Protein AF-0000000084805118 (afdb_homodimer)

Solvent-accessible surface area (backbone atoms only — not comparable to full-atom values): 41244 Å² total; per-residue (Å²): 130,62,47,68,44,82,83,68,53,47,64,63,77,53,59,61,83,31,39,19,34,72,43,34,48,25,40,26,18,32,25,30,89,91,45,70,66,43,20,24,25,26,37,42,39,67,24,29,40,33,42,34,54,38,38,75,70,65,74,46,97,64,71,86,62,43,32,59,25,68,25,47,46,64,50,35,61,64,35,62,70,51,53,53,53,49,50,40,48,51,36,47,45,42,22,55,88,28,59,77,43,68,68,31,64,70,57,40,67,71,19,51,38,49,45,91,58,44,46,75,34,47,26,54,59,55,58,38,28,34,38,31,61,19,12,56,47,41,46,36,53,54,16,39,76,77,63,38,70,89,58,26,61,59,89,49,57,68,66,44,68,44,39,27,34,45,51,36,71,24,56,41,29,40,68,46,70,40,50,42,33,32,40,53,37,54,57,88,88,47,93,62,69,46,76,43,64,55,76,36,32,36,53,21,40,30,43,27,38,34,27,17,41,62,47,57,67,51,38,68,48,51,64,67,57,33,49,64,21,42,45,22,35,27,44,25,37,50,36,32,28,50,48,30,28,70,51,56,16,73,73,40,4,59,38,57,28,48,29,42,35,31,36,23,19,35,26,36,35,36,44,76,52,46,53,91,39,52,30,67,39,53,87,65,76,59,73,53,56,77,81,56,54,74,81,75,60,57,32,38,56,29,42,34,37,36,27,44,26,46,82,88,48,92,59,66,41,78,70,22,51,34,43,55,34,48,34,51,51,31,72,46,41,42,50,20,56,60,15,38,19,5,21,30,43,45,53,26,23,35,36,34,42,21,42,46,15,33,93,50,76,54,10,34,28,28,34,51,63,52,3,57,71,45,77,44,49,39,80,40,87,94,76,46,69,35,36,44,60,52,71,50,29,28,44,38,37,39,39,33,28,80,58,90,80,40,29,43,33,38,59,52,29,34,40,35,30,34,65,50,70,131,131,62,46,68,45,81,84,69,53,46,64,64,78,51,60,63,84,31,39,20,33,71,43,34,49,24,41,26,17,33,26,31,89,92,46,70,66,44,20,23,24,27,38,43,37,66,26,30,40,32,42,34,54,39,38,75,69,65,75,47,96,66,71,86,63,42,31,60,26,68,26,46,47,64,51,36,61,64,35,62,69,52,51,54,52,49,49,40,49,53,38,49,45,41,22,57,88,30,57,79,43,68,69,30,62,69,58,40,65,70,20,50,38,50,45,90,60,44,46,77,34,47,26,53,58,56,57,38,28,33,39,31,61,21,12,57,47,40,46,36,51,53,16,40,74,75,62,39,71,90,58,25,62,58,90,48,57,67,66,45,69,44,41,28,34,45,50,37,71,25,56,41,30,41,69,47,69,39,51,42,33,33,39,53,37,53,56,88,88,46,92,62,70,45,77,44,64,56,76,37,31,35,53,21,41,29,43,26,38,34,26,18,43,62,49,57,69,49,40,66,47,52,65,67,57,32,50,64,22,42,45,22,35,26,43,24,38,49,36,32,27,49,48,30,28,72,51,55,17,74,72,40,4,60,38,57,28,48,29,41,33,30,36,23,19,36,28,35,36,35,45,76,52,46,54,90,38,53,31,67,39,53,87,65,78,60,74,52,56,77,81,57,52,74,82,75,60,57,34,38,56,29,42,34,38,36,28,44,26,47,81,88,47,93,59,66,41,77,70,22,52,33,40,54,33,48,33,52,50,30,70,45,42,42,49,21,56,58,16,39,19,4,21,29,42,45,53,25,24,36,36,34,41,21,42,45,15,33,94,49,76,54,10,34,28,27,34,51,62,53,4,56,70,44,76,44,49,39,82,42,87,94,73,46,69,37,35,43,59,52,72,50,29,28,43,38,36,39,39,34,29,80,57,90,81,41,30,44,34,39,57,51,30,35,39,35,32,35,67,51,70,131

InterPro domains:
  IPR005959 Fumarylacetoacetase [PTHR43069] (9-421)
  IPR005959 Fumarylacetoacetase [TIGR01266] (10-420)
  IPR011234 Fumarylacetoacetase-like, C-terminal [PF01557] (129-395)
  IPR015377 Fumarylacetoacetase, N-terminal [PF09298] (23-123)
  IPR036462 Fumarylacetoacetase, N-terminal domain superfamily [G3DSA:2.30.30.230] (1-120)
  IPR036462 Fumarylacetoacetase, N-terminal domain superfamily [SSF63433] (9-123)
  IPR036663 Fumarylacetoacetase-like, C-terminal domain superfamily [G3DSA:3.90.850.10] (121-422)
  IPR036663 Fumarylacetoacetase-like, C-terminal domain superfamily [SSF56529] (125-420)

pLDDT: mean 97.74, std 1.92, range [79.5, 98.94]

Nearest PDB structures (foldseek):
  5ti1-assembly4_G  TM=9.878E-01  e=5.051E-68  Paraburkholderia xenovorans LB400
  5ti1-assembly1_A  TM=9.856E-01  e=3.759E-68  Paraburkholderia xenovorans LB400
  5ti1-assembly3_F  TM=9.903E-01  e=1.228E-66  Paraburkholderia xenovorans LB400
  4qku-assembly2_D  TM=9.831E-01  e=6.827E-65  Burkholderia cenocepacia J2315
  1qqj-assembly1_B  TM=9.824E-01  e=7.715E-63  Mus musculus

Secondary structure (DSSP, 8-state):
--TT-TT--BSS---TT-S--TTT--EEEEEESS--S-EEEEEETTEEEEHHHHHHTT-S-S-TTTTSSSSSHHHHTT-HHHHHHHHHHHHHHHBTT-HHHHT-HHHHHHHEEEGGGEEEE-SS--S-EEEE---HHHHHHHHHHHS-SSS-S-TTTTTS--EEE--GGGEEETT--EEPPEEEE--TT-SS-EEEE-SSEE--EEEEEEE-S---TT----HHHHHHHEEEEEEEE--EEHHHHHHH-TTT--SHHHHS-EEE-S-BEEHHHHGGGEE--PPPSSPPPGGG---S--EE--EEEEEEE-TT-SS-EEEEEEEGGG-SS-HHHHHHHHTTT-PPP-TT-EEE------SSGGG-SSHHHHTTTTTSPEE-GGG-EESSBPTT-EEEEEEEEE-SS-EEEEEEEEEEEEPPP-/--TT-TT--BSS---TT-S--TTT--EEEEEESS--S-EEEEEETTEEEEHHHHHHTT-S-S-TTTTSSSSSHHHHTT-HHHHHHHHHHHHHHHBTT-HHHHT-HHHHHHHEEEGGGEEEE-SS--S-EEEE---HHHHHHHHHHHS-SSS-S-TTTTTS--EEE--GGGEEETT--EEPPEEEE--TT-SS-EEEE-SSEE--EEEEEEE-S---TT----HHHHHHHEEEEEEEE--EEHHHHHHH-TTT--SHHHHS-EEE-S-BEEHHHHGGGEE--PPPSSPPPGGG---S--EE--EEEEEEE-TT-SS-EEEEEEEGGG-SS-HHHHHHHHTTT-PPP-TT-EEE------SSGGG-SSHHHHTTTTTSPEE-GGG-EESSBPTT-EEEEEEEEE-SS-EEEEEEEEEEEEPPP-

Radius of gyration: 27.62 Å; Cα contacts (8 Å, |Δi|>4): 2285; chains: 2; bounding box: 65×79×73 Å

Structure (mmCIF, N/CA/C/O backbone):
data_AF-0000000084805118-model_v1
#
loop_
_entity.id
_entity.type
_entity.pdbx_description
1 polymer fumarylacetoacetase
#
loop_
_atom_site.group_PDB
_atom_site.id
_atom_site.type_symbol
_atom_site.label_atom_id
_atom_site.label_alt_id
_atom_site.label_comp_id
_atom_site.label_asym_id
_atom_site.label_entity_id
_atom_site.label_seq_id
_atom_site.pdbx_PDB_ins_code
_atom_site.Cartn_x
_atom_site.Cartn_y
_atom_site.Cartn_z
_atom_site.occupancy
_atom_site.B_iso_or_equiv
_atom_site.auth_seq_id
_atom_site.auth_comp_id
_atom_site.auth_asym_id
_atom_site.auth_atom_id
_atom_site.pdbx_PDB_model_num
ATOM 1 N N . MET A 1 1 ? -13.07 -39.5 0.607 1 88.69 1 MET A N 1
ATOM 2 C CA . MET A 1 1 ? -11.797 -39.312 -0.083 1 88.69 1 MET A CA 1
ATOM 3 C C . MET A 1 1 ? -11.336 -37.875 -0.023 1 88.69 1 MET A C 1
ATOM 5 O O . MET A 1 1 ? -12.156 -36.938 -0.115 1 88.69 1 MET A O 1
ATOM 9 N N . HIS A 1 2 ? -10 -37.781 0.172 1 93.56 2 HIS A N 1
ATOM 10 C CA . HIS A 1 2 ? -9.438 -36.438 0.187 1 93.56 2 HIS A CA 1
ATOM 11 C C . HIS A 1 2 ? -9.531 -35.781 -1.189 1 93.56 2 HIS A C 1
ATOM 13 O O . HIS A 1 2 ? -9.328 -36.438 -2.209 1 93.56 2 HIS A O 1
ATOM 19 N N . PRO A 1 3 ? -9.75 -34.469 -1.196 1 96.62 3 PRO A N 1
ATOM 20 C CA . PRO A 1 3 ? -9.953 -33.812 -2.479 1 96.62 3 PRO A CA 1
ATOM 21 C C . PRO A 1 3 ? -8.734 -33.906 -3.395 1 96.62 3 PRO A C 1
ATOM 23 O O . PRO A 1 3 ? -8.836 -33.625 -4.594 1 96.62 3 PRO A O 1
ATOM 26 N N . ASN A 1 4 ? -7.625 -34.281 -2.904 1 97.31 4 ASN A N 1
ATOM 27 C CA . ASN A 1 4 ? -6.414 -34.406 -3.713 1 97.31 4 ASN A CA 1
ATOM 28 C C . ASN A 1 4 ? -6.273 -35.812 -4.285 1 97.31 4 ASN A C 1
ATOM 30 O O . ASN A 1 4 ? -5.34 -36.094 -5.043 1 97.31 4 ASN A O 1
ATOM 34 N N . ASP A 1 5 ? -7.098 -36.719 -3.908 1 97 5 ASP A N 1
ATOM 35 C CA . ASP A 1 5 ? -6.996 -38.094 -4.375 1 97 5 ASP A CA 1
ATOM 36 C C . ASP A 1 5 ? -7.016 -38.188 -5.898 1 97 5 ASP A C 1
ATOM 38 O O . ASP A 1 5 ? -7.988 -37.75 -6.531 1 97 5 ASP A O 1
ATOM 42 N N . PRO A 1 6 ? -5.977 -38.75 -6.512 1 95.25 6 PRO A N 1
ATOM 43 C CA . PRO A 1 6 ? -5.898 -38.781 -7.973 1 95.25 6 PRO A CA 1
ATOM 44 C C . PRO A 1 6 ? -6.996 -39.656 -8.594 1 95.25 6 PRO A C 1
ATOM 46 O O . PRO A 1 6 ? -7.254 -39.562 -9.797 1 95.25 6 PRO A O 1
ATOM 49 N N . ARG A 1 7 ? -7.66 -40.531 -7.848 1 93.88 7 ARG A N 1
ATOM 50 C CA . ARG A 1 7 ? -8.672 -41.469 -8.352 1 93.88 7 ARG A CA 1
ATOM 51 C C . ARG A 1 7 ? -10.047 -40.812 -8.398 1 93.88 7 ARG A C 1
ATOM 53 O O . ARG A 1 7 ? -10.984 -41.375 -8.961 1 93.88 7 ARG A O 1
ATOM 60 N N . LEU A 1 8 ? -10.141 -39.562 -7.852 1 95.81 8 LEU A N 1
ATOM 61 C CA . LEU A 1 8 ? -11.438 -38.875 -7.805 1 95.81 8 LEU A CA 1
ATOM 62 C C . LEU A 1 8 ? -11.922 -38.562 -9.211 1 95.81 8 LEU A C 1
ATOM 64 O O . LEU A 1 8 ? -11.133 -38.125 -10.062 1 95.81 8 LEU A O 1
ATOM 68 N N . ARG A 1 9 ? -13.25 -38.75 -9.398 1 95.75 9 ARG A N 1
ATOM 69 C CA . ARG A 1 9 ? -13.875 -38.406 -10.68 1 95.75 9 ARG A CA 1
ATOM 70 C C . ARG A 1 9 ? -15.133 -37.594 -10.469 1 95.75 9 ARG A C 1
ATOM 72 O O . ARG A 1 9 ? -15.891 -37.812 -9.531 1 95.75 9 ARG A O 1
ATOM 79 N N . SER A 1 10 ? -15.289 -36.625 -11.297 1 97.81 10 SER A N 1
ATOM 80 C CA . SER A 1 10 ? -16.469 -35.781 -11.289 1 97.81 10 SER A CA 1
ATOM 81 C C . SER A 1 10 ? -17.531 -36.281 -12.242 1 97.81 10 SER A C 1
ATOM 83 O O . SER A 1 10 ? -17.234 -37 -13.203 1 97.81 10 SER A O 1
ATOM 85 N N . PHE A 1 11 ? -18.828 -35.906 -11.938 1 98.38 11 PHE A N 1
ATOM 86 C CA . PHE A 1 11 ? -19.875 -36.188 -12.914 1 98.38 11 PHE A CA 1
ATOM 87 C C . PHE A 1 11 ? -19.828 -35.188 -14.055 1 98.38 11 PHE A C 1
ATOM 89 O O . PHE A 1 11 ? -20.422 -35.406 -15.109 1 98.38 11 PHE A O 1
ATOM 96 N N . VAL A 1 12 ? -19.172 -34 -13.836 1 98.12 12 VAL A N 1
ATOM 97 C CA . VAL A 1 12 ? -18.875 -33.031 -14.906 1 98.12 12 VAL A CA 1
ATOM 98 C C . VAL A 1 12 ? -17.75 -33.594 -15.781 1 98.12 12 VAL A C 1
ATOM 100 O O . VAL A 1 12 ? -16.719 -34.031 -15.266 1 98.12 12 VAL A O 1
ATOM 103 N N . ASP A 1 13 ? -17.906 -33.531 -17.031 1 96.12 13 ASP A N 1
ATOM 104 C CA . ASP A 1 13 ? -16.859 -33.969 -17.938 1 96.12 13 ASP A CA 1
ATOM 105 C C . ASP A 1 13 ? -15.656 -33.031 -17.906 1 96.12 13 ASP A C 1
ATOM 107 O O . ASP A 1 13 ? -15.797 -31.828 -18.141 1 96.12 13 ASP A O 1
ATOM 111 N N . VAL A 1 14 ? -14.523 -33.562 -17.594 1 96.56 14 VAL A N 1
ATOM 112 C CA . VAL A 1 14 ? -13.289 -32.781 -17.531 1 96.56 14 VAL A CA 1
ATOM 113 C C . VAL A 1 14 ? -12.234 -33.406 -18.438 1 96.56 14 VAL A C 1
ATOM 115 O O . VAL A 1 14 ? -11.836 -34.562 -18.219 1 96.56 14 VAL A O 1
ATOM 118 N N . LYS A 1 15 ? -11.789 -32.688 -19.422 1 93.62 15 LYS A N 1
ATOM 119 C CA . LYS A 1 15 ? -10.742 -33.156 -20.312 1 93.62 15 LYS A CA 1
ATOM 120 C C . LYS A 1 15 ? -9.43 -33.375 -19.547 1 93.62 15 LYS A C 1
ATOM 122 O O . LYS A 1 15 ? -9.125 -32.625 -18.625 1 93.62 15 LYS A O 1
ATOM 127 N N . PRO A 1 16 ? -8.664 -34.281 -19.984 1 89.56 16 PRO A N 1
ATOM 128 C CA . PRO A 1 16 ? -7.402 -34.562 -19.297 1 89.56 16 PRO A CA 1
ATOM 129 C C . PRO A 1 16 ? -6.465 -33.375 -19.281 1 89.56 16 PRO A C 1
ATOM 131 O O . PRO A 1 16 ? -5.676 -33.219 -18.344 1 89.56 16 PRO A O 1
ATOM 134 N N . GLU A 1 17 ? -6.555 -32.531 -20.25 1 92.44 17 GLU A N 1
ATOM 135 C CA . GLU A 1 17 ? -5.633 -31.406 -20.344 1 92.44 17 GLU A CA 1
ATOM 136 C C . GLU A 1 17 ? -6.207 -30.172 -19.672 1 92.44 17 GLU A C 1
ATOM 138 O O . GLU A 1 17 ? -5.578 -29.109 -19.656 1 92.44 17 GLU A O 1
ATOM 143 N N . SER A 1 18 ? -7.387 -30.344 -19.109 1 96.94 18 SER A N 1
ATOM 144 C CA . SER A 1 18 ? -8.023 -29.219 -18.453 1 96.94 18 SER A CA 1
ATOM 145 C C . SER A 1 18 ? -7.227 -28.766 -17.234 1 96.94 18 SER A C 1
ATOM 147 O O . SER A 1 18 ? -6.719 -29.609 -16.469 1 96.94 18 SER A O 1
ATOM 149 N N . ASP A 1 19 ? -7.133 -27.484 -17.062 1 98.31 19 ASP A N 1
ATOM 150 C CA . ASP A 1 19 ? -6.512 -26.906 -15.867 1 98.31 19 ASP A CA 1
ATOM 151 C C . ASP A 1 19 ? -7.352 -27.188 -14.617 1 98.31 19 ASP A C 1
ATOM 153 O O . ASP A 1 19 ? -6.875 -27.016 -13.492 1 98.31 19 ASP A O 1
ATOM 157 N N . PHE A 1 20 ? -8.625 -27.609 -14.781 1 98.69 20 PHE A N 1
ATOM 158 C CA . PHE A 1 20 ? -9.57 -27.516 -13.672 1 98.69 20 PHE A CA 1
ATOM 159 C C . PHE A 1 20 ? -10.25 -28.859 -13.422 1 98.69 20 PHE A C 1
ATOM 161 O O . PHE A 1 20 ? -11.477 -28.953 -13.484 1 98.69 20 PHE A O 1
ATOM 168 N N . PRO A 1 21 ? -9.477 -29.906 -13.102 1 98.5 21 PRO A N 1
ATOM 169 C CA . PRO A 1 21 ? -10.07 -31.156 -12.625 1 98.5 21 PRO A CA 1
ATOM 170 C C . PRO A 1 21 ? -10.625 -31.047 -11.211 1 98.5 21 PRO A C 1
ATOM 172 O O . PRO A 1 21 ? -10.469 -30 -10.562 1 98.5 21 PRO A O 1
ATOM 175 N N . ILE A 1 22 ? -11.328 -32.094 -10.734 1 98.56 22 ILE A N 1
ATOM 176 C CA . ILE A 1 22 ? -11.992 -32.094 -9.438 1 98.56 22 ILE A CA 1
ATOM 177 C C . ILE A 1 22 ? -10.953 -31.969 -8.328 1 98.56 22 ILE A C 1
ATOM 179 O O . ILE A 1 22 ? -11.281 -31.578 -7.199 1 98.56 22 ILE A O 1
ATOM 183 N N . GLN A 1 23 ? -9.648 -32.281 -8.617 1 98.44 23 GLN A N 1
ATOM 184 C CA . GLN A 1 23 ? -8.586 -32.156 -7.633 1 98.44 23 GLN A CA 1
ATOM 185 C C . GLN A 1 23 ? -8.172 -30.703 -7.441 1 98.44 23 GLN A C 1
ATOM 187 O O . GLN A 1 23 ? -7.512 -30.359 -6.453 1 98.44 23 GLN A O 1
ATOM 192 N N . ASN A 1 24 ? -8.461 -29.734 -8.352 1 98.81 24 ASN A N 1
ATOM 193 C CA . ASN A 1 24 ? -8.023 -28.344 -8.32 1 98.81 24 ASN A CA 1
ATOM 194 C C . ASN A 1 24 ? -9.047 -27.438 -7.641 1 98.81 24 ASN A C 1
ATOM 196 O O . ASN A 1 24 ? -8.883 -27.078 -6.473 1 98.81 24 ASN A O 1
ATOM 200 N N . LEU A 1 25 ? -10.148 -27.172 -8.195 1 98.81 25 LEU A N 1
ATOM 201 C CA . LEU A 1 25 ? -11.281 -26.391 -7.707 1 98.81 25 LEU A CA 1
ATOM 202 C C . LEU A 1 25 ? -10.828 -25.016 -7.223 1 98.81 25 LEU A C 1
ATOM 204 O O . LEU A 1 25 ? -11.102 -24.641 -6.078 1 98.81 25 LEU A O 1
ATOM 208 N N . PRO A 1 26 ? -10.117 -24.266 -8.109 1 98.94 26 PRO A N 1
ATOM 209 C CA . PRO A 1 26 ? -9.695 -22.922 -7.703 1 98.94 26 PRO A CA 1
ATOM 210 C C . PRO A 1 26 ? -10.867 -21.953 -7.562 1 98.94 26 PRO A C 1
ATOM 212 O O . PRO A 1 26 ? -11.844 -22.047 -8.312 1 98.94 26 PRO A O 1
ATOM 215 N N . TYR A 1 27 ? -10.758 -21.031 -6.656 1 98.94 27 TYR A N 1
ATOM 216 C CA . TYR A 1 27 ? -11.812 -20.062 -6.371 1 98.94 27 TYR A CA 1
ATOM 217 C C . TYR A 1 27 ? -11.688 -18.828 -7.25 1 98.94 27 TYR A C 1
ATOM 219 O O . TYR A 1 27 ? -10.578 -18.344 -7.48 1 98.94 27 TYR A O 1
ATOM 227 N N . GLY A 1 28 ? -12.727 -18.328 -7.773 1 98.88 28 GLY A N 1
ATOM 228 C CA . GLY A 1 28 ? -12.836 -17.078 -8.508 1 98.88 28 GLY A CA 1
ATOM 229 C C . GLY A 1 28 ? -14.148 -16.359 -8.281 1 98.88 28 GLY A C 1
ATOM 230 O O . GLY A 1 28 ? -14.93 -16.75 -7.41 1 98.88 28 GLY A O 1
ATOM 231 N N . VAL A 1 29 ? -14.367 -15.25 -8.938 1 98.94 29 VAL A N 1
ATOM 232 C CA . VAL A 1 29 ? -15.594 -14.469 -8.883 1 98.94 29 VAL A CA 1
ATOM 233 C C . VAL A 1 29 ? -16.172 -14.305 -10.289 1 98.94 29 VAL A C 1
ATOM 235 O O . VAL A 1 29 ? -15.43 -13.984 -11.234 1 98.94 29 VAL A O 1
ATOM 238 N N . ILE A 1 30 ? -17.484 -14.547 -10.445 1 98.88 30 ILE A N 1
ATOM 239 C CA . ILE A 1 30 ? -18.078 -14.477 -11.773 1 98.88 30 ILE A CA 1
ATOM 240 C C . ILE A 1 30 ? -19.375 -13.664 -11.703 1 98.88 30 ILE A C 1
ATOM 242 O O . ILE A 1 30 ? -19.922 -13.461 -10.625 1 98.88 30 ILE A O 1
ATOM 246 N N . SER A 1 31 ? -19.766 -13.172 -12.719 1 98.81 31 SER A N 1
ATOM 247 C CA . SER A 1 31 ? -21.125 -12.75 -13.023 1 98.81 31 SER A CA 1
ATOM 248 C C . SER A 1 31 ? -21.594 -13.281 -14.375 1 98.81 31 SER A C 1
ATOM 250 O O . SER A 1 31 ? -20.797 -13.852 -15.125 1 98.81 31 SER A O 1
ATOM 252 N N . THR A 1 32 ? -22.844 -13.289 -14.648 1 98.31 32 THR A N 1
ATOM 253 C CA . THR A 1 32 ? -23.406 -13.672 -15.945 1 98.31 32 THR A CA 1
ATOM 254 C C . THR A 1 32 ? -24.359 -12.586 -16.453 1 98.31 32 THR A C 1
ATOM 256 O O . THR A 1 32 ? -24.75 -11.688 -15.711 1 98.31 32 THR A O 1
ATOM 259 N N . ALA A 1 33 ? -24.656 -12.648 -17.719 1 97.56 33 ALA A N 1
ATOM 260 C CA . ALA A 1 33 ? -25.594 -11.695 -18.312 1 97.56 33 ALA A CA 1
ATOM 261 C C . ALA A 1 33 ? -26.953 -11.75 -17.609 1 97.56 33 ALA A C 1
ATOM 263 O O . ALA A 1 33 ? -27.594 -10.719 -17.422 1 97.56 33 ALA A O 1
ATOM 264 N N . SER A 1 34 ? -27.359 -12.883 -17.25 1 96.06 34 SER A N 1
ATOM 265 C CA . SER A 1 34 ? -28.672 -13.07 -16.641 1 96.06 34 SER A CA 1
ATOM 266 C C . SER A 1 34 ? -28.656 -12.672 -15.172 1 96.06 34 SER A C 1
ATOM 268 O O . SER A 1 34 ? -29.703 -12.375 -14.594 1 96.06 34 SER A O 1
ATOM 270 N N . ASP A 1 35 ? -27.578 -12.734 -14.547 1 97 35 ASP A N 1
ATOM 271 C CA . ASP A 1 35 ? -27.375 -12.312 -13.164 1 97 35 ASP A CA 1
ATOM 272 C C . ASP A 1 35 ? -26.078 -11.516 -13.016 1 97 35 ASP A C 1
ATOM 274 O O . ASP A 1 35 ? -25.031 -12.086 -12.742 1 97 35 ASP A O 1
ATOM 278 N N . PRO A 1 36 ? -26.172 -10.258 -13.055 1 97.75 36 PRO A N 1
ATOM 279 C CA . PRO A 1 36 ? -24.969 -9.422 -13.102 1 97.75 36 PRO A CA 1
ATOM 280 C C . PRO A 1 36 ? -24.312 -9.258 -11.727 1 97.75 36 PRO A C 1
ATOM 282 O O . PRO A 1 36 ? -23.234 -8.664 -11.625 1 97.75 36 PRO A O 1
ATOM 285 N N . SER A 1 37 ? -24.891 -9.758 -10.656 1 98 37 SER A N 1
ATOM 286 C CA . SER A 1 37 ? -24.281 -9.656 -9.336 1 98 37 SER A CA 1
ATOM 287 C C . SER A 1 37 ? -23.062 -10.562 -9.211 1 98 37 SER A C 1
ATOM 289 O O . SER A 1 37 ? -23.172 -11.773 -9.414 1 98 37 SER A O 1
ATOM 291 N N . PRO A 1 38 ? -21.922 -10.031 -8.883 1 98.75 38 PRO A N 1
ATOM 292 C CA . PRO A 1 38 ? -20.75 -10.875 -8.695 1 98.75 38 PRO A CA 1
ATOM 293 C C . PRO A 1 38 ? -20.906 -11.875 -7.551 1 98.75 38 PRO A C 1
ATOM 295 O O . PRO A 1 38 ? -21.531 -11.555 -6.531 1 98.75 38 PRO A O 1
ATOM 298 N N . ARG A 1 39 ? -20.391 -13.016 -7.719 1 98.81 39 ARG A N 1
ATOM 299 C CA . ARG A 1 39 ? -20.422 -14.047 -6.688 1 98.81 39 ARG A CA 1
ATOM 300 C C . ARG A 1 39 ? -19.281 -15.031 -6.852 1 98.81 39 ARG A C 1
ATOM 302 O O . ARG A 1 39 ? -18.688 -15.133 -7.934 1 98.81 39 ARG A O 1
ATOM 309 N N . VAL A 1 40 ? -19.016 -15.758 -5.816 1 98.88 40 VAL A N 1
ATOM 310 C CA . VAL A 1 40 ? -17.859 -16.641 -5.762 1 98.88 40 VAL A CA 1
ATOM 311 C C . VAL A 1 40 ? -18.203 -18 -6.379 1 98.88 40 VAL A C 1
ATOM 313 O O . VAL A 1 40 ? -19.312 -18.516 -6.168 1 98.88 40 VAL A O 1
ATOM 316 N N . GLY A 1 41 ? -17.328 -18.562 -7.145 1 98.88 41 GLY A N 1
ATOM 317 C CA . GLY A 1 41 ? -17.422 -19.906 -7.684 1 98.88 41 GLY A CA 1
ATOM 318 C C . GLY A 1 41 ? -16.078 -20.625 -7.738 1 98.88 41 GLY A C 1
ATOM 319 O O . GLY A 1 41 ? -15.047 -20.031 -7.398 1 98.88 41 GLY A O 1
ATOM 320 N N . VAL A 1 42 ? -16.094 -21.875 -8.102 1 98.94 42 VAL A N 1
ATOM 321 C CA . VAL A 1 42 ? -14.867 -22.625 -8.383 1 98.94 42 VAL A CA 1
ATOM 322 C C . VAL A 1 42 ? -14.914 -23.156 -9.812 1 98.94 42 VAL A C 1
ATOM 324 O O . VAL A 1 42 ? -15.984 -23.5 -10.328 1 98.94 42 VAL A O 1
ATOM 327 N N . ALA A 1 43 ? -13.75 -23.25 -10.43 1 98.88 43 ALA A N 1
ATOM 328 C CA . ALA A 1 43 ? -13.664 -23.781 -11.789 1 98.88 43 ALA A CA 1
ATOM 329 C C . ALA A 1 43 ? -13.648 -25.297 -11.781 1 98.88 43 ALA A C 1
ATOM 331 O O . ALA A 1 43 ? -13.016 -25.922 -10.922 1 98.88 43 ALA A O 1
ATOM 332 N N . ILE A 1 44 ? -14.391 -25.922 -12.711 1 98.81 44 ILE A N 1
ATOM 333 C CA . ILE A 1 44 ? -14.406 -27.359 -12.93 1 98.81 44 ILE A CA 1
ATOM 334 C C . ILE A 1 44 ? -14.641 -27.656 -14.414 1 98.81 44 ILE A C 1
ATOM 336 O O . ILE A 1 44 ? -15.719 -27.406 -14.945 1 98.81 44 ILE A O 1
ATOM 340 N N . GLY A 1 45 ? -13.562 -28.219 -15.078 1 98.25 45 GLY A N 1
ATOM 341 C CA . GLY A 1 45 ? -13.656 -28.391 -16.516 1 98.25 45 GLY A CA 1
ATOM 342 C C . GLY A 1 45 ? -13.922 -27.094 -17.25 1 98.25 45 GLY A C 1
ATOM 343 O O . GLY A 1 45 ? -13.18 -26.109 -17.094 1 98.25 45 GLY A O 1
ATOM 344 N N . ASP A 1 46 ? -15 -27.109 -18.016 1 98.25 46 ASP A N 1
ATOM 345 C CA . ASP A 1 46 ? -15.375 -25.938 -18.797 1 98.25 46 ASP A CA 1
ATOM 346 C C . ASP A 1 46 ? -16.5 -25.156 -18.109 1 98.25 46 ASP A C 1
ATOM 348 O O . ASP A 1 46 ? -17.266 -24.453 -18.781 1 98.25 46 ASP A O 1
ATOM 352 N N . PHE A 1 47 ? -16.625 -25.375 -16.797 1 98.75 47 PHE A N 1
ATOM 353 C CA . PHE A 1 47 ? -17.703 -24.719 -16.047 1 98.75 47 PHE A CA 1
ATOM 354 C C . PHE A 1 47 ? -17.141 -23.984 -14.828 1 98.75 47 PHE A C 1
ATOM 356 O O . PHE A 1 47 ? -15.984 -24.188 -14.453 1 98.75 47 PHE A O 1
ATOM 363 N N . VAL A 1 48 ? -17.938 -23.078 -14.328 1 98.88 48 VAL A N 1
ATOM 364 C CA . VAL A 1 48 ? -17.781 -22.547 -12.984 1 98.88 48 VAL A CA 1
ATOM 365 C C . VAL A 1 48 ? -18.938 -23.016 -12.102 1 98.88 48 VAL A C 1
ATOM 367 O O . VAL A 1 48 ? -20.109 -22.859 -12.469 1 98.88 48 VAL A O 1
ATOM 370 N N . LEU A 1 49 ? -18.609 -23.672 -11.039 1 98.94 49 LEU A N 1
ATOM 371 C CA . LEU A 1 49 ? -19.625 -24.016 -10.055 1 98.94 49 LEU A CA 1
ATOM 372 C C . LEU A 1 49 ? -19.953 -22.812 -9.164 1 98.94 49 LEU A C 1
ATOM 374 O O . LEU A 1 49 ? -19.109 -22.359 -8.406 1 98.94 49 LEU A O 1
ATOM 378 N N . ASP A 1 50 ? -21.172 -22.328 -9.266 1 98.81 50 ASP A N 1
ATOM 379 C CA . ASP A 1 50 ? -21.672 -21.188 -8.508 1 98.81 50 ASP A CA 1
ATOM 380 C C . ASP A 1 50 ? -21.891 -21.547 -7.043 1 98.81 50 ASP A C 1
ATOM 382 O O . ASP A 1 50 ? -22.906 -22.172 -6.703 1 98.81 50 ASP A O 1
ATOM 386 N N . LEU A 1 51 ? -21.062 -21.062 -6.195 1 98.88 51 LEU A N 1
ATOM 387 C CA . LEU A 1 51 ? -21.125 -21.469 -4.797 1 98.88 51 LEU A CA 1
ATOM 388 C C . LEU A 1 51 ? -22.234 -20.734 -4.059 1 98.88 51 LEU A C 1
ATOM 390 O O . LEU A 1 51 ? -22.734 -21.219 -3.043 1 98.88 51 LEU A O 1
ATOM 394 N N . ALA A 1 52 ? -22.531 -19.531 -4.512 1 98.56 52 ALA A N 1
ATOM 395 C CA . ALA A 1 52 ? -23.672 -18.844 -3.926 1 98.56 52 ALA A CA 1
ATOM 396 C C . ALA A 1 52 ? -24.969 -19.625 -4.137 1 98.56 52 ALA A C 1
ATOM 398 O O . ALA A 1 52 ? -25.812 -19.703 -3.24 1 98.56 52 ALA A O 1
ATOM 399 N N . ALA A 1 53 ? -25.125 -20.172 -5.32 1 98.06 53 ALA A N 1
ATOM 400 C CA . ALA A 1 53 ? -26.297 -20.984 -5.617 1 98.06 53 ALA A CA 1
ATOM 401 C C . ALA A 1 53 ? -26.344 -22.234 -4.73 1 98.06 53 ALA A C 1
ATOM 403 O O . ALA A 1 53 ? -27.406 -22.625 -4.238 1 98.06 53 ALA A O 1
ATOM 404 N N . LEU A 1 54 ? -25.188 -22.875 -4.547 1 98.5 54 LEU A N 1
ATOM 405 C CA . LEU A 1 54 ? -25.125 -24.047 -3.689 1 98.5 54 LEU A CA 1
ATOM 406 C C . LEU A 1 54 ? -25.484 -23.688 -2.25 1 98.5 54 LEU A C 1
ATOM 408 O O . LEU A 1 54 ? -26.141 -24.469 -1.558 1 98.5 54 LEU A O 1
ATOM 412 N N . GLN A 1 55 ? -24.906 -22.594 -1.822 1 97.44 55 GLN A N 1
ATOM 413 C CA . GLN A 1 55 ? -25.203 -22.156 -0.462 1 97.44 55 GLN A CA 1
ATOM 414 C C . GLN A 1 55 ? -26.688 -21.875 -0.288 1 97.44 55 GLN A C 1
ATOM 416 O O . GLN A 1 55 ? -27.281 -22.25 0.724 1 97.44 55 GLN A O 1
ATOM 421 N N . ALA A 1 56 ? -27.281 -21.188 -1.229 1 96.5 56 ALA A N 1
ATOM 422 C CA . ALA A 1 56 ? -28.719 -20.906 -1.19 1 96.5 56 ALA A CA 1
ATOM 423 C C . ALA A 1 56 ? -29.531 -22.188 -1.135 1 96.5 56 ALA A C 1
ATOM 425 O O . ALA A 1 56 ? -30.609 -22.219 -0.528 1 96.5 56 ALA A O 1
ATOM 426 N N . ALA A 1 57 ? -29.047 -23.234 -1.732 1 97.44 57 ALA A N 1
ATOM 427 C CA . ALA A 1 57 ? -29.719 -24.531 -1.751 1 97.44 57 ALA A CA 1
ATOM 428 C C . ALA A 1 57 ? -29.391 -25.328 -0.493 1 97.44 57 ALA A C 1
ATOM 430 O O . ALA A 1 57 ? -29.766 -26.5 -0.379 1 97.44 57 ALA A O 1
ATOM 431 N N . LYS A 1 58 ? -28.578 -24.766 0.4 1 96.88 58 LYS A N 1
ATOM 432 C CA . LYS A 1 58 ? -28.25 -25.328 1.709 1 96.88 58 LYS A CA 1
ATOM 433 C C . LYS A 1 58 ? -27.359 -26.562 1.575 1 96.88 58 LYS A C 1
ATOM 435 O O . LYS A 1 58 ? -27.453 -27.484 2.391 1 96.88 58 LYS A O 1
ATOM 440 N N . LEU A 1 59 ? -26.578 -26.547 0.551 1 97.88 59 LEU A N 1
ATOM 441 C CA . LEU A 1 59 ? -25.672 -27.656 0.358 1 97.88 59 LEU A CA 1
ATOM 442 C C . LEU A 1 59 ? -24.297 -27.359 0.978 1 97.88 59 LEU A C 1
ATOM 444 O O . LEU A 1 59 ? -23.453 -28.25 1.092 1 97.88 59 LEU A O 1
ATOM 448 N N . LEU A 1 60 ? -24.031 -26.141 1.29 1 97.81 60 LEU A N 1
ATOM 449 C CA . LEU A 1 60 ? -22.797 -25.719 1.949 1 97.81 60 LEU A CA 1
ATOM 450 C C . LEU A 1 60 ? -23.094 -25.094 3.305 1 97.81 60 LEU A C 1
ATOM 452 O O . LEU A 1 60 ? -23.922 -24.188 3.406 1 97.81 60 LEU A O 1
ATOM 456 N N . ASP A 1 61 ? -22.438 -25.562 4.32 1 94.5 61 ASP A N 1
ATOM 457 C CA . ASP A 1 61 ? -22.656 -25.109 5.688 1 94.5 61 ASP A CA 1
ATOM 458 C C . ASP A 1 61 ? -21.672 -23.984 6.059 1 94.5 61 ASP A C 1
ATOM 460 O O . ASP A 1 61 ? -20.641 -24.25 6.672 1 94.5 61 ASP A O 1
ATOM 464 N N . LEU A 1 62 ? -21.922 -22.797 5.719 1 96.25 62 LEU A N 1
ATOM 465 C CA . LEU A 1 62 ? -21.172 -21.594 5.996 1 96.25 62 LEU A CA 1
ATOM 466 C C . LEU A 1 62 ? -22.094 -20.438 6.352 1 96.25 62 LEU A C 1
ATOM 468 O O . LEU A 1 62 ? -23.312 -20.516 6.125 1 96.25 62 LEU A O 1
ATOM 472 N N . PRO A 1 63 ? -21.594 -19.344 7.008 1 95.5 63 PRO A N 1
ATOM 473 C CA . PRO A 1 63 ? -22.438 -18.172 7.246 1 95.5 63 PRO A CA 1
ATOM 474 C C . PRO A 1 63 ? -23.109 -17.656 5.973 1 95.5 63 PRO A C 1
ATOM 476 O O . PRO A 1 63 ? -22.484 -17.672 4.898 1 95.5 63 PRO A O 1
ATOM 479 N N . ASP A 1 64 ? -24.297 -17.219 6.117 1 95 64 ASP A N 1
ATOM 480 C CA . ASP A 1 64 ? -25.094 -16.781 4.973 1 95 64 ASP A CA 1
ATOM 481 C C . ASP A 1 64 ? -24.391 -15.664 4.211 1 95 64 ASP A C 1
ATOM 483 O O . ASP A 1 64 ? -23.797 -14.773 4.82 1 95 64 ASP A O 1
ATOM 487 N N . GLY A 1 65 ? -24.422 -15.75 2.898 1 96.56 65 GLY A N 1
ATOM 488 C CA . GLY A 1 65 ? -23.984 -14.656 2.039 1 96.56 65 GLY A CA 1
ATOM 489 C C . GLY A 1 65 ? -22.5 -14.625 1.807 1 96.56 65 GLY A C 1
ATOM 490 O O . GLY A 1 65 ? -21.984 -13.766 1.08 1 96.56 65 GLY A O 1
ATOM 491 N N . VAL A 1 66 ? -21.75 -15.578 2.346 1 97.88 66 VAL A N 1
ATOM 492 C CA . VAL A 1 66 ? -20.281 -15.57 2.281 1 97.88 66 VAL A CA 1
ATOM 493 C C . VAL A 1 66 ? -19.828 -15.695 0.829 1 97.88 66 VAL A C 1
ATOM 495 O O . VAL A 1 66 ? -18.797 -15.133 0.444 1 97.88 66 VAL A O 1
ATOM 498 N N . PHE A 1 67 ? -20.625 -16.359 -0.003 1 98.62 67 PHE A N 1
ATOM 499 C CA . PHE A 1 67 ? -20.234 -16.578 -1.391 1 98.62 67 PHE A CA 1
ATOM 500 C C . PHE A 1 67 ? -21 -15.641 -2.324 1 98.62 67 PHE A C 1
ATOM 502 O O . PHE A 1 67 ? -20.75 -15.625 -3.531 1 98.62 67 PHE A O 1
ATOM 509 N N . ALA A 1 68 ? -22.031 -14.914 -1.787 1 98.44 68 ALA A N 1
ATOM 510 C CA . ALA A 1 68 ? -22.703 -13.875 -2.549 1 98.44 68 ALA A CA 1
ATOM 511 C C . ALA A 1 68 ? -22 -12.531 -2.387 1 98.44 68 ALA A C 1
ATOM 513 O O . ALA A 1 68 ? -22.609 -11.547 -1.946 1 98.44 68 ALA A O 1
ATOM 514 N N . GLN A 1 69 ? -20.734 -12.562 -2.611 1 98.06 69 GLN A N 1
ATOM 515 C CA . GLN A 1 69 ? -19.859 -11.406 -2.482 1 98.06 69 GLN A CA 1
ATOM 516 C C . GLN A 1 69 ? -19.047 -11.18 -3.76 1 98.06 69 GLN A C 1
ATOM 518 O O . GLN A 1 69 ? -18.906 -12.086 -4.582 1 98.06 69 GLN A O 1
ATOM 523 N N . SER A 1 70 ? -18.469 -9.969 -3.893 1 98.62 70 SER A N 1
ATOM 524 C CA . SER A 1 70 ? -17.688 -9.594 -5.074 1 98.62 70 SER A CA 1
ATOM 525 C C . SER A 1 70 ? -16.234 -9.992 -4.918 1 98.62 70 SER A C 1
ATOM 527 O O . SER A 1 70 ? -15.391 -9.633 -5.75 1 98.62 70 SER A O 1
ATOM 529 N N . SER A 1 71 ? -15.859 -10.641 -3.885 1 98.75 71 SER A N 1
ATOM 530 C CA . SER A 1 71 ? -14.516 -11.141 -3.615 1 98.75 71 SER A CA 1
ATOM 531 C C . SER A 1 71 ? -14.555 -12.367 -2.711 1 98.75 71 SER A C 1
ATOM 533 O O . SER A 1 71 ? -15.555 -12.617 -2.035 1 98.75 71 SER A O 1
ATOM 535 N N . ILE A 1 72 ? -13.469 -13.086 -2.65 1 98.88 72 ILE A N 1
ATOM 536 C CA . ILE A 1 72 ? -13.414 -14.305 -1.852 1 98.88 72 ILE A CA 1
ATOM 537 C C . ILE A 1 72 ? -13 -13.969 -0.421 1 98.88 72 ILE A C 1
ATOM 539 O O . ILE A 1 72 ? -12.844 -14.867 0.413 1 98.88 72 ILE A O 1
ATOM 543 N N . ASN A 1 73 ? -12.844 -12.742 -0.072 1 98.88 73 ASN A N 1
ATOM 544 C CA . ASN A 1 73 ? -12.25 -12.289 1.186 1 98.88 73 ASN A CA 1
ATOM 545 C C . ASN A 1 73 ? -13.055 -12.773 2.387 1 98.88 73 ASN A C 1
ATOM 547 O O . ASN A 1 73 ? -12.492 -13.227 3.383 1 98.88 73 ASN A O 1
ATOM 551 N N . ALA A 1 74 ? -14.344 -12.641 2.289 1 98.69 74 ALA A N 1
ATOM 552 C CA . ALA A 1 74 ? -15.18 -13.062 3.41 1 98.69 74 ALA A CA 1
ATOM 553 C C . ALA A 1 74 ? -14.984 -14.547 3.715 1 98.69 74 ALA A C 1
ATOM 555 O O . ALA A 1 74 ? -14.945 -14.945 4.879 1 98.69 74 ALA A O 1
ATOM 556 N N . PHE A 1 75 ? -14.867 -15.367 2.695 1 98.88 75 PHE A N 1
ATOM 557 C CA . PHE A 1 75 ? -14.641 -16.797 2.889 1 98.88 75 PHE A CA 1
ATOM 558 C C . PHE A 1 75 ? -13.258 -17.047 3.484 1 98.88 75 PHE A C 1
ATOM 560 O O . PHE A 1 75 ? -13.117 -17.812 4.43 1 98.88 75 PHE A O 1
ATOM 567 N N . MET A 1 76 ? -12.25 -16.375 2.92 1 98.88 76 MET A N 1
ATOM 568 C CA . MET A 1 76 ? -10.891 -16.547 3.428 1 98.88 76 MET A CA 1
ATOM 569 C C . MET A 1 76 ? -10.82 -16.219 4.918 1 98.88 76 MET A C 1
ATOM 571 O O . MET A 1 76 ? -10.148 -16.922 5.676 1 98.88 76 MET A O 1
ATOM 575 N N . ALA A 1 77 ? -11.57 -15.297 5.309 1 98.62 77 ALA A N 1
ATOM 576 C CA . ALA A 1 77 ? -11.531 -14.82 6.691 1 98.62 77 ALA A CA 1
ATOM 577 C C . ALA A 1 77 ? -12.062 -15.883 7.648 1 98.62 77 ALA A C 1
ATOM 579 O O . ALA A 1 77 ? -11.875 -15.781 8.867 1 98.62 77 ALA A O 1
ATOM 580 N N . LEU A 1 78 ? -12.75 -16.906 7.133 1 98.56 78 LEU A N 1
ATOM 581 C CA . LEU A 1 78 ? -13.344 -17.922 7.992 1 98.56 78 LEU A CA 1
ATOM 582 C C . LEU A 1 78 ? -12.281 -18.875 8.523 1 98.56 78 LEU A C 1
ATOM 584 O O . LEU A 1 78 ? -12.531 -19.609 9.484 1 98.56 78 LEU A O 1
ATOM 588 N N . GLY A 1 79 ? -11.125 -18.969 7.895 1 98.19 79 GLY A N 1
ATOM 589 C CA . GLY A 1 79 ? -10 -19.688 8.469 1 98.19 79 GLY A CA 1
ATOM 590 C C . GLY A 1 79 ? -9.758 -21.031 7.809 1 98.19 79 GLY A C 1
ATOM 591 O O . GLY A 1 79 ? -10.586 -21.5 7.023 1 98.19 79 GLY A O 1
ATOM 592 N N . LEU A 1 80 ? -8.695 -21.641 8.164 1 98 80 LEU A N 1
ATOM 593 C CA . LEU A 1 80 ? -8.125 -22.828 7.523 1 98 80 LEU A CA 1
ATOM 594 C C . LEU A 1 80 ? -9.086 -24.016 7.609 1 98 80 LEU A C 1
ATOM 596 O O . LEU A 1 80 ? -9.289 -24.719 6.625 1 98 80 LEU A O 1
ATOM 600 N N . ALA A 1 81 ? -9.602 -24.25 8.75 1 97.94 81 ALA A N 1
ATOM 601 C CA . ALA A 1 81 ? -10.516 -25.375 8.922 1 97.94 81 ALA A CA 1
ATOM 602 C C . ALA A 1 81 ? -11.711 -25.266 7.984 1 97.94 81 ALA A C 1
ATOM 604 O O . ALA A 1 81 ? -12.133 -26.25 7.375 1 97.94 81 ALA A O 1
ATOM 605 N N . MET A 1 82 ? -12.234 -24.062 7.898 1 98.31 82 MET A N 1
ATOM 606 C CA . MET A 1 82 ? -13.383 -23.828 7.027 1 98.31 82 MET A CA 1
ATOM 607 C C . MET A 1 82 ? -12.984 -23.984 5.562 1 98.31 82 MET A C 1
ATOM 609 O O . MET A 1 82 ? -13.766 -24.484 4.754 1 98.31 82 MET A O 1
ATOM 613 N N . TRP A 1 83 ? -11.75 -23.516 5.195 1 98.69 83 TRP A N 1
ATOM 614 C CA . TRP A 1 83 ? -11.273 -23.703 3.83 1 98.69 83 TRP A CA 1
ATOM 615 C C . TRP A 1 83 ? -11.305 -25.172 3.438 1 98.69 83 TRP A C 1
ATOM 617 O O . TRP A 1 83 ? -11.875 -25.547 2.406 1 98.69 83 TRP A O 1
ATOM 627 N N . SER A 1 84 ? -10.727 -25.984 4.266 1 98.38 84 SER A N 1
ATOM 628 C CA . SER A 1 84 ? -10.555 -27.406 3.982 1 98.38 84 SER A CA 1
ATOM 629 C C . SER A 1 84 ? -11.898 -28.125 3.951 1 98.38 84 SER A C 1
ATOM 631 O O . SER A 1 84 ? -12.156 -28.938 3.053 1 98.38 84 SER A O 1
ATOM 633 N N . THR A 1 85 ? -12.758 -27.844 4.934 1 98.25 85 THR A N 1
ATOM 634 C CA . THR A 1 85 ? -14.055 -28.516 5.004 1 98.25 85 THR A CA 1
ATOM 635 C C . THR A 1 85 ? -14.922 -28.141 3.807 1 98.25 85 THR A C 1
ATOM 637 O O . THR A 1 85 ? -15.648 -28.984 3.271 1 98.25 85 THR A O 1
ATOM 640 N N . THR A 1 86 ? -14.859 -26.891 3.451 1 98.69 86 THR A N 1
ATOM 641 C CA . THR A 1 86 ? -15.641 -26.438 2.303 1 98.69 86 THR A CA 1
ATOM 642 C C . THR A 1 86 ? -15.141 -27.094 1.02 1 98.69 86 THR A C 1
ATOM 644 O O . THR A 1 86 ? -15.938 -27.562 0.201 1 98.69 86 THR A O 1
ATOM 647 N N . ARG A 1 87 ? -13.812 -27.141 0.818 1 98.69 87 ARG A N 1
ATOM 648 C CA . ARG A 1 87 ? -13.234 -27.797 -0.354 1 98.69 87 ARG A CA 1
ATOM 649 C C . ARG A 1 87 ? -13.648 -29.266 -0.419 1 98.69 87 ARG A C 1
ATOM 651 O O . ARG A 1 87 ? -13.992 -29.766 -1.487 1 98.69 87 ARG A O 1
ATOM 658 N N . ALA A 1 88 ? -13.609 -29.906 0.679 1 98.62 88 ALA A N 1
ATOM 659 C CA . ALA A 1 88 ? -14.008 -31.297 0.746 1 98.62 88 ALA A CA 1
ATOM 660 C C . ALA A 1 88 ? -15.477 -31.469 0.362 1 98.62 88 ALA A C 1
ATOM 662 O O . ALA A 1 88 ? -15.836 -32.406 -0.359 1 98.62 88 ALA A O 1
ATOM 663 N N . ARG A 1 89 ? -16.297 -30.594 0.898 1 98.75 89 ARG A N 1
ATOM 664 C CA . ARG A 1 89 ? -17.719 -30.672 0.617 1 98.75 89 ARG A CA 1
ATOM 665 C C . ARG A 1 89 ? -18 -30.422 -0.862 1 98.75 89 ARG A C 1
ATOM 667 O O . ARG A 1 89 ? -18.812 -31.125 -1.471 1 98.75 89 ARG A O 1
ATOM 674 N N . ILE A 1 90 ? -17.375 -29.438 -1.426 1 98.88 90 ILE A N 1
ATOM 675 C CA . ILE A 1 90 ? -17.531 -29.141 -2.848 1 98.88 90 ILE A CA 1
ATOM 676 C C . ILE A 1 90 ? -17.094 -30.344 -3.672 1 98.88 90 ILE A C 1
ATOM 678 O O . ILE A 1 90 ? -17.797 -30.766 -4.598 1 98.88 90 ILE A O 1
ATOM 682 N N . SER A 1 91 ? -15.938 -30.906 -3.322 1 98.75 91 SER A N 1
ATOM 683 C CA . SER A 1 91 ? -15.43 -32.094 -3.992 1 98.75 91 SER A CA 1
ATOM 684 C C . SER A 1 91 ? -16.438 -33.25 -3.922 1 98.75 91 SER A C 1
ATOM 686 O O . SER A 1 91 ? -16.703 -33.906 -4.922 1 98.75 91 SER A O 1
ATOM 688 N N . ALA A 1 92 ? -17.016 -33.406 -2.789 1 98.62 92 ALA A N 1
ATOM 689 C CA . ALA A 1 92 ? -18.016 -34.469 -2.604 1 98.62 92 ALA A CA 1
ATOM 690 C C . ALA A 1 92 ? -19.234 -34.25 -3.498 1 98.62 92 ALA A C 1
ATOM 692 O O . ALA A 1 92 ? -19.734 -35.188 -4.109 1 98.62 92 ALA A O 1
ATOM 693 N N . LEU A 1 93 ? -19.703 -33.062 -3.553 1 98.75 93 LEU A N 1
ATOM 694 C CA . LEU A 1 93 ? -20.891 -32.719 -4.328 1 98.75 93 LEU A CA 1
ATOM 695 C C . LEU A 1 93 ? -20.641 -32.938 -5.816 1 98.75 93 LEU A C 1
ATOM 697 O O . LEU A 1 93 ? -21.578 -33.219 -6.57 1 98.75 93 LEU A O 1
ATOM 701 N N . LEU A 1 94 ? -19.406 -32.812 -6.227 1 98.75 94 LEU A N 1
ATOM 702 C CA . LEU A 1 94 ? -19.062 -32.906 -7.641 1 98.75 94 LEU A CA 1
ATOM 703 C C . LEU A 1 94 ? -18.719 -34.344 -8.023 1 98.75 94 LEU A C 1
ATOM 705 O O . LEU A 1 94 ? -18.578 -34.656 -9.211 1 98.75 94 LEU A O 1
ATOM 709 N N . ARG A 1 95 ? -18.609 -35.25 -7.109 1 98.38 95 ARG A N 1
ATOM 710 C CA . ARG A 1 95 ? -18.188 -36.625 -7.375 1 98.38 95 ARG A CA 1
ATOM 711 C C . ARG A 1 95 ? -19.219 -37.344 -8.234 1 98.38 95 ARG A C 1
ATOM 713 O O . ARG A 1 95 ? -20.438 -37.188 -8.047 1 98.38 95 ARG A O 1
ATOM 720 N N . HIS A 1 96 ? -18.766 -38.25 -9.062 1 97.44 96 HIS A N 1
ATOM 721 C CA . HIS A 1 96 ? -19.641 -39 -9.984 1 97.44 96 HIS A CA 1
ATOM 722 C C . HIS A 1 96 ? -20.578 -39.906 -9.242 1 97.44 96 HIS A C 1
ATOM 724 O O . HIS A 1 96 ? -21.656 -40.25 -9.742 1 97.44 96 HIS A O 1
ATOM 730 N N . ASP A 1 97 ? -20.203 -40.344 -8.086 1 97.5 97 ASP A N 1
ATOM 731 C CA . ASP A 1 97 ? -21 -41.344 -7.348 1 97.5 97 ASP A CA 1
ATOM 732 C C . ASP A 1 97 ? -21.875 -40.656 -6.293 1 97.5 97 ASP A C 1
ATOM 734 O O . ASP A 1 97 ? -22.516 -41.344 -5.488 1 97.5 97 ASP A O 1
ATOM 738 N N . ASN A 1 98 ? -21.828 -39.344 -6.184 1 98.06 98 ASN A N 1
ATOM 739 C CA . ASN A 1 98 ? -22.672 -38.594 -5.258 1 98.06 98 ASN A CA 1
ATOM 740 C C . ASN A 1 98 ? -23.891 -38 -5.961 1 98.06 98 ASN A C 1
ATOM 742 O O . ASN A 1 98 ? -23.75 -37.094 -6.777 1 98.06 98 ASN A O 1
ATOM 746 N N . PRO A 1 99 ? -25.031 -38.438 -5.637 1 98.06 99 PRO A N 1
ATOM 747 C CA . PRO A 1 99 ? -26.219 -38.031 -6.402 1 98.06 99 PRO A CA 1
ATOM 748 C C . PRO A 1 99 ? -26.766 -36.656 -6 1 98.06 99 PRO A C 1
ATOM 750 O O . PRO A 1 99 ? -27.625 -36.125 -6.68 1 98.06 99 PRO A O 1
ATOM 753 N N . GLU A 1 100 ? -26.234 -36.062 -4.922 1 97.88 100 GLU A N 1
ATOM 754 C CA . GLU A 1 100 ? -26.859 -34.875 -4.332 1 97.88 100 GLU A CA 1
ATOM 755 C C . GLU A 1 100 ? -26.938 -33.719 -5.344 1 97.88 100 GLU A C 1
ATOM 757 O O . GLU A 1 100 ? -28 -33.125 -5.504 1 97.88 100 GLU A O 1
ATOM 762 N N . LEU A 1 101 ? -25.891 -33.469 -5.988 1 98.44 101 LEU A N 1
ATOM 763 C CA . LEU A 1 101 ? -25.891 -32.469 -7.051 1 98.44 101 LEU A CA 1
ATOM 764 C C . LEU A 1 101 ? -26.031 -33.125 -8.422 1 98.44 101 LEU A C 1
ATOM 766 O O . LEU A 1 101 ? -26.766 -32.625 -9.281 1 98.44 101 LEU A O 1
ATOM 770 N N . ARG A 1 102 ? -25.453 -34.281 -8.633 1 98.31 102 ARG A N 1
ATOM 771 C CA . ARG A 1 102 ? -25.406 -35 -9.898 1 98.31 102 ARG A CA 1
ATOM 772 C C . ARG A 1 102 ? -26.812 -35.219 -10.453 1 98.31 102 ARG A C 1
ATOM 774 O O . ARG A 1 102 ? -27.047 -35.031 -11.648 1 98.31 102 ARG A O 1
ATOM 781 N N . ASP A 1 103 ? -27.719 -35.531 -9.555 1 98.44 103 ASP A N 1
ATOM 782 C CA . ASP A 1 103 ? -29.031 -35.969 -10.016 1 98.44 103 ASP A CA 1
ATOM 783 C C . ASP A 1 103 ? -30.062 -34.844 -9.844 1 98.44 103 ASP A C 1
ATOM 785 O O . ASP A 1 103 ? -31.234 -35.031 -10.117 1 98.44 103 ASP A O 1
ATOM 789 N N . ASP A 1 104 ? -29.688 -33.688 -9.367 1 98.12 104 ASP A N 1
ATOM 790 C CA . ASP A 1 104 ? -30.562 -32.531 -9.266 1 98.12 104 ASP A CA 1
ATOM 791 C C . ASP A 1 104 ? -30.438 -31.641 -10.5 1 98.12 104 ASP A C 1
ATOM 793 O O . ASP A 1 104 ? -29.703 -30.656 -10.484 1 98.12 104 ASP A O 1
ATOM 797 N N . ALA A 1 105 ? -31.219 -31.953 -11.43 1 98 105 ALA A N 1
ATOM 798 C CA . ALA A 1 105 ? -31.125 -31.297 -12.727 1 98 105 ALA A CA 1
ATOM 799 C C . ALA A 1 105 ? -31.375 -29.797 -12.602 1 98 105 ALA A C 1
ATOM 801 O O . ALA A 1 105 ? -30.719 -28.984 -13.273 1 98 105 ALA A O 1
ATOM 802 N N . ALA A 1 106 ? -32.312 -29.453 -11.82 1 97.75 106 ALA A N 1
ATOM 803 C CA . ALA A 1 106 ? -32.656 -28.047 -11.648 1 97.75 106 ALA A CA 1
ATOM 804 C C . ALA A 1 106 ? -31.5 -27.266 -11.016 1 97.75 106 ALA A C 1
ATOM 806 O O . ALA A 1 106 ? -31.172 -26.172 -11.461 1 97.75 106 ALA A O 1
ATOM 807 N N . LEU A 1 107 ? -30.953 -27.75 -10.008 1 98.06 107 LEU A N 1
ATOM 808 C CA . LEU A 1 107 ? -29.844 -27.078 -9.344 1 98.06 107 LEU A CA 1
ATOM 809 C C . LEU A 1 107 ? -28.609 -27.062 -10.242 1 98.06 107 LEU A C 1
ATOM 811 O O . LEU A 1 107 ? -27.875 -26.062 -10.258 1 98.06 107 LEU A O 1
ATOM 815 N N . ARG A 1 108 ? -28.344 -28.109 -10.961 1 98.25 108 ARG A N 1
ATOM 816 C CA . ARG A 1 108 ? -27.219 -28.141 -11.891 1 98.25 108 ARG A CA 1
ATOM 817 C C . ARG A 1 108 ? -27.344 -27.031 -12.938 1 98.25 108 ARG A C 1
ATOM 819 O O . ARG A 1 108 ? -26.359 -26.359 -13.258 1 98.25 108 ARG A O 1
ATOM 826 N N . ALA A 1 109 ? -28.531 -26.875 -13.391 1 97.06 109 ALA A N 1
ATOM 827 C CA . ALA A 1 109 ? -28.766 -25.875 -14.43 1 97.06 109 ALA A CA 1
ATOM 828 C C . ALA A 1 109 ? -28.453 -24.469 -13.914 1 97.06 109 ALA A C 1
ATOM 830 O O . ALA A 1 109 ? -27.984 -23.625 -14.672 1 97.06 109 ALA A O 1
ATOM 831 N N . ARG A 1 110 ? -28.688 -24.297 -12.664 1 96.31 110 ARG A N 1
ATOM 832 C CA . ARG A 1 110 ? -28.469 -22.984 -12.047 1 96.31 110 ARG A CA 1
ATOM 833 C C . ARG A 1 110 ? -27.031 -22.828 -11.586 1 96.31 110 ARG A C 1
ATOM 835 O O . ARG A 1 110 ? -26.469 -21.734 -11.656 1 96.31 110 ARG A O 1
ATOM 842 N N . ALA A 1 111 ? -26.484 -23.828 -11.141 1 98.19 111 ALA A N 1
ATOM 843 C CA . ALA A 1 111 ? -25.219 -23.75 -10.398 1 98.19 111 ALA A CA 1
ATOM 844 C C . ALA A 1 111 ? -24.031 -23.984 -11.312 1 98.19 111 ALA A C 1
ATOM 846 O O . ALA A 1 111 ? -22.922 -23.516 -11.039 1 98.19 111 ALA A O 1
ATOM 847 N N . LEU A 1 112 ? -24.141 -24.797 -12.305 1 98.69 112 LEU A N 1
ATOM 848 C CA . LEU A 1 112 ? -23.047 -25.031 -13.25 1 98.69 112 LEU A CA 1
ATOM 849 C C . LEU A 1 112 ? -23.109 -24.047 -14.414 1 98.69 112 LEU A C 1
ATOM 851 O O . LEU A 1 112 ? -23.859 -24.266 -15.367 1 98.69 112 LEU A O 1
ATOM 855 N N . VAL A 1 113 ? -22.266 -23.031 -14.344 1 98.75 113 VAL A N 1
ATOM 856 C CA . VAL A 1 113 ? -22.234 -21.984 -15.352 1 98.75 113 VAL A CA 1
ATOM 857 C C . VAL A 1 113 ? -21.156 -22.297 -16.391 1 98.75 113 VAL A C 1
ATOM 859 O O . VAL A 1 113 ? -19.984 -22.422 -16.062 1 98.75 113 VAL A O 1
ATOM 862 N N . PRO A 1 114 ? -21.547 -22.469 -17.656 1 98.38 114 PRO A N 1
ATOM 863 C CA . PRO A 1 114 ? -20.484 -22.594 -18.656 1 98.38 114 PRO A CA 1
ATOM 864 C C . PRO A 1 114 ? -19.484 -21.438 -18.609 1 98.38 114 PRO A C 1
ATOM 866 O O . PRO A 1 114 ? -19.875 -20.281 -18.531 1 98.38 114 PRO A O 1
ATOM 869 N N . MET A 1 115 ? -18.234 -21.75 -18.625 1 97.81 115 MET A N 1
ATOM 870 C CA . MET A 1 115 ? -17.172 -20.75 -18.547 1 97.81 115 MET A CA 1
ATOM 871 C C . MET A 1 115 ? -17.359 -19.672 -19.609 1 97.81 115 MET A C 1
ATOM 873 O O . MET A 1 115 ? -17.109 -18.5 -19.359 1 97.81 115 MET A O 1
ATOM 877 N N . SER A 1 116 ? -17.797 -20.016 -20.766 1 97.56 116 SER A N 1
ATOM 878 C CA . SER A 1 116 ? -17.984 -19.109 -21.891 1 97.56 116 SER A CA 1
ATOM 879 C C . SER A 1 116 ? -19.078 -18.094 -21.594 1 97.56 116 SER A C 1
ATOM 881 O O . SER A 1 116 ? -19.125 -17.031 -22.234 1 97.56 116 SER A O 1
ATOM 883 N N . ASP A 1 117 ? -19.938 -18.406 -20.656 1 97.94 117 ASP A N 1
ATOM 884 C CA . ASP A 1 117 ? -21.047 -17.516 -20.328 1 97.94 117 ASP A CA 1
ATOM 885 C C . ASP A 1 117 ? -20.719 -16.641 -19.125 1 97.94 117 ASP A C 1
ATOM 887 O O . ASP A 1 117 ? -21.484 -15.75 -18.766 1 97.94 117 ASP A O 1
ATOM 891 N N . ALA A 1 118 ? -19.578 -16.859 -18.531 1 98.44 118 ALA A N 1
ATOM 892 C CA . ALA A 1 118 ? -19.219 -16.172 -17.297 1 98.44 118 ALA A CA 1
ATOM 893 C C . ALA A 1 118 ? -18.281 -14.992 -17.594 1 98.44 118 ALA A C 1
ATOM 895 O O . ALA A 1 118 ? -17.391 -15.086 -18.438 1 98.44 118 ALA A O 1
ATOM 896 N N . LYS A 1 119 ? -18.578 -13.867 -17.031 1 98.56 119 LYS A N 1
ATOM 897 C CA . LYS A 1 119 ? -17.578 -12.812 -16.891 1 98.56 119 LYS A CA 1
ATOM 898 C C . LYS A 1 119 ? -16.734 -13.016 -15.633 1 98.56 119 LYS A C 1
ATOM 900 O O . LYS A 1 119 ? -17.266 -13.055 -14.523 1 98.56 119 LYS A O 1
ATOM 905 N N . LEU A 1 120 ? -15.484 -13.156 -15.852 1 98.75 120 LEU A N 1
ATOM 906 C CA . LEU A 1 120 ? -14.57 -13.359 -14.727 1 98.75 120 LEU A CA 1
ATOM 907 C C . LEU A 1 120 ? -14.109 -12.023 -14.156 1 98.75 120 LEU A C 1
ATOM 909 O O . LEU A 1 120 ? -13.828 -11.086 -14.906 1 98.75 120 LEU A O 1
ATOM 913 N N . HIS A 1 121 ? -14.078 -11.914 -12.812 1 98.81 121 HIS A N 1
ATOM 914 C CA . HIS A 1 121 ? -13.672 -10.703 -12.102 1 98.81 121 HIS A CA 1
ATOM 915 C C . HIS A 1 121 ? -12.406 -10.945 -11.289 1 98.81 121 HIS A C 1
ATOM 917 O O . HIS A 1 121 ? -11.938 -12.078 -11.18 1 98.81 121 HIS A O 1
ATOM 923 N N . LEU A 1 122 ? -11.773 -9.797 -10.852 1 98.88 122 LEU A N 1
ATOM 924 C CA . LEU A 1 122 ? -10.727 -9.93 -9.844 1 98.88 122 LEU A CA 1
ATOM 925 C C . LEU A 1 122 ? -11.219 -10.75 -8.656 1 98.88 122 LEU A C 1
ATOM 927 O O . LEU A 1 122 ? -12.25 -10.438 -8.055 1 98.88 122 LEU A O 1
ATOM 931 N N . PRO A 1 123 ? -10.508 -11.797 -8.352 1 98.75 123 PRO A N 1
ATOM 932 C CA . PRO A 1 123 ? -11.078 -12.75 -7.395 1 98.75 123 PRO A CA 1
ATOM 933 C C . PRO A 1 123 ? -11.031 -12.242 -5.953 1 98.75 123 PRO A C 1
ATOM 935 O O . PRO A 1 123 ? -11.758 -12.742 -5.09 1 98.75 123 PRO A O 1
ATOM 938 N N . LEU A 1 124 ? -10.141 -11.367 -5.648 1 97.62 124 LEU A N 1
ATOM 939 C CA . LEU A 1 124 ? -10.039 -10.906 -4.266 1 97.62 124 LEU A CA 1
ATOM 940 C C . LEU A 1 124 ? -9.953 -9.383 -4.207 1 97.62 124 LEU A C 1
ATOM 942 O O . LEU A 1 124 ? -9.555 -8.742 -5.184 1 97.62 124 LEU A O 1
ATOM 946 N N . ARG A 1 125 ? -10.508 -8.797 -3.146 1 98.25 125 ARG A N 1
ATOM 947 C CA . ARG A 1 125 ? -10.156 -7.422 -2.803 1 98.25 125 ARG A CA 1
ATOM 948 C C . ARG A 1 125 ? -8.734 -7.336 -2.264 1 98.25 125 ARG A C 1
ATOM 950 O O . ARG A 1 125 ? -8.438 -7.871 -1.195 1 98.25 125 ARG A O 1
ATOM 957 N N . VAL A 1 126 ? -7.895 -6.719 -3.029 1 98.75 126 VAL A N 1
ATOM 958 C CA . VAL A 1 126 ? -6.492 -6.633 -2.639 1 98.75 126 VAL A CA 1
ATOM 959 C C . VAL A 1 126 ? -6.316 -5.555 -1.573 1 98.75 126 VAL A C 1
ATOM 961 O O . VAL A 1 126 ? -6.445 -4.363 -1.861 1 98.75 126 VAL A O 1
ATOM 964 N N . GLU A 1 127 ? -5.965 -5.945 -0.362 1 98.31 127 GLU A N 1
ATOM 965 C CA . GLU A 1 127 ? -5.836 -5.02 0.758 1 98.31 127 GLU A CA 1
ATOM 966 C C . GLU A 1 127 ? -4.461 -4.363 0.774 1 98.31 127 GLU A C 1
ATOM 968 O O . GLU A 1 127 ? -4.324 -3.203 1.172 1 98.31 127 GLU A O 1
ATOM 973 N N . GLY A 1 128 ? -3.498 -5.02 0.492 1 98.44 128 GLY A N 1
ATOM 974 C CA . GLY A 1 128 ? -2.111 -4.609 0.332 1 98.44 128 GLY A CA 1
ATOM 975 C C . GLY A 1 128 ? -1.354 -5.449 -0.678 1 98.44 128 GLY A C 1
ATOM 976 O O . GLY A 1 128 ? -1.604 -6.652 -0.806 1 98.44 128 GLY A O 1
ATOM 977 N N . PHE A 1 129 ? -0.509 -4.809 -1.442 1 98.81 129 PHE A N 1
ATOM 978 C CA . PHE A 1 129 ? 0.324 -5.516 -2.406 1 98.81 129 PHE A CA 1
ATOM 979 C C . PHE A 1 129 ? 1.802 -5.324 -2.092 1 98.81 129 PHE A C 1
ATOM 981 O O . PHE A 1 129 ? 2.24 -4.207 -1.812 1 98.81 129 PHE A O 1
ATOM 988 N N . THR A 1 130 ? 2.551 -6.43 -2.006 1 98.75 130 THR A N 1
ATOM 989 C CA . THR A 1 130 ? 4 -6.453 -1.847 1 98.75 130 THR A CA 1
ATOM 990 C C . THR A 1 130 ? 4.648 -7.324 -2.922 1 98.75 130 THR A C 1
ATOM 992 O O . THR A 1 130 ? 4.109 -8.375 -3.287 1 98.75 130 THR A O 1
ATOM 995 N N . ASP A 1 131 ? 5.73 -6.844 -3.41 1 98.75 131 ASP A N 1
ATOM 996 C CA . ASP A 1 131 ? 6.441 -7.621 -4.426 1 98.75 131 ASP A CA 1
ATOM 997 C C . ASP A 1 131 ? 7.867 -7.93 -3.979 1 98.75 131 ASP A C 1
ATOM 999 O O . ASP A 1 131 ? 8.562 -7.059 -3.457 1 98.75 131 ASP A O 1
ATOM 1003 N N . PHE A 1 132 ? 8.289 -9.188 -4.156 1 98.81 132 PHE A N 1
ATOM 1004 C CA . PHE A 1 132 ? 9.594 -9.625 -3.682 1 98.81 132 PHE A CA 1
ATOM 1005 C C . PHE A 1 132 ? 10.562 -9.812 -4.844 1 98.81 132 PHE A C 1
ATOM 1007 O O . PHE A 1 132 ? 10.242 -9.469 -5.984 1 98.81 132 PHE A O 1
ATOM 1014 N N . TYR A 1 133 ? 11.742 -10.078 -4.598 1 98.56 133 TYR A N 1
ATOM 1015 C CA . TYR A 1 133 ? 12.906 -10.273 -5.453 1 98.56 133 TYR A CA 1
ATOM 1016 C C . TYR A 1 133 ? 13.656 -11.547 -5.086 1 98.56 133 TYR A C 1
ATOM 1018 O O . TYR A 1 133 ? 14.828 -11.508 -4.719 1 98.56 133 TYR A O 1
ATOM 1026 N N . SER A 1 134 ? 12.93 -12.695 -5.309 1 98.62 134 SER A N 1
ATOM 1027 C CA . SER A 1 134 ? 13.297 -13.891 -4.562 1 98.62 134 SER A CA 1
ATOM 1028 C C . SER A 1 134 ? 13.922 -14.945 -5.477 1 98.62 134 SER A C 1
ATOM 1030 O O . SER A 1 134 ? 14.172 -16.078 -5.047 1 98.62 134 SER A O 1
ATOM 1032 N N . SER A 1 135 ? 14.125 -14.703 -6.73 1 98.75 135 SER A N 1
ATOM 1033 C CA . SER A 1 135 ? 14.805 -15.617 -7.648 1 98.75 135 SER A CA 1
ATOM 1034 C C . SER A 1 135 ? 16.297 -15.305 -7.746 1 98.75 135 SER A C 1
ATOM 1036 O O . SER A 1 135 ? 16.672 -14.219 -8.195 1 98.75 135 SER A O 1
ATOM 1038 N N . LYS A 1 136 ? 17.094 -16.266 -7.387 1 98.56 136 LYS A N 1
ATOM 1039 C CA . LYS A 1 136 ? 18.547 -16.062 -7.457 1 98.56 136 LYS A CA 1
ATOM 1040 C C . LYS A 1 136 ? 19 -15.891 -8.906 1 98.56 136 LYS A C 1
ATOM 1042 O O . LYS A 1 136 ? 19.891 -15.094 -9.188 1 98.56 136 LYS A O 1
ATOM 1047 N N . GLU A 1 137 ? 18.438 -16.672 -9.828 1 98.38 137 GLU A N 1
ATOM 1048 C CA . GLU A 1 137 ? 18.766 -16.547 -11.25 1 98.38 137 GLU A CA 1
ATOM 1049 C C . GLU A 1 137 ? 18.469 -15.141 -11.758 1 98.38 137 GLU A C 1
ATOM 1051 O O . GLU A 1 137 ? 19.312 -14.523 -12.406 1 98.38 137 GLU A O 1
ATOM 1056 N N . HIS A 1 138 ? 17.266 -14.672 -11.438 1 98.56 138 HIS A N 1
ATOM 1057 C CA . HIS A 1 138 ? 16.875 -13.328 -11.867 1 98.56 138 HIS A CA 1
ATOM 1058 C C . HIS A 1 138 ? 17.812 -12.281 -11.266 1 98.56 138 HIS A C 1
ATOM 1060 O O . HIS A 1 138 ? 18.297 -11.391 -11.977 1 98.56 138 HIS A O 1
ATOM 1066 N N . ALA A 1 139 ? 18.016 -12.375 -9.969 1 98.19 139 ALA A N 1
ATOM 1067 C CA . ALA A 1 139 ? 18.875 -11.414 -9.281 1 98.19 139 ALA A CA 1
ATOM 1068 C C . ALA A 1 139 ? 20.297 -11.422 -9.859 1 98.19 139 ALA A C 1
ATOM 1070 O O . ALA A 1 139 ? 20.906 -10.367 -10.031 1 98.19 139 ALA A O 1
ATOM 1071 N N . THR A 1 140 ? 20.812 -12.602 -10.141 1 98.12 140 THR A N 1
ATOM 1072 C CA . THR A 1 140 ? 22.141 -12.75 -10.719 1 98.12 140 THR A CA 1
ATOM 1073 C C . THR A 1 140 ? 22.188 -12.117 -12.109 1 98.12 140 THR A C 1
ATOM 1075 O O . THR A 1 140 ? 23.141 -11.391 -12.43 1 98.12 140 THR A O 1
ATOM 1078 N N . ASN A 1 141 ? 21.219 -12.391 -12.906 1 98.06 141 ASN A N 1
ATOM 1079 C CA . ASN A 1 141 ? 21.172 -11.828 -14.25 1 98.06 141 ASN A CA 1
ATOM 1080 C C . ASN A 1 141 ? 21.125 -10.305 -14.219 1 98.06 141 ASN A C 1
ATOM 1082 O O . ASN A 1 141 ? 21.875 -9.641 -14.938 1 98.06 141 ASN A O 1
ATOM 1086 N N . VAL A 1 142 ? 20.234 -9.75 -13.398 1 97.06 142 VAL A N 1
ATOM 1087 C CA . VAL A 1 142 ? 20.109 -8.305 -13.289 1 97.06 142 VAL A CA 1
ATOM 1088 C C . VAL A 1 142 ? 21.406 -7.699 -12.766 1 97.06 142 VAL A C 1
ATOM 1090 O O . VAL A 1 142 ? 21.875 -6.688 -13.289 1 97.06 142 VAL A O 1
ATOM 1093 N N . GLY A 1 143 ? 21.969 -8.344 -11.734 1 96.81 143 GLY A N 1
ATOM 1094 C CA . GLY A 1 143 ? 23.25 -7.879 -11.219 1 96.81 143 GLY A CA 1
ATOM 1095 C C . GLY A 1 143 ? 24.359 -7.898 -12.25 1 96.81 143 GLY A C 1
ATOM 1096 O O . GLY A 1 143 ? 25.172 -6.98 -12.312 1 96.81 143 GLY A O 1
ATOM 1097 N N . THR A 1 144 ? 24.406 -8.891 -13.055 1 97 144 THR A N 1
ATOM 1098 C CA . THR A 1 144 ? 25.406 -9.031 -14.109 1 97 144 THR A CA 1
ATOM 1099 C C . THR A 1 144 ? 25.266 -7.918 -15.141 1 97 144 THR A C 1
ATOM 1101 O O . THR A 1 144 ? 26.25 -7.371 -15.617 1 97 144 THR A O 1
ATOM 1104 N N . MET A 1 145 ? 24.047 -7.566 -15.461 1 94.62 145 MET A N 1
ATOM 1105 C CA . MET A 1 145 ? 23.781 -6.551 -16.469 1 94.62 145 MET A CA 1
ATOM 1106 C C . MET A 1 145 ? 24.156 -5.16 -15.969 1 94.62 145 MET A C 1
ATOM 1108 O O . MET A 1 145 ? 24.656 -4.332 -16.734 1 94.62 145 MET A O 1
ATOM 1112 N N . PHE A 1 146 ? 23.953 -4.84 -14.625 1 90.88 146 PHE A N 1
ATOM 1113 C CA . PHE A 1 146 ? 23.938 -3.443 -14.211 1 90.88 146 PHE A CA 1
ATOM 1114 C C . PHE A 1 146 ? 25 -3.184 -13.141 1 90.88 146 PHE A C 1
ATOM 1116 O O . PHE A 1 146 ? 25.266 -2.031 -12.789 1 90.88 146 PHE A O 1
ATOM 1123 N N . ARG A 1 147 ? 25.562 -4.203 -12.609 1 89.62 147 ARG A N 1
ATOM 1124 C CA . ARG A 1 147 ? 26.516 -4.02 -11.523 1 89.62 147 ARG A CA 1
ATOM 1125 C C . ARG A 1 147 ? 27.844 -4.719 -11.836 1 89.62 147 ARG A C 1
ATOM 1127 O O . ARG A 1 147 ? 28.469 -4.422 -12.852 1 89.62 147 ARG A O 1
ATOM 1134 N N . ASP A 1 148 ? 28.25 -5.699 -10.961 1 88.5 148 ASP A N 1
ATOM 1135 C CA . ASP A 1 148 ? 29.5 -6.438 -11.086 1 88.5 148 ASP A CA 1
ATOM 1136 C C . ASP A 1 148 ? 29.25 -7.875 -11.539 1 88.5 148 ASP A C 1
ATOM 1138 O O . ASP A 1 148 ? 28.594 -8.648 -10.828 1 88.5 148 ASP A O 1
ATOM 1142 N N . LYS A 1 149 ? 29.906 -8.219 -12.688 1 90.81 149 LYS A N 1
ATOM 1143 C CA . LYS A 1 149 ? 29.719 -9.57 -13.211 1 90.81 149 LYS A CA 1
ATOM 1144 C C . LYS A 1 149 ? 30.312 -10.617 -12.266 1 90.81 149 LYS A C 1
ATOM 1146 O O . LYS A 1 149 ? 29.797 -11.734 -12.188 1 90.81 149 LYS A O 1
ATOM 1151 N N . THR A 1 150 ? 31.25 -10.211 -11.57 1 93.25 150 THR A N 1
ATOM 1152 C CA . THR A 1 150 ? 31.938 -11.133 -10.672 1 93.25 150 THR A CA 1
ATOM 1153 C C . THR A 1 150 ? 31.156 -11.305 -9.375 1 93.25 150 THR A C 1
ATOM 1155 O O . THR A 1 150 ? 31.109 -12.398 -8.805 1 93.25 150 THR A O 1
ATOM 1158 N N . ASN A 1 151 ? 30.484 -10.297 -8.891 1 93.25 151 ASN A N 1
ATOM 1159 C CA . ASN A 1 151 ? 29.641 -10.289 -7.703 1 93.25 151 ASN A CA 1
ATOM 1160 C C . ASN A 1 151 ? 28.281 -9.672 -7.988 1 93.25 151 ASN A C 1
ATOM 1162 O O . ASN A 1 151 ? 27.953 -8.602 -7.469 1 93.25 151 ASN A O 1
ATOM 1166 N N . PRO A 1 152 ? 27.516 -10.484 -8.648 1 95.81 152 PRO A N 1
ATOM 1167 C CA . PRO A 1 152 ? 26.266 -9.898 -9.148 1 95.81 152 PRO A CA 1
ATOM 1168 C C . PRO A 1 152 ? 25.234 -9.688 -8.039 1 95.81 152 PRO A C 1
ATOM 1170 O O . PRO A 1 152 ? 24.344 -8.844 -8.172 1 95.81 152 PRO A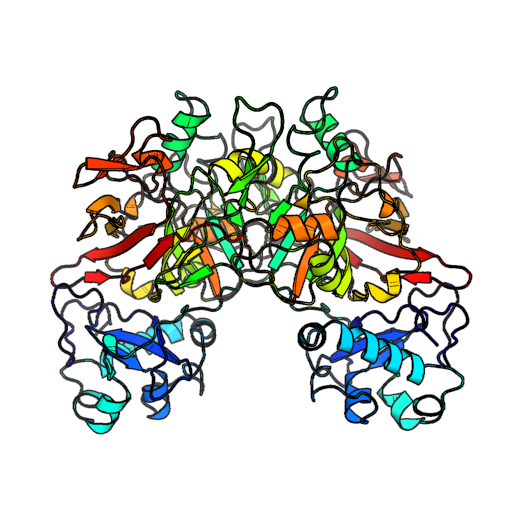 O 1
ATOM 1173 N N . LEU A 1 153 ? 25.266 -10.484 -6.93 1 97.12 153 LEU A N 1
ATOM 1174 C CA . LEU A 1 153 ? 24.281 -10.359 -5.859 1 97.12 153 LEU A CA 1
ATOM 1175 C C . LEU A 1 153 ? 24.734 -9.336 -4.824 1 97.12 153 LEU A C 1
ATOM 1177 O O . LEU A 1 153 ? 25.906 -9.281 -4.465 1 97.12 153 LEU A O 1
ATOM 1181 N N . LEU A 1 154 ? 23.844 -8.523 -4.375 1 95.44 154 LEU A N 1
ATOM 1182 C CA . LEU A 1 154 ? 24.141 -7.598 -3.289 1 95.44 154 LEU A CA 1
ATOM 1183 C C . LEU A 1 154 ? 24.344 -8.344 -1.976 1 95.44 154 LEU A C 1
ATOM 1185 O O . LEU A 1 154 ? 23.797 -9.438 -1.787 1 95.44 154 LEU A O 1
ATOM 1189 N N . PRO A 1 155 ? 25.047 -7.746 -1.069 1 94.44 155 PRO A N 1
ATOM 1190 C CA . PRO A 1 155 ? 25.469 -8.445 0.153 1 94.44 155 PRO A CA 1
ATOM 1191 C C . PRO A 1 155 ? 24.281 -8.953 0.966 1 94.44 155 PRO A C 1
ATOM 1193 O O . PRO A 1 155 ? 24.375 -9.984 1.637 1 94.44 155 PRO A O 1
ATOM 1196 N N . ASN A 1 156 ? 23.188 -8.289 0.919 1 97.56 156 ASN A N 1
ATOM 1197 C CA . ASN A 1 156 ? 22.047 -8.641 1.752 1 97.56 156 ASN A CA 1
ATOM 1198 C C . ASN A 1 156 ? 21.188 -9.734 1.106 1 97.56 156 ASN A C 1
ATOM 1200 O O . ASN A 1 156 ? 20.406 -10.398 1.786 1 97.56 156 ASN A O 1
ATOM 1204 N N . TRP A 1 157 ? 21.328 -9.984 -0.164 1 98.06 157 TRP A N 1
ATOM 1205 C CA . TRP A 1 157 ? 20.344 -10.727 -0.943 1 98.06 157 TRP A CA 1
ATOM 1206 C C . TRP A 1 157 ? 20.281 -12.18 -0.481 1 98.06 157 TRP A C 1
ATOM 1208 O O . TRP A 1 157 ? 19.203 -12.773 -0.447 1 98.06 157 TRP A O 1
ATOM 1218 N N . LEU A 1 158 ? 21.375 -12.758 -0.071 1 98.12 158 LEU A N 1
ATOM 1219 C CA . LEU A 1 158 ? 21.375 -14.164 0.333 1 98.12 158 LEU A CA 1
ATOM 1220 C C . LEU A 1 158 ? 20.938 -14.312 1.785 1 98.12 158 LEU A C 1
ATOM 1222 O O . LEU A 1 158 ? 20.828 -15.43 2.293 1 98.12 158 LEU A O 1
ATOM 1226 N N . HIS A 1 159 ? 20.578 -13.18 2.449 1 98.44 159 HIS A N 1
ATOM 1227 C CA . HIS A 1 159 ? 20.25 -13.234 3.869 1 98.44 159 HIS A CA 1
ATOM 1228 C C . HIS A 1 159 ? 18.781 -12.898 4.109 1 98.44 159 HIS A C 1
ATOM 1230 O O . HIS A 1 159 ? 18.219 -13.242 5.152 1 98.44 159 HIS A O 1
ATOM 1236 N N . ILE A 1 160 ? 18.156 -12.172 3.232 1 98.44 160 ILE A N 1
ATOM 1237 C CA . ILE A 1 160 ? 16.75 -11.812 3.418 1 98.44 160 ILE A CA 1
ATOM 1238 C C . ILE A 1 160 ? 16.031 -11.844 2.072 1 98.44 160 ILE A C 1
ATOM 1240 O O . ILE A 1 160 ? 16.609 -11.492 1.042 1 98.44 160 ILE A O 1
ATOM 1244 N N . PRO A 1 161 ? 14.75 -12.242 2.002 1 98.38 161 PRO A N 1
ATOM 1245 C CA . PRO A 1 161 ? 13.938 -11.953 0.819 1 98.38 161 PRO A CA 1
ATOM 1246 C C . PRO A 1 161 ? 13.617 -10.469 0.668 1 98.38 161 PRO A C 1
ATOM 1248 O O . PRO A 1 161 ? 12.633 -9.984 1.229 1 98.38 161 PRO A O 1
ATOM 1251 N N . ILE A 1 162 ? 14.328 -9.836 -0.19 1 97.5 162 ILE A N 1
ATOM 1252 C CA . ILE A 1 162 ? 14.18 -8.406 -0.44 1 97.5 162 ILE A CA 1
ATOM 1253 C C . ILE A 1 162 ? 12.828 -8.133 -1.094 1 97.5 162 ILE A C 1
ATOM 1255 O O . ILE A 1 162 ? 12.398 -8.875 -1.979 1 97.5 162 ILE A O 1
ATOM 1259 N N . GLY A 1 163 ? 12.117 -7.168 -0.603 1 97.81 163 GLY A N 1
ATOM 1260 C CA . GLY A 1 163 ? 10.836 -6.805 -1.194 1 97.81 163 GLY A CA 1
ATOM 1261 C C . GLY A 1 163 ? 10.5 -5.332 -1.036 1 97.81 163 GLY A C 1
ATOM 1262 O O . GLY A 1 163 ? 11.273 -4.574 -0.447 1 97.81 163 GLY A O 1
ATOM 1263 N N . TYR A 1 164 ? 9.477 -4.879 -1.634 1 98.31 164 TYR A N 1
ATOM 1264 C CA . TYR A 1 164 ? 8.93 -3.533 -1.506 1 98.31 164 TYR A CA 1
ATOM 1265 C C . TYR A 1 164 ? 7.41 -3.553 -1.581 1 98.31 164 TYR A C 1
ATOM 1267 O O . TYR A 1 164 ? 6.82 -4.473 -2.156 1 98.31 164 TYR A O 1
ATOM 1275 N N . ASN A 1 165 ? 6.832 -2.602 -0.928 1 98.12 165 ASN A N 1
ATOM 1276 C CA . ASN A 1 165 ? 5.383 -2.447 -1.044 1 98.12 165 ASN A CA 1
ATOM 1277 C C . ASN A 1 165 ? 4.992 -1.818 -2.377 1 98.12 165 ASN A C 1
ATOM 1279 O O . ASN A 1 165 ? 5.617 -0.851 -2.818 1 98.12 165 ASN A O 1
ATOM 1283 N N . GLY A 1 166 ? 4.012 -2.436 -3.037 1 97.94 166 GLY A N 1
ATOM 1284 C CA . GLY A 1 166 ? 3.486 -1.94 -4.297 1 97.94 166 GLY A CA 1
ATOM 1285 C C . GLY A 1 166 ? 2.094 -1.349 -4.172 1 97.94 166 GLY A C 1
ATOM 1286 O O . GLY A 1 166 ? 1.714 -0.868 -3.102 1 97.94 166 GLY A O 1
ATOM 1287 N N . ARG A 1 167 ? 1.39 -1.288 -5.277 1 98.12 167 ARG A N 1
ATOM 1288 C CA . ARG A 1 167 ? 0.106 -0.595 -5.301 1 98.12 167 ARG A CA 1
ATOM 1289 C C . ARG A 1 167 ? -1.043 -1.576 -5.512 1 98.12 167 ARG A C 1
ATOM 1291 O O . ARG A 1 167 ? -1.198 -2.133 -6.598 1 98.12 167 ARG A O 1
ATOM 1298 N N . ALA A 1 168 ? -1.895 -1.627 -4.52 1 98.44 168 ALA A N 1
ATOM 1299 C CA . ALA A 1 168 ? -3.049 -2.52 -4.586 1 98.44 168 ALA A CA 1
ATOM 1300 C C . ALA A 1 168 ? -4.082 -2.008 -5.582 1 98.44 168 ALA A C 1
ATOM 1302 O O . ALA A 1 168 ? -4.77 -2.799 -6.238 1 98.44 168 ALA A O 1
ATOM 1303 N N . SER A 1 169 ? -4.164 -0.713 -5.824 1 98.25 169 SER A N 1
ATOM 1304 C CA . SER A 1 169 ? -5.242 -0.087 -6.582 1 98.25 169 SER A CA 1
ATOM 1305 C C . SER A 1 169 ? -5.105 -0.367 -8.078 1 98.25 169 SER A C 1
ATOM 1307 O O . SER A 1 169 ? -6.031 -0.12 -8.844 1 98.25 169 SER A O 1
ATOM 1309 N N . THR A 1 170 ? -3.959 -0.918 -8.484 1 98.56 170 THR A N 1
ATOM 1310 C CA . THR A 1 170 ? -3.748 -1.145 -9.914 1 98.56 170 THR A CA 1
ATOM 1311 C C . THR A 1 170 ? -3.557 -2.631 -10.203 1 98.56 170 THR A C 1
ATOM 1313 O O . THR A 1 170 ? -2.98 -3 -11.227 1 98.56 170 THR A O 1
ATOM 1316 N N . VAL A 1 171 ? -3.928 -3.463 -9.258 1 98.88 171 VAL A N 1
ATOM 1317 C CA . VAL A 1 171 ? -4.023 -4.891 -9.547 1 98.88 171 VAL A CA 1
ATOM 1318 C C . VAL A 1 171 ? -5.301 -5.172 -10.336 1 98.88 171 VAL A C 1
ATOM 1320 O O . VAL A 1 171 ? -6.398 -4.797 -9.914 1 98.88 171 VAL A O 1
ATOM 1323 N N . VAL A 1 172 ? -5.145 -5.801 -11.461 1 98.88 172 VAL A N 1
ATOM 1324 C CA . VAL A 1 172 ? -6.289 -6.016 -12.336 1 98.88 172 VAL A CA 1
ATOM 1325 C C . VAL A 1 172 ? -6.352 -7.484 -12.758 1 98.88 172 VAL A C 1
ATOM 1327 O O . V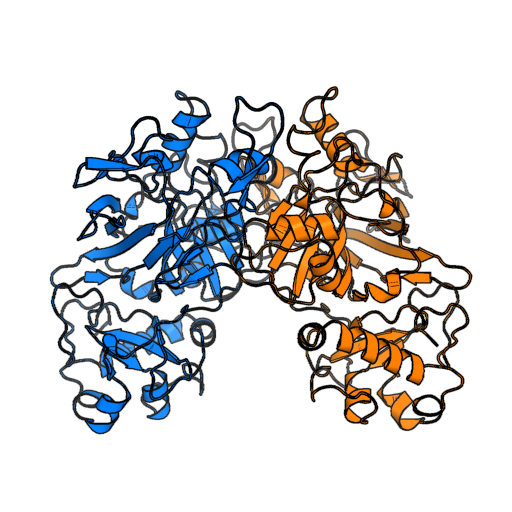AL A 1 172 ? -5.383 -8.227 -12.578 1 98.88 172 VAL A O 1
ATOM 1330 N N . VAL A 1 173 ? -7.496 -7.887 -13.234 1 98.81 173 VAL A N 1
ATOM 1331 C CA . VAL A 1 173 ? -7.73 -9.273 -13.617 1 98.81 173 VAL A CA 1
ATOM 1332 C C . VAL A 1 173 ? -7.305 -9.492 -15.07 1 98.81 173 VAL A C 1
ATOM 1334 O O . VAL A 1 173 ? -7.27 -8.539 -15.859 1 98.81 173 VAL A O 1
ATOM 1337 N N . SER A 1 174 ? -7.004 -10.68 -15.406 1 98.81 174 SER A N 1
ATOM 1338 C CA . SER A 1 174 ? -6.691 -11.094 -16.766 1 98.81 174 SER A CA 1
ATOM 1339 C C . SER A 1 174 ? -7.648 -10.469 -17.781 1 98.81 174 SER A C 1
ATOM 1341 O O . SER A 1 174 ? -8.844 -10.344 -17.5 1 98.81 174 SER A O 1
ATOM 1343 N N . GLY A 1 175 ? -7.121 -10.133 -18.922 1 98.56 175 GLY A N 1
ATOM 1344 C CA . GLY A 1 175 ? -7.941 -9.578 -19.984 1 98.56 175 GLY A CA 1
ATOM 1345 C C . GLY A 1 175 ? -7.988 -8.062 -19.984 1 98.56 175 GLY A C 1
ATOM 1346 O O . GLY A 1 175 ? -8.391 -7.445 -20.969 1 98.56 175 GLY A O 1
ATOM 1347 N N . THR A 1 176 ? -7.621 -7.445 -18.875 1 98.38 176 THR A N 1
ATOM 1348 C CA . THR A 1 176 ? -7.586 -5.988 -18.812 1 98.38 176 THR A CA 1
ATOM 1349 C C . THR A 1 176 ? -6.5 -5.43 -19.719 1 98.38 176 THR A C 1
ATOM 1351 O O . THR A 1 176 ? -5.352 -5.879 -19.672 1 98.38 176 THR A O 1
ATOM 1354 N N . GLN A 1 177 ? -6.875 -4.492 -20.531 1 98.06 177 GLN A N 1
ATOM 1355 C CA . GLN A 1 177 ? -5.891 -3.807 -21.359 1 98.06 177 GLN A CA 1
ATOM 1356 C C . GLN A 1 177 ? -5.031 -2.861 -20.516 1 98.06 177 GLN A C 1
ATOM 1358 O O . GLN A 1 177 ? -5.523 -2.225 -19.594 1 98.06 177 GLN A O 1
ATOM 1363 N N . ILE A 1 178 ? -3.75 -2.77 -20.875 1 98.44 178 ILE A N 1
ATOM 1364 C CA . ILE A 1 178 ? -2.793 -1.99 -20.094 1 98.44 178 ILE A CA 1
ATOM 1365 C C . ILE A 1 178 ? -2.295 -0.808 -20.922 1 98.44 178 ILE A C 1
ATOM 1367 O O . ILE A 1 178 ? -1.611 -0.993 -21.938 1 98.44 178 ILE A O 1
ATOM 1371 N N . HIS A 1 179 ? -2.58 0.398 -20.5 1 98.62 179 HIS A N 1
ATOM 1372 C CA . HIS A 1 179 ? -2.031 1.569 -21.172 1 98.62 179 HIS A CA 1
ATOM 1373 C C . HIS A 1 179 ? -0.552 1.749 -20.859 1 98.62 179 HIS A C 1
ATOM 1375 O O . HIS A 1 179 ? -0.154 1.67 -19.688 1 98.62 179 HIS A O 1
ATOM 1381 N N . ARG A 1 180 ? 0.218 1.917 -21.922 1 98.75 180 ARG A N 1
ATOM 1382 C CA . ARG A 1 180 ? 1.625 2.258 -21.734 1 98.75 180 ARG A CA 1
ATOM 1383 C C . ARG A 1 180 ? 1.781 3.463 -20.812 1 98.75 180 ARG A C 1
ATOM 1385 O O . ARG A 1 180 ? 1.177 4.512 -21.047 1 98.75 180 ARG A O 1
ATOM 1392 N N . PRO A 1 181 ? 2.555 3.354 -19.719 1 98.62 181 PRO A N 1
ATOM 1393 C CA . PRO A 1 181 ? 2.676 4.461 -18.766 1 98.62 181 PRO A CA 1
ATOM 1394 C C . PRO A 1 181 ? 3.561 5.59 -19.281 1 98.62 181 PRO A C 1
ATOM 1396 O O . PRO A 1 181 ? 4.41 5.367 -20.156 1 98.62 181 PRO A O 1
ATOM 1399 N N . ARG A 1 182 ? 3.322 6.75 -18.781 1 98.38 182 ARG A N 1
ATOM 1400 C CA . ARG A 1 182 ? 4.211 7.895 -18.953 1 98.38 182 ARG A CA 1
ATOM 1401 C C . ARG A 1 182 ? 5.039 8.141 -17.688 1 98.38 182 ARG A C 1
ATOM 1403 O O . ARG A 1 182 ? 4.645 7.738 -16.594 1 98.38 182 ARG A O 1
ATOM 1410 N N . GLY A 1 183 ? 6.137 8.719 -17.797 1 98.19 183 GLY A N 1
ATOM 1411 C CA . GLY A 1 183 ? 6.992 9.094 -16.672 1 98.19 183 GLY A CA 1
ATOM 1412 C C . GLY A 1 183 ? 8.219 9.883 -17.094 1 98.19 183 GLY A C 1
ATOM 1413 O O . GLY A 1 183 ? 8.352 10.242 -18.266 1 98.19 183 GLY A O 1
ATOM 1414 N N . GLN A 1 184 ? 9.023 10.289 -16.172 1 98.44 184 GLN A N 1
ATOM 1415 C CA . GLN A 1 184 ? 10.289 10.938 -16.516 1 98.44 184 GLN A CA 1
ATOM 1416 C C . GLN A 1 184 ? 11.312 9.914 -17 1 98.44 184 GLN A C 1
ATOM 1418 O O . GLN A 1 184 ? 11.453 8.844 -16.422 1 98.44 184 GLN A O 1
ATOM 1423 N N . LEU A 1 185 ? 11.922 10.234 -18.062 1 98.12 185 LEU A N 1
ATOM 1424 C CA . LEU A 1 185 ? 12.969 9.445 -18.719 1 98.12 185 LEU A CA 1
ATOM 1425 C C . LEU A 1 185 ? 14.289 10.203 -18.734 1 98.12 185 LEU A C 1
ATOM 1427 O O . LEU A 1 185 ? 14.32 11.406 -19 1 98.12 185 LEU A O 1
ATOM 1431 N N . LYS A 1 186 ? 15.336 9.531 -18.375 1 97.81 186 LYS A N 1
ATOM 1432 C CA . LYS A 1 186 ? 16.672 10.117 -18.406 1 97.81 186 LYS A CA 1
ATOM 1433 C C . LYS A 1 186 ? 17.688 9.148 -19 1 97.81 186 LYS A C 1
ATOM 1435 O O . LYS A 1 186 ? 18.531 8.594 -18.297 1 97.81 186 LYS A O 1
ATOM 1440 N N . PRO A 1 187 ? 17.609 8.961 -20.297 1 94.75 187 PRO A N 1
ATOM 1441 C CA . PRO A 1 187 ? 18.641 8.117 -20.906 1 94.75 187 PRO A CA 1
ATOM 1442 C C . PRO A 1 187 ? 20.062 8.641 -20.656 1 94.75 187 PRO A C 1
ATOM 1444 O O . PRO A 1 187 ? 20.25 9.836 -20.438 1 94.75 187 PRO A O 1
ATOM 1447 N N . PRO A 1 188 ? 21.016 7.766 -20.688 1 90.62 188 PRO A N 1
ATOM 1448 C CA . PRO A 1 188 ? 22.391 8.148 -20.344 1 90.62 188 PRO A CA 1
ATOM 1449 C C . PRO A 1 188 ? 22.906 9.305 -21.203 1 90.62 188 PRO A C 1
ATOM 1451 O O . PRO A 1 188 ? 23.672 10.141 -20.703 1 90.62 188 PRO A O 1
ATOM 1454 N N . SER A 1 189 ? 22.5 9.398 -22.359 1 93.12 189 SER A N 1
ATOM 1455 C CA . SER A 1 189 ? 23.016 10.391 -23.297 1 93.12 189 SER A CA 1
ATOM 1456 C C . SER A 1 189 ? 22.344 11.75 -23.078 1 93.12 189 SER A C 1
ATOM 1458 O O . SER A 1 189 ? 22.844 12.766 -23.562 1 93.12 189 SER A O 1
ATOM 1460 N N . ALA A 1 190 ? 21.266 11.742 -22.344 1 95.12 190 ALA A N 1
ATOM 1461 C CA . ALA A 1 190 ? 20.531 12.992 -22.141 1 95.12 190 ALA A CA 1
ATOM 1462 C C . ALA A 1 190 ? 21.078 13.75 -20.938 1 95.12 190 ALA A C 1
ATOM 1464 O O . ALA A 1 190 ? 21.422 13.141 -19.922 1 95.12 190 ALA A O 1
ATOM 1465 N N . GLU A 1 191 ? 21.172 15.008 -21.016 1 95 191 GLU A N 1
ATOM 1466 C CA . GLU A 1 191 ? 21.609 15.836 -19.891 1 95 191 GLU A CA 1
ATOM 1467 C C . GLU A 1 191 ? 20.5 16.016 -18.875 1 95 191 GLU A C 1
ATOM 1469 O O . GLU A 1 191 ? 20.734 16 -17.656 1 95 191 GLU A O 1
ATOM 1474 N N . LEU A 1 192 ? 19.266 16.219 -19.328 1 97 192 LEU A N 1
ATOM 1475 C CA . LEU A 1 192 ? 18.078 16.469 -18.5 1 97 192 LEU A CA 1
ATOM 1476 C C . LEU A 1 192 ? 17 15.43 -18.781 1 97 192 LEU A C 1
ATOM 1478 O O . LEU A 1 192 ? 16.938 14.859 -19.859 1 97 192 LEU A O 1
ATOM 1482 N N . PRO A 1 193 ? 16.203 15.188 -17.734 1 98.12 193 PRO A N 1
ATOM 1483 C CA . PRO A 1 193 ? 15.094 14.266 -17.984 1 98.12 193 PRO A CA 1
ATOM 1484 C C . PRO A 1 193 ? 14 14.875 -18.859 1 98.12 193 PRO A C 1
ATOM 1486 O O . PRO A 1 193 ? 13.898 16.109 -18.953 1 98.12 193 PRO A O 1
ATOM 1489 N N . SER A 1 194 ? 13.242 14.039 -19.5 1 98.19 194 SER A N 1
ATOM 1490 C CA . SER A 1 194 ? 12.031 14.391 -20.234 1 98.19 194 SER A CA 1
ATOM 1491 C C . SER A 1 194 ? 10.836 13.586 -19.734 1 98.19 194 SER A C 1
ATOM 1493 O O . SER A 1 194 ? 11 12.633 -18.969 1 98.19 194 SER A O 1
ATOM 1495 N N . PHE A 1 195 ? 9.703 14.031 -20.078 1 98.19 195 PHE A N 1
ATOM 1496 C CA . PHE A 1 195 ? 8.477 13.336 -19.688 1 98.19 195 PHE A CA 1
ATOM 1497 C C . PHE A 1 195 ? 7.773 12.766 -20.906 1 98.19 195 PHE A C 1
ATOM 1499 O O . PHE A 1 195 ? 7.523 13.484 -21.891 1 98.19 195 PHE A O 1
ATOM 1506 N N . GLY A 1 196 ? 7.492 11.484 -20.922 1 97.81 196 GLY A N 1
ATOM 1507 C CA . GLY A 1 196 ? 6.82 10.867 -22.062 1 97.81 196 GLY A CA 1
ATOM 1508 C C . GLY A 1 196 ? 6.535 9.391 -21.844 1 97.81 196 GLY A C 1
ATOM 1509 O O . GLY A 1 196 ? 6.707 8.875 -20.734 1 97.81 196 GLY A O 1
ATOM 1510 N N . PRO A 1 197 ? 6.004 8.719 -22.875 1 98.31 197 PRO A N 1
ATOM 1511 C CA . PRO A 1 197 ? 5.695 7.289 -22.766 1 98.31 197 PRO A CA 1
ATOM 1512 C C . PRO A 1 197 ? 6.934 6.434 -22.531 1 98.31 197 PRO A C 1
ATOM 1514 O O . PRO A 1 197 ? 7.992 6.695 -23.109 1 98.31 197 PRO A O 1
ATOM 1517 N N . CYS A 1 198 ? 6.754 5.504 -21.656 1 98.31 198 CYS A N 1
ATOM 1518 C CA . CYS A 1 198 ? 7.793 4.512 -21.406 1 98.31 198 CYS A CA 1
ATOM 1519 C C . CYS A 1 198 ? 8.273 3.883 -22.719 1 98.31 198 CYS A C 1
ATOM 1521 O O . CYS A 1 198 ? 7.461 3.572 -23.594 1 98.31 198 CYS A O 1
ATOM 1523 N N . LYS A 1 199 ? 9.562 3.67 -22.828 1 97.88 199 LYS A N 1
ATOM 1524 C CA . LYS A 1 199 ? 10.133 3.082 -24.031 1 97.88 199 LYS A CA 1
ATOM 1525 C C . LYS A 1 199 ? 10.555 1.634 -23.797 1 97.88 199 LYS A C 1
ATOM 1527 O O . LYS A 1 199 ? 10.734 0.87 -24.75 1 97.88 199 LYS A O 1
ATOM 1532 N N . ARG A 1 200 ? 10.75 1.272 -22.594 1 98.5 200 ARG A N 1
ATOM 1533 C CA . ARG A 1 200 ? 11.211 -0.064 -22.234 1 98.5 200 ARG A CA 1
ATOM 1534 C C . ARG A 1 200 ? 10.203 -0.771 -21.328 1 98.5 200 ARG A C 1
ATOM 1536 O O . ARG A 1 200 ? 10.523 -1.132 -20.203 1 98.5 200 ARG A O 1
ATOM 1543 N N . LEU A 1 201 ? 9.008 -1.022 -21.891 1 98.88 201 LEU A N 1
ATOM 1544 C CA . LEU A 1 201 ? 7.949 -1.716 -21.156 1 98.88 201 LEU A CA 1
ATOM 1545 C C . LEU A 1 201 ? 8.211 -3.219 -21.125 1 98.88 201 LEU A C 1
ATOM 1547 O O . LEU A 1 201 ? 8.484 -3.83 -22.156 1 98.88 201 LEU A O 1
ATOM 1551 N N . ASP A 1 202 ? 8.164 -3.777 -19.969 1 98.94 202 ASP A N 1
ATOM 1552 C CA . ASP A 1 202 ? 8.539 -5.164 -19.719 1 98.94 202 ASP A CA 1
ATOM 1553 C C . ASP A 1 202 ? 7.434 -5.91 -18.969 1 98.94 202 ASP A C 1
ATOM 1555 O O . ASP A 1 202 ? 6.453 -5.305 -18.531 1 98.94 202 ASP A O 1
ATOM 1559 N N . PHE A 1 203 ? 7.461 -7.238 -19 1 98.88 203 PHE A N 1
ATOM 1560 C CA . PHE A 1 203 ? 6.668 -8.094 -18.125 1 98.88 203 PHE A CA 1
ATOM 1561 C C . PHE A 1 203 ? 7.547 -8.781 -17.078 1 98.88 203 PHE A C 1
ATOM 1563 O O . PHE A 1 203 ? 8.766 -8.828 -17.234 1 98.88 203 PHE A O 1
ATOM 1570 N N . GLU A 1 204 ? 6.969 -9.188 -16.031 1 98.94 204 GLU A N 1
ATOM 1571 C CA . GLU A 1 204 ? 7.613 -10.086 -15.086 1 98.94 204 GLU A CA 1
ATOM 1572 C C . GLU A 1 204 ? 6.723 -11.281 -14.773 1 98.94 204 GLU A C 1
ATOM 1574 O O . GLU A 1 204 ? 5.602 -11.117 -14.289 1 98.94 204 GLU A O 1
ATOM 1579 N N . LEU A 1 205 ? 7.215 -12.461 -15.094 1 98.94 205 LEU A N 1
ATOM 1580 C CA . LEU A 1 205 ? 6.531 -13.703 -14.727 1 98.94 205 LEU A CA 1
ATOM 1581 C C . LEU A 1 205 ? 6.645 -13.969 -13.234 1 98.94 205 LEU A C 1
ATOM 1583 O O . LEU A 1 205 ? 7.746 -14.18 -12.719 1 98.94 205 LEU A O 1
ATOM 1587 N N . GLU A 1 206 ? 5.516 -13.938 -12.555 1 98.94 206 GLU A N 1
ATOM 1588 C CA . GLU A 1 206 ? 5.531 -14.172 -11.117 1 98.94 206 GLU A CA 1
ATOM 1589 C C . GLU A 1 206 ? 4.355 -15.047 -10.688 1 98.94 206 GLU A C 1
ATOM 1591 O O . GLU A 1 206 ? 3.482 -15.367 -11.5 1 98.94 206 GLU A O 1
ATOM 1596 N N . ILE A 1 207 ? 4.43 -15.484 -9.469 1 98.94 207 ILE A N 1
ATOM 1597 C CA . ILE A 1 207 ? 3.326 -16.094 -8.734 1 98.94 207 ILE A CA 1
ATOM 1598 C C . ILE A 1 207 ? 2.898 -15.18 -7.586 1 98.94 207 ILE A C 1
ATOM 1600 O O . ILE A 1 207 ? 3.742 -14.633 -6.871 1 98.94 207 ILE A O 1
ATOM 1604 N N . GLY A 1 208 ? 1.598 -14.945 -7.547 1 98.94 208 GLY A N 1
ATOM 1605 C CA . GLY A 1 208 ? 1.034 -14.242 -6.406 1 98.94 208 GLY A CA 1
ATOM 1606 C C . GLY A 1 208 ? 0.645 -15.164 -5.266 1 98.94 208 GLY A C 1
ATOM 1607 O O . GLY A 1 208 ? 0.073 -16.234 -5.492 1 98.94 208 GLY A O 1
ATOM 1608 N N . VAL A 1 209 ? 0.967 -14.781 -4.043 1 98.94 209 VAL A N 1
ATOM 1609 C CA . VAL A 1 209 ? 0.58 -15.492 -2.824 1 98.94 209 VAL A CA 1
ATOM 1610 C C . VAL A 1 209 ? -0.547 -14.734 -2.125 1 98.94 209 VAL A C 1
ATOM 1612 O O . VAL A 1 209 ? -0.392 -13.562 -1.771 1 98.94 209 VAL A O 1
ATOM 1615 N N . VAL A 1 210 ? -1.645 -15.414 -1.919 1 98.94 210 VAL A N 1
ATOM 1616 C CA . VAL A 1 210 ? -2.836 -14.789 -1.351 1 98.94 210 VAL A CA 1
ATOM 1617 C C . VAL A 1 210 ? -2.939 -15.133 0.134 1 98.94 210 VAL A C 1
ATOM 1619 O O . VAL A 1 210 ? -3.025 -16.312 0.502 1 98.94 210 VAL A O 1
ATOM 1622 N N . ILE A 1 211 ? -2.969 -14.094 0.96 1 98.94 211 ILE A N 1
ATOM 1623 C CA . ILE A 1 211 ? -3.027 -14.266 2.408 1 98.94 211 ILE A CA 1
ATOM 1624 C C . ILE A 1 211 ? -4.484 -14.328 2.863 1 98.94 211 ILE A C 1
ATOM 1626 O O . ILE A 1 211 ? -5.266 -13.422 2.574 1 98.94 211 ILE A O 1
ATOM 1630 N N . GLY A 1 212 ? -4.785 -15.375 3.588 1 98.88 212 GLY A N 1
ATOM 1631 C CA . GLY A 1 212 ? -6.18 -15.617 3.926 1 98.88 212 GLY A CA 1
ATOM 1632 C C . GLY A 1 212 ? -6.48 -15.391 5.395 1 98.88 212 GLY A C 1
ATOM 1633 O O . GLY A 1 212 ? -7.645 -15.414 5.805 1 98.88 212 GLY A O 1
ATOM 1634 N N . GLN A 1 213 ? -5.457 -15.203 6.18 1 98.69 213 GLN A N 1
ATOM 1635 C CA . GLN A 1 213 ? -5.633 -14.906 7.598 1 98.69 213 GLN A CA 1
ATOM 1636 C C . GLN A 1 213 ? -4.766 -13.719 8.023 1 98.69 213 GLN A C 1
ATOM 1638 O O . GLN A 1 213 ? -3.682 -13.508 7.473 1 98.69 213 GLN A O 1
ATOM 1643 N N . PRO A 1 214 ? -5.23 -12.969 9 1 98.56 214 PRO A N 1
ATOM 1644 C CA . PRO A 1 214 ? -4.508 -11.773 9.445 1 98.56 214 PRO A CA 1
ATOM 1645 C C . PRO A 1 214 ? -3.5 -12.07 10.555 1 98.56 214 PRO A C 1
ATOM 1647 O O . PRO A 1 214 ? -3.52 -13.164 11.133 1 98.56 214 PRO A O 1
ATOM 1650 N N . SER A 1 215 ? -2.564 -11.227 10.758 1 98.19 215 SER A N 1
ATOM 1651 C CA . SER A 1 215 ? -1.721 -11.203 11.953 1 98.19 215 SER A CA 1
ATOM 1652 C C . SER A 1 215 ? -1.773 -9.836 12.633 1 98.19 215 SER A C 1
ATOM 1654 O O . SER A 1 215 ? -2.055 -8.828 11.984 1 98.19 215 SER A O 1
ATOM 1656 N N . ALA A 1 216 ? -1.526 -9.797 13.922 1 96.94 216 ALA A N 1
ATOM 1657 C CA . ALA A 1 216 ? -1.642 -8.578 14.711 1 96.94 216 ALA A CA 1
ATOM 1658 C C . ALA A 1 216 ? -0.388 -7.719 14.578 1 96.94 216 ALA A C 1
ATOM 1660 O O . ALA A 1 216 ? 0.723 -8.242 14.477 1 96.94 216 ALA A O 1
ATOM 1661 N N . MET A 1 217 ? -0.576 -6.414 14.656 1 97.44 217 MET A N 1
ATOM 1662 C CA . MET A 1 217 ? 0.545 -5.477 14.68 1 97.44 217 MET A CA 1
ATOM 1663 C C . MET A 1 217 ? 1.461 -5.762 15.867 1 97.44 217 MET A C 1
ATOM 1665 O O . MET A 1 217 ? 0.986 -6.039 16.969 1 97.44 217 MET A O 1
ATOM 1669 N N . GLY A 1 218 ? 2.777 -5.746 15.664 1 96.75 218 GLY A N 1
ATOM 1670 C CA . GLY A 1 218 ? 3.756 -5.938 16.719 1 96.75 218 GLY A CA 1
ATOM 1671 C C . GLY A 1 218 ? 4.168 -7.387 16.906 1 96.75 218 GLY A C 1
ATOM 1672 O O . GLY A 1 218 ? 5.102 -7.684 17.656 1 96.75 218 GLY A O 1
ATOM 1673 N N . THR A 1 219 ? 3.543 -8.281 16.156 1 95.19 219 THR A N 1
ATOM 1674 C CA . THR A 1 219 ? 3.85 -9.695 16.344 1 95.19 219 THR A CA 1
ATOM 1675 C C . THR A 1 219 ? 4.598 -10.258 15.141 1 95.19 219 THR A C 1
ATOM 1677 O O . THR A 1 219 ? 4.418 -9.781 14.016 1 95.19 219 THR A O 1
ATOM 1680 N N . THR A 1 220 ? 5.438 -11.25 15.367 1 96.94 220 THR A N 1
ATOM 1681 C CA . THR A 1 220 ? 6.133 -11.984 14.32 1 96.94 220 THR A CA 1
ATOM 1682 C C . THR A 1 220 ? 5.43 -13.305 14.023 1 96.94 220 THR A C 1
ATOM 1684 O O . THR A 1 220 ? 4.5 -13.688 14.742 1 96.94 220 THR A O 1
ATOM 1687 N N . LEU A 1 221 ? 5.816 -13.938 12.938 1 98.06 221 LEU A N 1
ATOM 1688 C CA . LEU A 1 221 ? 5.207 -15.203 12.531 1 98.06 221 LEU A CA 1
ATOM 1689 C C . LEU A 1 221 ? 6.223 -16.344 12.586 1 98.06 221 LEU A C 1
ATOM 1691 O O . LEU A 1 221 ? 7.383 -16.156 12.219 1 98.06 221 LEU A O 1
ATOM 1695 N N . THR A 1 222 ? 5.809 -17.484 13.055 1 97.62 222 THR A N 1
ATOM 1696 C CA . THR A 1 222 ? 6.559 -18.719 12.852 1 97.62 222 THR A CA 1
ATOM 1697 C C . THR A 1 222 ? 6.34 -19.266 11.438 1 97.62 222 THR A C 1
ATOM 1699 O O . THR A 1 222 ? 5.438 -18.812 10.734 1 97.62 222 THR A O 1
ATOM 1702 N N . GLU A 1 223 ? 7.184 -20.234 11.094 1 98 223 GLU A N 1
ATOM 1703 C CA . GLU A 1 223 ? 7.02 -20.922 9.82 1 98 223 GLU A CA 1
ATOM 1704 C C . GLU A 1 223 ? 5.613 -21.5 9.68 1 98 223 GLU A C 1
ATOM 1706 O O . GLU A 1 223 ? 4.961 -21.312 8.648 1 98 223 GLU A O 1
ATOM 1711 N N . GLN A 1 224 ? 5.117 -22.125 10.672 1 98.06 224 GLN A N 1
ATOM 1712 C CA . GLN A 1 224 ? 3.816 -22.797 10.641 1 98.06 224 GLN A CA 1
ATOM 1713 C C . GLN A 1 224 ? 2.684 -21.781 10.508 1 98.06 224 GLN A C 1
ATOM 1715 O O . GLN A 1 224 ? 1.755 -21.984 9.719 1 98.06 224 GLN A O 1
ATOM 1720 N N . GLN A 1 225 ? 2.793 -20.75 11.297 1 98.31 225 GLN A N 1
ATOM 1721 C CA . GLN A 1 225 ? 1.767 -19.719 11.219 1 98.31 225 GLN A CA 1
ATOM 1722 C C . GLN A 1 225 ? 1.687 -19.109 9.82 1 98.31 225 GLN A C 1
ATOM 1724 O O . GLN A 1 225 ? 0.596 -18.953 9.266 1 98.31 225 GLN A O 1
ATOM 1729 N N . ALA A 1 226 ? 2.863 -18.797 9.266 1 98.62 226 ALA A N 1
ATOM 1730 C CA . ALA A 1 226 ? 2.908 -18.234 7.922 1 98.62 226 ALA A CA 1
ATOM 1731 C C . ALA A 1 226 ? 2.297 -19.172 6.898 1 98.62 226 ALA A C 1
ATOM 1733 O O . ALA A 1 226 ? 1.515 -18.766 6.039 1 98.62 226 ALA A O 1
ATOM 1734 N N . GLU A 1 227 ? 2.682 -20.406 6.969 1 98.06 227 GLU A N 1
ATOM 1735 C CA . GLU A 1 227 ? 2.131 -21.391 6.039 1 98.06 227 GLU A CA 1
ATOM 1736 C C . GLU A 1 227 ? 0.61 -21.453 6.141 1 98.06 227 GLU A C 1
ATOM 1738 O O . GLU A 1 227 ? -0.084 -21.484 5.125 1 98.06 227 GLU A O 1
ATOM 1743 N N . GLU A 1 228 ? 0.092 -21.438 7.332 1 98.38 228 GLU A N 1
ATOM 1744 C CA . GLU A 1 228 ? -1.341 -21.562 7.586 1 98.38 228 GLU A CA 1
ATOM 1745 C C . GLU A 1 228 ? -2.088 -20.312 7.141 1 98.38 228 GLU A C 1
ATOM 1747 O O . GLU A 1 228 ? -3.289 -20.359 6.867 1 98.38 228 GLU A O 1
ATOM 1752 N N . MET A 1 229 ? -1.396 -19.219 7.078 1 98.81 229 MET A N 1
ATOM 1753 C CA . MET A 1 229 ? -2.008 -17.953 6.676 1 98.81 229 MET A CA 1
ATOM 1754 C C . MET A 1 229 ? -2.207 -17.891 5.164 1 98.81 229 MET A C 1
ATOM 1756 O O . MET A 1 229 ? -2.973 -17.078 4.664 1 98.81 229 MET A O 1
ATOM 1760 N N . ILE A 1 230 ? -1.452 -18.656 4.438 1 98.94 230 ILE A N 1
ATOM 1761 C CA . ILE A 1 230 ? -1.528 -18.641 2.98 1 98.94 230 ILE A CA 1
ATOM 1762 C C . ILE A 1 230 ? -2.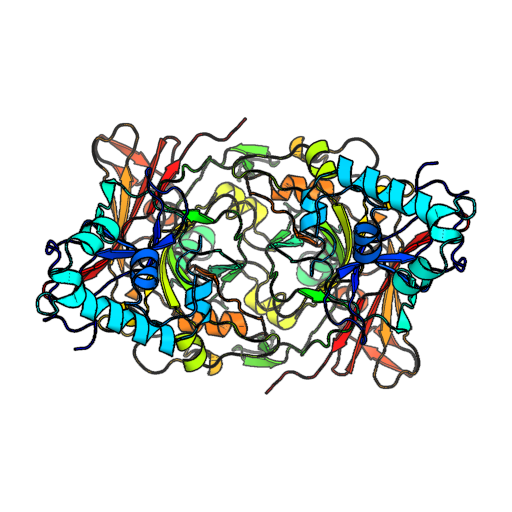756 -19.422 2.516 1 98.94 230 ILE A C 1
ATOM 1764 O O . ILE A 1 230 ? -2.852 -20.625 2.736 1 98.94 230 ILE A O 1
ATOM 1768 N N . PHE A 1 231 ? -3.705 -18.703 1.893 1 98.94 231 PHE A N 1
ATOM 1769 C CA . PHE A 1 231 ? -4.906 -19.328 1.35 1 98.94 231 PHE A CA 1
ATOM 1770 C C . PHE A 1 231 ? -4.59 -20.062 0.051 1 98.94 231 PHE A C 1
ATOM 1772 O O . PHE A 1 231 ? -5.043 -21.188 -0.154 1 98.94 231 PHE A O 1
ATOM 1779 N N . GLY A 1 232 ? -3.844 -19.328 -0.814 1 98.88 232 GLY A N 1
ATOM 1780 C CA . GLY A 1 232 ? -3.555 -19.938 -2.107 1 98.88 232 GLY A CA 1
ATOM 1781 C C . GLY A 1 232 ? -2.648 -19.078 -2.973 1 98.88 232 GLY A C 1
ATOM 1782 O O . GLY A 1 232 ? -1.94 -18.203 -2.463 1 98.88 232 GLY A O 1
ATOM 1783 N N . PHE A 1 233 ? -2.594 -19.453 -4.27 1 98.94 233 PHE A N 1
ATOM 1784 C CA . PHE A 1 233 ? -1.665 -18.875 -5.234 1 98.94 233 PHE A CA 1
ATOM 1785 C C . PHE A 1 233 ? -2.389 -18.5 -6.523 1 98.94 233 PHE A C 1
ATOM 1787 O O . PHE A 1 233 ? -3.428 -19.078 -6.848 1 98.94 233 PHE A O 1
ATOM 1794 N N . THR A 1 234 ? -1.846 -17.562 -7.25 1 98.94 234 THR A N 1
ATOM 1795 C CA . THR A 1 234 ? -2.348 -17.141 -8.555 1 98.94 234 THR A CA 1
ATOM 1796 C C . THR A 1 234 ? -1.199 -16.703 -9.461 1 98.94 234 THR A C 1
ATOM 1798 O O . THR A 1 234 ? -0.1 -16.422 -8.984 1 98.94 234 THR A O 1
ATOM 1801 N N . LEU A 1 235 ? -1.42 -16.719 -10.773 1 98.94 235 LEU A N 1
ATOM 1802 C CA . LEU A 1 235 ? -0.448 -16.141 -11.695 1 98.94 235 LEU A CA 1
ATOM 1803 C C . LEU A 1 235 ? -0.419 -14.625 -11.57 1 98.94 235 LEU A C 1
ATOM 1805 O O . LEU A 1 235 ? -1.457 -13.992 -11.352 1 98.94 235 LEU A O 1
ATOM 1809 N N . LEU A 1 236 ? 0.75 -14.094 -11.719 1 98.94 236 LEU A N 1
ATOM 1810 C CA . LEU A 1 236 ? 0.913 -12.648 -11.57 1 98.94 236 LEU A CA 1
ATOM 1811 C C . LEU A 1 236 ? 1.895 -12.102 -12.602 1 98.94 236 LEU A C 1
ATOM 1813 O O . LEU A 1 236 ? 2.98 -12.656 -12.789 1 98.94 236 LEU A O 1
ATOM 1817 N N . ASN A 1 237 ? 1.464 -11.141 -13.391 1 98.94 237 ASN A N 1
ATOM 1818 C CA . ASN A 1 237 ? 2.338 -10.344 -14.25 1 98.94 237 ASN A CA 1
ATOM 1819 C C . ASN A 1 237 ? 2.594 -8.961 -13.656 1 98.94 237 ASN A C 1
ATOM 1821 O O . ASN A 1 237 ? 1.696 -8.117 -13.633 1 98.94 237 ASN A O 1
ATOM 1825 N N . ASP A 1 238 ? 3.797 -8.734 -13.195 1 98.81 238 ASP A N 1
ATOM 1826 C CA . ASP A 1 238 ? 4.168 -7.422 -12.664 1 98.81 238 ASP A CA 1
ATOM 1827 C C . ASP A 1 238 ? 4.738 -6.527 -13.766 1 98.81 238 ASP A C 1
ATOM 1829 O O . ASP A 1 238 ? 5.957 -6.426 -13.922 1 98.81 238 ASP A O 1
ATOM 1833 N N . TRP A 1 239 ? 3.848 -5.832 -14.414 1 98.94 239 TRP A N 1
ATOM 1834 C CA . TRP A 1 239 ? 4.277 -4.949 -15.5 1 98.94 239 TRP A CA 1
ATOM 1835 C C . TRP A 1 239 ? 5.336 -3.965 -15.008 1 98.94 239 TRP A C 1
ATOM 1837 O O . TRP A 1 239 ? 5.219 -3.418 -13.906 1 98.94 239 TRP A O 1
ATOM 1847 N N . SER A 1 240 ? 6.359 -3.744 -15.852 1 98.88 240 SER A N 1
ATOM 1848 C CA . SER A 1 240 ? 7.496 -2.939 -15.414 1 98.88 240 SER A CA 1
ATOM 1849 C C . SER A 1 240 ? 7.918 -1.946 -16.484 1 98.88 240 SER A C 1
ATOM 1851 O O . SER A 1 240 ? 8.203 -2.336 -17.625 1 98.88 240 SER A O 1
ATOM 1853 N N . ALA A 1 241 ? 7.941 -0.667 -16.172 1 98.81 241 ALA A N 1
ATOM 1854 C CA . ALA A 1 241 ? 8.508 0.371 -17.016 1 98.81 241 ALA A CA 1
ATOM 1855 C C . ALA A 1 241 ? 9.969 0.626 -16.672 1 98.81 241 ALA A C 1
ATOM 1857 O O . ALA A 1 241 ? 10.281 1.527 -15.891 1 98.81 241 ALA A O 1
ATOM 1858 N N . ARG A 1 242 ? 10.836 -0.07 -17.406 1 98.56 242 ARG A N 1
ATOM 1859 C CA . ARG A 1 242 ? 12.234 -0.198 -16.984 1 98.56 242 ARG A CA 1
ATOM 1860 C C . ARG A 1 242 ? 12.953 1.14 -17.078 1 98.56 242 ARG A C 1
ATOM 1862 O O . ARG A 1 242 ? 13.797 1.459 -16.234 1 98.56 242 ARG A O 1
ATOM 1869 N N . ASP A 1 243 ? 12.688 1.952 -18.078 1 98.19 243 ASP A N 1
ATOM 1870 C CA . ASP A 1 243 ? 13.391 3.219 -18.266 1 98.19 243 ASP A CA 1
ATOM 1871 C C . ASP A 1 243 ? 12.898 4.27 -17.266 1 98.19 243 ASP A C 1
ATOM 1873 O O . ASP A 1 243 ? 13.656 5.152 -16.875 1 98.19 243 ASP A O 1
ATOM 1877 N N . ILE A 1 244 ? 11.656 4.207 -16.828 1 98.5 244 ILE A N 1
ATOM 1878 C CA . ILE A 1 244 ? 11.164 5.047 -15.75 1 98.5 244 ILE A CA 1
ATOM 1879 C C . ILE A 1 244 ? 11.789 4.602 -14.43 1 98.5 244 ILE A C 1
ATOM 1881 O O . ILE A 1 244 ? 12.227 5.438 -13.633 1 98.5 244 ILE A O 1
ATOM 1885 N N . GLN A 1 245 ? 11.867 3.305 -14.227 1 98 245 GLN A N 1
ATOM 1886 C CA . GLN A 1 245 ? 12.406 2.721 -13 1 98 245 GLN A CA 1
ATOM 1887 C C . GLN A 1 245 ? 13.852 3.154 -12.773 1 98 245 GLN A C 1
ATOM 1889 O O . GLN A 1 245 ? 14.227 3.525 -11.664 1 98 245 GLN A O 1
ATOM 1894 N N . GLN A 1 246 ? 14.625 3.094 -13.773 1 96 246 GLN A N 1
ATOM 1895 C CA . GLN A 1 246 ? 16.047 3.406 -13.672 1 96 246 GLN A CA 1
ATOM 1896 C C . GLN A 1 246 ? 16.266 4.82 -13.141 1 96 246 GLN A C 1
ATOM 1898 O O . GLN A 1 246 ? 17.203 5.066 -12.398 1 96 246 GLN A O 1
ATOM 1903 N N . TRP A 1 247 ? 15.422 5.723 -13.5 1 97.38 247 TRP A N 1
ATOM 1904 C CA . TRP A 1 247 ? 15.578 7.129 -13.141 1 97.38 247 TRP A CA 1
ATOM 1905 C C . TRP A 1 247 ? 15.047 7.395 -11.734 1 97.38 247 TRP A C 1
ATOM 1907 O O . TRP A 1 247 ? 15.68 8.102 -10.945 1 97.38 247 TRP A O 1
ATOM 1917 N N . GLU A 1 248 ? 13.977 6.707 -11.344 1 97.25 248 GLU A N 1
ATOM 1918 C CA . GLU A 1 248 ? 13.242 7.117 -10.148 1 97.25 248 GLU A CA 1
ATOM 1919 C C . GLU A 1 248 ? 13.68 6.316 -8.93 1 97.25 248 GLU A C 1
ATOM 1921 O O . GLU A 1 248 ? 13.453 6.734 -7.789 1 97.25 248 GLU A O 1
ATOM 1926 N N . TYR A 1 249 ? 14.305 5.133 -9 1 95 249 TYR A N 1
ATOM 1927 C CA . TYR A 1 249 ? 14.234 4.141 -7.934 1 95 249 TYR A CA 1
ATOM 1928 C C . TYR A 1 249 ? 15.32 4.383 -6.895 1 95 249 TYR A C 1
ATOM 1930 O O . TYR A 1 249 ? 15.367 3.705 -5.863 1 95 249 TYR A O 1
ATOM 1938 N N . VAL A 1 250 ? 16.25 5.289 -7.16 1 94.31 250 VAL A N 1
ATOM 1939 C CA . VAL A 1 250 ? 17.281 5.605 -6.176 1 94.31 250 VAL A CA 1
ATOM 1940 C C . VAL A 1 250 ? 16.875 6.848 -5.387 1 94.31 250 VAL A C 1
ATOM 1942 O O . VAL A 1 250 ? 16.625 7.906 -5.969 1 94.31 250 VAL A O 1
ATOM 1945 N N . PRO A 1 251 ? 16.75 6.766 -4.152 1 95.31 251 PRO A N 1
ATOM 1946 C CA . PRO A 1 251 ? 17.188 5.648 -3.318 1 95.31 251 PRO A CA 1
ATOM 1947 C C . PRO A 1 251 ? 16.031 4.805 -2.795 1 95.31 251 PRO A C 1
ATOM 1949 O O . PRO A 1 251 ? 16.25 3.867 -2.021 1 95.31 251 PRO A O 1
ATOM 1952 N N . LEU A 1 252 ? 14.781 5.102 -3.121 1 97.44 252 LEU A N 1
ATOM 1953 C CA . LEU A 1 252 ? 13.664 4.578 -2.342 1 97.44 252 LEU A CA 1
ATOM 1954 C C . LEU A 1 252 ? 12.977 3.428 -3.074 1 97.44 252 LEU A C 1
ATOM 1956 O O . LEU A 1 252 ? 11.875 3.023 -2.711 1 97.44 252 LEU A O 1
ATOM 1960 N N . GLY A 1 253 ? 13.656 2.887 -4.148 1 97.06 253 GLY A N 1
ATOM 1961 C CA . GLY A 1 253 ? 13.133 1.713 -4.828 1 97.06 253 GLY A CA 1
ATOM 1962 C C . GLY A 1 253 ? 12.094 2.047 -5.879 1 97.06 253 GLY A C 1
ATOM 1963 O O . GLY A 1 253 ? 11.883 3.217 -6.207 1 97.06 253 GLY A O 1
ATOM 1964 N N . PRO A 1 254 ? 11.469 0.975 -6.473 1 97.31 254 PRO A N 1
ATOM 1965 C CA . PRO A 1 254 ? 10.469 1.19 -7.523 1 97.31 254 PRO A CA 1
ATOM 1966 C C . PRO A 1 254 ? 9.227 1.922 -7.023 1 97.31 254 PRO A C 1
ATOM 1968 O O . PRO A 1 254 ? 8.781 1.687 -5.895 1 97.31 254 PRO A O 1
ATOM 1971 N N . PHE A 1 255 ? 8.703 2.824 -7.875 1 98 255 PHE A N 1
ATOM 1972 C CA . PHE A 1 255 ? 7.527 3.617 -7.551 1 98 255 PHE A CA 1
ATOM 1973 C C . PHE A 1 255 ? 6.566 3.664 -8.734 1 98 255 PHE A C 1
ATOM 1975 O O . PHE A 1 255 ? 5.867 2.688 -9.016 1 98 255 PHE A O 1
ATOM 1982 N N . GLN A 1 256 ? 6.645 4.598 -9.648 1 97.38 256 GLN A N 1
ATOM 1983 C CA . GLN A 1 256 ? 5.707 4.738 -10.758 1 97.38 256 GLN A CA 1
ATOM 1984 C C . GLN A 1 256 ? 5.949 3.666 -11.82 1 97.38 256 GLN A C 1
ATOM 1986 O O . GLN A 1 256 ? 5.012 3.238 -12.5 1 97.38 256 GLN A O 1
ATOM 1991 N N . ALA A 1 257 ? 7.137 3.207 -11.922 1 98.5 257 ALA A N 1
ATOM 1992 C CA . ALA A 1 257 ? 7.508 2.189 -12.898 1 98.5 257 ALA A CA 1
ATOM 1993 C C . ALA A 1 257 ? 6.758 0.886 -12.648 1 98.5 257 ALA A C 1
ATOM 1995 O O . ALA A 1 257 ? 6.688 0.022 -13.523 1 98.5 257 ALA A O 1
ATOM 1996 N N . LYS A 1 258 ? 6.254 0.723 -11.461 1 98.44 258 LYS A N 1
ATOM 1997 C CA . LYS A 1 258 ? 5.621 -0.526 -11.055 1 98.44 258 LYS A CA 1
ATOM 1998 C C . LYS A 1 258 ? 4.188 -0.288 -10.586 1 98.44 258 LYS A C 1
ATOM 2000 O O . LYS A 1 258 ? 3.473 -1.234 -10.25 1 98.44 258 LYS A O 1
ATOM 2005 N N . ALA A 1 259 ? 3.73 0.956 -10.609 1 98.12 259 ALA A N 1
ATOM 2006 C CA . ALA A 1 259 ? 2.467 1.282 -9.953 1 98.12 259 ALA A CA 1
ATOM 2007 C C . ALA A 1 259 ? 1.341 1.417 -10.977 1 98.12 259 ALA A C 1
ATOM 2009 O O . ALA A 1 259 ? 0.184 1.635 -10.609 1 98.12 259 ALA A O 1
ATOM 2010 N N . PHE A 1 260 ? 1.599 1.219 -12.281 1 98.5 260 PHE A N 1
ATOM 2011 C CA . PHE A 1 260 ? 0.604 1.488 -13.312 1 98.5 260 PHE A CA 1
ATOM 2012 C C . PHE A 1 260 ? -0.26 0.258 -13.562 1 98.5 260 PHE A C 1
ATOM 2014 O O . PHE A 1 260 ? -1.384 0.373 -14.055 1 98.5 260 PHE A O 1
ATOM 2021 N N . ALA A 1 261 ? 0.35 -0.94 -13.242 1 98.69 261 ALA A N 1
ATOM 2022 C CA . ALA A 1 261 ? -0.467 -2.129 -13.477 1 98.69 261 ALA A CA 1
ATOM 2023 C C . ALA A 1 261 ? 0.224 -3.381 -12.938 1 98.69 261 ALA A C 1
ATOM 2025 O O . ALA A 1 261 ? 1.439 -3.533 -13.078 1 98.69 261 ALA A O 1
ATOM 2026 N N . THR A 1 262 ? -0.532 -4.234 -12.367 1 98.88 262 THR A N 1
ATOM 2027 C CA . THR A 1 262 ? -0.234 -5.629 -12.062 1 98.88 262 THR A CA 1
ATOM 2028 C C . THR A 1 262 ? -1.413 -6.527 -12.43 1 98.88 262 THR A C 1
ATOM 2030 O O . THR A 1 262 ? -2.541 -6.285 -12 1 98.88 262 THR A O 1
ATOM 2033 N N . SER A 1 263 ? -1.202 -7.531 -13.25 1 98.94 263 SER A N 1
ATOM 2034 C CA . SER A 1 263 ? -2.289 -8.406 -13.68 1 98.94 263 SER A CA 1
ATOM 2035 C C . SER A 1 263 ? -2.221 -9.758 -12.984 1 98.94 263 SER A C 1
ATOM 2037 O O . SER A 1 263 ? -1.136 -10.312 -12.797 1 98.94 263 SER A O 1
ATOM 2039 N N . ILE A 1 264 ? -3.371 -10.266 -12.602 1 98.94 264 ILE A N 1
ATOM 2040 C CA . ILE A 1 264 ? -3.389 -11.617 -12.047 1 98.94 264 ILE A CA 1
ATOM 2041 C C . ILE A 1 264 ? -4.449 -12.453 -12.758 1 98.94 264 ILE A C 1
ATOM 2043 O O . ILE A 1 264 ? -5.34 -11.906 -13.414 1 98.94 264 ILE A O 1
ATOM 2047 N N . SER A 1 265 ? -4.277 -13.766 -12.617 1 98.75 265 SER A N 1
ATOM 2048 C CA . SER A 1 265 ? -5.301 -14.695 -13.094 1 98.75 265 SER A CA 1
ATOM 2049 C C . SER A 1 265 ? -6.59 -14.555 -12.289 1 98.75 265 SER A C 1
ATOM 2051 O O . SER A 1 265 ? -6.555 -14.164 -11.117 1 98.75 265 SER A O 1
ATOM 2053 N N . PRO A 1 266 ? -7.727 -14.906 -12.914 1 98.75 266 PRO A N 1
ATOM 2054 C CA . PRO A 1 266 ? -8.992 -14.789 -12.188 1 98.75 266 PRO A CA 1
ATOM 2055 C C . PRO A 1 266 ? -9.18 -15.898 -11.156 1 98.75 266 PRO A C 1
ATOM 2057 O O . PRO A 1 266 ? -10.195 -15.938 -10.453 1 98.75 266 PRO A O 1
ATOM 2060 N N . TRP A 1 267 ? -8.219 -16.828 -10.992 1 98.88 267 TRP A N 1
ATOM 2061 C CA . TRP A 1 267 ? -8.398 -18.016 -10.164 1 98.88 267 TRP A CA 1
ATOM 2062 C C . TRP A 1 267 ? -7.34 -18.062 -9.062 1 98.88 267 TRP A C 1
ATOM 2064 O O . TRP A 1 267 ? -6.16 -17.797 -9.312 1 98.88 267 TRP A O 1
ATOM 2074 N N . ILE A 1 268 ? -7.777 -18.391 -7.887 1 98.94 268 ILE A N 1
ATOM 2075 C CA . ILE A 1 268 ? -6.871 -18.656 -6.777 1 98.94 268 ILE A CA 1
ATOM 2076 C C . ILE A 1 268 ? -6.812 -20.156 -6.516 1 98.94 268 ILE A C 1
ATOM 2078 O O . ILE A 1 268 ? -7.805 -20.766 -6.09 1 98.94 268 ILE A O 1
ATOM 2082 N N . VAL A 1 269 ? -5.703 -20.75 -6.809 1 98.94 269 VAL A N 1
ATOM 2083 C CA . VAL A 1 269 ? -5.477 -22.172 -6.5 1 98.94 269 VAL A CA 1
ATOM 2084 C C . VAL A 1 269 ? -5.09 -22.312 -5.031 1 98.94 269 VAL A C 1
ATOM 2086 O O . VAL A 1 269 ? -4.121 -21.703 -4.57 1 98.94 269 VAL A O 1
ATOM 2089 N N . THR A 1 270 ? -5.848 -23.109 -4.281 1 98.94 270 THR A N 1
ATOM 2090 C CA . THR A 1 270 ? -5.617 -23.219 -2.846 1 98.94 270 THR A CA 1
ATOM 2091 C C . THR A 1 270 ? -4.281 -23.891 -2.557 1 98.94 270 THR A C 1
ATOM 2093 O O . THR A 1 270 ? -3.83 -24.734 -3.324 1 98.94 270 THR A O 1
ATOM 2096 N N . ARG A 1 271 ? -3.684 -23.469 -1.479 1 98.62 271 ARG A N 1
ATOM 2097 C CA . ARG A 1 271 ? -2.473 -24.156 -1.03 1 98.62 271 ARG A CA 1
ATOM 2098 C C . ARG A 1 271 ? -2.705 -25.656 -0.885 1 98.62 271 ARG A C 1
ATOM 2100 O O . ARG A 1 271 ? -1.837 -26.453 -1.227 1 98.62 271 ARG A O 1
ATOM 2107 N N . GLU A 1 272 ? -3.852 -26.047 -0.382 1 98.44 272 GLU A N 1
ATOM 2108 C CA . GLU A 1 272 ? -4.191 -27.453 -0.185 1 98.44 272 GLU A CA 1
ATOM 2109 C C . GLU A 1 272 ? -4.133 -28.219 -1.501 1 98.44 272 GLU A C 1
ATOM 2111 O O . GLU A 1 272 ? -3.648 -29.359 -1.542 1 98.44 272 GLU A O 1
ATOM 2116 N N . ALA A 1 273 ? -4.625 -27.656 -2.551 1 98.75 273 ALA A N 1
ATOM 2117 C CA . ALA A 1 273 ? -4.625 -28.312 -3.859 1 98.75 273 ALA A CA 1
ATOM 2118 C C . ALA A 1 273 ? -3.199 -28.531 -4.363 1 98.75 273 ALA A C 1
ATOM 2120 O O . ALA A 1 273 ? -2.943 -29.438 -5.152 1 98.75 273 ALA A O 1
ATOM 2121 N N . LEU A 1 274 ? -2.277 -27.734 -3.926 1 98.69 274 LEU A N 1
ATOM 2122 C CA . LEU A 1 274 ? -0.907 -27.766 -4.426 1 98.69 274 LEU A CA 1
ATOM 2123 C C . LEU A 1 274 ? -0.049 -28.719 -3.605 1 98.69 274 LEU A C 1
ATOM 2125 O O . LEU A 1 274 ? 1.059 -29.078 -4.016 1 98.69 274 LEU A O 1
ATOM 2129 N N . GLU A 1 275 ? -0.544 -29.203 -2.498 1 98 275 GLU A N 1
ATOM 2130 C CA . GLU A 1 275 ? 0.231 -29.969 -1.528 1 98 275 GLU A CA 1
ATOM 2131 C C . GLU A 1 275 ? 0.911 -31.156 -2.188 1 98 275 GLU A C 1
ATOM 2133 O O . GLU A 1 275 ? 2.07 -31.453 -1.896 1 98 275 GLU A O 1
ATOM 2138 N N . PRO A 1 276 ? 0.232 -31.922 -3.111 1 98.12 276 PRO A N 1
ATOM 2139 C CA . PRO A 1 276 ? 0.869 -33.094 -3.713 1 98.12 276 PRO A CA 1
ATOM 2140 C C . PRO A 1 276 ? 2.098 -32.719 -4.547 1 98.12 276 PRO A C 1
ATOM 2142 O O . PRO A 1 276 ? 2.865 -33.625 -4.93 1 98.12 276 PRO A O 1
ATOM 2145 N N . PHE A 1 277 ? 2.309 -31.516 -4.805 1 98.62 277 PHE A N 1
ATOM 2146 C CA . PHE A 1 277 ? 3.359 -31.109 -5.73 1 98.62 277 PHE A CA 1
ATOM 2147 C C . PHE A 1 277 ? 4.492 -30.406 -4.992 1 98.62 277 PHE A C 1
ATOM 2149 O O . PHE A 1 277 ? 5.363 -29.797 -5.613 1 98.62 277 PHE A O 1
ATOM 2156 N N . ARG A 1 278 ? 4.457 -30.391 -3.697 1 98.12 278 ARG A N 1
ATOM 2157 C CA . ARG A 1 278 ? 5.484 -29.781 -2.857 1 98.12 278 ARG A CA 1
ATOM 2158 C C . ARG A 1 278 ? 6.844 -30.422 -3.102 1 98.12 278 ARG A C 1
ATOM 2160 O O . ARG A 1 278 ? 6.945 -31.641 -3.213 1 98.12 278 ARG A O 1
ATOM 2167 N N . VAL A 1 279 ? 7.895 -29.609 -3.25 1 98.56 279 VAL A N 1
ATOM 2168 C CA . VAL A 1 279 ? 9.266 -30.062 -3.441 1 98.56 279 VAL A CA 1
ATOM 2169 C C . VAL A 1 279 ? 10.227 -29.156 -2.664 1 98.56 279 VAL A C 1
ATOM 2171 O O . VAL A 1 279 ? 9.836 -28.094 -2.203 1 98.56 279 VAL A O 1
ATOM 2174 N N . HIS A 1 280 ? 11.461 -29.672 -2.438 1 97.75 280 HIS A N 1
ATOM 2175 C CA . HIS A 1 280 ? 12.492 -28.812 -1.864 1 97.75 280 HIS A CA 1
ATOM 2176 C C . HIS A 1 280 ? 12.953 -27.766 -2.869 1 97.75 280 HIS A C 1
ATOM 2178 O O . HIS A 1 280 ? 13.164 -28.078 -4.043 1 97.75 280 HIS A O 1
ATOM 2184 N N . GLY A 1 281 ? 13.031 -26.547 -2.41 1 96.69 281 GLY A N 1
ATOM 2185 C CA . GLY A 1 281 ? 13.656 -25.516 -3.225 1 96.69 281 GLY A CA 1
ATOM 2186 C C . GLY A 1 281 ? 15.164 -25.625 -3.271 1 96.69 281 GLY A C 1
ATOM 2187 O O . GLY A 1 281 ? 15.734 -26.609 -2.781 1 96.69 281 GLY A O 1
ATOM 2188 N N . PRO A 1 282 ? 15.789 -24.672 -3.912 1 97.56 282 PRO A N 1
ATOM 2189 C CA . PRO A 1 282 ? 17.25 -24.641 -3.951 1 97.56 282 PRO A CA 1
ATOM 2190 C C . PRO A 1 282 ? 17.875 -24.641 -2.561 1 97.56 282 PRO A C 1
ATOM 2192 O O . PRO A 1 282 ? 17.297 -24.078 -1.622 1 97.56 282 PRO A O 1
ATOM 2195 N N . THR A 1 283 ? 19.078 -25.25 -2.508 1 96.75 283 THR A N 1
ATOM 2196 C CA . THR A 1 283 ? 19.828 -25.172 -1.259 1 96.75 283 THR A CA 1
ATOM 2197 C C . THR A 1 283 ? 20.203 -23.734 -0.946 1 96.75 283 THR A C 1
ATOM 2199 O O . THR A 1 283 ? 20.688 -23 -1.818 1 96.75 283 THR A O 1
ATOM 2202 N N . GLN A 1 284 ? 19.953 -23.344 0.233 1 97.19 284 GLN A N 1
ATOM 2203 C CA . GLN A 1 284 ? 20.266 -21.984 0.63 1 97.19 284 GLN A CA 1
ATOM 2204 C C . GLN A 1 284 ? 21.609 -21.922 1.349 1 97.19 284 GLN A C 1
ATOM 2206 O O . GLN A 1 284 ? 21.797 -22.547 2.398 1 97.19 284 GLN A O 1
ATOM 2211 N N . ASP A 1 285 ? 22.5 -21.234 0.768 1 96.56 285 ASP A N 1
ATOM 2212 C CA . ASP A 1 285 ? 23.859 -21.016 1.265 1 96.56 285 ASP A CA 1
ATOM 2213 C C . ASP A 1 285 ? 24.234 -19.547 1.2 1 96.56 285 ASP A C 1
ATOM 2215 O O . ASP A 1 285 ? 24.359 -18.969 0.113 1 96.56 285 ASP A O 1
ATOM 2219 N N . PRO A 1 286 ? 24.5 -18.844 2.34 1 97.38 286 PRO A N 1
ATOM 2220 C CA . PRO A 1 286 ? 24.578 -19.391 3.699 1 97.38 286 PRO A CA 1
ATOM 2221 C C . PRO A 1 286 ? 23.203 -19.797 4.238 1 97.38 286 PRO A C 1
ATOM 2223 O O . PRO A 1 286 ? 22.172 -19.422 3.678 1 97.38 286 PRO A O 1
ATOM 2226 N N . VAL A 1 287 ? 23.25 -20.625 5.309 1 97.44 287 VAL A N 1
ATOM 2227 C CA . VAL A 1 287 ? 22.016 -20.984 5.992 1 97.44 287 VAL A CA 1
ATOM 2228 C C . VAL A 1 287 ? 21.328 -19.719 6.512 1 97.44 287 VAL A C 1
ATOM 2230 O O . VAL A 1 287 ? 21.953 -18.875 7.152 1 97.44 287 VAL A O 1
ATOM 2233 N N . PRO A 1 288 ? 20.062 -19.562 6.199 1 98.12 288 PRO A N 1
ATOM 2234 C CA . PRO A 1 288 ? 19.359 -18.391 6.699 1 98.12 288 PRO A CA 1
ATOM 2235 C C . PRO A 1 288 ? 19.344 -18.312 8.227 1 98.12 288 PRO A C 1
ATOM 2237 O O . PRO A 1 288 ? 19.5 -19.328 8.898 1 98.12 288 PRO A O 1
ATOM 2240 N N . LEU A 1 289 ? 19.172 -17.141 8.742 1 98.44 289 LEU A N 1
ATOM 2241 C CA . LEU A 1 289 ? 19 -16.984 10.18 1 98.44 289 LEU A CA 1
ATOM 2242 C C . LEU A 1 289 ? 17.797 -17.781 10.672 1 98.44 289 LEU A C 1
ATOM 2244 O O . LEU A 1 289 ? 16.891 -18.078 9.898 1 98.44 289 LEU A O 1
ATOM 2248 N N . PRO A 1 290 ? 17.719 -18.094 11.953 1 97.94 290 PRO A N 1
ATOM 2249 C CA . PRO A 1 290 ? 16.734 -19.047 12.484 1 97.94 290 PRO A CA 1
ATOM 2250 C C . PRO A 1 290 ? 15.297 -18.656 12.156 1 97.94 290 PRO A C 1
ATOM 2252 O O . PRO A 1 290 ? 14.484 -19.516 11.812 1 97.94 290 PRO A O 1
ATOM 2255 N N . TYR A 1 291 ? 14.93 -17.422 12.133 1 97.62 291 TYR A N 1
ATOM 2256 C CA . TYR A 1 291 ? 13.539 -17.031 11.945 1 97.62 291 TYR A CA 1
ATOM 2257 C C . TYR A 1 291 ? 13.078 -17.281 10.516 1 97.62 291 TYR A C 1
ATOM 2259 O O . TYR A 1 291 ? 11.875 -17.297 10.234 1 97.62 291 TYR A O 1
ATOM 2267 N N . LEU A 1 292 ? 14.023 -17.547 9.586 1 98.31 292 LEU A N 1
ATOM 2268 C CA . LEU A 1 292 ? 13.688 -17.766 8.18 1 98.31 292 LEU A CA 1
ATOM 2269 C C . LEU A 1 292 ? 13.898 -19.234 7.793 1 98.31 292 LEU A C 1
ATOM 2271 O O . LEU A 1 292 ? 13.656 -19.609 6.645 1 98.31 292 LEU A O 1
ATOM 2275 N N . GLN A 1 293 ? 14.422 -20 8.656 1 97.94 293 GLN A N 1
ATOM 2276 C CA . GLN A 1 293 ? 14.672 -21.406 8.328 1 97.94 293 GLN A CA 1
ATOM 2277 C C . GLN A 1 293 ? 13.367 -22.188 8.258 1 97.94 293 GLN A C 1
ATOM 2279 O O . GLN A 1 293 ? 12.438 -21.938 9.031 1 97.94 293 GLN A O 1
ATOM 2284 N N . GLN A 1 294 ? 13.234 -23 7.336 1 96.31 294 GLN A N 1
ATOM 2285 C CA . GLN A 1 294 ? 12.078 -23.875 7.188 1 96.31 294 GLN A CA 1
ATOM 2286 C C . GLN A 1 294 ? 12.477 -25.344 7.277 1 96.31 294 GLN A C 1
ATOM 2288 O O . GLN A 1 294 ? 13.57 -25.734 6.84 1 96.31 294 GLN A O 1
ATOM 2293 N N . GLN A 1 295 ? 11.422 -26.047 7.797 1 91.12 295 GLN A N 1
ATOM 2294 C CA . GLN A 1 295 ? 11.594 -27.5 7.895 1 91.12 295 GLN A CA 1
ATOM 2295 C C . GLN A 1 295 ? 10.914 -28.219 6.73 1 91.12 295 GLN A C 1
ATOM 2297 O O . GLN A 1 295 ? 9.836 -27.812 6.293 1 91.12 295 GLN A O 1
ATOM 2302 N N . GLY A 1 296 ? 11.547 -29.094 6.039 1 93.75 296 GLY A N 1
ATOM 2303 C CA . GLY A 1 296 ? 10.938 -29.891 4.992 1 93.75 296 GLY A CA 1
ATOM 2304 C C . GLY A 1 296 ? 10.891 -29.188 3.648 1 93.75 296 GLY A C 1
ATOM 2305 O O . GLY A 1 296 ? 11.492 -28.125 3.477 1 93.75 296 GLY A O 1
ATOM 2306 N N . PRO A 1 297 ? 10.117 -29.781 2.703 1 97.31 297 PRO A N 1
ATOM 2307 C CA . PRO A 1 297 ? 9.953 -29.156 1.387 1 97.31 297 PRO A CA 1
ATOM 2308 C C . PRO A 1 297 ? 9.172 -27.844 1.449 1 97.31 297 PRO A C 1
ATOM 2310 O O . PRO A 1 297 ? 8.148 -27.766 2.133 1 97.31 297 PRO A O 1
ATOM 2313 N N . ASN A 1 298 ? 9.641 -26.797 0.827 1 96.31 298 ASN A N 1
ATOM 2314 C CA . ASN A 1 298 ? 9.109 -25.453 1.033 1 96.31 298 ASN A CA 1
ATOM 2315 C C . ASN A 1 298 ? 8.789 -24.781 -0.291 1 96.31 298 ASN A C 1
ATOM 2317 O O . ASN A 1 298 ? 8.719 -23.547 -0.36 1 96.31 298 ASN A O 1
ATOM 2321 N N . ASN A 1 299 ? 8.672 -25.453 -1.378 1 98.19 299 ASN A N 1
ATOM 2322 C CA . ASN A 1 299 ? 8.383 -24.969 -2.721 1 98.19 299 ASN A CA 1
ATOM 2323 C C . ASN A 1 299 ? 7.434 -25.906 -3.467 1 98.19 299 ASN A C 1
ATOM 2325 O O . ASN A 1 299 ? 6.844 -26.797 -2.867 1 98.19 299 ASN A O 1
ATOM 2329 N N . TYR A 1 300 ? 7.137 -25.562 -4.777 1 98.75 300 TYR A N 1
ATOM 2330 C CA . TYR A 1 300 ? 6.23 -26.391 -5.574 1 98.75 300 TYR A CA 1
ATOM 2331 C C . TYR A 1 300 ? 6.797 -26.625 -6.973 1 98.75 300 TYR A C 1
ATOM 2333 O O . TYR A 1 300 ? 7.371 -25.719 -7.574 1 98.75 300 TYR A O 1
ATOM 2341 N N . ASP A 1 301 ? 6.676 -27.875 -7.465 1 98.81 301 ASP A N 1
ATOM 2342 C CA . ASP A 1 301 ? 6.926 -28.172 -8.875 1 98.81 301 ASP A CA 1
ATOM 2343 C C . ASP A 1 301 ? 5.789 -27.656 -9.75 1 98.81 301 ASP A C 1
ATOM 2345 O O . ASP A 1 301 ? 4.828 -28.375 -10.023 1 98.81 301 ASP A O 1
ATOM 2349 N N . MET A 1 302 ? 5.871 -26.453 -10.203 1 98.88 302 MET A N 1
ATOM 2350 C CA . MET A 1 302 ? 4.863 -25.703 -10.945 1 98.88 302 MET A CA 1
ATOM 2351 C C . MET A 1 302 ? 5.438 -25.172 -12.258 1 98.88 302 MET A C 1
ATOM 2353 O O . MET A 1 302 ? 6.277 -24.281 -12.258 1 98.88 302 MET A O 1
ATOM 2357 N N . ALA A 1 303 ? 5.008 -25.781 -13.344 1 98.81 303 ALA A N 1
ATOM 2358 C CA . ALA A 1 303 ? 5.426 -25.312 -14.664 1 98.81 303 ALA A CA 1
ATOM 2359 C C . ALA A 1 303 ? 4.812 -23.953 -14.977 1 98.81 303 ALA A C 1
ATOM 2361 O O . ALA A 1 303 ? 3.652 -23.688 -14.656 1 98.81 303 ALA A O 1
ATOM 2362 N N . LEU A 1 304 ? 5.633 -23.047 -15.555 1 98.88 304 LEU A N 1
ATOM 2363 C CA . LEU A 1 304 ? 5.211 -21.719 -15.953 1 98.88 304 LEU A CA 1
ATOM 2364 C C . LEU A 1 304 ? 5.621 -21.422 -17.391 1 98.88 304 LEU A C 1
ATOM 2366 O O . LEU A 1 304 ? 6.715 -21.797 -17.828 1 98.88 304 LEU A O 1
ATOM 2370 N N . GLU A 1 305 ? 4.75 -20.766 -18.125 1 98.75 305 GLU A N 1
ATOM 2371 C CA . GLU A 1 305 ? 5.039 -20.391 -19.5 1 98.75 305 GLU A CA 1
ATOM 2372 C C . GLU A 1 305 ? 4.59 -18.969 -19.797 1 98.75 305 GLU A C 1
ATOM 2374 O O . GLU A 1 305 ? 3.604 -18.5 -19.234 1 98.75 305 GLU A O 1
ATOM 2379 N N . VAL A 1 306 ? 5.344 -18.312 -20.656 1 98.88 306 VAL A N 1
ATOM 2380 C CA . VAL A 1 306 ? 4.988 -17 -21.172 1 98.88 306 VAL A CA 1
ATOM 2381 C C . VAL A 1 306 ? 4.895 -17.031 -22.688 1 98.88 306 VAL A C 1
ATOM 2383 O O . VAL A 1 306 ? 5.824 -17.484 -23.359 1 98.88 306 VAL A O 1
ATOM 2386 N N . ASN A 1 307 ? 3.814 -16.609 -23.203 1 98.81 307 ASN A N 1
ATOM 2387 C CA . ASN A 1 307 ? 3.596 -16.469 -24.625 1 98.81 307 ASN A CA 1
ATOM 2388 C C . ASN A 1 307 ? 3.371 -15.016 -25.031 1 98.81 307 ASN A C 1
ATOM 2390 O O . ASN A 1 307 ? 2.785 -14.242 -24.281 1 98.81 307 ASN A O 1
ATOM 2394 N N . LEU A 1 308 ? 3.877 -14.633 -26.188 1 98.81 308 LEU A N 1
ATOM 2395 C CA . LEU A 1 308 ? 3.734 -13.289 -26.734 1 98.81 308 LEU A CA 1
ATOM 2396 C C . LEU A 1 308 ? 3.008 -13.32 -28.078 1 98.81 308 LEU A C 1
ATOM 2398 O O . LEU A 1 308 ? 3.311 -14.156 -28.938 1 98.81 308 LEU A O 1
ATOM 2402 N N . ARG A 1 309 ? 2.004 -12.539 -28.219 1 98.44 309 ARG A N 1
ATOM 2403 C CA . ARG A 1 309 ? 1.295 -12.359 -29.484 1 98.44 309 ARG A CA 1
ATOM 2404 C C . ARG A 1 309 ? 1.362 -10.906 -29.953 1 98.44 309 ARG A C 1
ATOM 2406 O O . ARG A 1 309 ? 0.883 -10.008 -29.266 1 98.44 309 ARG A O 1
ATOM 2413 N N . THR A 1 310 ? 1.984 -10.695 -31.078 1 98.06 310 THR A N 1
ATOM 2414 C CA . THR A 1 310 ? 1.989 -9.367 -31.688 1 98.06 310 THR A CA 1
ATOM 2415 C C . THR A 1 310 ? 0.786 -9.188 -32.625 1 98.06 310 THR A C 1
ATOM 2417 O O . THR A 1 310 ? 0.11 -10.164 -32.969 1 98.06 310 THR A O 1
ATOM 2420 N N . PRO A 1 311 ? 0.534 -7.938 -33.031 1 97.06 311 PRO A N 1
ATOM 2421 C CA . PRO A 1 311 ? -0.597 -7.723 -33.938 1 97.06 311 PRO A CA 1
ATOM 2422 C C . PRO A 1 311 ? -0.449 -8.477 -35.25 1 97.06 311 PRO A C 1
ATOM 2424 O O . PRO A 1 311 ? -1.45 -8.812 -35.906 1 97.06 311 PRO A O 1
ATOM 2427 N N . ALA A 1 312 ? 0.744 -8.805 -35.656 1 96.38 312 ALA A N 1
ATOM 2428 C CA . ALA A 1 312 ? 0.995 -9.445 -36.969 1 96.38 312 ALA A CA 1
ATOM 2429 C C . ALA A 1 312 ? 0.888 -10.961 -36.844 1 96.38 312 ALA A C 1
ATOM 2431 O O . ALA A 1 312 ? 0.819 -11.664 -37.875 1 96.38 312 ALA A O 1
ATOM 2432 N N . MET A 1 313 ? 0.816 -11.461 -35.656 1 96.5 313 MET A N 1
ATOM 2433 C CA . MET A 1 313 ? 0.861 -12.906 -35.438 1 96.5 313 MET A CA 1
ATOM 2434 C C . MET A 1 313 ? -0.546 -13.492 -35.375 1 96.5 313 MET A C 1
ATOM 2436 O O . MET A 1 313 ? -1.441 -12.891 -34.781 1 96.5 313 MET A O 1
ATOM 2440 N N . ASN A 1 314 ? -0.722 -14.672 -35.906 1 93.81 314 ASN A N 1
ATOM 2441 C CA . ASN A 1 314 ? -2.002 -15.367 -35.844 1 93.81 314 ASN A CA 1
ATOM 2442 C C . ASN A 1 314 ? -2.143 -16.156 -34.562 1 93.81 314 ASN A C 1
ATOM 2444 O O . ASN A 1 314 ? -3.256 -16.484 -34.156 1 93.81 314 ASN A O 1
ATOM 2448 N N . ALA A 1 315 ? -1.058 -16.578 -34.031 1 95.81 315 ALA A N 1
ATOM 2449 C CA . ALA A 1 315 ? -1.022 -17.344 -32.812 1 95.81 315 ALA A CA 1
ATOM 2450 C C . ALA A 1 315 ? 0.12 -16.875 -31.906 1 95.81 315 ALA A C 1
ATOM 2452 O O . ALA A 1 315 ? 1.155 -16.422 -32.406 1 95.81 315 ALA A O 1
ATOM 2453 N N . PRO A 1 316 ? -0.1 -16.984 -30.641 1 97.88 316 PRO A N 1
ATOM 2454 C CA . PRO A 1 316 ? 0.992 -16.594 -29.75 1 97.88 316 PRO A CA 1
ATOM 2455 C C . PRO A 1 316 ? 2.217 -17.5 -29.891 1 97.88 316 PRO A C 1
ATOM 2457 O O . PRO A 1 316 ? 2.094 -18.656 -30.281 1 97.88 316 PRO A O 1
ATOM 2460 N N . ALA A 1 317 ? 3.361 -16.984 -29.594 1 98.38 317 ALA A N 1
ATOM 2461 C CA . ALA A 1 317 ? 4.617 -17.734 -29.562 1 98.38 317 ALA A CA 1
ATOM 2462 C C . ALA A 1 317 ? 5.172 -17.797 -28.141 1 98.38 317 ALA A C 1
ATOM 2464 O O . ALA A 1 317 ? 5.199 -16.797 -27.422 1 98.38 317 ALA A O 1
ATOM 2465 N N . ARG A 1 318 ? 5.59 -19.016 -27.766 1 98.44 318 ARG A N 1
ATOM 2466 C CA . ARG A 1 318 ? 6.211 -19.156 -26.453 1 98.44 318 ARG A CA 1
ATOM 2467 C C . ARG A 1 318 ? 7.578 -18.484 -26.422 1 98.44 318 ARG A C 1
ATOM 2469 O O . ARG A 1 318 ? 8.438 -18.766 -27.25 1 98.44 318 ARG A O 1
ATOM 2476 N N . ILE A 1 319 ? 7.777 -17.656 -25.453 1 98.62 319 ILE A N 1
ATOM 2477 C CA . ILE A 1 319 ? 9.07 -16.984 -25.375 1 98.62 319 ILE A CA 1
ATOM 2478 C C . ILE A 1 319 ? 9.797 -17.422 -24.109 1 98.62 319 ILE A C 1
ATOM 2480 O O . ILE A 1 319 ? 10.992 -17.156 -23.953 1 98.62 319 ILE A O 1
ATOM 2484 N N . SER A 1 320 ? 9.148 -18.078 -23.188 1 98.75 320 SER A N 1
ATOM 2485 C CA . SER A 1 320 ? 9.773 -18.578 -21.969 1 98.75 320 SER A CA 1
ATOM 2486 C C . SER A 1 320 ? 9.016 -19.781 -21.406 1 98.75 320 SER A C 1
ATOM 2488 O O . SER A 1 320 ? 7.785 -19.828 -21.484 1 98.75 320 SER A O 1
ATOM 2490 N N . ALA A 1 321 ? 9.648 -20.766 -20.906 1 98.81 321 ALA A N 1
ATOM 2491 C CA . ALA A 1 321 ? 9.141 -21.906 -20.141 1 98.81 321 ALA A CA 1
ATOM 2492 C C . ALA A 1 321 ? 10.047 -22.219 -18.953 1 98.81 321 ALA A C 1
ATOM 2494 O O . ALA A 1 321 ? 11.203 -22.578 -19.141 1 98.81 321 ALA A O 1
ATOM 2495 N N . THR A 1 322 ? 9.539 -22 -17.781 1 98.81 322 THR A N 1
ATOM 2496 C CA . THR A 1 322 ? 10.336 -22.172 -16.578 1 98.81 322 THR A CA 1
ATOM 2497 C C . THR A 1 322 ? 9.531 -22.891 -15.5 1 98.81 322 THR A C 1
ATOM 2499 O O . THR A 1 322 ? 8.586 -23.625 -15.812 1 98.81 322 THR A O 1
ATOM 2502 N N . ASN A 1 323 ? 10.062 -22.922 -14.297 1 98.88 323 ASN A N 1
ATOM 2503 C CA . ASN A 1 323 ? 9.414 -23.625 -13.188 1 98.88 323 ASN A CA 1
ATOM 2504 C C . ASN A 1 323 ? 9.555 -22.844 -11.883 1 98.88 323 ASN A C 1
ATOM 2506 O O . ASN A 1 323 ? 10.617 -22.266 -11.609 1 98.88 323 ASN A O 1
ATOM 2510 N N . PHE A 1 324 ? 8.508 -22.844 -11.078 1 98.88 324 PHE A N 1
ATOM 2511 C CA . PHE A 1 324 ? 8.477 -22.109 -9.82 1 98.88 324 PHE A CA 1
ATOM 2512 C C . PHE A 1 324 ? 9.438 -22.719 -8.812 1 98.88 324 PHE A C 1
ATOM 2514 O O . PHE A 1 324 ? 9.891 -22.031 -7.887 1 98.88 324 PHE A O 1
ATOM 2521 N N . LYS A 1 325 ? 9.844 -23.922 -8.961 1 98.62 325 LYS A N 1
ATOM 2522 C CA . LYS A 1 325 ? 10.695 -24.641 -8.016 1 98.62 325 LYS A CA 1
ATOM 2523 C C . LYS A 1 325 ? 12.078 -24 -7.926 1 98.62 325 LYS A C 1
ATOM 2525 O O . LYS A 1 325 ? 12.852 -24.297 -7.008 1 98.62 325 LYS A O 1
ATOM 2530 N N . TYR A 1 326 ? 12.398 -23.078 -8.875 1 98.56 326 TYR A N 1
ATOM 2531 C CA . TYR A 1 326 ? 13.703 -22.438 -8.891 1 98.56 326 TYR A CA 1
ATOM 2532 C C . TYR A 1 326 ? 13.75 -21.281 -7.887 1 98.56 326 TYR A C 1
ATOM 2534 O O . TYR A 1 326 ? 14.82 -20.734 -7.625 1 98.56 326 TYR A O 1
ATOM 2542 N N . MET A 1 327 ? 12.656 -20.922 -7.25 1 98.69 327 MET A N 1
ATOM 2543 C CA . MET A 1 327 ? 12.633 -19.797 -6.32 1 98.69 327 MET A CA 1
ATOM 2544 C C . MET A 1 327 ? 13.523 -20.062 -5.117 1 98.69 327 MET A C 1
ATOM 2546 O O . MET A 1 327 ? 13.344 -21.062 -4.406 1 98.69 327 MET A O 1
ATOM 2550 N N . TYR A 1 328 ? 14.469 -19.188 -4.898 1 98.69 328 TYR A N 1
ATOM 2551 C CA . TYR A 1 328 ? 15.414 -19.328 -3.801 1 98.69 328 TYR A CA 1
ATOM 2552 C C . TYR A 1 328 ? 14.727 -19.109 -2.459 1 98.69 328 TYR A C 1
ATOM 2554 O O . TYR A 1 328 ? 14.891 -19.906 -1.535 1 98.69 328 TYR A O 1
ATOM 2562 N N . TRP A 1 329 ? 14.07 -18 -2.285 1 98.81 329 TRP A N 1
ATOM 2563 C CA . TRP A 1 329 ? 13.258 -17.719 -1.102 1 98.81 329 TRP A CA 1
ATOM 2564 C C . TRP A 1 329 ? 11.82 -18.203 -1.309 1 98.81 329 TRP A C 1
ATOM 2566 O O . TRP A 1 329 ? 11.18 -17.844 -2.299 1 98.81 329 TRP A O 1
ATOM 2576 N N . SER A 1 330 ? 11.281 -18.922 -0.407 1 98.75 330 SER A N 1
ATOM 2577 C CA . SER A 1 330 ? 9.945 -19.484 -0.51 1 98.75 330 SER A CA 1
ATOM 2578 C C . SER A 1 330 ? 8.883 -18.469 -0.137 1 98.75 330 SER A C 1
ATOM 2580 O O . SER A 1 330 ? 9.188 -17.438 0.469 1 98.75 330 SER A O 1
ATOM 2582 N N . SER A 1 331 ? 7.668 -18.812 -0.517 1 98.75 331 SER A N 1
ATOM 2583 C CA . SER A 1 331 ? 6.531 -17.953 -0.175 1 98.75 331 SER A CA 1
ATOM 2584 C C . SER A 1 331 ? 6.379 -17.828 1.337 1 98.75 331 SER A C 1
ATOM 2586 O O . SER A 1 331 ? 6.023 -16.75 1.836 1 98.75 331 SER A O 1
ATOM 2588 N N . VAL A 1 332 ? 6.656 -18.859 2.057 1 98.81 332 VAL A N 1
ATOM 2589 C CA . VAL A 1 332 ? 6.562 -18.844 3.512 1 98.81 332 VAL A CA 1
ATOM 2590 C C . VAL A 1 332 ? 7.648 -17.938 4.086 1 98.81 332 VAL A C 1
ATOM 2592 O O . VAL A 1 332 ? 7.383 -17.141 4.98 1 98.81 332 VAL A O 1
ATOM 2595 N N . GLN A 1 333 ? 8.898 -18.047 3.586 1 98.88 333 GLN A N 1
ATOM 2596 C CA . GLN A 1 333 ? 9.977 -17.172 4.031 1 98.88 333 GLN A CA 1
ATOM 2597 C C . GLN A 1 333 ? 9.648 -15.703 3.756 1 98.88 333 GLN A C 1
ATOM 2599 O O . GLN A 1 333 ? 9.93 -14.828 4.582 1 98.88 333 GLN A O 1
ATOM 2604 N N . GLN A 1 334 ? 9.07 -15.477 2.57 1 98.88 334 GLN A N 1
ATOM 2605 C CA . GLN A 1 334 ? 8.656 -14.117 2.223 1 98.88 334 GLN A CA 1
ATOM 2606 C C . GLN A 1 334 ? 7.672 -13.562 3.248 1 98.88 334 GLN A C 1
ATOM 2608 O O . GLN A 1 334 ? 7.848 -12.453 3.746 1 98.88 334 GLN A O 1
ATOM 2613 N N . LEU A 1 335 ? 6.676 -14.328 3.582 1 98.88 335 LEU A N 1
ATOM 2614 C CA . LEU A 1 335 ? 5.648 -13.875 4.512 1 98.88 335 LEU A CA 1
ATOM 2615 C C . LEU A 1 335 ? 6.219 -13.719 5.918 1 98.88 335 LEU A C 1
ATOM 2617 O O . LEU A 1 335 ? 5.914 -12.742 6.605 1 98.88 335 LEU A O 1
ATOM 2621 N N . VAL A 1 336 ? 7.066 -14.641 6.344 1 98.75 336 VAL A N 1
ATOM 2622 C CA . VAL A 1 336 ? 7.707 -14.547 7.652 1 98.75 336 VAL A CA 1
ATOM 2623 C C . VAL A 1 336 ? 8.531 -13.266 7.73 1 98.75 336 VAL A C 1
ATOM 2625 O O . VAL A 1 336 ? 8.445 -12.523 8.711 1 98.75 336 VAL A O 1
ATOM 2628 N N . HIS A 1 337 ? 9.266 -13.016 6.719 1 98.69 337 HIS A N 1
ATOM 2629 C CA . HIS A 1 337 ? 10.086 -11.805 6.691 1 98.69 337 HIS A CA 1
ATOM 2630 C C . HIS A 1 337 ? 9.211 -10.555 6.668 1 98.69 337 HIS A C 1
ATOM 2632 O O . HIS A 1 337 ? 9.516 -9.57 7.352 1 98.69 337 HIS A O 1
ATOM 2638 N N . HIS A 1 338 ? 8.18 -10.609 5.898 1 98.44 338 HIS A N 1
ATOM 2639 C CA . HIS A 1 338 ? 7.27 -9.469 5.785 1 98.44 338 HIS A CA 1
ATOM 2640 C C . HIS A 1 338 ? 6.707 -9.078 7.148 1 98.44 338 HIS A C 1
ATOM 2642 O O . HIS A 1 338 ? 6.453 -7.898 7.406 1 98.44 338 HIS A O 1
ATOM 2648 N N . ALA A 1 339 ? 6.531 -9.961 8.031 1 98 339 ALA A N 1
ATOM 2649 C CA . ALA A 1 339 ? 5.918 -9.695 9.328 1 98 339 ALA A CA 1
ATOM 2650 C C . ALA A 1 339 ? 6.977 -9.594 10.422 1 98 339 ALA A C 1
ATOM 2652 O O . ALA A 1 339 ? 6.645 -9.484 11.609 1 98 339 ALA A O 1
ATOM 2653 N N . SER A 1 340 ? 8.227 -9.609 10.07 1 97.75 340 SER A N 1
ATOM 2654 C CA . SER A 1 340 ? 9.281 -9.781 11.062 1 97.75 340 SER A CA 1
ATOM 2655 C C . SER A 1 340 ? 9.43 -8.531 11.93 1 97.75 340 SER A C 1
ATOM 2657 O O . SER A 1 340 ? 9.867 -8.617 13.078 1 97.75 340 SER A O 1
ATOM 2659 N N . SER A 1 341 ? 9.055 -7.348 11.406 1 98.12 341 SER A N 1
ATOM 2660 C CA . SER A 1 341 ? 9.148 -6.113 12.18 1 98.12 341 SER A CA 1
ATOM 2661 C C . SER A 1 341 ? 7.891 -5.895 13.016 1 98.12 341 SER A C 1
ATOM 2663 O O . SER A 1 341 ? 7.777 -4.883 13.719 1 98.12 341 SER A O 1
ATOM 2665 N N . GLY A 1 342 ? 6.965 -6.719 12.93 1 98 342 GLY A N 1
ATOM 2666 C CA . GLY A 1 342 ? 5.672 -6.539 13.57 1 98 342 GLY A CA 1
ATOM 2667 C C . GLY A 1 342 ? 4.609 -5.996 12.633 1 98 342 GLY A C 1
ATOM 2668 O O . GLY A 1 342 ? 3.539 -5.578 13.078 1 98 342 GLY A O 1
ATOM 2669 N N . CYS A 1 343 ? 4.871 -6.012 11.367 1 98.31 343 CYS A N 1
ATOM 2670 C CA . CYS A 1 343 ? 3.896 -5.551 10.383 1 98.31 343 CYS A CA 1
ATOM 2671 C C . CYS A 1 343 ? 2.627 -6.395 10.438 1 98.31 343 CYS A C 1
ATOM 2673 O O . CYS A 1 343 ? 2.686 -7.617 10.328 1 98.31 343 CYS A O 1
ATOM 2675 N N . ALA A 1 344 ? 1.525 -5.727 10.555 1 98.44 344 ALA A N 1
ATOM 2676 C CA . ALA A 1 344 ? 0.241 -6.422 10.539 1 98.44 344 ALA A CA 1
ATOM 2677 C C . ALA A 1 344 ? -0.123 -6.863 9.117 1 98.44 344 ALA A C 1
ATOM 2679 O O . ALA A 1 344 ? -0.056 -6.066 8.18 1 98.44 344 ALA A O 1
ATOM 2680 N N . MET A 1 345 ? -0.498 -8.094 8.984 1 98.5 345 MET A N 1
ATOM 2681 C CA . MET A 1 345 ? -0.978 -8.617 7.715 1 98.5 345 MET A CA 1
ATOM 2682 C C . MET A 1 345 ? -2.5 -8.703 7.699 1 98.5 345 MET A C 1
ATOM 2684 O O . MET A 1 345 ? -3.123 -8.953 8.734 1 98.5 345 MET A O 1
ATOM 2688 N N . ASN A 1 346 ? -3.045 -8.516 6.531 1 98.62 346 ASN A N 1
ATOM 2689 C CA . ASN A 1 346 ? -4.492 -8.539 6.367 1 98.62 346 ASN A CA 1
ATOM 2690 C C . ASN A 1 346 ? -4.941 -9.711 5.504 1 98.62 346 ASN A C 1
ATOM 2692 O O . ASN A 1 346 ? -4.195 -10.172 4.641 1 98.62 346 ASN A O 1
ATOM 2696 N N . VAL A 1 347 ? -6.223 -10.164 5.773 1 98.81 347 VAL A N 1
ATOM 2697 C CA . VAL A 1 347 ? -6.891 -10.984 4.773 1 98.81 347 VAL A CA 1
ATOM 2698 C C . VAL A 1 347 ? -6.988 -10.227 3.455 1 98.81 347 VAL A C 1
ATOM 2700 O O . VAL A 1 347 ? -7.492 -9.102 3.418 1 98.81 347 VAL A O 1
ATOM 2703 N N . GLY A 1 348 ? -6.445 -10.828 2.41 1 98.81 348 GLY A N 1
ATOM 2704 C CA . GLY A 1 348 ? -6.516 -10.172 1.112 1 98.81 348 GLY A CA 1
ATOM 2705 C C . GLY A 1 348 ? -5.203 -9.531 0.696 1 98.81 348 GLY A C 1
ATOM 2706 O O . GLY A 1 348 ? -5.094 -8.992 -0.406 1 98.81 348 GLY A O 1
ATOM 2707 N N . ASP A 1 349 ? -4.176 -9.531 1.601 1 98.88 349 ASP A N 1
ATOM 2708 C CA . ASP A 1 349 ? -2.852 -9.141 1.132 1 98.88 349 ASP A CA 1
ATOM 2709 C C . ASP A 1 349 ? -2.373 -10.062 0.008 1 98.88 349 ASP A C 1
ATOM 2711 O O . ASP A 1 349 ? -2.605 -11.266 0.045 1 98.88 349 ASP A O 1
ATOM 2715 N N . LEU A 1 350 ? -1.773 -9.438 -0.989 1 98.94 350 LEU A N 1
ATOM 2716 C CA . LEU A 1 350 ? -1.192 -10.133 -2.135 1 98.94 350 LEU A CA 1
ATOM 2717 C C . LEU A 1 350 ? 0.32 -9.938 -2.178 1 98.94 350 LEU A C 1
ATOM 2719 O O . LEU A 1 350 ? 0.804 -8.797 -2.164 1 98.94 350 LEU A O 1
ATOM 2723 N N . LEU A 1 351 ? 1.096 -11.047 -2.168 1 98.94 351 LEU A N 1
ATOM 2724 C CA . LEU A 1 351 ? 2.553 -11.008 -2.248 1 98.94 351 LEU A CA 1
ATOM 2725 C C . LEU A 1 351 ? 3.039 -11.578 -3.578 1 98.94 351 LEU A C 1
ATOM 2727 O O . LEU A 1 351 ? 2.789 -12.742 -3.887 1 98.94 351 LEU A O 1
ATOM 2731 N N . GLY A 1 352 ? 3.668 -10.742 -4.363 1 98.94 352 GLY A N 1
ATOM 2732 C CA . GLY A 1 352 ? 4.348 -11.258 -5.543 1 98.94 352 GLY A CA 1
ATOM 2733 C C . GLY A 1 352 ? 5.664 -11.938 -5.227 1 98.94 352 GLY A C 1
ATOM 2734 O O . GLY A 1 352 ? 6.41 -11.484 -4.359 1 98.94 352 GLY A O 1
ATOM 2735 N N . SER A 1 353 ? 6.008 -12.938 -5.949 1 98.88 353 SER A N 1
ATOM 2736 C CA . SER A 1 353 ? 7.203 -13.734 -5.691 1 98.88 353 SER A CA 1
ATOM 2737 C C . SER A 1 353 ? 8.461 -13 -6.137 1 98.88 353 SER A C 1
ATOM 2739 O O . SER A 1 353 ? 9.555 -13.258 -5.621 1 98.88 353 SER A O 1
ATOM 2741 N N . GLY A 1 354 ? 8.273 -12.086 -6.984 1 98.75 354 GLY A N 1
ATOM 2742 C CA . GLY A 1 354 ? 9.391 -11.664 -7.82 1 98.75 354 GLY A CA 1
ATOM 2743 C C . GLY A 1 354 ? 9.547 -12.5 -9.078 1 98.75 354 GLY A C 1
ATOM 2744 O O . GLY A 1 354 ? 9.141 -13.664 -9.102 1 98.75 354 GLY A O 1
ATOM 2745 N N . THR A 1 355 ? 10.18 -11.945 -10 1 98.88 355 THR A N 1
ATOM 2746 C CA . THR A 1 355 ? 10.344 -12.594 -11.297 1 98.88 355 THR A CA 1
ATOM 2747 C C . THR A 1 355 ? 10.898 -14.008 -11.125 1 98.88 355 THR A C 1
ATOM 2749 O O . THR A 1 355 ? 11.898 -14.211 -10.438 1 98.88 355 THR A O 1
ATOM 2752 N N . VAL A 1 356 ? 10.227 -14.961 -11.734 1 98.94 356 VAL A N 1
ATOM 2753 C CA . VAL A 1 356 ? 10.664 -16.344 -11.695 1 98.94 356 VAL A CA 1
ATOM 2754 C C . VAL A 1 356 ? 11.539 -16.656 -12.906 1 98.94 356 VAL A C 1
ATOM 2756 O O . VAL A 1 356 ? 11.07 -16.641 -14.047 1 98.94 356 VAL A O 1
ATOM 2759 N N . SER A 1 357 ? 12.781 -16.938 -12.641 1 98.88 357 SER A N 1
ATOM 2760 C CA . SER A 1 357 ? 13.695 -17.344 -13.703 1 98.88 357 SER A CA 1
ATOM 2761 C C . SER A 1 357 ? 14.383 -18.656 -13.352 1 98.88 357 SER A C 1
ATOM 2763 O O . SER A 1 357 ? 14.578 -18.969 -12.172 1 98.88 357 SER A O 1
ATOM 2765 N N . GLY A 1 358 ? 14.633 -19.5 -14.367 1 98.62 358 GLY A N 1
ATOM 2766 C CA . GLY A 1 358 ? 15.469 -20.688 -14.242 1 98.62 358 GLY A CA 1
ATOM 2767 C C . GLY A 1 358 ? 16.875 -20.5 -14.789 1 98.62 358 GLY A C 1
ATOM 2768 O O . GLY A 1 358 ? 17.234 -19.391 -15.188 1 98.62 358 GLY A O 1
ATOM 2769 N N . PRO A 1 359 ? 17.672 -21.516 -14.766 1 98.06 359 PRO A N 1
ATOM 2770 C CA . PRO A 1 359 ? 19.094 -21.375 -15.102 1 98.06 359 PRO A CA 1
ATOM 2771 C C . PRO A 1 359 ? 19.328 -21.266 -16.609 1 98.06 359 PRO A C 1
ATOM 2773 O O . PRO A 1 359 ? 20.375 -20.781 -17.031 1 98.06 359 PRO A O 1
ATOM 2776 N N . ALA A 1 360 ? 18.391 -21.719 -17.469 1 98 360 ALA A N 1
ATOM 2777 C CA . ALA A 1 360 ? 18.609 -21.719 -18.922 1 98 360 ALA A CA 1
ATOM 2778 C C . ALA A 1 360 ? 18.031 -20.469 -19.562 1 98 360 ALA A C 1
ATOM 2780 O O . ALA A 1 360 ? 17.156 -19.812 -18.984 1 98 360 ALA A O 1
ATOM 2781 N N . LYS A 1 361 ? 18.484 -20.141 -20.734 1 96.06 361 LYS A N 1
ATOM 2782 C CA . LYS A 1 361 ? 18.109 -18.922 -21.453 1 96.06 361 LYS A CA 1
ATOM 2783 C C . LYS A 1 361 ? 16.625 -18.922 -21.766 1 96.06 361 LYS A C 1
ATOM 2785 O O . LYS A 1 361 ? 15.992 -17.859 -21.797 1 96.06 361 LYS A O 1
ATOM 2790 N N . ASP A 1 362 ? 16.078 -20.047 -22.078 1 97.06 362 ASP A N 1
ATOM 2791 C CA . ASP A 1 362 ? 14.656 -20.109 -22.438 1 97.06 362 ASP A CA 1
ATOM 2792 C C . ASP A 1 362 ? 13.781 -20.219 -21.188 1 97.06 362 ASP A C 1
ATOM 2794 O O . ASP A 1 362 ? 12.578 -20.469 -21.281 1 97.06 362 ASP A O 1
ATOM 2798 N N . GLN A 1 363 ? 14.391 -20 -19.938 1 98.75 363 GLN A N 1
ATOM 2799 C CA . GLN A 1 363 ? 13.688 -20.094 -18.656 1 98.75 363 GLN A CA 1
ATOM 2800 C C . GLN A 1 363 ? 13.68 -18.75 -17.938 1 98.75 363 GLN A C 1
ATOM 2802 O O . GLN A 1 363 ? 13.531 -18.703 -16.719 1 98.75 363 GLN A O 1
ATOM 2807 N N . LEU A 1 364 ? 13.875 -17.703 -18.672 1 98.81 364 LEU A N 1
ATOM 2808 C CA . LEU A 1 364 ? 13.984 -16.375 -18.047 1 98.81 364 LEU A CA 1
ATOM 2809 C C . LEU A 1 364 ? 12.617 -15.695 -18.016 1 98.81 364 LEU A C 1
ATOM 2811 O O . LEU A 1 364 ? 11.805 -15.875 -18.922 1 98.81 364 LEU A O 1
ATOM 2815 N N . GLY A 1 365 ? 12.398 -14.938 -16.953 1 98.81 365 GLY A N 1
ATOM 2816 C CA . GLY A 1 365 ? 11.047 -14.523 -16.609 1 98.81 365 GLY A CA 1
ATOM 2817 C C . GLY A 1 365 ? 10.75 -13.086 -16.984 1 98.81 365 GLY A C 1
ATOM 2818 O O . GLY A 1 365 ? 9.781 -12.5 -16.484 1 98.81 365 GLY A O 1
ATOM 2819 N N . SER A 1 366 ? 11.547 -12.414 -17.797 1 98.88 366 SER A N 1
ATOM 2820 C CA . SER A 1 366 ? 11.305 -11.047 -18.266 1 98.88 366 SER A CA 1
ATOM 2821 C C . SER A 1 366 ? 11.977 -10.797 -19.609 1 98.88 366 SER A C 1
ATOM 2823 O O . SER A 1 366 ? 12.922 -11.5 -19.969 1 98.88 366 SER A O 1
ATOM 2825 N N . LEU A 1 367 ? 11.477 -9.805 -20.359 1 98.81 367 LEU A N 1
ATOM 2826 C CA . LEU A 1 367 ? 12.164 -9.422 -21.594 1 98.81 367 LEU A CA 1
ATOM 2827 C C . LEU A 1 367 ? 13.516 -8.789 -21.281 1 98.81 367 LEU A C 1
ATOM 2829 O O . LEU A 1 367 ? 14.469 -8.945 -22.047 1 98.81 367 LEU A O 1
ATOM 2833 N N . LEU A 1 368 ? 13.578 -8.086 -20.172 1 98.69 368 LEU A N 1
ATOM 2834 C CA . LEU A 1 368 ? 14.875 -7.59 -19.719 1 98.69 368 LEU A CA 1
ATOM 2835 C C . LEU A 1 368 ? 15.922 -8.695 -19.781 1 98.69 368 LEU A C 1
ATOM 2837 O O . LEU A 1 368 ? 17 -8.508 -20.344 1 98.69 368 LEU A O 1
ATOM 2841 N N . GLU A 1 369 ? 15.617 -9.828 -19.234 1 98.81 369 GLU A N 1
ATOM 2842 C CA . GLU A 1 369 ? 16.547 -10.953 -19.188 1 98.81 369 GLU A CA 1
ATOM 2843 C C . GLU A 1 369 ? 16.641 -11.633 -20.547 1 98.81 369 GLU A C 1
ATOM 2845 O O . GLU A 1 369 ? 17.734 -11.883 -21.047 1 98.81 369 GLU A O 1
ATOM 2850 N N . LEU A 1 370 ? 15.492 -11.93 -21.156 1 98.75 370 LEU A N 1
ATOM 2851 C CA . LEU A 1 370 ? 15.438 -12.672 -22.406 1 98.75 370 LEU A CA 1
ATOM 2852 C C . LEU A 1 370 ? 16.203 -11.953 -23.5 1 98.75 370 LEU A C 1
ATOM 2854 O O . LEU A 1 370 ? 16.828 -12.594 -24.359 1 98.75 370 LEU A O 1
ATOM 2858 N N . SER A 1 371 ? 16.203 -10.648 -23.516 1 98.44 371 SER A N 1
ATOM 2859 C CA . SER A 1 371 ? 16.844 -9.859 -24.547 1 98.44 371 SER A CA 1
ATOM 2860 C C . SER A 1 371 ? 18.172 -9.266 -24.062 1 98.44 371 SER A C 1
ATOM 2862 O O . SER A 1 371 ? 18.828 -8.516 -24.781 1 98.44 371 SER A O 1
ATOM 2864 N N . TRP A 1 372 ? 18.516 -9.578 -22.891 1 97.94 372 TRP A N 1
ATOM 2865 C CA . TRP A 1 372 ? 19.703 -9.023 -22.25 1 97.94 372 TRP A CA 1
ATOM 2866 C C . TRP A 1 372 ? 19.75 -7.504 -22.391 1 97.94 372 TRP A C 1
ATOM 2868 O O . TRP A 1 372 ? 20.703 -6.953 -22.953 1 97.94 372 TRP A O 1
ATOM 2878 N N . ASN A 1 373 ? 18.672 -6.938 -21.844 1 97.62 373 ASN A N 1
ATOM 2879 C CA . ASN A 1 373 ? 18.484 -5.492 -21.844 1 97.62 373 ASN A CA 1
ATOM 2880 C C . ASN A 1 373 ? 18.453 -4.918 -23.25 1 97.62 373 ASN A C 1
ATOM 2882 O O . ASN A 1 373 ? 19.016 -3.854 -23.5 1 97.62 373 ASN A O 1
ATOM 2886 N N . GLY A 1 374 ? 17.938 -5.59 -24.172 1 96.81 374 GLY A N 1
ATOM 2887 C CA . GLY A 1 374 ? 17.75 -5.117 -25.531 1 96.81 374 GLY A CA 1
ATOM 2888 C C . GLY A 1 374 ? 18.922 -5.422 -26.438 1 96.81 374 GLY A C 1
ATOM 2889 O O . GLY A 1 374 ? 18.828 -5.258 -27.656 1 96.81 374 GLY A O 1
ATOM 2890 N N . ALA A 1 375 ? 20 -5.859 -25.922 1 97.12 375 ALA A N 1
ATOM 2891 C CA . ALA A 1 375 ? 21.203 -6.133 -26.703 1 97.12 375 ALA A CA 1
ATOM 2892 C C . ALA A 1 375 ? 21.016 -7.359 -27.594 1 97.12 375 ALA A C 1
ATOM 2894 O O . ALA A 1 375 ? 21.641 -7.469 -28.656 1 97.12 375 ALA A O 1
ATOM 2895 N N . GLU A 1 376 ? 20.203 -8.312 -27.188 1 97.69 376 GLU A N 1
ATOM 2896 C CA . GLU A 1 376 ? 19.875 -9.539 -27.891 1 97.69 376 GLU A CA 1
ATOM 2897 C C . GLU A 1 376 ? 18.359 -9.711 -28.016 1 97.69 376 GLU A C 1
ATOM 2899 O O . GLU A 1 376 ? 17.781 -10.578 -27.359 1 97.69 376 GLU A O 1
ATOM 2904 N N . PRO A 1 377 ? 17.766 -9.047 -28.906 1 98.06 377 PRO A N 1
ATOM 2905 C CA . PRO A 1 377 ? 16.297 -9.078 -29 1 98.06 377 PRO A CA 1
ATOM 2906 C C . PRO A 1 377 ? 15.758 -10.492 -29.234 1 98.06 377 PRO A C 1
ATOM 2908 O O . PRO A 1 377 ? 16.359 -11.281 -29.953 1 98.06 377 PRO A O 1
ATOM 2911 N N . VAL A 1 378 ? 14.633 -10.773 -28.672 1 98.19 378 VAL A N 1
ATOM 2912 C CA . VAL A 1 378 ? 13.93 -12.047 -28.844 1 98.19 378 VAL A CA 1
ATOM 2913 C C . VAL A 1 378 ? 13.391 -12.148 -30.266 1 98.19 378 VAL A C 1
ATOM 2915 O O . VAL A 1 378 ? 12.734 -11.227 -30.766 1 98.19 378 VAL A O 1
ATOM 2918 N N . GLN A 1 379 ? 13.625 -13.273 -30.906 1 97.25 379 GLN A N 1
ATOM 2919 C CA . GLN A 1 379 ? 13.109 -13.523 -32.25 1 97.25 379 GLN A CA 1
ATOM 2920 C C . GLN A 1 379 ? 11.711 -1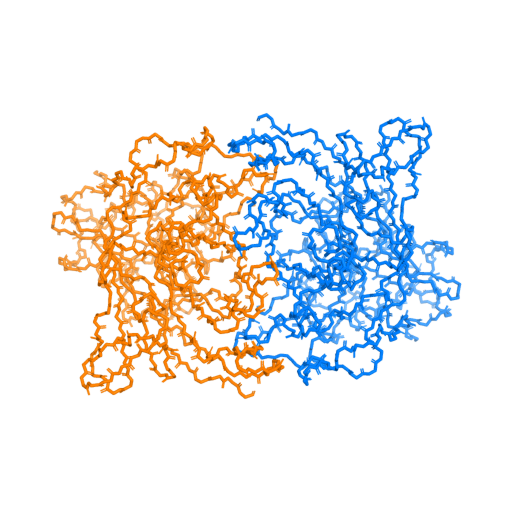4.133 -32.188 1 97.25 379 GLN A C 1
ATOM 2922 O O . GLN A 1 379 ? 11.477 -15.094 -31.453 1 97.25 379 GLN A O 1
ATOM 2927 N N . LEU A 1 380 ? 10.836 -13.578 -32.906 1 97.44 380 LEU A N 1
ATOM 2928 C CA . LEU A 1 380 ? 9.469 -14.07 -33 1 97.44 380 LEU A CA 1
ATOM 2929 C C . LEU A 1 380 ? 9.156 -14.625 -34.375 1 97.44 380 LEU A C 1
ATOM 2931 O O . LEU A 1 380 ? 9.836 -14.289 -35.344 1 97.44 380 LEU A O 1
ATOM 2935 N N . PRO A 1 381 ? 8.172 -15.508 -34.438 1 94.44 381 PRO A N 1
ATOM 2936 C CA . PRO A 1 381 ? 7.746 -15.969 -35.75 1 94.44 381 PRO A CA 1
ATOM 2937 C C . PRO A 1 381 ? 7.379 -14.812 -36.688 1 94.44 381 PRO A C 1
ATOM 2939 O O . PRO A 1 381 ? 6.781 -13.828 -36.25 1 94.44 381 PRO A O 1
ATOM 2942 N N . GLY A 1 382 ? 7.723 -14.992 -38 1 93.38 382 GLY A N 1
ATOM 2943 C CA . GLY A 1 382 ? 7.387 -13.969 -38.969 1 93.38 382 GLY A CA 1
ATOM 2944 C C . GLY A 1 382 ? 8.453 -12.898 -39.125 1 93.38 382 GLY A C 1
ATOM 2945 O O . GLY A 1 382 ? 8.32 -11.977 -39.906 1 93.38 382 GLY A O 1
ATOM 2946 N N . GLY A 1 383 ? 9.477 -12.953 -38.281 1 94.06 383 GLY A N 1
ATOM 2947 C CA . GLY A 1 383 ? 10.625 -12.078 -38.469 1 94.06 383 GLY A CA 1
ATOM 2948 C C . GLY A 1 383 ? 10.633 -10.898 -37.5 1 94.06 383 GLY A C 1
ATOM 2949 O O . GLY A 1 383 ? 11.602 -10.133 -37.469 1 94.06 383 GLY A O 1
ATOM 2950 N N . GLU A 1 384 ? 9.578 -10.758 -36.719 1 96.25 384 GLU A N 1
ATOM 2951 C CA . GLU A 1 384 ? 9.562 -9.672 -35.719 1 96.25 384 GLU A CA 1
ATOM 2952 C C . GLU A 1 384 ? 10.516 -9.953 -34.562 1 96.25 384 GLU A C 1
ATOM 2954 O O . GLU A 1 384 ? 10.875 -11.109 -34.312 1 96.25 384 GLU A O 1
ATOM 2959 N N . THR A 1 385 ? 10.977 -8.875 -33.938 1 97.94 385 THR A N 1
ATOM 2960 C CA . THR A 1 385 ? 11.812 -8.992 -32.75 1 97.94 385 THR A CA 1
ATOM 2961 C C . THR A 1 385 ? 11.281 -8.094 -31.625 1 97.94 385 THR A C 1
ATOM 2963 O O . THR A 1 385 ? 10.516 -7.164 -31.891 1 97.94 385 THR A O 1
ATOM 2966 N N . ARG A 1 386 ? 11.672 -8.453 -30.484 1 98.38 386 ARG A N 1
ATOM 2967 C CA . ARG A 1 386 ? 11.32 -7.613 -29.344 1 98.38 386 ARG A CA 1
ATOM 2968 C C . ARG A 1 386 ? 12.469 -7.539 -28.344 1 98.38 386 ARG A C 1
ATOM 2970 O O . ARG A 1 386 ? 12.977 -8.57 -27.891 1 98.38 386 ARG A O 1
ATOM 2977 N N . GLY A 1 387 ? 12.984 -6.344 -28.109 1 98.5 387 GLY A N 1
ATOM 2978 C CA . GLY A 1 387 ? 13.75 -6.09 -26.891 1 98.5 387 GLY A CA 1
ATOM 2979 C C . GLY A 1 387 ? 12.883 -5.832 -25.672 1 98.5 387 GLY A C 1
ATOM 2980 O O . GLY A 1 387 ? 13.156 -6.336 -24.594 1 98.5 387 GLY A O 1
ATOM 2981 N N . PHE A 1 388 ? 11.828 -5.078 -25.859 1 98.75 388 PHE A N 1
ATOM 2982 C CA . PHE A 1 388 ? 10.75 -4.758 -24.938 1 98.75 388 PHE A CA 1
ATOM 2983 C C . PHE A 1 388 ? 9.406 -4.727 -25.656 1 98.75 388 PHE A C 1
ATOM 2985 O O . PHE A 1 388 ? 9.344 -4.875 -26.875 1 98.75 388 PHE A O 1
ATOM 2992 N N . LEU A 1 389 ? 8.328 -4.551 -24.922 1 98.88 389 LEU A N 1
ATOM 2993 C CA . LEU A 1 389 ? 6.984 -4.684 -25.469 1 98.88 389 LEU A CA 1
ATOM 2994 C C . LEU A 1 389 ? 6.598 -3.445 -26.281 1 98.88 389 LEU A C 1
ATOM 2996 O O . LEU A 1 389 ? 6.918 -2.32 -25.875 1 98.88 389 LEU A O 1
ATOM 3000 N N . ASP A 1 390 ? 5.926 -3.664 -27.391 1 98.62 390 ASP A N 1
ATOM 3001 C CA . ASP A 1 390 ? 5.352 -2.605 -28.219 1 98.62 390 ASP A CA 1
ATOM 3002 C C . ASP A 1 390 ? 3.842 -2.514 -28.016 1 98.62 390 ASP A C 1
ATOM 3004 O O . ASP A 1 390 ? 3.219 -3.443 -27.5 1 98.62 390 ASP A O 1
ATOM 3008 N N . ASP A 1 391 ? 3.285 -1.362 -28.391 1 98.69 391 ASP A N 1
ATOM 3009 C CA . ASP A 1 391 ? 1.831 -1.228 -28.391 1 98.69 391 ASP A CA 1
ATOM 3010 C C . ASP A 1 391 ? 1.177 -2.309 -29.234 1 98.69 391 ASP A C 1
ATOM 3012 O O . ASP A 1 391 ? 1.653 -2.613 -30.328 1 98.69 391 ASP A O 1
ATOM 3016 N N . GLY A 1 392 ? 0.155 -2.904 -28.719 1 98.62 392 GLY A N 1
ATOM 3017 C CA . GLY A 1 392 ? -0.558 -3.963 -29.406 1 98.62 392 GLY A CA 1
ATOM 3018 C C . GLY A 1 392 ? -0.1 -5.352 -29.016 1 98.62 392 GLY A C 1
ATOM 3019 O O . GLY A 1 392 ? -0.785 -6.34 -29.281 1 98.62 392 GLY A O 1
ATOM 3020 N N . ASP A 1 393 ? 1.104 -5.496 -28.422 1 98.81 393 ASP A N 1
ATOM 3021 C CA . ASP A 1 393 ? 1.571 -6.793 -27.938 1 98.81 393 ASP A CA 1
ATOM 3022 C C . ASP A 1 393 ? 0.653 -7.332 -26.844 1 98.81 393 ASP A C 1
ATOM 3024 O O . ASP A 1 393 ? 0.194 -6.574 -25.984 1 98.81 393 ASP A O 1
ATOM 3028 N N . SER A 1 394 ? 0.328 -8.633 -26.875 1 98.75 394 SER A N 1
ATOM 3029 C CA . SER A 1 394 ? -0.385 -9.328 -25.812 1 98.75 394 SER A CA 1
ATOM 3030 C C . SER A 1 394 ? 0.5 -10.375 -25.141 1 98.75 394 SER A C 1
ATOM 3032 O O . SER A 1 394 ? 1.057 -11.242 -25.812 1 98.75 394 SER A O 1
ATOM 3034 N N . LEU A 1 395 ? 0.667 -10.219 -23.859 1 98.62 395 LEU A N 1
ATOM 3035 C CA . LEU A 1 395 ? 1.398 -11.195 -23.062 1 98.62 395 LEU A CA 1
ATOM 3036 C C . LEU A 1 395 ? 0.44 -12.164 -22.375 1 98.62 395 LEU A C 1
ATOM 3038 O O . LEU A 1 395 ? -0.491 -11.734 -21.688 1 98.62 395 LEU A O 1
ATOM 3042 N N . ILE A 1 396 ? 0.688 -13.453 -22.484 1 98.69 396 ILE A N 1
ATOM 3043 C CA . ILE A 1 396 ? -0.143 -14.5 -21.906 1 98.69 396 ILE A CA 1
ATOM 3044 C C . ILE A 1 396 ? 0.714 -15.406 -21.031 1 98.69 396 ILE A C 1
ATOM 3046 O O . ILE A 1 396 ? 1.692 -15.992 -21.5 1 98.69 396 ILE A O 1
ATOM 3050 N N . MET A 1 397 ? 0.369 -15.516 -19.781 1 98.88 397 MET A N 1
ATOM 3051 C CA . MET A 1 397 ? 1.063 -16.406 -18.859 1 98.88 397 MET A CA 1
ATOM 3052 C C . MET A 1 397 ? 0.175 -17.578 -18.453 1 98.88 397 MET A C 1
ATOM 3054 O O . MET A 1 397 ? -1.033 -17.406 -18.281 1 98.88 397 MET A O 1
ATOM 3058 N N . ARG A 1 398 ? 0.748 -18.75 -18.359 1 98.75 398 ARG A N 1
ATOM 3059 C CA 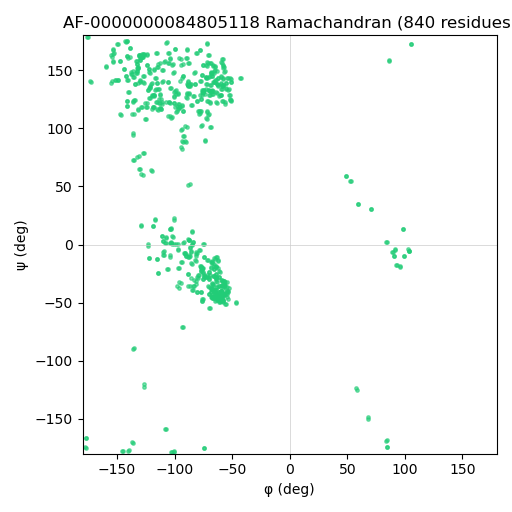. ARG A 1 398 ? 0.086 -19.953 -17.875 1 98.75 398 ARG A CA 1
ATOM 3060 C C . ARG A 1 398 ? 0.934 -20.672 -16.828 1 98.75 398 ARG A C 1
ATOM 3062 O O . ARG A 1 398 ? 2.154 -20.5 -16.797 1 98.75 398 ARG A O 1
ATOM 3069 N N . GLY A 1 399 ? 0.314 -21.375 -15.977 1 98.75 399 GLY A N 1
ATOM 3070 C CA . GLY A 1 399 ? 0.968 -22.172 -14.945 1 98.75 399 GLY A CA 1
ATOM 3071 C C . GLY A 1 399 ? 0.168 -23.391 -14.531 1 98.75 399 GLY A C 1
ATOM 3072 O O . GLY A 1 399 ? -1.063 -23.359 -14.539 1 98.75 399 GLY A O 1
ATOM 3073 N N . TRP A 1 400 ? 0.886 -24.531 -14.273 1 98.81 400 TRP A N 1
ATOM 3074 C CA . TRP A 1 400 ? 0.208 -25.734 -13.812 1 98.81 400 TRP A CA 1
ATOM 3075 C C . TRP A 1 400 ? 1.186 -26.688 -13.125 1 98.81 400 TRP A C 1
ATOM 3077 O O . TRP A 1 400 ? 2.396 -26.594 -13.336 1 98.81 400 TRP A O 1
ATOM 3087 N N . CYS A 1 401 ? 0.653 -27.453 -12.258 1 98.75 401 CYS A N 1
ATOM 3088 C CA . CYS A 1 401 ? 1.319 -28.641 -11.727 1 98.75 401 CYS A CA 1
ATOM 3089 C C . CYS A 1 401 ? 0.805 -29.906 -12.406 1 98.75 401 CYS A C 1
ATOM 3091 O O . CYS A 1 401 ? -0.4 -30.156 -12.422 1 98.75 401 CYS A O 1
ATOM 3093 N N . GLN A 1 402 ? 1.707 -30.734 -12.938 1 97.75 402 GLN A N 1
ATOM 3094 C CA . GLN A 1 402 ? 1.309 -31.922 -13.68 1 97.75 402 GLN A CA 1
ATOM 3095 C C . GLN A 1 402 ? 1.369 -33.156 -12.805 1 97.75 402 GLN A C 1
ATOM 3097 O O . GLN A 1 402 ? 2.414 -33.469 -12.227 1 97.75 402 GLN A O 1
ATOM 3102 N N . ALA A 1 403 ? 0.273 -33.812 -12.609 1 95.5 403 ALA A N 1
ATOM 3103 C CA . ALA A 1 403 ? 0.197 -35.094 -11.961 1 95.5 403 ALA A CA 1
ATOM 3104 C C . ALA A 1 403 ? -0.008 -36.219 -12.992 1 95.5 403 ALA A C 1
ATOM 3106 O O . ALA A 1 403 ? 0.119 -35.969 -14.195 1 95.5 403 ALA A O 1
ATOM 3107 N N . ASP A 1 404 ? -0.123 -37.5 -12.461 1 91.56 404 ASP A N 1
ATOM 3108 C CA . ASP A 1 404 ? -0.467 -38.625 -13.344 1 91.56 404 ASP A CA 1
ATOM 3109 C C . ASP A 1 404 ? -1.956 -38.594 -13.68 1 91.56 404 ASP A C 1
ATOM 3111 O O . ASP A 1 404 ? -2.793 -38.906 -12.828 1 91.56 404 ASP A O 1
ATOM 3115 N N . GLY A 1 405 ? -2.324 -38.156 -14.852 1 90.62 405 GLY A N 1
ATOM 3116 C CA . GLY A 1 405 ? -3.691 -38.25 -15.336 1 90.62 405 GLY A CA 1
ATOM 3117 C C . GLY A 1 405 ? -4.469 -36.938 -15.172 1 90.62 405 GLY A C 1
ATOM 3118 O O . GLY A 1 405 ? -5.602 -36.844 -15.648 1 90.62 405 GLY A O 1
ATOM 3119 N N . TYR A 1 406 ? -3.951 -35.969 -14.477 1 94.81 406 TYR A N 1
ATOM 3120 C CA . TYR A 1 406 ? -4.617 -34.688 -14.344 1 94.81 406 TYR A CA 1
ATOM 3121 C C . TYR A 1 406 ? -3.605 -33.594 -14.086 1 94.81 406 TYR A C 1
ATOM 3123 O O . TYR A 1 406 ? -2.42 -33.844 -13.875 1 94.81 406 TYR A O 1
ATOM 3131 N N . ARG A 1 407 ? -3.955 -32.344 -14.164 1 95.75 407 ARG A N 1
ATOM 3132 C CA . ARG A 1 407 ? -3.08 -31.234 -13.781 1 95.75 407 ARG A CA 1
ATOM 3133 C C . ARG A 1 407 ? -3.84 -30.188 -12.977 1 95.75 407 ARG A C 1
ATOM 3135 O O . ARG A 1 407 ? -5.059 -30.062 -13.102 1 95.75 407 ARG A O 1
ATOM 3142 N N . VAL A 1 408 ? -3.213 -29.625 -12.055 1 98.44 408 VAL A N 1
ATOM 3143 C CA . VAL A 1 408 ? -3.703 -28.484 -11.281 1 98.44 408 VAL A CA 1
ATOM 3144 C C . VAL A 1 408 ? -3.203 -27.188 -11.906 1 98.44 408 VAL A C 1
ATOM 3146 O O . VAL A 1 408 ? -2.043 -26.812 -11.727 1 98.44 408 VAL A O 1
ATOM 3149 N N . GLY A 1 409 ? -4.141 -26.578 -12.695 1 98.75 409 GLY A N 1
ATOM 3150 C CA . GLY A 1 409 ? -3.746 -25.391 -13.445 1 98.75 409 GLY A CA 1
ATOM 3151 C C . GLY A 1 409 ? -4.297 -24.109 -12.852 1 98.75 409 GLY A C 1
ATOM 3152 O O . GLY A 1 409 ? -5.176 -24.141 -11.992 1 98.75 409 GLY A O 1
ATOM 3153 N N . PHE A 1 410 ? -3.717 -22.984 -13.297 1 98.75 410 PHE A N 1
ATOM 3154 C CA . PHE A 1 410 ? -4.035 -21.672 -12.766 1 98.75 410 PHE A CA 1
ATOM 3155 C C . PHE A 1 410 ? -4.852 -20.859 -13.766 1 98.75 410 PHE A C 1
ATOM 3157 O O . PHE A 1 410 ? -5.16 -19.688 -13.523 1 98.75 410 PHE A O 1
ATOM 3164 N N . GLY A 1 411 ? -5.273 -21.438 -14.859 1 98.12 411 GLY A N 1
ATOM 3165 C CA . GLY A 1 411 ? -5.781 -20.609 -15.953 1 98.12 411 GLY A CA 1
ATOM 3166 C C . GLY A 1 411 ? -4.711 -19.766 -16.609 1 98.12 411 GLY A C 1
ATOM 3167 O O . GLY A 1 411 ? -3.586 -20.219 -16.812 1 98.12 411 GLY A O 1
ATOM 3168 N N . GLU A 1 412 ? -5.164 -18.609 -17.109 1 98 412 GLU A N 1
ATOM 3169 C CA . GLU A 1 412 ? -4.23 -17.719 -17.781 1 98 412 GLU A CA 1
ATOM 3170 C C . GLU A 1 412 ? -4.352 -16.281 -17.281 1 98 412 GLU A C 1
ATOM 3172 O O . GLU A 1 412 ? -5.383 -15.906 -16.719 1 98 412 GLU A O 1
ATOM 3177 N N . VAL A 1 413 ? -3.346 -15.523 -17.328 1 98.69 413 VAL A N 1
ATOM 3178 C CA . VAL A 1 413 ? -3.393 -14.07 -17.203 1 98.69 413 VAL A CA 1
ATOM 3179 C C . VAL A 1 413 ? -2.881 -13.422 -18.484 1 98.69 413 VAL A C 1
ATOM 3181 O O . VAL A 1 413 ? -1.77 -13.719 -18.938 1 98.69 413 VAL A O 1
ATOM 3184 N N . GLU A 1 414 ? -3.723 -12.703 -19.078 1 98.69 414 GLU A N 1
ATOM 3185 C CA . GLU A 1 414 ? -3.402 -12.008 -20.312 1 98.69 414 GLU A CA 1
ATOM 3186 C C . GLU A 1 414 ? -3.566 -10.492 -20.172 1 98.69 414 GLU A C 1
ATOM 3188 O O . GLU A 1 414 ? -4.5 -10.031 -19.5 1 98.69 414 GLU A O 1
ATOM 3193 N N . GLY A 1 415 ? -2.643 -9.734 -20.719 1 98.56 415 GLY A N 1
ATOM 3194 C CA . GLY A 1 415 ? -2.748 -8.289 -20.859 1 98.56 415 GLY A CA 1
ATOM 3195 C C . GLY A 1 415 ? -2.229 -7.777 -22.188 1 98.56 415 GLY A C 1
ATOM 3196 O O . GLY A 1 415 ? -1.155 -8.18 -22.641 1 98.56 415 GLY A O 1
ATOM 3197 N N . THR A 1 416 ? -3.004 -6.938 -22.875 1 98.81 416 THR A N 1
ATOM 3198 C CA . THR A 1 416 ? -2.615 -6.309 -24.125 1 98.81 416 THR A CA 1
ATOM 3199 C C . THR A 1 416 ? -2.23 -4.848 -23.906 1 98.81 416 THR A C 1
ATOM 3201 O O . THR A 1 416 ? -2.951 -4.105 -23.234 1 98.81 416 THR A O 1
ATOM 3204 N N . ILE A 1 417 ? -1.138 -4.461 -24.5 1 98.75 417 ILE A N 1
ATOM 3205 C CA . ILE A 1 417 ? -0.615 -3.111 -24.312 1 98.75 417 ILE A CA 1
ATOM 3206 C C . ILE A 1 417 ? -1.318 -2.143 -25.266 1 98.75 417 ILE A C 1
ATOM 3208 O O . ILE A 1 417 ? -1.382 -2.383 -26.469 1 98.75 417 ILE A O 1
ATOM 3212 N N . LEU A 1 418 ? -1.823 -1.088 -24.719 1 98.62 418 LEU A N 1
ATOM 3213 C CA . LEU A 1 418 ? -2.357 0.038 -25.484 1 98.62 418 LEU A CA 1
ATOM 3214 C C . LEU A 1 418 ? -1.406 1.229 -25.438 1 98.62 418 LEU A C 1
ATOM 3216 O O . LEU A 1 418 ? -0.6 1.345 -24.5 1 98.62 418 LEU A O 1
ATOM 3220 N N . ALA A 1 419 ? -1.502 2.084 -26.438 1 98.06 419 ALA A N 1
ATOM 3221 C CA . ALA A 1 419 ? -0.711 3.312 -26.438 1 98.06 419 ALA A CA 1
ATOM 3222 C C . ALA A 1 419 ? -0.987 4.148 -25.188 1 98.06 419 ALA A C 1
ATOM 3224 O O . ALA A 1 419 ? -2.064 4.055 -24.609 1 98.06 419 ALA A O 1
ATOM 3225 N N . ALA A 1 420 ? 0.022 4.93 -24.797 1 97.19 420 ALA A N 1
ATOM 3226 C CA . ALA A 1 420 ? -0.171 5.859 -23.688 1 97.19 420 ALA A CA 1
ATOM 3227 C C . ALA A 1 420 ? -1.312 6.828 -23.969 1 97.19 420 ALA A C 1
ATOM 3229 O O . ALA A 1 420 ? -1.471 7.289 -25.109 1 97.19 420 ALA A O 1
ATOM 3230 N N . LYS A 1 421 ? -2.057 7.148 -22.969 1 93.19 421 LYS A N 1
ATOM 3231 C CA . LYS A 1 421 ? -3.1 8.156 -23.141 1 93.19 421 LYS A CA 1
ATOM 3232 C C . LYS A 1 421 ? -2.5 9.555 -23.281 1 93.19 421 LYS A C 1
ATOM 3234 O O . LYS A 1 421 ? -1.452 9.852 -22.703 1 93.19 421 LYS A O 1
ATOM 3239 N N . SER A 1 422 ? -2.992 10.469 -24.078 1 79.5 422 SER A N 1
ATOM 3240 C CA . SER A 1 422 ? -2.492 11.82 -24.328 1 79.5 422 SER A CA 1
ATOM 3241 C C . SER A 1 422 ? -2.764 12.734 -23.141 1 79.5 422 SER A C 1
ATOM 3243 O O . SER A 1 422 ? -3.727 12.531 -22.406 1 79.5 422 SER A O 1
ATOM 3245 N N . MET B 1 1 ? -21.812 33.812 5.824 1 88.81 1 MET B N 1
ATOM 3246 C CA . MET B 1 1 ? -20.375 34.031 5.992 1 88.81 1 MET B CA 1
ATOM 3247 C C . MET B 1 1 ? -19.609 32.719 5.699 1 88.81 1 MET B C 1
ATOM 3249 O O . MET B 1 1 ? -20.078 31.641 6.039 1 88.81 1 MET B O 1
ATOM 3253 N N . HIS B 1 2 ? -18.484 32.969 5.027 1 93.69 2 HIS B N 1
ATOM 3254 C CA . HIS B 1 2 ? -17.641 31.812 4.738 1 93.69 2 HIS B CA 1
ATOM 3255 C C . HIS B 1 2 ? -17.047 31.234 6.016 1 93.69 2 HIS B C 1
ATOM 3257 O O . HIS B 1 2 ? -16.656 31.969 6.922 1 93.69 2 HIS B O 1
ATOM 3263 N N . PRO B 1 3 ? -16.906 29.922 6.035 1 96.75 3 PRO B N 1
ATOM 3264 C CA . PRO B 1 3 ? -16.438 29.281 7.266 1 96.75 3 PRO B CA 1
ATOM 3265 C C . PRO B 1 3 ? -15.039 29.719 7.672 1 96.75 3 PRO B C 1
ATOM 3267 O O . PRO B 1 3 ? -14.633 29.516 8.812 1 96.75 3 PRO B O 1
ATOM 3270 N N . ASN B 1 4 ? -14.328 30.344 6.82 1 97.38 4 ASN B N 1
ATOM 3271 C CA . ASN B 1 4 ? -12.977 30.828 7.125 1 97.38 4 ASN B CA 1
ATOM 3272 C C . ASN B 1 4 ? -12.992 32.25 7.672 1 97.38 4 ASN B C 1
ATOM 3274 O O . ASN B 1 4 ? -11.953 32.781 8.047 1 97.38 4 ASN B O 1
ATOM 3278 N N . ASP B 1 5 ? -14.094 32.906 7.68 1 97.06 5 ASP B N 1
ATOM 3279 C CA . ASP B 1 5 ? -14.18 34.281 8.141 1 97.06 5 ASP B CA 1
ATOM 3280 C C . ASP B 1 5 ? -13.648 34.406 9.562 1 97.06 5 ASP B C 1
ATOM 3282 O O . ASP B 1 5 ? -14.18 33.812 10.492 1 97.06 5 ASP B O 1
ATOM 3286 N N . PRO B 1 6 ? -12.641 35.25 9.773 1 95.25 6 PRO B N 1
ATOM 3287 C CA . PRO B 1 6 ? -12.039 35.406 11.102 1 95.25 6 PRO B CA 1
ATOM 3288 C C . PRO B 1 6 ? -13 36 12.125 1 95.25 6 PRO B C 1
ATOM 3290 O O . PRO B 1 6 ? -12.758 35.875 13.336 1 95.25 6 PRO B O 1
ATOM 3293 N N . ARG B 1 7 ? -14.102 36.656 11.727 1 93.69 7 ARG B N 1
ATOM 3294 C CA . ARG B 1 7 ? -15.047 37.312 12.617 1 93.69 7 ARG B CA 1
ATOM 3295 C C . ARG B 1 7 ? -16.094 36.344 13.133 1 93.69 7 ARG B C 1
ATOM 3297 O O . ARG B 1 7 ? -16.859 36.656 14.039 1 93.69 7 ARG B O 1
ATOM 3304 N N . LEU B 1 8 ? -16.078 35.062 12.602 1 95.81 8 LEU B N 1
ATOM 3305 C CA . LEU B 1 8 ? -17.078 34.094 13.008 1 95.81 8 LEU B CA 1
ATOM 3306 C C . LEU B 1 8 ? -16.906 33.719 14.477 1 95.81 8 LEU B C 1
ATOM 3308 O O . LEU B 1 8 ? -15.773 33.531 14.945 1 95.81 8 LEU B O 1
ATOM 3312 N N . ARG B 1 9 ? -18.062 33.594 15.156 1 95.75 9 ARG B N 1
ATOM 3313 C CA . ARG B 1 9 ? -18.062 33.156 16.562 1 95.75 9 ARG B CA 1
ATOM 3314 C C . ARG B 1 9 ? -19.047 32.031 16.797 1 95.75 9 ARG B C 1
ATOM 3316 O O . ARG B 1 9 ? -20.141 32.031 16.219 1 95.75 9 ARG B O 1
ATOM 3323 N N . SER B 1 10 ? -18.641 31.125 17.578 1 97.81 10 SER B N 1
ATOM 3324 C CA . SER B 1 10 ? -19.469 29.984 17.953 1 97.81 10 SER B CA 1
ATOM 3325 C C . SER B 1 10 ? -20.203 30.266 19.266 1 97.81 10 SER B C 1
ATOM 3327 O O . SER B 1 10 ? -19.766 31.078 20.078 1 97.81 10 SER B O 1
ATOM 3329 N N . PHE B 1 11 ? -21.391 29.547 19.438 1 98.38 11 PHE B N 1
ATOM 3330 C CA . PHE B 1 11 ? -22.031 29.609 20.734 1 98.38 11 PHE B CA 1
ATOM 3331 C C . PHE B 1 11 ? -21.312 28.703 21.734 1 98.38 11 PHE B C 1
ATOM 3333 O O . PHE B 1 11 ? -21.516 28.812 22.938 1 98.38 11 PHE B O 1
ATOM 3340 N N . VAL B 1 12 ? -20.5 27.719 21.234 1 98.12 12 VAL B N 1
ATOM 3341 C CA . VAL B 1 12 ? -19.609 26.922 22.078 1 98.12 12 VAL B CA 1
ATOM 3342 C C . VAL B 1 12 ? -18.406 27.766 22.484 1 98.12 12 VAL B C 1
ATOM 3344 O O . VAL B 1 12 ? -17.812 28.453 21.656 1 98.12 12 VAL B O 1
ATOM 3347 N N . ASP B 1 13 ? -18.078 27.75 23.703 1 96.19 13 ASP B N 1
ATOM 3348 C CA . ASP B 1 13 ? -16.922 28.5 24.172 1 96.19 13 ASP B CA 1
ATOM 3349 C C . ASP B 1 13 ? -15.617 27.875 23.656 1 96.19 13 ASP B C 1
ATOM 3351 O O . ASP B 1 13 ? -15.352 26.703 23.859 1 96.19 13 ASP B O 1
ATOM 3355 N N . VAL B 1 14 ? -14.859 28.656 22.969 1 96.56 14 VAL B N 1
ATOM 3356 C CA . VAL B 1 14 ? -13.578 28.219 22.406 1 96.56 14 VAL B CA 1
ATOM 3357 C C . VAL B 1 14 ? -12.461 29.141 22.891 1 96.56 14 VAL B C 1
ATOM 3359 O O . VAL B 1 14 ? -12.469 30.344 22.594 1 96.56 14 VAL B O 1
ATOM 3362 N N . LYS B 1 15 ? -11.523 28.594 23.594 1 93.62 15 LYS B N 1
ATOM 3363 C CA . LYS B 1 15 ? -10.383 29.375 24.062 1 93.62 15 LYS B CA 1
ATOM 3364 C C . LYS B 1 15 ? -9.539 29.859 22.891 1 93.62 15 LYS B C 1
ATOM 3366 O O . LYS B 1 15 ? -9.422 29.172 21.875 1 93.62 15 LYS B O 1
ATOM 3371 N N . PRO B 1 16 ? -8.914 30.969 23.062 1 89.56 16 PRO B N 1
ATOM 3372 C CA . PRO B 1 16 ? -8.117 31.516 21.969 1 89.56 16 PRO B CA 1
ATOM 3373 C C . PRO B 1 16 ? -6.977 30.594 21.547 1 89.56 16 PRO B C 1
ATOM 3375 O O . PRO B 1 16 ? -6.582 30.609 20.375 1 89.56 16 PRO B O 1
ATOM 3378 N N . GLU B 1 17 ? -6.488 29.812 22.438 1 92.44 17 GLU B N 1
ATOM 3379 C CA . GLU B 1 17 ? -5.348 28.953 22.125 1 92.44 17 GLU B CA 1
ATOM 3380 C C . GLU B 1 17 ? -5.801 27.578 21.641 1 92.44 17 GLU B C 1
ATOM 3382 O O . GLU B 1 17 ? -4.973 26.703 21.359 1 92.44 17 GLU B O 1
ATOM 3387 N N . SER B 1 18 ? -7.113 27.438 21.562 1 96.94 18 SER B N 1
ATOM 3388 C CA . SER B 1 18 ? -7.641 26.141 21.125 1 96.94 18 SER B CA 1
ATOM 3389 C C . SER B 1 18 ? -7.27 25.859 19.688 1 96.94 18 SER B C 1
ATOM 3391 O O . SER B 1 18 ? -7.301 26.75 18.828 1 96.94 18 SER B O 1
ATOM 3393 N N . ASP B 1 19 ? -6.922 24.641 19.422 1 98.31 19 ASP B N 1
ATOM 3394 C CA . ASP B 1 19 ? -6.66 24.172 18.062 1 98.31 19 ASP B CA 1
ATOM 3395 C C . ASP B 1 19 ? -7.938 24.156 17.234 1 98.31 19 ASP B C 1
ATOM 3397 O O . ASP B 1 19 ? -7.887 24.062 16.016 1 98.31 19 ASP B O 1
ATOM 3401 N N . PHE B 1 20 ? -9.125 24.266 17.875 1 98.69 20 PHE B N 1
ATOM 3402 C CA . PHE B 1 20 ? -10.352 23.875 17.188 1 98.69 20 PHE B CA 1
ATOM 3403 C C . PHE B 1 20 ? -11.391 24.984 17.281 1 98.69 20 PHE B C 1
ATOM 3405 O O . PHE B 1 20 ? -12.484 24.781 17.812 1 98.69 20 PHE B O 1
ATOM 3412 N N . PRO B 1 21 ? -11.094 26.188 16.75 1 98.5 21 PRO B N 1
ATOM 3413 C CA . PRO B 1 21 ? -12.117 27.219 16.594 1 98.5 21 PRO B CA 1
ATOM 3414 C C . PRO B 1 21 ? -13.109 26.891 15.477 1 98.5 21 PRO B C 1
ATOM 3416 O O . PRO B 1 21 ? -12.945 25.906 14.766 1 98.5 21 PRO B O 1
ATOM 3419 N N . ILE B 1 22 ? -14.164 27.703 15.352 1 98.56 22 ILE B N 1
ATOM 3420 C CA . ILE B 1 22 ? -15.242 27.469 14.398 1 98.56 22 ILE B CA 1
ATOM 3421 C C . ILE B 1 22 ? -14.703 27.562 12.977 1 98.56 22 ILE B C 1
ATOM 3423 O O . ILE B 1 22 ? -15.32 27.047 12.039 1 98.56 22 ILE B O 1
ATOM 3427 N N . GLN B 1 23 ? -13.508 28.203 12.781 1 98.44 23 GLN B N 1
ATOM 3428 C CA . GLN B 1 23 ? -12.891 28.297 11.461 1 98.44 23 GLN B CA 1
ATOM 3429 C C . GLN B 1 23 ? -12.234 26.984 11.062 1 98.44 23 GLN B C 1
ATOM 3431 O O . GLN B 1 23 ? -11.938 26.766 9.883 1 98.44 23 GLN B O 1
ATOM 3436 N N . ASN B 1 24 ? -11.898 26.031 11.961 1 98.81 24 ASN B N 1
ATOM 3437 C CA . ASN B 1 24 ? -11.172 24.797 11.703 1 98.81 24 ASN B CA 1
ATOM 3438 C C . ASN B 1 24 ? -12.109 23.625 11.406 1 98.81 24 ASN B C 1
ATOM 3440 O O . ASN B 1 24 ? -12.312 23.266 10.25 1 98.81 24 ASN B O 1
ATOM 3444 N N . LEU B 1 25 ? -12.812 23.109 12.32 1 98.81 25 LEU B N 1
ATOM 3445 C CA . LEU B 1 25 ? -13.812 22.047 12.25 1 98.81 25 LEU B CA 1
ATOM 3446 C C . LEU B 1 25 ? -13.25 20.812 11.562 1 98.81 25 LEU B C 1
ATOM 3448 O O . LEU B 1 25 ? -13.82 20.328 10.586 1 98.81 25 LEU B O 1
ATOM 3452 N N . PRO B 1 26 ? -12.086 20.297 12.078 1 98.94 26 PRO B N 1
ATOM 3453 C CA . PRO B 1 26 ? -11.523 19.094 11.477 1 98.94 26 PRO B CA 1
ATOM 3454 C C . PRO B 1 26 ? -12.383 17.859 11.734 1 98.94 26 PRO B C 1
ATOM 3456 O O . PRO B 1 26 ? -13 17.734 12.797 1 98.94 26 PRO B O 1
ATOM 3459 N N . TYR B 1 27 ? -12.391 16.953 10.812 1 98.94 27 TYR B N 1
ATOM 3460 C CA . TYR B 1 27 ? -13.203 15.742 10.891 1 98.94 27 TYR B CA 1
ATOM 3461 C C . TYR B 1 27 ? -12.445 14.625 11.594 1 98.94 27 TYR B C 1
ATOM 3463 O O . TYR B 1 27 ? -11.242 14.438 11.375 1 98.94 27 TYR B O 1
ATOM 3471 N N . GLY B 1 28 ? -13.047 13.891 12.438 1 98.88 28 GLY B N 1
ATOM 3472 C CA . GLY B 1 28 ? -12.555 12.695 13.102 1 98.88 28 GLY B CA 1
ATOM 3473 C C . GLY B 1 28 ? -13.641 11.656 13.344 1 98.88 28 GLY B C 1
ATOM 3474 O O . GLY B 1 28 ? -14.766 11.797 12.844 1 98.88 28 GLY B O 1
ATOM 3475 N N . VAL B 1 29 ? -13.312 10.57 13.969 1 98.94 29 VAL B N 1
ATOM 3476 C CA . VAL B 1 29 ? -14.234 9.5 14.344 1 98.94 29 VAL B CA 1
ATOM 3477 C C . VAL B 1 29 ? -14.172 9.266 15.852 1 98.94 29 VAL B C 1
ATOM 3479 O O . VAL B 1 29 ? -13.086 9.195 16.438 1 98.94 29 VAL B O 1
ATOM 3482 N N . ILE B 1 30 ? -15.352 9.18 16.484 1 98.88 30 ILE B N 1
ATOM 3483 C CA . ILE B 1 30 ? -15.375 9.023 17.938 1 98.88 30 ILE B CA 1
ATOM 3484 C C . ILE B 1 30 ? -16.344 7.91 18.328 1 98.88 30 ILE B C 1
ATOM 3486 O O . ILE B 1 30 ? -17.203 7.516 17.516 1 98.88 30 ILE B O 1
ATOM 3490 N N . SER B 1 31 ? -16.203 7.379 19.391 1 98.81 31 SER B N 1
ATOM 3491 C CA . SER B 1 31 ? -17.203 6.641 20.156 1 98.81 31 SER B CA 1
ATOM 3492 C C . SER B 1 31 ? -17.25 7.105 21.609 1 98.81 31 SER B C 1
ATOM 3494 O O . SER B 1 31 ? -16.406 7.898 22.031 1 98.81 31 SER B O 1
ATOM 3496 N N . THR B 1 32 ? -18.266 6.816 22.328 1 98.31 32 THR B N 1
ATOM 3497 C CA . THR B 1 32 ? -18.391 7.105 23.75 1 98.31 32 THR B CA 1
ATOM 3498 C C . THR B 1 32 ? -18.766 5.848 24.531 1 98.31 32 THR B C 1
ATOM 3500 O O . THR B 1 32 ? -19.172 4.848 23.938 1 98.31 32 THR B O 1
ATOM 3503 N N . ALA B 1 33 ? -18.594 5.902 25.812 1 97.56 33 ALA B N 1
ATOM 3504 C CA . ALA B 1 33 ? -18.969 4.77 26.656 1 97.56 33 ALA B CA 1
ATOM 3505 C C . ALA B 1 33 ? -20.469 4.453 26.531 1 97.56 33 ALA B C 1
ATOM 3507 O O . ALA B 1 33 ? -20.859 3.285 26.531 1 97.56 33 ALA B O 1
ATOM 3508 N N . SER B 1 34 ? -21.234 5.426 26.391 1 96.06 34 SER B N 1
ATOM 3509 C CA . SER B 1 34 ? -22.688 5.258 26.328 1 96.06 34 SER B CA 1
ATOM 3510 C C . SER B 1 34 ? -23.125 4.805 24.938 1 96.06 34 SER B C 1
ATOM 3512 O O . SER B 1 34 ? -24.203 4.223 24.766 1 96.06 34 SER B O 1
ATOM 3514 N N . ASP B 1 35 ? -22.406 5.094 23.969 1 96.94 35 ASP B N 1
ATOM 3515 C CA . ASP B 1 35 ? -22.625 4.672 22.578 1 96.94 35 ASP B CA 1
ATOM 3516 C C . ASP B 1 35 ? -21.328 4.215 21.922 1 96.94 35 ASP B C 1
ATOM 3518 O O . ASP B 1 35 ? -20.625 5.016 21.297 1 96.94 35 ASP B O 1
ATOM 3522 N N . PRO B 1 36 ? -21.062 2.975 21.938 1 97.75 36 PRO B N 1
ATOM 3523 C CA . PRO B 1 36 ? -19.766 2.469 21.484 1 97.75 36 PRO B CA 1
ATOM 3524 C C . PRO B 1 36 ? -19.656 2.41 19.969 1 97.75 36 PRO B C 1
ATOM 3526 O O . PRO B 1 36 ? -18.578 2.098 19.438 1 97.75 36 PRO B O 1
ATOM 3529 N N . SER B 1 37 ? -20.688 2.705 19.203 1 98 37 SER B N 1
ATOM 3530 C CA . SER B 1 37 ? -20.609 2.693 17.75 1 98 37 SER B CA 1
ATOM 3531 C C . SER B 1 37 ? -19.797 3.869 17.234 1 98 37 SER B C 1
ATOM 3533 O O . SER B 1 37 ? -20.109 5.027 17.516 1 98 37 SER B O 1
ATOM 3535 N N . PRO B 1 38 ? -18.766 3.621 16.484 1 98.75 38 PRO B N 1
ATOM 3536 C CA . PRO B 1 38 ? -18 4.727 15.906 1 98.75 38 PRO B CA 1
ATOM 3537 C C . PRO B 1 38 ? -18.812 5.59 14.953 1 98.75 38 PRO B C 1
ATOM 3539 O O . PRO B 1 38 ? -19.672 5.074 14.219 1 98.75 38 PRO B O 1
ATOM 3542 N N . ARG B 1 39 ? -18.578 6.836 14.969 1 98.81 39 ARG B N 1
ATOM 3543 C CA . ARG B 1 39 ? -19.266 7.773 14.086 1 98.81 39 ARG B CA 1
ATOM 3544 C C . ARG B 1 39 ? -18.422 9.023 13.852 1 98.81 39 ARG B C 1
ATOM 3546 O O . ARG B 1 39 ? -17.516 9.328 14.641 1 98.81 39 ARG B O 1
ATOM 3553 N N . VAL B 1 40 ? -18.75 9.734 12.828 1 98.88 40 VAL B N 1
ATOM 3554 C CA . VAL B 1 40 ? -17.953 10.883 12.391 1 98.88 40 VAL B CA 1
ATOM 3555 C C . VAL B 1 40 ? -18.391 12.133 13.156 1 98.88 40 VAL B C 1
ATOM 3557 O O . VAL B 1 40 ? -19.578 12.344 13.398 1 98.88 40 VAL B O 1
ATOM 3560 N N . GLY B 1 41 ? -17.469 12.938 13.57 1 98.88 41 GLY B N 1
ATOM 3561 C CA . GLY B 1 41 ? -17.688 14.25 14.164 1 98.88 41 GLY B CA 1
ATOM 3562 C C . GLY B 1 41 ? -16.641 15.273 13.758 1 98.88 41 GLY B C 1
ATOM 3563 O O . GLY B 1 41 ? -15.703 14.961 13.023 1 98.88 41 GLY B O 1
ATOM 3564 N N . VAL B 1 42 ? -16.828 16.5 14.172 1 98.94 42 VAL B N 1
ATOM 3565 C CA . VAL B 1 42 ? -15.82 17.531 14.023 1 98.94 42 VAL B CA 1
ATOM 3566 C C . VAL B 1 42 ? -15.461 18.109 15.391 1 98.94 42 VAL B C 1
ATOM 3568 O O . VAL B 1 42 ? -16.312 18.203 16.281 1 98.94 42 VAL B O 1
ATOM 3571 N N . ALA B 1 43 ? -14.219 18.531 15.523 1 98.88 43 ALA B N 1
ATOM 3572 C CA . ALA B 1 43 ? -13.773 19.141 16.781 1 98.88 43 ALA B CA 1
ATOM 3573 C C . ALA B 1 43 ? -14.156 20.609 16.844 1 98.88 43 ALA B C 1
ATOM 3575 O O . ALA B 1 43 ? -14.062 21.328 15.836 1 98.88 43 ALA B O 1
ATOM 3576 N N . ILE B 1 44 ? -14.625 21.078 18 1 98.88 44 ILE B N 1
ATOM 3577 C CA . ILE B 1 44 ? -14.93 22.469 18.297 1 98.88 44 ILE B CA 1
ATOM 3578 C C . ILE B 1 44 ? -14.648 22.766 19.766 1 98.88 44 ILE B C 1
ATOM 3580 O O . ILE B 1 44 ? -15.359 22.266 20.641 1 98.88 44 ILE B O 1
ATOM 3584 N N . GLY B 1 45 ? -13.586 23.609 20 1 98.25 45 GLY B N 1
ATOM 3585 C CA . GLY B 1 45 ? -13.18 23.828 21.391 1 98.25 45 GLY B CA 1
ATOM 3586 C C . GLY B 1 45 ? -12.812 22.531 22.094 1 98.25 45 GLY B C 1
ATOM 3587 O O . GLY B 1 45 ? -11.969 21.781 21.625 1 98.25 45 GLY B O 1
ATOM 3588 N N . ASP B 1 46 ? -13.492 22.328 23.219 1 98.19 46 ASP B N 1
ATOM 3589 C CA . ASP B 1 46 ? -13.234 21.125 24.016 1 98.19 46 ASP B CA 1
ATOM 3590 C C . ASP B 1 46 ? -14.312 20.062 23.766 1 98.19 46 ASP B C 1
ATOM 3592 O O . ASP B 1 46 ? -14.562 19.219 24.625 1 98.19 46 ASP B O 1
ATOM 3596 N N . PHE B 1 47 ? -14.969 20.172 22.594 1 98.75 47 PHE B N 1
ATOM 3597 C CA . PHE B 1 47 ? -16.031 19.234 22.266 1 98.75 47 PHE B CA 1
ATOM 3598 C C . PHE B 1 47 ? -15.812 18.609 20.891 1 98.75 47 PHE B C 1
ATOM 3600 O O . PHE B 1 47 ? -14.969 19.078 20.125 1 98.75 47 PHE B O 1
ATOM 3607 N N . VAL B 1 48 ? -16.484 17.516 20.688 1 98.88 48 VAL B N 1
ATOM 3608 C CA . VAL B 1 48 ? -16.703 16.953 19.359 1 98.88 48 VAL B CA 1
ATOM 3609 C C . VAL B 1 48 ? -18.188 17.078 18.984 1 98.88 48 VAL B C 1
ATOM 3611 O O . VAL B 1 48 ? -19.047 16.656 19.75 1 98.88 48 VAL B O 1
ATOM 3614 N N . LEU B 1 49 ? -18.453 17.75 17.906 1 98.94 49 LEU B N 1
ATOM 3615 C CA . LEU B 1 49 ? -19.812 17.781 17.391 1 98.94 49 LEU B CA 1
ATOM 3616 C C . LEU B 1 49 ? -20.125 16.5 16.625 1 98.94 49 LEU B C 1
ATOM 3618 O O . LEU B 1 49 ? -19.531 16.219 15.578 1 98.94 49 LEU B O 1
ATOM 3622 N N . ASP B 1 50 ? -21.062 15.719 17.156 1 98.81 50 ASP B N 1
ATOM 3623 C CA . ASP B 1 50 ? -21.484 14.445 16.578 1 98.81 50 ASP B CA 1
ATOM 3624 C C . ASP B 1 50 ? -22.328 14.672 15.312 1 98.81 50 ASP B C 1
ATOM 3626 O O . ASP B 1 50 ? -23.516 14.992 15.406 1 98.81 50 ASP B O 1
ATOM 3630 N N . LEU B 1 51 ? -21.781 14.359 14.195 1 98.88 51 LEU B N 1
ATOM 3631 C CA . LEU B 1 51 ? -22.453 14.68 12.945 1 98.88 51 LEU B CA 1
ATOM 3632 C C . LEU B 1 51 ? -23.531 13.648 12.633 1 98.88 51 LEU B C 1
ATOM 3634 O O . LEU B 1 51 ? -24.484 13.938 11.906 1 98.88 51 LEU B O 1
ATOM 3638 N N . ALA B 1 52 ? -23.328 12.445 13.109 1 98.56 52 ALA B N 1
ATOM 3639 C CA . ALA B 1 52 ? -24.391 11.445 12.961 1 98.56 52 ALA B CA 1
ATOM 3640 C C . ALA B 1 52 ? -25.672 11.891 13.672 1 98.56 52 ALA B C 1
ATOM 3642 O O . ALA B 1 52 ? -26.766 11.703 13.156 1 98.56 52 ALA B O 1
ATOM 3643 N N . ALA B 1 53 ? -25.516 12.43 14.859 1 98.12 53 ALA B N 1
ATOM 3644 C CA . ALA B 1 53 ? -26.656 12.938 15.609 1 98.12 53 ALA B CA 1
ATOM 3645 C C . ALA B 1 53 ? -27.328 14.086 14.859 1 98.12 53 ALA B C 1
ATOM 3647 O O . ALA B 1 53 ? -28.562 14.172 14.828 1 98.12 53 ALA B O 1
ATOM 3648 N N . LEU B 1 54 ? -26.531 14.992 14.305 1 98.5 54 LEU B N 1
ATOM 3649 C CA . LEU B 1 54 ? -27.094 16.109 13.547 1 98.5 54 LEU B CA 1
ATOM 3650 C C . LEU B 1 54 ? -27.859 15.602 12.328 1 98.5 54 LEU B C 1
ATOM 3652 O O . LEU B 1 54 ? -28.906 16.141 11.977 1 98.5 54 LEU B O 1
ATOM 3656 N N . GLN B 1 55 ? -27.219 14.656 11.656 1 97.56 55 GLN B N 1
ATOM 3657 C CA . GLN B 1 55 ? -27.875 14.102 10.477 1 97.56 55 GLN B CA 1
ATOM 3658 C C . GLN B 1 55 ? -29.203 13.438 10.852 1 97.56 55 GLN B C 1
ATOM 3660 O O . GLN B 1 55 ? -30.203 13.602 10.156 1 97.56 55 GLN B O 1
ATOM 3665 N N . ALA B 1 56 ? -29.219 12.68 11.914 1 96.56 56 ALA B N 1
ATOM 3666 C CA . ALA B 1 56 ? -30.438 12.039 12.391 1 96.56 56 ALA B CA 1
ATOM 3667 C C . ALA B 1 56 ? -31.516 13.07 12.711 1 96.56 56 ALA B C 1
ATOM 3669 O O . ALA B 1 56 ? -32.719 12.805 12.547 1 96.56 56 ALA B O 1
ATOM 3670 N N . ALA B 1 57 ? -31.109 14.227 13.141 1 97.5 57 ALA B N 1
ATOM 3671 C CA . ALA B 1 57 ? -32.031 15.312 13.477 1 97.5 57 ALA B CA 1
ATOM 3672 C C . ALA B 1 57 ? -32.406 16.109 12.227 1 97.5 57 ALA B C 1
ATOM 3674 O O . ALA B 1 57 ? -33.094 17.125 12.32 1 97.5 57 ALA B O 1
ATOM 3675 N N . LYS B 1 58 ? -31.875 15.719 11.07 1 97 58 LYS B N 1
ATOM 3676 C CA . LYS B 1 58 ? -32.219 16.281 9.766 1 97 58 LYS B CA 1
ATOM 3677 C C . LYS B 1 58 ? -31.688 17.703 9.617 1 97 58 LYS B C 1
ATOM 3679 O O . LYS B 1 58 ? -32.281 18.531 8.938 1 97 58 LYS B O 1
ATOM 3684 N N . LEU B 1 59 ? -30.594 17.938 10.273 1 97.94 59 LEU B N 1
ATOM 3685 C CA . LEU B 1 59 ? -29.984 19.266 10.164 1 97.94 59 LEU B CA 1
ATOM 3686 C C . LEU B 1 59 ? -28.922 19.281 9.07 1 97.94 59 LEU B C 1
ATOM 3688 O O . LEU B 1 59 ? -28.438 20.344 8.695 1 97.94 59 LEU B O 1
ATOM 3692 N N . LEU B 1 60 ? -28.484 18.156 8.617 1 97.88 60 LEU B N 1
ATOM 3693 C CA . LEU B 1 60 ? -27.516 18.031 7.527 1 97.88 60 LEU B CA 1
ATOM 3694 C C . LEU B 1 60 ? -28.125 17.281 6.348 1 97.88 60 LEU B C 1
ATOM 3696 O O . LEU B 1 60 ? -28.688 16.188 6.516 1 97.88 60 LEU B O 1
ATOM 3700 N N . ASP B 1 61 ? -28.031 17.844 5.184 1 94.62 61 ASP B N 1
ATOM 3701 C CA . ASP B 1 61 ? -28.625 17.281 3.971 1 94.62 61 ASP B CA 1
ATOM 3702 C C . ASP B 1 61 ? -27.594 16.438 3.211 1 94.62 61 ASP B C 1
ATOM 3704 O O . ASP B 1 61 ? -26.969 16.906 2.268 1 94.62 61 ASP B O 1
ATOM 3708 N N . LEU B 1 62 ? -27.406 15.234 3.545 1 96.19 62 LEU B N 1
ATOM 3709 C CA . LEU B 1 62 ? -26.516 14.242 2.947 1 96.19 62 LEU B CA 1
ATOM 3710 C C . LEU B 1 62 ? -27.188 12.875 2.906 1 96.19 62 LEU B C 1
ATOM 3712 O O . LEU B 1 62 ? -28.219 12.656 3.564 1 96.19 62 LEU B O 1
ATOM 3716 N N . PRO B 1 63 ? -26.719 11.922 2.064 1 95.62 63 PRO B N 1
ATOM 3717 C CA . PRO B 1 63 ? -27.25 10.562 2.1 1 95.62 63 PRO B CA 1
ATOM 3718 C C . PRO B 1 63 ? -27.25 9.961 3.504 1 95.62 63 PRO B C 1
ATOM 3720 O O . PRO B 1 63 ? -26.312 10.18 4.27 1 95.62 63 PRO B O 1
ATOM 3723 N N . ASP B 1 64 ? -28.266 9.227 3.795 1 95.06 64 ASP B N 1
ATOM 3724 C CA . ASP B 1 64 ? -28.438 8.664 5.129 1 95.06 64 ASP B CA 1
ATOM 3725 C C . ASP B 1 64 ? -27.25 7.797 5.523 1 95.06 64 ASP B C 1
ATOM 3727 O O . ASP B 1 64 ? -26.719 7.055 4.695 1 95.06 64 ASP B O 1
ATOM 3731 N N . GLY B 1 65 ? -26.812 7.949 6.75 1 96.62 65 GLY B N 1
ATOM 3732 C CA . GLY B 1 65 ? -25.844 7.039 7.34 1 96.62 65 GLY B CA 1
ATOM 3733 C C . GLY B 1 65 ? -24.406 7.395 6.996 1 96.62 65 GLY B C 1
ATOM 3734 O O . GLY B 1 65 ? -23.469 6.719 7.438 1 96.62 65 GLY B O 1
ATOM 3735 N N . VAL B 1 66 ? -24.172 8.477 6.266 1 97.94 66 VAL B N 1
ATOM 3736 C CA . VAL B 1 66 ? -22.844 8.836 5.785 1 97.94 66 VAL B CA 1
ATOM 3737 C C . VAL B 1 66 ? -21.922 9.141 6.973 1 97.94 66 VAL B C 1
ATOM 3739 O O . VAL B 1 66 ? -20.719 8.875 6.918 1 97.94 66 VAL B O 1
ATOM 3742 N N . PHE B 1 67 ? -22.5 9.617 8.07 1 98.62 67 PHE B N 1
ATOM 3743 C CA . PHE B 1 67 ? -21.688 10 9.219 1 98.62 67 PHE B CA 1
ATOM 3744 C C . PHE B 1 67 ? -21.781 8.945 10.32 1 98.62 67 PHE B C 1
ATOM 3746 O O . PHE B 1 67 ? -21.094 9.047 11.336 1 98.62 67 PHE B O 1
ATOM 3753 N N . ALA B 1 68 ? -22.734 7.969 10.18 1 98.44 68 ALA B N 1
ATOM 3754 C CA . ALA B 1 68 ? -22.781 6.828 11.086 1 98.44 68 ALA B CA 1
ATOM 3755 C C . ALA B 1 68 ? -21.875 5.699 10.602 1 98.44 68 ALA B C 1
ATOM 3757 O O . ALA B 1 68 ? -22.344 4.578 10.375 1 98.44 68 ALA B O 1
ATOM 3758 N N . GLN B 1 69 ? -20.672 6.047 10.344 1 98.06 69 GLN B N 1
ATOM 3759 C CA . GLN B 1 69 ? -19.641 5.145 9.844 1 98.06 69 GLN B CA 1
ATOM 3760 C C . GLN B 1 69 ? -18.391 5.195 10.711 1 98.06 69 GLN B C 1
ATOM 3762 O O . GLN B 1 69 ? -18.188 6.148 11.469 1 98.06 69 GLN B O 1
ATOM 3767 N N . SER B 1 70 ? -17.516 4.18 10.57 1 98.62 70 SER B N 1
ATOM 3768 C CA . SER B 1 70 ? -16.281 4.074 11.352 1 98.62 70 SER B CA 1
ATOM 3769 C C . SER B 1 70 ? -15.133 4.812 10.68 1 98.62 70 SER B C 1
ATOM 3771 O O . SER B 1 70 ? -13.992 4.719 11.125 1 98.62 70 SER B O 1
ATOM 3773 N N . SER B 1 71 ? -15.352 5.484 9.617 1 98.81 71 SER B N 1
ATOM 3774 C CA . SER B 1 71 ? -14.375 6.297 8.891 1 98.81 71 SER B CA 1
ATOM 3775 C C . SER B 1 71 ? -15.055 7.426 8.125 1 98.81 71 SER B C 1
ATOM 3777 O O . SER B 1 71 ? -16.266 7.379 7.883 1 98.81 71 SER B O 1
ATOM 3779 N N . ILE B 1 72 ? -14.297 8.398 7.707 1 98.88 72 ILE B N 1
ATOM 3780 C CA . ILE B 1 72 ? -14.852 9.555 7.012 1 98.88 72 ILE B CA 1
ATOM 3781 C C . ILE B 1 72 ? -14.93 9.266 5.516 1 98.88 72 ILE B C 1
ATOM 3783 O O . ILE B 1 72 ? -15.328 10.125 4.727 1 98.88 72 ILE B O 1
ATOM 3787 N N . ASN B 1 73 ? -14.602 8.094 5.066 1 98.88 73 ASN B N 1
ATOM 3788 C CA . ASN B 1 73 ? -14.43 7.75 3.66 1 98.88 73 ASN B CA 1
ATOM 3789 C C . ASN B 1 73 ? -15.719 7.953 2.869 1 98.88 73 ASN B C 1
ATOM 3791 O O . ASN B 1 73 ? -15.688 8.484 1.757 1 98.88 73 ASN B O 1
ATOM 3795 N N . ALA B 1 74 ? -16.797 7.512 3.424 1 98.69 74 ALA B N 1
ATOM 3796 C CA . ALA B 1 74 ? -18.062 7.648 2.715 1 98.69 74 ALA B CA 1
ATOM 3797 C C . ALA B 1 74 ? -18.375 9.117 2.434 1 98.69 74 ALA B C 1
ATOM 3799 O O . ALA B 1 74 ? -18.875 9.453 1.358 1 98.69 74 ALA B O 1
ATOM 3800 N N . PHE B 1 75 ? -18.109 9.992 3.381 1 98.88 75 PHE B N 1
ATOM 3801 C CA . PHE B 1 75 ? -18.328 11.422 3.189 1 98.88 75 PHE B CA 1
ATOM 3802 C C . PHE B 1 75 ? -17.375 11.977 2.137 1 98.88 75 PHE B C 1
ATOM 3804 O O . PHE B 1 75 ? -17.797 12.719 1.244 1 98.88 75 PHE B O 1
ATOM 3811 N N . MET B 1 76 ? -16.109 11.609 2.246 1 98.88 76 MET B N 1
ATOM 3812 C CA . MET B 1 76 ? -15.125 12.094 1.279 1 98.88 76 MET B CA 1
ATOM 3813 C C . MET B 1 76 ? -15.531 11.727 -0.144 1 98.88 76 MET B C 1
ATOM 3815 O O . MET B 1 76 ? -15.391 12.539 -1.061 1 98.88 76 MET B O 1
ATOM 3819 N N . ALA B 1 77 ? -16.109 10.625 -0.277 1 98.69 77 ALA B N 1
ATOM 3820 C CA . ALA B 1 77 ? -16.469 10.102 -1.595 1 98.69 77 ALA B CA 1
ATOM 3821 C C . ALA B 1 77 ? -17.562 10.945 -2.234 1 98.69 77 ALA B C 1
ATOM 3823 O O . ALA B 1 77 ? -17.828 10.836 -3.436 1 98.69 77 ALA B O 1
ATOM 3824 N N . LEU B 1 78 ? -18.25 11.789 -1.449 1 98.56 78 LEU B N 1
ATOM 3825 C CA . LEU B 1 78 ? -19.359 12.57 -1.975 1 98.56 78 LEU B CA 1
ATOM 3826 C C . LEU B 1 78 ? -18.844 13.734 -2.814 1 98.56 78 LEU B C 1
ATOM 3828 O O . LEU B 1 78 ? -19.609 14.344 -3.576 1 98.56 78 LEU B O 1
ATOM 3832 N N . GLY B 1 79 ? -17.594 14.148 -2.652 1 98.19 79 GLY B N 1
ATOM 3833 C CA . GLY B 1 79 ? -16.984 15.102 -3.566 1 98.19 79 GLY B CA 1
ATOM 3834 C C . GLY B 1 79 ? -16.859 16.5 -2.98 1 98.19 79 GLY B C 1
ATOM 3835 O O . GLY B 1 79 ? -17.422 16.781 -1.92 1 98.19 79 GLY B O 1
ATOM 3836 N N . LEU B 1 80 ? -16.203 17.328 -3.676 1 98 80 LEU B N 1
ATOM 3837 C CA . LEU B 1 80 ? -15.75 18.656 -3.234 1 98 80 LEU B CA 1
ATOM 3838 C C . LEU B 1 80 ? -16.938 19.547 -2.896 1 98 80 LEU B C 1
ATOM 3840 O O . LEU B 1 80 ? -16.938 20.234 -1.875 1 98 80 LEU B O 1
ATOM 3844 N N . ALA B 1 81 ? -17.875 19.578 -3.746 1 97.94 81 ALA B N 1
ATOM 3845 C CA . ALA B 1 81 ? -19.047 20.438 -3.512 1 97.94 81 ALA B CA 1
ATOM 3846 C C . ALA B 1 81 ? -19.734 20.078 -2.203 1 97.94 81 ALA B C 1
ATOM 3848 O O . ALA B 1 81 ? -20.141 20.953 -1.438 1 97.94 81 ALA B O 1
ATOM 3849 N N . MET B 1 82 ? -19.875 18.781 -1.99 1 98.31 82 MET B N 1
ATOM 3850 C CA . MET B 1 82 ? -20.516 18.312 -0.765 1 98.31 82 MET B CA 1
ATOM 3851 C C . MET B 1 82 ? -19.656 18.625 0.455 1 98.31 82 MET B C 1
ATOM 3853 O O . MET B 1 82 ? -20.172 18.969 1.521 1 98.31 82 MET B O 1
ATOM 3857 N N . TRP B 1 83 ? -18.297 18.516 0.312 1 98.69 83 TRP B N 1
ATOM 3858 C CA . TRP B 1 83 ? -17.406 18.891 1.409 1 98.69 83 TRP B CA 1
ATOM 3859 C C . TRP B 1 83 ? -17.656 20.328 1.855 1 98.69 83 TRP B C 1
ATOM 3861 O O . TRP B 1 83 ? -17.891 20.578 3.041 1 98.69 83 TRP B O 1
ATOM 3871 N N . SER B 1 84 ? -17.656 21.203 0.913 1 98.38 84 SER B N 1
ATOM 3872 C CA . SER B 1 84 ? -17.75 22.641 1.182 1 98.38 84 SER B CA 1
ATOM 3873 C C . SER B 1 84 ? -19.125 23 1.744 1 98.38 84 SER B C 1
ATOM 3875 O O . SER B 1 84 ? -19.234 23.75 2.711 1 98.38 84 SER B O 1
ATOM 3877 N N . THR B 1 85 ? -20.188 22.453 1.137 1 98.31 85 THR B N 1
ATOM 3878 C CA . THR B 1 85 ? -21.547 22.766 1.584 1 98.31 85 THR B CA 1
ATOM 3879 C C . THR B 1 85 ? -21.781 22.25 2.998 1 98.31 85 THR B C 1
ATOM 3881 O O . THR B 1 85 ? -22.438 22.906 3.807 1 98.31 85 THR B O 1
ATOM 3884 N N . THR B 1 86 ? -21.281 21.078 3.246 1 98.69 86 THR B N 1
ATOM 3885 C CA . THR B 1 86 ? -21.438 20.5 4.578 1 98.69 86 THR B CA 1
ATOM 3886 C C . THR B 1 86 ? -20.672 21.312 5.613 1 98.69 86 THR B C 1
ATOM 3888 O O . THR B 1 86 ? -21.203 21.609 6.691 1 98.69 86 THR B O 1
ATOM 3891 N N . ARG B 1 87 ? -19.422 21.719 5.312 1 98.69 87 ARG B N 1
ATOM 3892 C CA . ARG B 1 87 ? -18.641 22.547 6.219 1 98.69 87 ARG B CA 1
ATOM 3893 C C . ARG B 1 87 ? -19.344 23.875 6.504 1 98.69 87 ARG B C 1
ATOM 3895 O O . ARG B 1 87 ? -19.391 24.328 7.648 1 98.69 87 ARG B O 1
ATOM 3902 N N . ALA B 1 88 ? -19.891 24.438 5.504 1 98.62 88 ALA B N 1
ATOM 3903 C CA . ALA B 1 88 ? -20.625 25.688 5.66 1 98.62 88 ALA B CA 1
ATOM 3904 C C . ALA B 1 88 ? -21.844 25.5 6.57 1 98.62 88 ALA B C 1
ATOM 3906 O O . ALA B 1 88 ? -22.125 26.359 7.414 1 98.62 88 ALA B O 1
ATOM 3907 N N . ARG B 1 89 ? -22.547 24.422 6.332 1 98.75 89 ARG B N 1
ATOM 3908 C CA . ARG B 1 89 ? -23.734 24.141 7.129 1 98.75 89 ARG B CA 1
ATOM 3909 C C . ARG B 1 89 ? -23.375 23.906 8.594 1 98.75 89 ARG B C 1
ATOM 3911 O O . ARG B 1 89 ? -24.047 24.422 9.492 1 98.75 89 ARG B O 1
ATOM 3918 N N . ILE B 1 90 ? -22.359 23.141 8.828 1 98.88 90 ILE B N 1
ATOM 3919 C CA . ILE B 1 90 ? -21.891 22.891 10.188 1 98.88 90 ILE B CA 1
ATOM 3920 C C . ILE B 1 90 ? -21.5 24.203 10.852 1 98.88 90 ILE B C 1
ATOM 3922 O O . ILE B 1 90 ? -21.891 24.469 11.992 1 98.88 90 ILE B O 1
ATOM 3926 N N . SER B 1 91 ? -20.734 25.016 10.125 1 98.75 91 SER B N 1
ATOM 3927 C CA . SER B 1 91 ? -20.344 26.328 10.617 1 98.75 91 SER B CA 1
ATOM 3928 C C . SER B 1 91 ? -21.562 27.172 10.984 1 98.75 91 SER B C 1
ATOM 3930 O O . SER B 1 91 ? -21.578 27.812 12.039 1 98.75 91 SER B O 1
ATOM 3932 N N . ALA B 1 92 ? -22.547 27.141 10.164 1 98.62 92 ALA B N 1
ATOM 3933 C CA . ALA B 1 92 ? -23.766 27.906 10.406 1 98.62 92 ALA B CA 1
ATOM 3934 C C . ALA B 1 92 ? -24.469 27.422 11.68 1 98.62 92 ALA B C 1
ATOM 3936 O O . ALA B 1 92 ? -24.938 28.234 12.484 1 98.62 92 ALA B O 1
ATOM 3937 N N . LEU B 1 93 ? -24.547 26.156 11.844 1 98.75 93 LEU B N 1
ATOM 3938 C CA . LEU B 1 93 ? -25.25 25.578 12.992 1 98.75 93 LEU B CA 1
ATOM 3939 C C . LEU B 1 93 ? -24.531 25.922 14.289 1 98.75 93 LEU B C 1
ATOM 3941 O O . LEU B 1 93 ? -25.156 26 15.352 1 98.75 93 LEU B O 1
ATOM 3945 N N . LEU B 1 94 ? -23.234 26.141 14.203 1 98.75 94 LEU B N 1
ATOM 3946 C CA . LEU B 1 94 ? -22.438 26.391 15.391 1 98.75 94 LEU B CA 1
ATOM 3947 C C . LEU B 1 94 ? -22.344 27.875 15.688 1 98.75 94 LEU B C 1
ATOM 3949 O O . LEU B 1 94 ? -21.859 28.281 16.75 1 98.75 94 LEU B O 1
ATOM 3953 N N . ARG B 1 95 ? -22.812 28.734 14.852 1 98.38 95 ARG B N 1
ATOM 3954 C CA . ARG B 1 95 ? -22.688 30.172 15.016 1 98.38 95 ARG B CA 1
ATOM 3955 C C . ARG B 1 95 ? -23.469 30.656 16.234 1 98.38 95 ARG B C 1
ATOM 3957 O O . ARG B 1 95 ? -24.578 30.172 16.5 1 98.38 95 ARG B O 1
ATOM 3964 N N . HIS B 1 96 ? -23 31.703 16.859 1 97.44 96 HIS B N 1
ATOM 3965 C CA . HIS B 1 96 ? -23.609 32.219 18.078 1 97.44 96 HIS B CA 1
ATOM 3966 C C . HIS B 1 96 ? -24.969 32.844 17.781 1 97.44 96 HIS B C 1
ATOM 3968 O O . HIS B 1 96 ? -25.828 32.906 18.672 1 97.44 96 HIS B O 1
ATOM 3974 N N . ASP B 1 97 ? -25.172 33.312 16.594 1 97.5 97 ASP B N 1
ATOM 3975 C CA . ASP B 1 97 ? -26.391 34 16.25 1 97.5 97 ASP B CA 1
ATOM 3976 C C . ASP B 1 97 ? -27.391 33.094 15.57 1 97.5 97 ASP B C 1
ATOM 3978 O O . ASP B 1 97 ? -28.438 33.531 15.094 1 97.5 97 ASP B O 1
ATOM 3982 N N . ASN B 1 98 ? -27.062 31.828 15.383 1 98.12 98 ASN B N 1
ATOM 3983 C CA . ASN B 1 98 ? -27.969 30.844 14.805 1 98.12 98 ASN B CA 1
ATOM 3984 C C . ASN B 1 98 ? -28.656 30 15.883 1 98.12 98 ASN B C 1
ATOM 3986 O O . ASN B 1 98 ? -28 29.188 16.531 1 98.12 98 ASN B O 1
ATOM 3990 N N . PRO B 1 99 ? -29.891 30.094 16.031 1 98.06 99 PRO B N 1
ATOM 3991 C CA . PRO B 1 99 ? -30.578 29.469 17.156 1 98.06 99 PRO B CA 1
ATOM 3992 C C . PRO B 1 99 ? -30.859 27.984 16.922 1 98.06 99 PRO B C 1
ATOM 3994 O O . PRO B 1 99 ? -31.25 27.281 17.844 1 98.06 99 PRO B O 1
ATOM 3997 N N . GLU B 1 100 ? -30.656 27.469 15.695 1 97.88 100 GLU B N 1
ATOM 3998 C CA . GLU B 1 100 ? -31.125 26.141 15.328 1 97.88 100 GLU B CA 1
ATOM 3999 C C . GLU B 1 100 ? -30.547 25.062 16.25 1 97.88 100 GLU B C 1
ATOM 4001 O O . GLU B 1 100 ? -31.266 24.219 16.766 1 97.88 100 GLU B O 1
ATOM 4006 N N . LEU B 1 101 ? -29.281 25.094 16.438 1 98.5 101 LEU B N 1
ATOM 4007 C CA . LEU B 1 101 ? -28.641 24.188 17.359 1 98.5 101 LEU B CA 1
ATOM 4008 C C . LEU B 1 101 ? -28.438 24.844 18.719 1 98.5 101 LEU B C 1
ATOM 4010 O O . LEU B 1 101 ? -28.625 24.219 19.766 1 98.5 101 LEU B O 1
ATOM 4014 N N . ARG B 1 102 ? -28.109 26.141 18.766 1 98.31 102 ARG B N 1
ATOM 4015 C CA . ARG B 1 102 ? -27.781 26.906 19.953 1 98.31 102 ARG B CA 1
ATOM 4016 C C . ARG B 1 102 ? -28.891 26.781 21 1 98.31 102 ARG B C 1
ATOM 4018 O O . ARG B 1 102 ? -28.609 26.609 22.188 1 98.31 102 ARG B O 1
ATOM 4025 N N . ASP B 1 103 ? -30.109 26.828 20.516 1 98.44 103 ASP B N 1
ATOM 4026 C CA . ASP B 1 103 ? -31.219 26.922 21.453 1 98.44 103 ASP B CA 1
ATOM 4027 C C . ASP B 1 103 ? -31.922 25.578 21.625 1 98.44 103 ASP B C 1
ATOM 4029 O O . ASP B 1 103 ? -32.938 25.469 22.328 1 98.44 103 ASP B O 1
ATOM 4033 N N . ASP B 1 104 ? -31.484 24.531 20.984 1 98.19 104 ASP B N 1
ATOM 4034 C CA . ASP B 1 104 ? -32 23.188 21.172 1 98.19 104 ASP B CA 1
ATOM 4035 C C . ASP B 1 104 ? -31.219 22.406 22.219 1 98.19 104 ASP B C 1
ATOM 4037 O O . ASP B 1 104 ? -30.312 21.641 21.875 1 98.19 104 ASP B O 1
ATOM 4041 N N . ALA B 1 105 ? -31.641 22.562 23.375 1 98 105 ALA B N 1
ATOM 4042 C CA . ALA B 1 105 ? -30.906 22.016 24.516 1 98 105 ALA B CA 1
ATOM 4043 C C . ALA B 1 105 ? -30.797 20.5 24.422 1 98 105 ALA B C 1
ATOM 4045 O O . ALA B 1 105 ? -29.766 19.922 24.75 1 98 105 ALA B O 1
ATOM 4046 N N . ALA B 1 106 ? -31.859 19.891 24.016 1 97.75 106 ALA B N 1
ATOM 4047 C CA . ALA B 1 106 ? -31.875 18.438 23.922 1 97.75 106 ALA B CA 1
ATOM 4048 C C . ALA B 1 106 ? -30.875 17.953 22.859 1 97.75 106 ALA B C 1
ATOM 4050 O O . ALA B 1 106 ? -30.141 16.984 23.109 1 97.75 106 ALA B O 1
ATOM 4051 N N . LEU B 1 107 ? -30.891 18.5 21.75 1 98.06 107 LEU B N 1
ATOM 4052 C CA . LEU B 1 107 ? -29.969 18.109 20.688 1 98.06 107 LEU B CA 1
ATOM 4053 C C . LEU B 1 107 ? -28.531 18.438 21.062 1 98.06 107 LEU B C 1
ATOM 4055 O O . LEU B 1 107 ? -27.625 17.656 20.766 1 98.06 107 LEU B O 1
ATOM 4059 N N . ARG B 1 108 ? -28.297 19.562 21.688 1 98.25 108 ARG B N 1
ATOM 4060 C CA . ARG B 1 108 ? -26.953 19.922 22.141 1 98.25 108 ARG B CA 1
ATOM 4061 C C . ARG B 1 108 ? -26.391 18.875 23.094 1 98.25 108 ARG B C 1
ATOM 4063 O O . ARG B 1 108 ? -25.219 18.484 23 1 98.25 108 ARG B O 1
ATOM 4070 N N . ALA B 1 109 ? -27.234 18.438 23.938 1 97.06 109 ALA B N 1
ATOM 4071 C CA . ALA B 1 109 ? -26.812 17.469 24.938 1 97.06 109 ALA B CA 1
ATOM 4072 C C . ALA B 1 109 ? -26.375 16.156 24.281 1 97.06 109 ALA B C 1
ATOM 4074 O O . ALA B 1 109 ? -25.453 15.484 24.766 1 97.06 109 ALA B O 1
ATOM 4075 N N . ARG B 1 110 ? -26.984 15.867 23.203 1 96.31 110 ARG B N 1
ATOM 4076 C CA . ARG B 1 110 ? -26.703 14.625 22.484 1 96.31 110 ARG B CA 1
ATOM 4077 C C . ARG B 1 110 ? -25.547 14.82 21.5 1 96.31 110 ARG B C 1
ATOM 4079 O O . ARG B 1 110 ? -24.734 13.906 21.312 1 96.31 110 ARG B O 1
ATOM 4086 N N . ALA B 1 111 ? -25.469 15.906 20.938 1 98.19 111 ALA B N 1
ATOM 4087 C CA . ALA B 1 111 ? -24.609 16.109 19.781 1 98.19 111 ALA B CA 1
ATOM 4088 C C . ALA B 1 111 ? -23.266 16.688 20.188 1 98.19 111 ALA B C 1
ATOM 4090 O O . ALA B 1 111 ? -22.25 16.5 19.5 1 98.19 111 ALA B O 1
ATOM 4091 N N . LEU B 1 112 ? -23.203 17.484 21.203 1 98.69 112 LEU B N 1
ATOM 4092 C CA . LEU B 1 112 ? -21.938 18.047 21.672 1 98.69 112 LEU B CA 1
ATOM 4093 C C . LEU B 1 112 ? -21.312 17.141 22.734 1 98.69 112 LEU B C 1
ATOM 4095 O O . LEU B 1 112 ? -21.688 17.203 23.906 1 98.69 112 LEU B O 1
ATOM 4099 N N . VAL B 1 113 ? -20.312 16.375 22.297 1 98.75 113 VAL B N 1
ATOM 4100 C CA . VAL B 1 113 ? -19.656 15.406 23.172 1 98.75 113 VAL B CA 1
ATOM 4101 C C . VAL B 1 113 ? -18.391 16.031 23.75 1 98.75 113 VAL B C 1
ATOM 4103 O O . VAL B 1 113 ? -17.484 16.438 23.016 1 98.75 113 VAL B O 1
ATOM 4106 N N . PRO B 1 114 ? -18.312 16.172 25.094 1 98.38 114 PRO B N 1
ATOM 4107 C CA . PRO B 1 114 ? -17.016 16.609 25.625 1 98.38 114 PRO B CA 1
ATOM 4108 C C . PRO B 1 114 ? -15.852 15.75 25.141 1 98.38 114 PRO B C 1
ATOM 4110 O O . PRO B 1 114 ? -15.938 14.523 25.156 1 98.38 114 PRO B O 1
ATOM 4113 N N . MET B 1 115 ? -14.805 16.359 24.719 1 97.75 115 MET B N 1
ATOM 4114 C CA . MET B 1 115 ? -13.641 15.656 24.188 1 97.75 115 MET B CA 1
ATOM 4115 C C . MET B 1 115 ? -13.133 14.625 25.203 1 97.75 115 MET B C 1
ATOM 4117 O O . MET B 1 115 ? -12.688 13.547 24.812 1 97.75 115 MET B O 1
ATOM 4121 N N . SER B 1 116 ? -13.188 14.906 26.453 1 97.5 116 SER B N 1
ATOM 4122 C CA . SER B 1 116 ? -12.711 14.047 27.516 1 97.5 116 SER B CA 1
ATOM 4123 C C . SER B 1 116 ? -13.531 12.758 27.609 1 97.5 116 SER B C 1
ATOM 4125 O O . SER B 1 116 ? -13.07 11.758 28.156 1 97.5 116 SER B O 1
ATOM 4127 N N . ASP B 1 117 ? -14.727 12.805 27.062 1 97.94 117 ASP B N 1
ATOM 4128 C CA . ASP B 1 117 ? -15.617 11.648 27.125 1 97.94 117 ASP B CA 1
ATOM 4129 C C . ASP B 1 117 ? -15.547 10.828 25.844 1 97.94 117 ASP B C 1
ATOM 4131 O O . ASP B 1 117 ? -16.141 9.75 25.75 1 97.94 117 ASP B O 1
ATOM 4135 N N . ALA B 1 118 ? -14.812 11.305 24.891 1 98.44 118 ALA B N 1
ATOM 4136 C CA . ALA B 1 118 ? -14.773 10.656 23.578 1 98.44 118 ALA B CA 1
ATOM 4137 C C . ALA B 1 118 ? -13.539 9.766 23.438 1 98.44 118 ALA B C 1
ATOM 4139 O O . ALA B 1 118 ? -12.453 10.133 23.891 1 98.44 118 ALA B O 1
ATOM 4140 N N . LYS B 1 119 ? -13.734 8.578 22.969 1 98.56 119 LYS B N 1
ATOM 4141 C CA . LYS B 1 119 ? -12.625 7.801 22.422 1 98.56 119 LYS B CA 1
ATOM 4142 C C . LYS B 1 119 ? -12.391 8.148 20.953 1 98.56 119 LYS B C 1
ATOM 4144 O O . LYS B 1 119 ? -13.289 7.996 20.125 1 98.56 119 LYS B O 1
ATOM 4149 N N . LEU B 1 120 ? -11.219 8.617 20.688 1 98.69 120 LEU B N 1
ATOM 4150 C CA . LEU B 1 120 ? -10.875 8.984 19.328 1 98.69 120 LEU B CA 1
ATOM 4151 C C . LEU B 1 120 ? -10.336 7.781 18.547 1 98.69 120 LEU B C 1
ATOM 4153 O O . LEU B 1 120 ? -9.562 6.984 19.109 1 98.69 120 LEU B O 1
ATOM 4157 N N . HIS B 1 121 ? -10.773 7.605 17.297 1 98.81 121 HIS B N 1
ATOM 4158 C CA . HIS B 1 121 ? -10.367 6.508 16.422 1 98.81 121 HIS B CA 1
ATOM 4159 C C . HIS B 1 121 ? -9.602 7.02 15.211 1 98.81 121 HIS B C 1
ATOM 4161 O O . HIS B 1 121 ? -9.516 8.234 14.992 1 98.81 121 HIS B O 1
ATOM 4167 N N . LEU B 1 122 ? -8.906 6.051 14.516 1 98.88 122 LEU B N 1
ATOM 4168 C CA . LEU B 1 122 ? -8.383 6.391 13.203 1 98.88 122 LEU B CA 1
ATOM 4169 C C . LEU B 1 122 ? -9.469 7.008 12.32 1 98.88 122 LEU B C 1
ATOM 4171 O O . LEU B 1 122 ? -10.531 6.414 12.133 1 98.88 122 LEU B O 1
ATOM 4175 N N . PRO B 1 123 ? -9.219 8.188 11.828 1 98.75 123 PRO B N 1
ATOM 4176 C CA . PRO B 1 123 ? -10.328 8.914 11.195 1 98.75 123 PRO B CA 1
ATOM 4177 C C . PRO B 1 123 ? -10.68 8.359 9.812 1 98.75 123 PRO B C 1
ATOM 4179 O O . PRO B 1 123 ? -11.781 8.617 9.312 1 98.75 123 PRO B O 1
ATOM 4182 N N . LEU B 1 124 ? -9.781 7.723 9.164 1 97.62 124 LEU B N 1
ATOM 4183 C CA . LEU B 1 124 ? -10.086 7.234 7.82 1 97.62 124 LEU B CA 1
ATOM 4184 C C . LEU B 1 124 ? -9.641 5.781 7.66 1 97.62 124 LEU B C 1
ATOM 4186 O O . LEU B 1 124 ? -8.758 5.312 8.383 1 97.62 124 LEU B O 1
ATOM 4190 N N . ARG B 1 125 ? -10.383 5.023 6.852 1 98.25 125 ARG B N 1
ATOM 4191 C CA . ARG B 1 125 ? -9.852 3.768 6.332 1 98.25 125 ARG B CA 1
ATOM 4192 C C . ARG B 1 125 ? -8.75 4.023 5.305 1 98.25 125 ARG B C 1
ATOM 4194 O O . ARG B 1 125 ? -9.016 4.562 4.23 1 98.25 125 ARG B O 1
ATOM 4201 N N . VAL B 1 126 ? -7.559 3.668 5.672 1 98.75 126 VAL B N 1
ATOM 4202 C CA . VAL B 1 126 ? -6.43 3.924 4.785 1 98.75 126 VAL B CA 1
ATOM 4203 C C . VAL B 1 126 ? -6.391 2.873 3.68 1 98.75 126 VAL B C 1
ATOM 4205 O O . VAL B 1 126 ? -6.09 1.705 3.934 1 98.75 126 VAL B O 1
ATOM 4208 N N . GLU B 1 127 ? -6.637 3.279 2.441 1 98.31 127 GLU B N 1
ATOM 4209 C CA . GLU B 1 127 ? -6.699 2.357 1.311 1 98.31 127 GLU B CA 1
ATOM 4210 C C . GLU B 1 127 ? -5.305 2.07 0.755 1 98.31 127 GLU B C 1
ATOM 4212 O O . GLU B 1 127 ? -5.035 0.962 0.288 1 98.31 127 GLU B O 1
ATOM 4217 N N . GLY B 1 128 ? -4.508 2.959 0.689 1 98.44 128 GLY B N 1
ATOM 4218 C CA . GLY B 1 128 ? -3.105 2.916 0.309 1 98.44 128 GLY B CA 1
ATOM 4219 C C . GLY B 1 128 ? -2.266 3.971 1.006 1 98.44 128 GLY B C 1
ATOM 4220 O O . GLY B 1 128 ? -2.744 5.074 1.271 1 98.44 128 GLY B O 1
ATOM 4221 N N . PHE B 1 129 ? -1.069 3.605 1.373 1 98.81 129 PHE B N 1
ATOM 4222 C CA . PHE B 1 129 ? -0.147 4.547 1.993 1 98.81 129 PHE B CA 1
ATOM 4223 C C . PHE B 1 129 ? 1.104 4.723 1.141 1 98.81 129 PHE B C 1
ATOM 4225 O O . PHE B 1 129 ? 1.671 3.74 0.655 1 98.81 129 PHE B O 1
ATOM 4232 N N . THR B 1 130 ? 1.468 5.969 0.848 1 98.75 130 THR B N 1
ATOM 4233 C CA . THR B 1 130 ? 2.697 6.355 0.165 1 98.75 130 THR B CA 1
ATOM 4234 C C . THR B 1 130 ? 3.457 7.406 0.97 1 98.75 130 THR B C 1
ATOM 4236 O O . THR B 1 130 ? 2.85 8.289 1.572 1 98.75 130 THR B O 1
ATOM 4239 N N . ASP B 1 131 ? 4.723 7.25 0.989 1 98.75 131 ASP B N 1
ATOM 4240 C CA . ASP B 1 131 ? 5.539 8.227 1.706 1 98.75 131 ASP B CA 1
ATOM 4241 C C . ASP B 1 131 ? 6.57 8.867 0.779 1 98.75 131 ASP B C 1
ATOM 4243 O O . ASP B 1 131 ? 7.211 8.172 -0.015 1 98.75 131 ASP B O 1
ATOM 4247 N N . PHE B 1 132 ? 6.707 10.195 0.853 1 98.81 132 PHE B N 1
ATOM 4248 C CA . PHE B 1 132 ? 7.586 10.93 -0.049 1 98.81 132 PHE B CA 1
ATOM 4249 C C . PHE B 1 132 ? 8.836 11.406 0.682 1 98.81 132 PHE B C 1
ATOM 4251 O O . PHE B 1 132 ? 9.047 11.062 1.848 1 98.81 132 PHE B O 1
ATOM 4258 N N . TYR B 1 133 ? 9.742 11.938 0.025 1 98.56 133 TYR B N 1
ATOM 4259 C CA . TYR B 1 133 ? 11.047 12.461 0.404 1 98.56 133 TYR B CA 1
ATOM 4260 C C . TYR B 1 133 ? 11.258 13.867 -0.151 1 98.56 133 TYR B C 1
ATOM 4262 O O . TYR B 1 133 ? 12.188 14.102 -0.923 1 98.56 133 TYR B O 1
ATOM 4270 N N . SER B 1 134 ? 10.391 14.805 0.375 1 98.69 134 SER B N 1
ATOM 4271 C CA . SER B 1 134 ? 10.141 16.016 -0.393 1 98.69 134 SER B CA 1
ATOM 4272 C C . SER B 1 134 ? 10.773 17.234 0.272 1 98.69 134 SER B C 1
ATOM 4274 O O . SER B 1 134 ? 10.57 18.375 -0.164 1 98.69 134 SER B O 1
ATOM 4276 N N . SER B 1 135 ? 11.492 17.125 1.349 1 98.75 135 SER B N 1
ATOM 4277 C CA . SER B 1 135 ? 12.203 18.219 1.994 1 98.75 135 SER B CA 1
ATOM 4278 C C . SER B 1 135 ? 13.648 18.297 1.518 1 98.75 135 SER B C 1
ATOM 4280 O O . SER B 1 135 ? 14.43 17.375 1.736 1 98.75 135 SER B O 1
ATOM 4282 N N . LYS B 1 136 ? 13.992 19.406 0.931 1 98.56 136 LYS B N 1
ATOM 4283 C CA . LYS B 1 136 ? 15.367 19.578 0.452 1 98.56 136 LYS B CA 1
ATOM 4284 C C . LYS B 1 136 ? 16.359 19.609 1.613 1 98.56 136 LYS B C 1
ATOM 4286 O O . LYS B 1 136 ? 17.453 19.062 1.504 1 98.56 136 LYS B O 1
ATOM 4291 N N . GLU B 1 137 ? 15.992 20.25 2.721 1 98.38 137 GLU B N 1
ATOM 4292 C CA . GLU B 1 137 ? 16.844 20.281 3.908 1 98.38 137 GLU B CA 1
ATOM 4293 C C . GLU B 1 137 ? 17.125 18.875 4.43 1 98.38 137 GLU B C 1
ATOM 4295 O O . GLU B 1 137 ? 18.266 18.516 4.684 1 98.38 137 GLU B O 1
ATOM 4300 N N . HIS B 1 138 ? 16.047 18.109 4.559 1 98.56 138 HIS B N 1
ATOM 4301 C CA . HIS B 1 138 ? 16.203 16.734 5.027 1 98.56 138 HIS B CA 1
ATOM 4302 C C . HIS B 1 138 ? 17.078 15.922 4.078 1 98.56 138 HIS B C 1
ATOM 4304 O O . HIS B 1 138 ? 17.984 15.219 4.516 1 98.56 138 HIS B O 1
ATOM 4310 N N . ALA B 1 139 ? 16.75 16 2.797 1 98.19 139 ALA B N 1
ATOM 4311 C CA . ALA B 1 139 ? 17.516 15.258 1.799 1 98.19 139 ALA B CA 1
ATOM 4312 C C . ALA B 1 139 ? 18.984 15.648 1.818 1 98.19 139 ALA B C 1
ATOM 4314 O O . ALA B 1 139 ? 19.859 14.797 1.694 1 98.19 139 ALA B O 1
ATOM 4315 N N . THR B 1 140 ? 19.266 16.938 1.931 1 98.12 140 THR B N 1
ATOM 4316 C CA . THR B 1 140 ? 20.625 17.438 1.987 1 98.12 140 THR B CA 1
ATOM 4317 C C . THR B 1 140 ? 21.344 16.922 3.227 1 98.12 140 THR B C 1
ATOM 4319 O O . THR B 1 140 ? 22.484 16.469 3.143 1 98.12 140 THR B O 1
ATOM 4322 N N . ASN B 1 141 ? 20.688 16.984 4.348 1 98.06 141 ASN B N 1
ATOM 4323 C CA . ASN B 1 141 ? 21.297 16.484 5.586 1 98.06 141 ASN B CA 1
ATOM 4324 C C . ASN B 1 141 ? 21.625 15 5.504 1 98.06 141 ASN B C 1
ATOM 4326 O O . ASN B 1 141 ? 22.719 14.586 5.855 1 98.06 141 ASN B O 1
ATOM 4330 N N . VAL B 1 142 ? 20.672 14.203 5.039 1 97.06 142 VAL B N 1
ATOM 4331 C CA . VAL B 1 142 ? 20.875 12.758 4.922 1 97.06 142 VAL B CA 1
ATOM 4332 C C . VAL B 1 142 ? 22 12.477 3.926 1 97.06 142 VAL B C 1
ATOM 4334 O O . VAL B 1 142 ? 22.875 11.648 4.188 1 97.06 142 VAL B O 1
ATOM 4337 N N . GLY B 1 143 ? 21.953 13.188 2.789 1 96.75 143 GLY B N 1
ATOM 4338 C CA . GLY B 1 143 ? 23.016 13.031 1.812 1 96.75 143 GLY B CA 1
ATOM 4339 C C . GLY B 1 143 ? 24.391 13.383 2.363 1 96.75 143 GLY B C 1
ATOM 4340 O O . GLY B 1 143 ? 25.375 12.703 2.068 1 96.75 143 GLY B O 1
ATOM 4341 N N . THR B 1 144 ? 24.484 14.398 3.135 1 96.94 144 THR B N 1
ATOM 4342 C CA . THR B 1 144 ? 25.734 14.836 3.746 1 96.94 144 THR B CA 1
ATOM 4343 C C . THR B 1 144 ? 26.266 13.781 4.707 1 96.94 144 THR B C 1
ATOM 4345 O O . THR B 1 144 ? 27.469 13.531 4.75 1 96.94 144 THR B O 1
ATOM 4348 N N . MET B 1 145 ? 25.375 13.156 5.438 1 94.56 145 MET B N 1
ATOM 4349 C CA . MET B 1 145 ? 25.766 12.156 6.426 1 94.56 145 MET B CA 1
ATOM 4350 C C . MET B 1 145 ? 26.281 10.891 5.75 1 94.56 145 MET B C 1
ATOM 4352 O O . MET B 1 145 ? 27.219 10.25 6.234 1 94.56 145 MET B O 1
ATOM 4356 N N . PHE B 1 146 ? 25.688 10.453 4.566 1 90.88 146 PHE B N 1
ATOM 4357 C CA . PHE B 1 146 ? 25.875 9.078 4.117 1 90.88 146 PHE B CA 1
ATOM 4358 C C . PHE B 1 146 ? 26.484 9.039 2.725 1 90.88 146 PHE B C 1
ATOM 4360 O O . PHE B 1 146 ? 26.891 7.977 2.246 1 90.88 146 PHE B O 1
ATOM 4367 N N . ARG B 1 147 ? 26.531 10.156 2.064 1 89.69 147 ARG B N 1
ATOM 4368 C CA . ARG B 1 147 ? 27.047 10.172 0.697 1 89.69 147 ARG B CA 1
ATOM 4369 C C . ARG B 1 147 ? 28.156 11.203 0.537 1 89.69 147 ARG B C 1
ATOM 4371 O O . ARG B 1 147 ? 29.141 11.172 1.26 1 89.69 147 ARG B O 1
ATOM 4378 N N . ASP B 1 148 ? 27.984 12.172 -0.423 1 88.25 148 ASP B N 1
ATOM 4379 C CA . ASP B 1 148 ? 28.953 13.219 -0.729 1 88.25 148 ASP B CA 1
ATOM 4380 C C . ASP B 1 148 ? 28.531 14.562 -0.15 1 88.25 148 ASP B C 1
ATOM 4382 O O . ASP B 1 148 ? 27.484 15.102 -0.532 1 88.25 148 ASP B O 1
ATOM 4386 N N . LYS B 1 149 ? 29.422 15.102 0.706 1 91.12 149 LYS B N 1
ATOM 4387 C CA . LYS B 1 149 ? 29.109 16.391 1.331 1 91.12 149 LYS B CA 1
ATOM 4388 C C . LYS B 1 149 ? 29.016 17.5 0.291 1 91.12 149 LYS B C 1
ATOM 4390 O O . LYS B 1 149 ? 28.266 18.453 0.46 1 91.12 149 LYS B O 1
ATOM 4395 N N . THR B 1 150 ? 29.719 17.312 -0.733 1 93.25 150 THR B N 1
ATOM 4396 C CA . THR B 1 150 ? 29.766 18.344 -1.765 1 93.25 150 THR B CA 1
ATOM 4397 C C . THR B 1 150 ? 28.547 18.25 -2.68 1 93.25 150 THR B C 1
ATOM 4399 O O . THR B 1 150 ? 28.047 19.266 -3.154 1 93.25 150 THR B O 1
ATOM 4402 N N . ASN B 1 151 ? 28.016 17.094 -2.904 1 93.25 151 ASN B N 1
ATOM 4403 C CA . ASN B 1 151 ? 26.812 16.828 -3.703 1 93.25 151 ASN B CA 1
ATOM 4404 C C . ASN B 1 151 ? 25.859 15.898 -2.973 1 93.25 151 ASN B C 1
ATOM 4406 O O . ASN B 1 151 ? 25.641 14.758 -3.396 1 93.25 151 ASN B O 1
ATOM 4410 N N . PRO B 1 152 ? 25.219 16.5 -2.029 1 95.69 152 PRO B N 1
ATOM 4411 C CA . PRO B 1 152 ? 24.438 15.648 -1.137 1 95.69 152 PRO B CA 1
ATOM 4412 C C . PRO B 1 152 ? 23.156 15.133 -1.79 1 95.69 152 PRO B C 1
ATOM 4414 O O . PRO B 1 152 ? 22.625 14.102 -1.38 1 95.69 152 PRO B O 1
ATOM 4417 N N . LEU B 1 153 ? 22.578 15.859 -2.797 1 97.06 153 LEU B N 1
ATOM 4418 C CA . LEU B 1 153 ? 21.344 15.445 -3.434 1 97.06 153 LEU B CA 1
ATOM 4419 C C . LEU B 1 153 ? 21.609 14.516 -4.609 1 97.06 153 LEU B C 1
ATOM 4421 O O . LEU B 1 153 ? 22.547 14.742 -5.387 1 97.06 153 LEU B O 1
ATOM 4425 N N . LEU B 1 154 ? 20.859 13.484 -4.734 1 95.5 154 LEU B N 1
ATOM 4426 C CA . LEU B 1 154 ? 20.953 12.609 -5.895 1 95.5 154 LEU B CA 1
ATOM 4427 C C . LEU B 1 154 ? 20.469 13.32 -7.152 1 95.5 154 LEU B C 1
ATOM 4429 O O . LEU B 1 154 ? 19.641 14.234 -7.078 1 95.5 154 LEU B O 1
ATOM 4433 N N . PRO B 1 155 ? 20.922 12.867 -8.289 1 94.62 155 PRO B N 1
ATOM 4434 C CA . PRO B 1 155 ? 20.656 13.586 -9.547 1 94.62 155 PRO B CA 1
ATOM 4435 C C . PRO B 1 155 ? 19.172 13.742 -9.836 1 94.62 155 PRO B C 1
ATOM 4437 O O . PRO B 1 155 ? 18.766 14.734 -10.445 1 94.62 155 PRO B O 1
ATOM 4440 N N . ASN B 1 156 ? 18.375 12.828 -9.414 1 97.56 156 ASN B N 1
ATOM 4441 C CA . ASN B 1 156 ? 16.953 12.844 -9.75 1 97.56 156 ASN B CA 1
ATOM 4442 C C . ASN B 1 156 ? 16.156 13.711 -8.781 1 97.56 156 ASN B C 1
ATOM 4444 O O . ASN B 1 156 ? 15.047 14.125 -9.086 1 97.56 156 ASN B O 1
ATOM 4448 N N . TRP B 1 157 ? 16.703 14.055 -7.645 1 98.06 157 TRP B N 1
ATOM 4449 C CA . TRP B 1 157 ? 15.922 14.562 -6.523 1 98.06 157 TRP B CA 1
ATOM 4450 C C . TRP B 1 157 ? 15.312 15.922 -6.852 1 98.06 157 TRP B C 1
ATOM 4452 O O . TRP B 1 157 ? 14.18 16.219 -6.457 1 98.06 157 TRP B O 1
ATOM 4462 N N . LEU B 1 158 ? 15.992 16.75 -7.613 1 98.12 158 LEU B N 1
ATOM 4463 C CA . LEU B 1 158 ? 15.492 18.078 -7.918 1 98.12 158 LEU B CA 1
ATOM 4464 C C . LEU B 1 158 ? 14.523 18.047 -9.094 1 98.12 158 LEU B C 1
ATOM 4466 O O . LEU B 1 158 ? 13.953 19.062 -9.469 1 98.12 158 LEU B O 1
ATOM 4470 N N . HIS B 1 159 ? 14.242 16.828 -9.633 1 98.44 159 HIS B N 1
ATOM 4471 C CA . HIS B 1 159 ? 13.406 16.719 -10.82 1 98.44 159 HIS B CA 1
ATOM 4472 C C . HIS B 1 159 ? 12.094 16.016 -10.516 1 98.44 159 HIS B C 1
ATOM 4474 O O . HIS B 1 159 ? 11.117 16.141 -11.266 1 98.44 159 HIS B O 1
ATOM 4480 N N . ILE B 1 160 ? 12.031 15.203 -9.508 1 98.44 160 ILE B N 1
ATOM 4481 C CA . ILE B 1 160 ? 10.797 14.492 -9.172 1 98.44 160 ILE B CA 1
ATOM 4482 C C . ILE B 1 160 ? 10.641 14.406 -7.66 1 98.44 160 ILE B C 1
ATOM 4484 O O . ILE B 1 160 ? 11.633 14.266 -6.934 1 98.44 160 ILE B O 1
ATOM 4488 N N . PRO B 1 161 ? 9.422 14.477 -7.102 1 98.38 161 PRO B N 1
ATOM 4489 C CA . PRO B 1 161 ? 9.203 14.047 -5.719 1 98.38 161 PRO B CA 1
ATOM 4490 C C . PRO B 1 161 ? 9.359 12.539 -5.539 1 98.38 161 PRO B C 1
ATOM 4492 O O . PRO B 1 161 ? 8.391 11.789 -5.719 1 98.38 161 PRO B O 1
ATOM 4495 N N . ILE B 1 162 ? 10.469 12.156 -5.031 1 97.56 162 ILE B N 1
ATOM 4496 C CA . ILE B 1 162 ? 10.797 10.75 -4.82 1 97.56 162 ILE B CA 1
ATOM 4497 C C . ILE B 1 162 ? 9.898 10.172 -3.725 1 97.56 162 ILE B C 1
ATOM 4499 O O . ILE B 1 162 ? 9.648 10.82 -2.709 1 97.56 162 ILE B O 1
ATOM 4503 N N . GLY B 1 163 ? 9.32 9.039 -3.963 1 97.88 163 GLY B N 1
ATOM 4504 C CA . GLY B 1 163 ? 8.484 8.391 -2.963 1 97.88 163 GLY B CA 1
ATOM 4505 C C . GLY B 1 163 ? 8.5 6.875 -3.062 1 97.88 163 GLY B C 1
ATOM 4506 O O . GLY B 1 163 ? 9.164 6.312 -3.934 1 97.88 163 GLY B O 1
ATOM 4507 N N . TYR B 1 164 ? 7.91 6.211 -2.145 1 98.31 164 TYR B N 1
ATOM 4508 C CA . TYR B 1 164 ? 7.715 4.766 -2.129 1 98.31 164 TYR B CA 1
ATOM 4509 C C . TYR B 1 164 ? 6.371 4.406 -1.506 1 98.31 164 TYR B C 1
ATOM 4511 O O . TYR B 1 164 ? 5.82 5.172 -0.714 1 98.31 164 TYR B O 1
ATOM 4519 N N . ASN B 1 165 ? 5.855 3.303 -1.951 1 98.19 165 ASN B N 1
ATOM 4520 C CA . ASN B 1 165 ? 4.645 2.793 -1.321 1 98.19 165 ASN B CA 1
ATOM 4521 C C . ASN B 1 165 ? 4.941 2.148 0.03 1 98.19 165 ASN B C 1
ATOM 4523 O O . ASN B 1 165 ? 5.902 1.39 0.162 1 98.19 165 ASN B O 1
ATOM 4527 N N . GLY B 1 166 ? 4.156 2.539 1.032 1 97.94 166 GLY B N 1
ATOM 4528 C CA . GLY B 1 166 ? 4.281 1.995 2.375 1 97.94 166 GLY B CA 1
ATOM 4529 C C . GLY B 1 166 ? 3.143 1.064 2.75 1 97.94 166 GLY B C 1
ATOM 4530 O O . GLY B 1 166 ? 2.529 0.445 1.878 1 97.94 166 GLY B O 1
ATOM 4531 N N . ARG B 1 167 ? 2.947 0.895 4.035 1 98.19 167 ARG B N 1
ATOM 4532 C CA . ARG B 1 167 ? 1.995 -0.104 4.508 1 98.19 167 ARG B CA 1
ATOM 4533 C C . ARG B 1 167 ? 0.794 0.557 5.18 1 98.19 167 ARG B C 1
ATOM 4535 O O . ARG B 1 167 ? 0.916 1.118 6.27 1 98.19 167 ARG B O 1
ATOM 4542 N N . ALA B 1 168 ? -0.354 0.322 4.578 1 98.44 168 ALA B N 1
ATOM 4543 C CA . ALA B 1 168 ? -1.588 0.9 5.102 1 98.44 168 ALA B CA 1
ATOM 4544 C C . ALA B 1 168 ? -2.016 0.2 6.391 1 98.44 168 ALA B C 1
ATOM 4546 O O . ALA B 1 168 ? -2.586 0.828 7.285 1 98.44 168 ALA B O 1
ATOM 4547 N N . SER B 1 169 ? -1.681 -1.06 6.586 1 98.25 169 SER B N 1
ATOM 4548 C CA . SER B 1 169 ? -2.213 -1.891 7.66 1 98.25 169 SER B CA 1
ATOM 4549 C C . SER B 1 169 ? -1.608 -1.51 9.008 1 98.25 169 SER B C 1
ATOM 4551 O O . SER B 1 169 ? -2.096 -1.938 10.055 1 98.25 169 SER B O 1
ATOM 4553 N N . THR B 1 170 ? -0.572 -0.671 8.992 1 98.56 170 THR B N 1
ATOM 4554 C CA . THR B 1 170 ? 0.089 -0.332 10.25 1 98.56 170 THR B CA 1
ATOM 4555 C C . THR B 1 170 ? -0.006 1.166 10.523 1 98.56 170 THR B C 1
ATOM 4557 O O . THR B 1 170 ? 0.79 1.715 11.281 1 98.56 170 THR B O 1
ATOM 4560 N N . VAL B 1 171 ? -0.894 1.833 9.828 1 98.88 171 VAL B N 1
ATOM 4561 C CA . VAL B 1 171 ? -1.229 3.203 10.203 1 98.88 171 VAL B CA 1
ATOM 4562 C C . VAL B 1 171 ? -2.15 3.195 11.414 1 98.88 171 VAL B C 1
ATOM 4564 O O . VAL B 1 171 ? -3.195 2.541 11.406 1 98.88 171 VAL B O 1
ATOM 4567 N N . VAL B 1 172 ? -1.753 3.893 12.438 1 98.81 172 VAL B N 1
ATOM 4568 C CA . VAL B 1 172 ? -2.508 3.861 13.688 1 98.81 172 VAL B CA 1
ATOM 4569 C C . VAL B 1 172 ? -2.777 5.285 14.164 1 98.81 172 VAL B C 1
ATOM 4571 O O . VAL B 1 172 ? -2.162 6.238 13.68 1 98.81 172 VAL B O 1
ATOM 4574 N N . VAL B 1 173 ? -3.723 5.41 15.055 1 98.81 173 VAL B N 1
ATOM 4575 C CA . VAL B 1 173 ? -4.141 6.711 15.562 1 98.81 173 VAL B CA 1
ATOM 4576 C C . VAL B 1 173 ? -3.277 7.098 16.766 1 98.81 173 VAL B C 1
ATOM 4578 O O . VAL B 1 173 ? -2.711 6.234 17.438 1 98.81 173 VAL B O 1
ATOM 4581 N N . SER B 1 174 ? -3.186 8.344 17.031 1 98.81 174 SER B N 1
ATOM 4582 C CA . SER B 1 174 ? -2.506 8.891 18.188 1 98.81 174 SER B CA 1
ATOM 4583 C C . SER B 1 174 ? -2.834 8.102 19.453 1 98.81 174 SER B C 1
ATOM 4585 O O . SER B 1 174 ? -3.973 7.668 19.641 1 98.81 174 SER B O 1
ATOM 4587 N N . GLY B 1 175 ? -1.851 7.965 20.312 1 98.56 175 GLY B N 1
ATOM 4588 C CA . GLY B 1 175 ? -2.053 7.277 21.578 1 98.56 175 GLY B CA 1
ATOM 4589 C C . GLY B 1 175 ? -1.716 5.801 21.5 1 98.56 175 GLY B C 1
ATOM 4590 O O . GLY B 1 175 ? -1.55 5.148 22.531 1 98.56 175 GLY B O 1
ATOM 4591 N N . THR B 1 176 ? -1.646 5.234 20.312 1 98.38 176 THR B N 1
ATOM 4592 C CA . THR B 1 176 ? -1.271 3.834 20.172 1 98.38 176 THR B CA 1
ATOM 4593 C C . THR B 1 176 ? 0.182 3.615 20.578 1 98.38 176 THR B C 1
ATOM 4595 O O . THR B 1 176 ? 1.076 4.336 20.125 1 98.38 176 THR B O 1
ATOM 4598 N N . GLN B 1 177 ? 0.383 2.668 21.422 1 98.06 177 GLN B N 1
ATOM 4599 C CA . GLN B 1 177 ? 1.745 2.301 21.797 1 98.06 177 GLN B CA 1
ATOM 4600 C C . GLN B 1 177 ? 2.443 1.559 20.656 1 98.06 177 GLN B C 1
ATOM 4602 O O . GLN B 1 177 ? 1.818 0.769 19.953 1 98.06 177 GLN B O 1
ATOM 4607 N N . ILE B 1 178 ? 3.746 1.797 20.5 1 98.38 178 ILE B N 1
ATOM 4608 C CA . ILE B 1 178 ? 4.508 1.247 19.391 1 98.38 178 ILE B CA 1
ATOM 4609 C C . ILE B 1 178 ? 5.559 0.267 19.922 1 98.38 178 ILE B C 1
ATOM 4611 O O . ILE B 1 178 ? 6.496 0.666 20.609 1 98.38 178 ILE B O 1
ATOM 4615 N N . HIS B 1 179 ? 5.449 -0.984 19.562 1 98.62 179 HIS B N 1
ATOM 4616 C CA . HIS B 1 179 ? 6.48 -1.948 19.938 1 98.62 179 HIS B CA 1
ATOM 4617 C C . HIS B 1 179 ? 7.73 -1.771 19.078 1 98.62 179 HIS B C 1
ATOM 4619 O O . HIS B 1 179 ? 7.637 -1.651 17.859 1 98.62 179 HIS B O 1
ATOM 4625 N N . ARG B 1 180 ? 8.852 -1.69 19.766 1 98.75 180 ARG B N 1
ATOM 4626 C CA . ARG B 1 180 ? 10.133 -1.679 19.062 1 98.75 180 ARG B CA 1
ATOM 4627 C C . ARG B 1 180 ? 10.234 -2.852 18.094 1 98.75 180 ARG B C 1
ATOM 4629 O O . ARG B 1 180 ? 10.039 -4.004 18.484 1 98.75 180 ARG B O 1
ATOM 4636 N N . PRO B 1 181 ? 10.492 -2.607 16.797 1 98.69 181 PRO B N 1
ATOM 4637 C CA . PRO B 1 181 ? 10.523 -3.695 15.812 1 98.69 181 PRO B CA 1
ATOM 4638 C C . PRO B 1 181 ? 11.789 -4.543 15.914 1 98.69 181 PRO B C 1
ATOM 4640 O O . PRO B 1 181 ? 12.812 -4.07 16.406 1 98.69 181 PRO B O 1
ATOM 4643 N N . ARG B 1 182 ? 11.68 -5.742 15.484 1 98.31 182 ARG B N 1
ATOM 4644 C CA . ARG B 1 182 ? 12.82 -6.617 15.258 1 98.31 182 ARG B CA 1
ATOM 4645 C C . ARG B 1 182 ? 13.164 -6.695 13.773 1 98.31 182 ARG B C 1
ATOM 4647 O O . ARG B 1 182 ? 12.305 -6.457 12.914 1 98.31 182 ARG B O 1
ATOM 4654 N N . GLY B 1 183 ? 14.328 -6.992 13.43 1 98.19 183 GLY B N 1
ATOM 4655 C CA . GLY B 1 183 ? 14.773 -7.188 12.062 1 98.19 183 GLY B CA 1
ATOM 4656 C C . GLY B 1 183 ? 16.219 -7.625 11.961 1 98.19 183 GLY B C 1
ATOM 4657 O O . GLY B 1 183 ? 16.875 -7.875 12.977 1 98.19 183 GLY B O 1
ATOM 4658 N N . GLN B 1 184 ? 16.719 -7.852 10.781 1 98.44 184 GLN B N 1
ATOM 4659 C CA . GLN B 1 184 ? 18.141 -8.148 10.602 1 98.44 184 GLN B CA 1
ATOM 4660 C C . GLN B 1 184 ? 18.969 -6.879 10.719 1 98.44 184 GLN B C 1
ATOM 4662 O O . GLN B 1 184 ? 18.609 -5.836 10.172 1 98.44 184 GLN B O 1
ATOM 4667 N N . LEU B 1 185 ? 19.984 -6.984 11.469 1 98.12 185 LEU B N 1
ATOM 4668 C CA . LEU B 1 185 ? 20.969 -5.93 11.719 1 98.12 185 LEU B CA 1
ATOM 4669 C C . LEU B 1 185 ? 22.344 -6.328 11.211 1 98.12 185 LEU B C 1
ATOM 4671 O O . LEU B 1 185 ? 22.781 -7.469 11.398 1 98.12 185 LEU B O 1
ATOM 4675 N N . LYS B 1 186 ? 22.969 -5.441 10.531 1 97.75 186 LYS B N 1
ATOM 4676 C CA . LYS B 1 186 ? 24.328 -5.664 10.031 1 97.75 186 LYS B CA 1
ATOM 4677 C C . LYS B 1 186 ? 25.203 -4.441 10.266 1 97.75 186 LYS B C 1
ATOM 4679 O O . LYS B 1 186 ? 25.562 -3.73 9.32 1 97.75 186 LYS B O 1
ATOM 4684 N N . PRO B 1 187 ? 25.578 -4.211 11.5 1 94.75 187 PRO B N 1
ATOM 4685 C CA . PRO B 1 187 ? 26.516 -3.107 11.727 1 94.75 187 PRO B CA 1
ATOM 4686 C C . PRO B 1 187 ? 27.812 -3.268 10.945 1 94.75 187 PRO B C 1
ATOM 4688 O O . PRO B 1 187 ? 28.203 -4.391 10.617 1 94.75 187 PRO B O 1
ATOM 4691 N N . PRO B 1 188 ? 28.453 -2.184 10.648 1 90.62 188 PRO B N 1
ATOM 4692 C CA . PRO B 1 188 ? 29.656 -2.225 9.805 1 90.62 188 PRO B CA 1
ATOM 4693 C C . PRO B 1 188 ? 30.719 -3.172 10.344 1 90.62 188 PRO B C 1
ATOM 4695 O O . PRO B 1 188 ? 31.438 -3.805 9.562 1 90.62 188 PRO B O 1
ATOM 4698 N N . SER B 1 189 ? 30.812 -3.305 11.578 1 93.19 189 SER B N 1
ATOM 4699 C CA . SER B 1 189 ? 31.875 -4.09 12.195 1 93.19 189 SER B CA 1
ATOM 4700 C C . SER B 1 189 ? 31.547 -5.578 12.188 1 93.19 189 SER B C 1
ATOM 4702 O O . SER B 1 189 ? 32.438 -6.418 12.398 1 93.19 189 SER B O 1
ATOM 4704 N N . ALA B 1 190 ? 30.312 -5.891 11.906 1 95.12 190 ALA B N 1
ATOM 4705 C CA . ALA B 1 190 ? 29.891 -7.293 11.922 1 95.12 190 ALA B CA 1
ATOM 4706 C C . ALA B 1 190 ? 30.109 -7.945 10.562 1 95.12 190 ALA B C 1
ATOM 4708 O O . ALA B 1 190 ? 29.875 -7.32 9.523 1 95.12 190 ALA B O 1
ATOM 4709 N N . GLU B 1 191 ? 30.547 -9.133 10.523 1 95 191 GLU B N 1
ATOM 4710 C CA . GLU B 1 191 ? 30.734 -9.875 9.281 1 95 191 GLU B CA 1
ATOM 4711 C C . GLU B 1 191 ? 29.406 -10.383 8.734 1 95 191 GLU B C 1
ATOM 4713 O O . GLU B 1 191 ? 29.172 -10.367 7.523 1 95 191 GLU B O 1
ATOM 4718 N N . LEU B 1 192 ? 28.516 -10.867 9.609 1 97 192 LEU B N 1
ATOM 4719 C CA . LEU B 1 192 ? 27.219 -11.438 9.273 1 97 192 LEU B CA 1
ATOM 4720 C C . LEU B 1 192 ? 26.094 -10.695 9.977 1 97 192 LEU B C 1
ATOM 4722 O O . LEU B 1 192 ? 26.297 -10.109 11.039 1 97 192 LEU B O 1
ATOM 4726 N N . PRO B 1 193 ? 24.938 -10.703 9.32 1 98.12 193 PRO B N 1
ATOM 4727 C CA . PRO B 1 193 ? 23.797 -10.086 10 1 98.12 193 PRO B CA 1
ATOM 4728 C C . PRO B 1 193 ? 23.297 -10.906 11.188 1 98.12 193 PRO B C 1
ATOM 4730 O O . PRO B 1 193 ? 23.562 -12.117 11.258 1 98.12 193 PRO B O 1
ATOM 4733 N N . SER B 1 194 ? 22.641 -10.258 12.117 1 98.19 194 SER B N 1
ATOM 4734 C CA . SER B 1 194 ? 21.922 -10.867 13.227 1 98.19 194 SER B CA 1
ATOM 4735 C C . SER B 1 194 ? 20.469 -10.414 13.25 1 98.19 194 SER B C 1
ATOM 4737 O O . SER B 1 194 ? 20.094 -9.477 12.539 1 98.19 194 SER B O 1
ATOM 4739 N N . PHE B 1 195 ? 19.688 -11.125 13.953 1 98.19 195 PHE B N 1
ATOM 4740 C CA . PHE B 1 195 ? 18.281 -10.781 14.094 1 98.19 195 PHE B CA 1
ATOM 4741 C C . PHE B 1 195 ? 17.969 -10.344 15.516 1 98.19 195 PHE B C 1
ATOM 4743 O O . PHE B 1 195 ? 18.281 -11.055 16.469 1 98.19 195 PHE B O 1
ATOM 4750 N N . GLY B 1 196 ? 17.391 -9.172 15.695 1 97.81 196 GLY B N 1
ATOM 4751 C CA . GLY B 1 196 ? 17.047 -8.688 17.016 1 97.81 196 GLY B CA 1
ATOM 4752 C C . GLY B 1 196 ? 16.344 -7.34 17 1 97.81 196 GLY B C 1
ATOM 4753 O O . GLY B 1 196 ? 15.961 -6.852 15.938 1 97.81 196 GLY B O 1
ATOM 4754 N N . PRO B 1 197 ? 16.094 -6.77 18.188 1 98.31 197 PRO B N 1
ATOM 4755 C CA . PRO B 1 197 ? 15.414 -5.473 18.281 1 98.31 197 PRO B CA 1
ATOM 4756 C C . PRO B 1 197 ? 16.219 -4.348 17.625 1 98.31 197 PRO B C 1
ATOM 4758 O O . PRO B 1 197 ? 17.453 -4.309 17.766 1 98.31 197 PRO B O 1
ATOM 4761 N N . CYS B 1 198 ? 15.508 -3.539 16.938 1 98.31 198 CYS B N 1
ATOM 4762 C CA . CYS B 1 198 ? 16.094 -2.33 16.375 1 98.31 198 CYS B CA 1
ATOM 4763 C C . CYS B 1 198 ? 16.844 -1.538 17.438 1 98.31 198 CYS B C 1
ATOM 4765 O O . CYS B 1 198 ? 16.359 -1.39 18.562 1 98.31 198 CYS B O 1
ATOM 4767 N N . LYS B 1 199 ? 17.984 -1.002 17.078 1 97.88 199 LYS B N 1
ATOM 4768 C CA . LYS B 1 199 ? 18.797 -0.233 18.016 1 97.88 199 LYS B CA 1
ATOM 4769 C C . LYS B 1 199 ? 18.719 1.261 17.719 1 97.88 199 LYS B C 1
ATOM 4771 O O . LYS B 1 199 ? 19.031 2.09 18.562 1 97.88 199 LYS B O 1
ATOM 4776 N N . ARG B 1 200 ? 18.359 1.602 16.531 1 98.5 200 ARG B N 1
ATOM 4777 C CA . ARG B 1 200 ? 18.312 2.994 16.094 1 98.5 200 ARG B CA 1
ATOM 4778 C C . ARG B 1 200 ? 16.906 3.383 15.664 1 98.5 200 ARG B C 1
ATOM 4780 O O . ARG B 1 200 ? 16.688 3.766 14.516 1 98.5 200 ARG B O 1
ATOM 4787 N N . LEU B 1 201 ? 15.961 3.342 16.625 1 98.88 201 LEU B N 1
ATOM 4788 C CA . LEU B 1 201 ? 14.578 3.713 16.391 1 98.88 201 LEU B CA 1
ATOM 4789 C C . LEU B 1 201 ? 14.422 5.23 16.328 1 98.88 201 LEU B C 1
ATOM 4791 O O . LEU B 1 201 ? 14.898 5.938 17.219 1 98.88 201 LEU B O 1
ATOM 4795 N N . ASP B 1 202 ? 13.805 5.703 15.297 1 98.94 202 ASP B N 1
ATOM 4796 C CA . ASP B 1 202 ? 13.703 7.129 14.992 1 98.94 202 ASP B CA 1
ATOM 4797 C C . ASP B 1 202 ? 12.25 7.535 14.75 1 98.94 202 ASP B C 1
ATOM 4799 O O . ASP B 1 202 ? 11.367 6.68 14.68 1 98.94 202 ASP B O 1
ATOM 4803 N N . PHE B 1 203 ? 11.945 8.828 14.828 1 98.88 203 PHE B N 1
ATOM 4804 C CA . PHE B 1 203 ? 10.695 9.414 14.352 1 98.88 203 PHE B CA 1
ATOM 4805 C C . PHE B 1 203 ? 10.93 10.25 13.102 1 98.88 203 PHE B C 1
ATOM 4807 O O . PHE B 1 203 ? 12.062 10.609 12.789 1 98.88 203 PHE B O 1
ATOM 4814 N N . GLU B 1 204 ? 9.93 10.43 12.359 1 98.94 204 GLU B N 1
ATOM 4815 C CA . GLU B 1 204 ? 9.93 11.422 11.281 1 98.94 204 GLU B CA 1
ATOM 4816 C C . GLU B 1 204 ? 8.711 12.336 11.375 1 98.94 204 GLU B C 1
ATOM 4818 O O . GLU B 1 204 ? 7.57 11.867 11.344 1 98.94 204 GLU B O 1
ATOM 4823 N N . LEU B 1 205 ? 8.953 13.625 11.555 1 98.94 205 LEU B N 1
ATOM 4824 C CA . LEU B 1 205 ? 7.902 14.633 11.531 1 98.94 205 LEU B CA 1
ATOM 4825 C C . LEU B 1 205 ? 7.383 14.844 10.109 1 98.94 205 LEU B C 1
ATOM 4827 O O . LEU B 1 205 ? 8.125 15.297 9.234 1 98.94 205 LEU B O 1
ATOM 4831 N N . GLU B 1 206 ? 6.137 14.492 9.891 1 98.94 206 GLU B N 1
ATOM 4832 C CA . GLU B 1 206 ? 5.559 14.656 8.562 1 98.94 206 GLU B CA 1
ATOM 4833 C C . GLU B 1 206 ? 4.129 15.188 8.641 1 98.94 206 GLU B C 1
ATOM 4835 O O . GLU B 1 206 ? 3.572 15.32 9.734 1 98.94 206 GLU B O 1
ATOM 4840 N N . ILE B 1 207 ? 3.635 15.562 7.504 1 98.94 207 ILE B N 1
ATOM 4841 C CA . ILE B 1 207 ? 2.223 15.844 7.266 1 98.94 207 ILE B CA 1
ATOM 4842 C C . ILE B 1 207 ? 1.644 14.797 6.316 1 98.94 207 ILE B C 1
ATOM 4844 O O . ILE B 1 207 ? 2.268 14.445 5.312 1 98.94 207 ILE B O 1
ATOM 4848 N N . GLY B 1 208 ? 0.528 14.227 6.754 1 98.94 208 GLY B N 1
ATOM 4849 C CA . GLY B 1 208 ? -0.223 13.352 5.871 1 98.94 208 GLY B CA 1
ATOM 4850 C C . GLY B 1 208 ? -1.225 14.094 5.004 1 98.94 208 GLY B C 1
ATOM 4851 O O . GLY B 1 208 ? -1.916 14.992 5.477 1 98.94 208 GLY B O 1
ATOM 4852 N N . VAL B 1 209 ? -1.304 13.75 3.734 1 98.94 209 VAL B N 1
ATOM 4853 C CA . VAL B 1 209 ? -2.277 14.2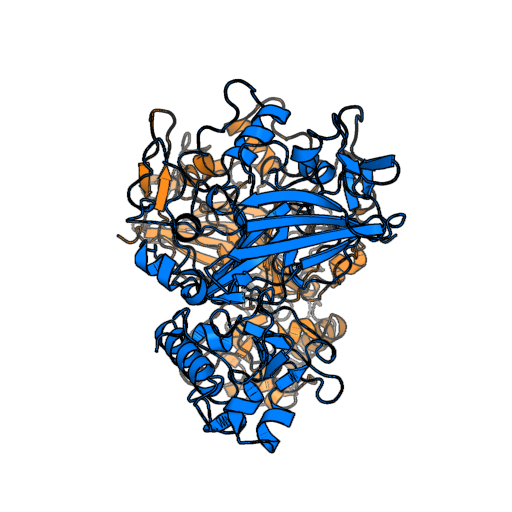73 2.781 1 98.94 209 VAL B CA 1
ATOM 4854 C C . VAL B 1 209 ? -3.355 13.227 2.512 1 98.94 209 VAL B C 1
ATOM 4856 O O . VAL B 1 209 ? -3.053 12.117 2.068 1 98.94 209 VAL B O 1
ATOM 4859 N N . VAL B 1 210 ? -4.578 13.594 2.762 1 98.94 210 VAL B N 1
ATOM 4860 C CA . VAL B 1 210 ? -5.699 12.664 2.645 1 98.94 210 VAL B CA 1
ATOM 4861 C C . VAL B 1 210 ? -6.426 12.898 1.322 1 98.94 210 VAL B C 1
ATOM 4863 O O . VAL B 1 210 ? -6.934 13.992 1.069 1 98.94 210 VAL B O 1
ATOM 4866 N N . ILE B 1 211 ? -6.492 11.844 0.513 1 98.94 211 ILE B N 1
ATOM 4867 C CA . ILE B 1 211 ? -7.125 11.922 -0.799 1 98.94 211 ILE B CA 1
ATOM 4868 C C . ILE B 1 211 ? -8.609 11.594 -0.678 1 98.94 211 ILE B C 1
ATOM 4870 O O . ILE B 1 211 ? -8.977 10.531 -0.169 1 98.94 211 ILE B O 1
ATOM 4874 N N . GLY B 1 212 ? -9.414 12.492 -1.181 1 98.88 212 GLY B N 1
ATOM 4875 C CA . GLY B 1 212 ? -10.844 12.352 -0.97 1 98.88 212 GLY B CA 1
ATOM 4876 C C . GLY B 1 212 ? -11.602 11.984 -2.232 1 98.88 212 GLY B C 1
ATOM 4877 O O . GLY B 1 212 ? -12.797 11.68 -2.182 1 98.88 212 GLY B O 1
ATOM 4878 N N . GLN B 1 213 ? -10.93 12.023 -3.348 1 98.69 213 GLN B N 1
ATOM 4879 C CA . GLN B 1 213 ? -11.531 11.625 -4.613 1 98.69 213 GLN B CA 1
ATOM 4880 C C . GLN B 1 213 ? -10.617 10.68 -5.383 1 98.69 213 GLN B C 1
ATOM 4882 O O . GLN B 1 213 ? -9.391 10.781 -5.289 1 98.69 213 GLN B O 1
ATOM 4887 N N . PRO B 1 214 ? -11.203 9.781 -6.156 1 98.56 214 PRO B N 1
ATOM 4888 C CA . PRO B 1 214 ? -10.422 8.789 -6.891 1 98.56 214 PRO B CA 1
ATOM 4889 C C . PRO B 1 214 ? -10.008 9.273 -8.281 1 98.56 214 PRO B C 1
ATOM 4891 O O . PRO B 1 214 ? -10.508 10.297 -8.75 1 98.56 214 PRO B O 1
ATOM 4894 N N . SER B 1 215 ? -9.039 8.688 -8.859 1 98.25 215 SER B N 1
ATOM 4895 C CA . SER B 1 215 ? -8.719 8.812 -10.281 1 98.25 215 SER B CA 1
ATOM 4896 C C . SER B 1 215 ? -8.68 7.445 -10.961 1 98.25 215 SER B C 1
ATOM 4898 O O . SER B 1 215 ? -8.453 6.43 -10.297 1 98.25 215 SER B O 1
ATOM 4900 N N . ALA B 1 216 ? -8.914 7.41 -12.258 1 97 216 ALA B N 1
ATOM 4901 C CA . ALA B 1 216 ? -9 6.16 -13.008 1 97 216 ALA B CA 1
ATOM 4902 C C . ALA B 1 216 ? -7.613 5.652 -13.398 1 97 216 ALA B C 1
ATOM 4904 O O . ALA B 1 216 ? -6.715 6.449 -13.68 1 97 216 ALA B O 1
ATOM 4905 N N . MET B 1 217 ? -7.484 4.34 -13.453 1 97.5 217 MET B N 1
ATOM 4906 C CA . MET B 1 217 ? -6.258 3.719 -13.945 1 97.5 217 MET B CA 1
ATOM 4907 C C . MET B 1 217 ? -5.953 4.172 -15.367 1 97.5 217 MET B C 1
ATOM 4909 O O . MET B 1 217 ? -6.855 4.266 -16.203 1 97.5 217 MET B O 1
ATOM 4913 N N . GLY B 1 218 ? -4.691 4.504 -15.672 1 96.75 218 GLY B N 1
ATOM 4914 C CA . GLY B 1 218 ? -4.258 4.887 -17 1 96.75 218 GLY B CA 1
ATOM 4915 C C . GLY B 1 218 ? -4.32 6.383 -17.25 1 96.75 218 GLY B C 1
ATOM 4916 O O . GLY B 1 218 ? -3.84 6.871 -18.266 1 96.75 218 GLY B O 1
ATOM 4917 N N . THR B 1 219 ? -4.84 7.125 -16.281 1 95.25 219 THR B N 1
ATOM 4918 C CA . THR B 1 219 ? -4.992 8.562 -16.5 1 95.25 219 THR B CA 1
ATOM 4919 C C . THR B 1 219 ? -4.02 9.344 -15.625 1 95.25 219 THR B C 1
ATOM 4921 O O . THR B 1 219 ? -3.646 8.891 -14.539 1 95.25 219 THR B O 1
ATOM 4924 N N . THR B 1 220 ? -3.598 10.5 -16.094 1 97 220 THR B N 1
ATOM 4925 C CA . THR B 1 220 ? -2.771 11.43 -15.336 1 97 220 THR B CA 1
ATOM 4926 C C . THR B 1 220 ? -3.621 12.555 -14.742 1 97 220 THR B C 1
ATOM 4928 O O . THR B 1 220 ? -4.812 12.664 -15.047 1 97 220 THR B O 1
ATOM 4931 N N . LEU B 1 221 ? -3.033 13.32 -13.852 1 98.06 221 LEU B N 1
ATOM 4932 C CA . LEU B 1 221 ? -3.746 14.398 -13.188 1 98.06 221 LEU B CA 1
ATOM 4933 C C . LEU B 1 221 ? -3.145 15.75 -13.555 1 98.06 221 LEU B C 1
ATOM 4935 O O . LEU B 1 221 ? -1.922 15.891 -13.648 1 98.06 221 LEU B O 1
ATOM 4939 N N . THR B 1 222 ? -3.975 16.734 -13.781 1 97.69 222 THR B N 1
ATOM 4940 C CA . THR B 1 222 ? -3.541 18.141 -13.812 1 97.69 222 THR B CA 1
ATOM 4941 C C . THR B 1 222 ? -3.354 18.672 -12.391 1 97.69 222 THR B C 1
ATOM 4943 O O . THR B 1 222 ? -3.789 18.047 -11.422 1 97.69 222 THR B O 1
ATOM 4946 N N . GLU B 1 223 ? -2.721 19.828 -12.328 1 98 223 GLU B N 1
ATOM 4947 C CA . GLU B 1 223 ? -2.574 20.531 -11.055 1 98 223 GLU B CA 1
ATOM 4948 C C . GLU B 1 223 ? -3.926 20.734 -10.383 1 98 223 GLU B C 1
ATOM 4950 O O . GLU B 1 223 ? -4.086 20.438 -9.195 1 98 223 GLU B O 1
ATOM 4955 N N . GLN B 1 224 ? -4.895 21.172 -11.086 1 98.06 224 GLN B N 1
ATOM 4956 C CA . GLN B 1 224 ? -6.211 21.484 -10.547 1 98.06 224 GLN B CA 1
ATOM 4957 C C . GLN B 1 224 ? -6.922 20.219 -10.055 1 98.06 224 GLN B C 1
ATOM 4959 O O . GLN B 1 224 ? -7.512 20.219 -8.969 1 98.06 224 GLN B O 1
ATOM 4964 N N . GLN B 1 225 ? -6.859 19.219 -10.875 1 98.31 225 GLN B N 1
ATOM 4965 C CA . GLN B 1 225 ? -7.488 17.953 -10.477 1 98.31 225 GLN B CA 1
ATOM 4966 C C . GLN B 1 225 ? -6.891 17.438 -9.172 1 98.31 225 GLN B C 1
ATOM 4968 O O . GLN B 1 225 ? -7.621 17.031 -8.266 1 98.31 225 GLN B O 1
ATOM 4973 N N . ALA B 1 226 ? -5.551 17.453 -9.109 1 98.62 226 ALA B N 1
ATOM 4974 C CA . ALA B 1 226 ? -4.871 16.984 -7.91 1 98.62 226 ALA B CA 1
ATOM 4975 C C . ALA B 1 226 ? -5.277 17.797 -6.688 1 98.62 226 ALA B C 1
ATOM 4977 O O . ALA B 1 226 ? -5.551 17.234 -5.621 1 98.62 226 ALA B O 1
ATOM 4978 N N . GLU B 1 227 ? -5.273 19.078 -6.84 1 98.12 227 GLU B N 1
ATOM 4979 C CA . GLU B 1 227 ? -5.668 19.922 -5.727 1 98.12 227 GLU B CA 1
ATOM 4980 C C . GLU B 1 227 ? -7.082 19.594 -5.254 1 98.12 227 GLU B C 1
ATOM 4982 O O . GLU B 1 227 ? -7.336 19.516 -4.051 1 98.12 227 GLU B O 1
ATOM 4987 N N . GLU B 1 228 ? -7.98 19.391 -6.168 1 98.38 228 GLU B N 1
ATOM 4988 C CA . GLU B 1 228 ? -9.383 19.141 -5.863 1 98.38 228 GLU B CA 1
ATOM 4989 C C . GLU B 1 228 ? -9.57 17.766 -5.234 1 98.38 228 GLU B C 1
ATOM 4991 O O . GLU B 1 228 ? -10.555 17.516 -4.535 1 98.38 228 GLU B O 1
ATOM 4996 N N . MET B 1 229 ? -8.648 16.891 -5.484 1 98.81 229 MET B N 1
ATOM 4997 C CA . MET B 1 229 ? -8.727 15.523 -4.945 1 98.81 229 MET B CA 1
ATOM 4998 C C . MET B 1 229 ? -8.328 15.5 -3.475 1 98.81 229 MET B C 1
ATOM 5000 O O . MET B 1 229 ? -8.617 14.531 -2.768 1 98.81 229 MET B O 1
ATOM 5004 N N . ILE B 1 230 ? -7.582 16.469 -3.041 1 98.94 230 ILE B N 1
ATOM 5005 C CA . ILE B 1 230 ? -7.105 16.5 -1.664 1 98.94 230 ILE B CA 1
ATOM 5006 C C . ILE B 1 230 ? -8.227 16.969 -0.738 1 98.94 230 ILE B C 1
ATOM 5008 O O . ILE B 1 230 ? -8.688 18.094 -0.841 1 98.94 230 ILE B O 1
ATOM 5012 N N . PHE B 1 231 ? -8.664 16.062 0.152 1 98.94 231 PHE B N 1
ATOM 5013 C CA . PHE B 1 231 ? -9.695 16.391 1.131 1 98.94 231 PHE B CA 1
ATOM 5014 C C . PHE B 1 231 ? -9.117 17.25 2.256 1 98.94 231 PHE B C 1
ATOM 5016 O O . PHE B 1 231 ? -9.734 18.234 2.674 1 98.94 231 PHE B O 1
ATOM 5023 N N . GLY B 1 232 ? -7.941 16.781 2.742 1 98.88 232 GLY B N 1
ATOM 5024 C CA . GLY B 1 232 ? -7.352 17.484 3.863 1 98.88 232 GLY B CA 1
ATOM 5025 C C . GLY B 1 232 ? -6.008 16.938 4.289 1 98.88 232 GLY B C 1
ATOM 5026 O O . GLY B 1 232 ? -5.344 16.234 3.514 1 98.88 232 GLY B O 1
ATOM 5027 N N . PHE B 1 233 ? -5.578 17.375 5.5 1 98.94 233 PHE B N 1
ATOM 5028 C CA . PHE B 1 233 ? -4.242 17.109 6.023 1 98.94 233 PHE B CA 1
ATOM 5029 C C . PHE B 1 233 ? -4.316 16.625 7.465 1 98.94 233 PHE B C 1
ATOM 5031 O O . PHE B 1 233 ? -5.273 16.938 8.18 1 98.94 233 PHE B O 1
ATOM 5038 N N . THR B 1 234 ? -3.318 15.891 7.887 1 98.94 234 THR B N 1
ATOM 5039 C CA . THR B 1 234 ? -3.18 15.414 9.258 1 98.94 234 THR B CA 1
ATOM 5040 C C . THR B 1 234 ? -1.707 15.328 9.656 1 98.94 234 THR B C 1
ATOM 5042 O O . THR B 1 234 ? -0.827 15.312 8.789 1 98.94 234 THR B O 1
ATOM 5045 N N . LEU B 1 235 ? -1.434 15.359 10.961 1 98.94 235 LEU B N 1
ATOM 5046 C CA . LEU B 1 235 ? -0.078 15.086 11.43 1 98.94 235 LEU B CA 1
ATOM 5047 C C . LEU B 1 235 ? 0.286 13.617 11.219 1 98.94 235 LEU B C 1
ATOM 5049 O O . LEU B 1 235 ? -0.565 12.734 11.367 1 98.94 235 LEU B O 1
ATOM 5053 N N . LEU B 1 236 ? 1.524 13.406 10.906 1 98.94 236 LEU B N 1
ATOM 5054 C CA . LEU B 1 236 ? 1.981 12.047 10.633 1 98.94 236 LEU B CA 1
ATOM 5055 C C . LEU B 1 236 ? 3.379 11.82 11.203 1 98.94 236 LEU B C 1
ATOM 5057 O O . LEU B 1 236 ? 4.273 12.641 11.008 1 98.94 236 LEU B O 1
ATOM 5061 N N . ASN B 1 237 ? 3.525 10.828 12.047 1 98.94 237 ASN B N 1
ATOM 5062 C CA . ASN B 1 237 ? 4.824 10.32 12.477 1 98.94 237 ASN B CA 1
ATOM 5063 C C . ASN B 1 237 ? 5.18 9.016 11.766 1 98.94 237 ASN B C 1
ATOM 5065 O O . ASN B 1 237 ? 4.578 7.973 12.031 1 98.94 237 ASN B O 1
ATOM 5069 N N . ASP B 1 238 ? 6.152 9.062 10.883 1 98.81 238 ASP B N 1
ATOM 5070 C CA . ASP B 1 238 ? 6.617 7.863 10.195 1 98.81 238 ASP B CA 1
ATOM 5071 C C . ASP B 1 238 ? 7.758 7.199 10.961 1 98.81 238 ASP B C 1
ATOM 5073 O O . ASP B 1 238 ? 8.93 7.418 10.648 1 98.81 238 ASP B O 1
ATOM 5077 N N . TRP B 1 239 ? 7.383 6.34 11.844 1 98.94 239 TRP B N 1
ATOM 5078 C CA . TRP B 1 239 ? 8.391 5.648 12.648 1 98.94 239 TRP B CA 1
ATOM 5079 C C . TRP B 1 239 ? 9.398 4.938 11.75 1 98.94 239 TRP B C 1
ATOM 5081 O O . TRP B 1 239 ? 9.031 4.328 10.75 1 98.94 239 TRP B O 1
ATOM 5091 N N . SER B 1 240 ? 10.68 5.02 12.148 1 98.88 240 SER B N 1
ATOM 5092 C CA . SER B 1 240 ? 11.734 4.508 11.281 1 98.88 240 SER B CA 1
ATOM 5093 C C . SER B 1 240 ? 12.758 3.703 12.078 1 98.88 240 SER B C 1
ATOM 5095 O O . SER B 1 240 ? 13.336 4.203 13.047 1 98.88 240 SER B O 1
ATOM 5097 N N . ALA B 1 241 ? 12.984 2.459 11.703 1 98.81 241 ALA B N 1
ATOM 5098 C CA . ALA B 1 241 ? 14.07 1.638 12.234 1 98.81 241 ALA B CA 1
ATOM 5099 C C . ALA B 1 241 ? 15.32 1.739 11.367 1 98.81 241 ALA B C 1
ATOM 5101 O O . ALA B 1 241 ? 15.539 0.906 10.484 1 98.81 241 ALA B O 1
ATOM 5102 N N . ARG B 1 242 ? 16.188 2.664 11.75 1 98.56 242 ARG B N 1
ATOM 5103 C CA . ARG B 1 242 ? 17.234 3.119 10.852 1 98.56 242 ARG B CA 1
ATOM 5104 C C . ARG B 1 242 ? 18.266 2.014 10.609 1 98.56 242 ARG B C 1
ATOM 5106 O O . ARG B 1 242 ? 18.781 1.878 9.5 1 98.56 242 ARG B O 1
ATOM 5113 N N . ASP B 1 243 ? 18.594 1.22 11.594 1 98.19 243 ASP B N 1
ATOM 5114 C CA . ASP B 1 243 ? 19.609 0.181 11.445 1 98.19 243 ASP B CA 1
ATOM 5115 C C . ASP B 1 243 ? 19.078 -1.007 10.656 1 98.19 243 ASP B C 1
ATOM 5117 O O . ASP B 1 243 ? 19.828 -1.687 9.953 1 98.19 243 ASP B O 1
ATOM 5121 N N . ILE B 1 244 ? 17.781 -1.289 10.711 1 98.5 244 ILE B N 1
ATOM 5122 C CA . ILE B 1 244 ? 17.156 -2.275 9.836 1 98.5 244 ILE B CA 1
ATOM 5123 C C . ILE B 1 244 ? 17.125 -1.752 8.406 1 98.5 244 ILE B C 1
ATOM 5125 O O . ILE B 1 244 ? 17.422 -2.486 7.461 1 98.5 244 ILE B O 1
ATOM 5129 N N . GLN B 1 245 ? 16.781 -0.49 8.258 1 98 245 GLN B N 1
ATOM 5130 C CA . GLN B 1 245 ? 16.656 0.151 6.953 1 98 245 GLN B CA 1
ATOM 5131 C C . GLN B 1 245 ? 17.984 0.086 6.191 1 98 245 GLN B C 1
ATOM 5133 O O . GLN B 1 245 ? 18 -0.23 5 1 98 245 GLN B O 1
ATOM 5138 N N . GLN B 1 246 ? 19.031 0.387 6.84 1 96 246 GLN B N 1
ATOM 5139 C CA . GLN B 1 246 ? 20.344 0.437 6.211 1 96 246 GLN B CA 1
ATOM 5140 C C . GLN B 1 246 ? 20.703 -0.9 5.562 1 96 246 GLN B C 1
ATOM 5142 O O . GLN B 1 246 ? 21.344 -0.938 4.512 1 96 246 GLN B O 1
ATOM 5147 N N . TRP B 1 247 ? 20.297 -1.968 6.152 1 97.38 247 TRP B N 1
ATOM 5148 C CA . TRP B 1 247 ? 20.656 -3.307 5.691 1 97.38 247 TRP B CA 1
ATOM 5149 C C . TRP B 1 247 ? 19.719 -3.764 4.57 1 97.38 247 TRP B C 1
ATOM 5151 O O . TRP B 1 247 ? 20.188 -4.316 3.568 1 97.38 247 TRP B O 1
ATOM 5161 N N . GLU B 1 248 ? 18.453 -3.398 4.637 1 97.25 248 GLU B N 1
ATOM 5162 C CA . GLU B 1 248 ? 17.469 -4.035 3.773 1 97.25 248 GLU B CA 1
ATOM 5163 C C . GLU B 1 248 ? 17.219 -3.201 2.52 1 97.25 248 GLU B C 1
ATOM 5165 O O . GLU B 1 248 ? 16.703 -3.715 1.521 1 97.25 248 GLU B O 1
ATOM 5170 N N . TYR B 1 249 ? 17.5 -1.906 2.426 1 95.06 249 TYR B N 1
ATOM 5171 C CA . TYR B 1 249 ? 16.781 -1.013 1.516 1 95.06 249 TYR B CA 1
ATOM 5172 C C . TYR B 1 249 ? 17.422 -1.031 0.131 1 95.06 249 TYR B C 1
ATOM 5174 O O . TYR B 1 249 ? 16.891 -0.441 -0.812 1 95.06 249 TYR B O 1
ATOM 5182 N N . VAL B 1 250 ? 18.594 -1.653 -0.015 1 94.25 250 VAL B N 1
ATOM 5183 C CA . VAL B 1 250 ? 19.219 -1.744 -1.33 1 94.25 250 VAL B CA 1
ATOM 5184 C C . VAL B 1 250 ? 18.875 -3.084 -1.976 1 94.25 250 VAL B C 1
ATOM 5186 O O . VAL B 1 250 ? 19.141 -4.145 -1.4 1 94.25 250 VAL B O 1
ATOM 5189 N N . PRO B 1 251 ? 18.281 -3.098 -3.074 1 95.31 251 PRO B N 1
ATOM 5190 C CA . PRO B 1 251 ? 18.094 -1.944 -3.955 1 95.31 251 PRO B CA 1
ATOM 5191 C C . PRO B 1 251 ? 16.641 -1.451 -3.967 1 95.31 251 PRO B C 1
ATOM 5193 O O . PRO B 1 251 ? 16.312 -0.527 -4.711 1 95.31 251 PRO B O 1
ATOM 5196 N N . LEU B 1 252 ? 15.719 -2.041 -3.207 1 97.44 252 LEU B N 1
ATOM 5197 C CA . LEU B 1 252 ? 14.297 -1.856 -3.484 1 97.44 252 LEU B CA 1
ATOM 5198 C C . LEU B 1 252 ? 13.672 -0.884 -2.49 1 97.44 252 LEU B C 1
ATOM 5200 O O . LEU B 1 252 ? 12.445 -0.793 -2.393 1 97.44 252 LEU B O 1
ATOM 5204 N N . GLY B 1 253 ? 14.539 -0.141 -1.714 1 97.06 253 GLY B N 1
ATOM 5205 C CA . GLY B 1 253 ? 14.023 0.896 -0.832 1 97.06 253 GLY B CA 1
ATOM 5206 C C . GLY B 1 253 ? 13.57 0.364 0.514 1 97.06 253 GLY B C 1
ATOM 5207 O O . GLY B 1 253 ? 13.797 -0.805 0.833 1 97.06 253 GLY B O 1
ATOM 5208 N N . PRO B 1 254 ? 12.961 1.271 1.352 1 97.31 254 PRO B N 1
ATOM 5209 C CA . PRO B 1 254 ? 12.523 0.861 2.686 1 97.31 254 PRO B CA 1
ATOM 5210 C C . PRO B 1 254 ? 11.406 -0.18 2.645 1 97.31 254 PRO B C 1
ATOM 5212 O O . PRO B 1 254 ? 10.523 -0.116 1.778 1 97.31 254 PRO B O 1
ATOM 5215 N N . PHE B 1 255 ? 11.484 -1.149 3.578 1 98 255 PHE B N 1
ATOM 5216 C CA . PHE B 1 255 ? 10.508 -2.229 3.68 1 98 255 PHE B CA 1
ATOM 5217 C C . PHE B 1 255 ? 10.109 -2.463 5.129 1 98 255 PHE B C 1
ATOM 5219 O O . PHE B 1 255 ? 9.336 -1.688 5.699 1 98 255 PHE B O 1
ATOM 5226 N N . GLN B 1 256 ? 10.758 -3.287 5.902 1 97.38 256 GLN B N 1
ATOM 5227 C CA . GLN B 1 256 ? 10.383 -3.605 7.277 1 97.38 256 GLN B CA 1
ATOM 5228 C C . GLN B 1 256 ? 10.711 -2.445 8.219 1 97.38 256 GLN B C 1
ATOM 5230 O O . GLN B 1 256 ? 10.016 -2.234 9.219 1 97.38 256 GLN B O 1
ATOM 5235 N N . ALA B 1 257 ? 11.672 -1.694 7.883 1 98.5 257 ALA B N 1
ATOM 5236 C CA . ALA B 1 257 ? 12.109 -0.565 8.703 1 98.5 257 ALA B CA 1
ATOM 5237 C C . ALA B 1 257 ? 11.008 0.491 8.805 1 98.5 257 ALA B C 1
ATOM 5239 O O . ALA B 1 257 ? 11.055 1.357 9.688 1 98.5 257 ALA B O 1
ATOM 5240 N N . LYS B 1 258 ? 10.078 0.458 7.906 1 98.44 258 LYS B N 1
ATOM 5241 C CA . LYS B 1 258 ? 9.047 1.482 7.82 1 98.44 258 LYS B CA 1
ATOM 5242 C C . LYS B 1 258 ? 7.652 0.865 7.91 1 98.44 258 LYS B C 1
ATOM 5244 O O . LYS B 1 258 ? 6.648 1.582 7.945 1 98.44 258 LYS B O 1
ATOM 5249 N N . ALA B 1 259 ? 7.57 -0.46 8.016 1 98.06 259 ALA B N 1
ATOM 5250 C CA . ALA B 1 259 ? 6.281 -1.129 7.867 1 98.06 259 ALA B CA 1
ATOM 5251 C C . ALA B 1 259 ? 5.688 -1.486 9.227 1 98.06 259 ALA B C 1
ATOM 5253 O O . ALA B 1 259 ? 4.566 -1.998 9.305 1 98.06 259 ALA B O 1
ATOM 5254 N N . PHE B 1 260 ? 6.352 -1.166 10.344 1 98.5 260 PHE B N 1
ATOM 5255 C CA . PHE B 1 260 ? 5.91 -1.624 11.656 1 98.5 260 PHE B CA 1
ATOM 5256 C C . PHE B 1 260 ? 4.918 -0.64 12.273 1 98.5 260 PHE B C 1
ATOM 5258 O O . PHE B 1 260 ? 4.125 -1.01 13.141 1 98.5 260 PHE B O 1
ATOM 5265 N N . ALA B 1 261 ? 5.039 0.665 11.82 1 98.69 261 ALA B N 1
ATOM 5266 C CA . ALA B 1 261 ? 4.098 1.62 12.391 1 98.69 261 ALA B CA 1
ATOM 5267 C C . ALA B 1 261 ? 4.203 2.979 11.703 1 98.69 261 ALA B C 1
ATOM 5269 O O . ALA B 1 261 ? 5.305 3.438 11.391 1 98.69 261 ALA B O 1
ATOM 5270 N N . THR B 1 262 ? 3.107 3.588 11.484 1 98.88 262 THR B N 1
ATOM 5271 C CA . THR B 1 262 ? 2.912 4.996 11.164 1 98.88 262 THR B CA 1
ATOM 5272 C C . THR B 1 262 ? 1.767 5.586 11.984 1 98.88 262 THR B C 1
ATOM 5274 O O . THR B 1 262 ? 0.66 5.039 11.992 1 98.88 262 THR B O 1
ATOM 5277 N N . SER B 1 263 ? 1.999 6.656 12.719 1 98.94 263 SER B N 1
ATOM 5278 C CA . SER B 1 263 ? 0.967 7.246 13.562 1 98.94 263 SER B CA 1
ATOM 5279 C C . SER B 1 263 ? 0.429 8.539 12.953 1 98.94 263 SER B C 1
ATOM 5281 O O . SER B 1 263 ? 1.192 9.344 12.414 1 98.94 263 SER B O 1
ATOM 5283 N N . ILE B 1 264 ? -0.867 8.727 13.055 1 98.94 264 ILE B N 1
ATOM 5284 C CA . ILE B 1 264 ? -1.43 10 12.609 1 98.94 264 ILE B CA 1
ATOM 5285 C C . ILE B 1 264 ? -2.328 10.57 13.703 1 98.94 264 ILE B C 1
ATOM 5287 O O . ILE B 1 264 ? -2.742 9.852 14.617 1 98.94 264 ILE B O 1
ATOM 5291 N N . SER B 1 265 ? -2.562 11.883 13.586 1 98.75 265 SER B N 1
ATOM 5292 C CA . SER B 1 265 ? -3.529 12.531 14.461 1 98.75 265 SER B CA 1
ATOM 5293 C C . SER B 1 265 ? -4.945 12.047 14.18 1 98.75 265 SER B C 1
ATOM 5295 O O . SER B 1 265 ? -5.25 11.617 13.07 1 98.75 265 SER B O 1
ATOM 5297 N N . PRO B 1 266 ? -5.82 12.125 15.195 1 98.75 266 PRO B N 1
ATOM 5298 C CA . PRO B 1 266 ? -7.195 11.656 14.984 1 98.75 266 PRO B CA 1
ATOM 5299 C C . PRO B 1 266 ? -8.023 12.633 14.141 1 98.75 266 PRO B C 1
ATOM 5301 O O . PRO B 1 266 ? -9.195 12.367 13.875 1 98.75 266 PRO B O 1
ATOM 5304 N N . TRP B 1 267 ? -7.461 13.758 13.688 1 98.88 267 TRP B N 1
ATOM 5305 C CA . TRP B 1 267 ? -8.227 14.82 13.039 1 98.88 267 TRP B CA 1
ATOM 5306 C C . TRP B 1 267 ? -7.703 15.086 11.633 1 98.88 267 TRP B C 1
ATOM 5308 O O . TRP B 1 267 ? -6.488 15.141 11.414 1 98.88 267 TRP B O 1
ATOM 5318 N N . ILE B 1 268 ? -8.602 15.219 10.711 1 98.94 268 ILE B N 1
ATOM 5319 C CA . ILE B 1 268 ? -8.273 15.656 9.359 1 98.94 268 ILE B CA 1
ATOM 5320 C C . ILE B 1 268 ? -8.695 17.109 9.172 1 98.94 268 ILE B C 1
ATOM 5322 O O . ILE B 1 268 ? -9.891 17.422 9.172 1 98.94 268 ILE B O 1
ATOM 5326 N N . VAL B 1 269 ? -7.75 17.984 9.062 1 98.94 269 VAL B N 1
ATOM 5327 C CA . VAL B 1 269 ? -8.016 19.375 8.758 1 98.94 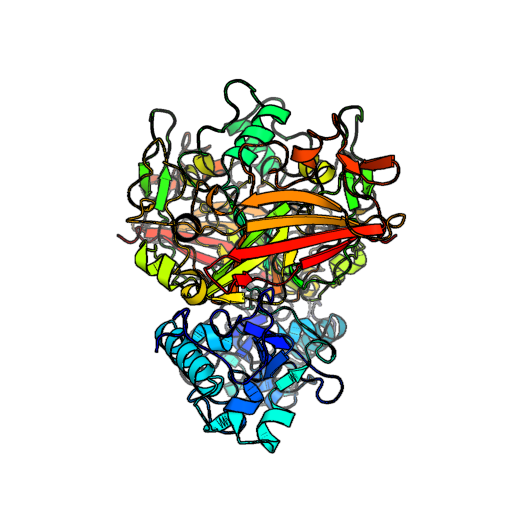269 VAL B CA 1
ATOM 5328 C C . VAL B 1 269 ? -8.25 19.547 7.262 1 98.94 269 VAL B C 1
ATOM 5330 O O . VAL B 1 269 ? -7.402 19.188 6.445 1 98.94 269 VAL B O 1
ATOM 5333 N N . THR B 1 270 ? -9.406 20.094 6.895 1 98.94 270 THR B N 1
ATOM 5334 C CA . THR B 1 270 ? -9.758 20.172 5.48 1 98.94 270 THR B CA 1
ATOM 5335 C C . THR B 1 270 ? -8.836 21.156 4.75 1 98.94 270 THR B C 1
ATOM 5337 O O . THR B 1 270 ? -8.367 22.125 5.336 1 98.94 270 THR B O 1
ATOM 5340 N N . ARG B 1 271 ? -8.602 20.859 3.504 1 98.62 271 ARG B N 1
ATOM 5341 C CA . ARG B 1 271 ? -7.859 21.797 2.672 1 98.62 271 ARG B CA 1
ATOM 5342 C C . ARG B 1 271 ? -8.5 23.172 2.693 1 98.62 271 ARG B C 1
ATOM 5344 O O . ARG B 1 271 ? -7.801 24.188 2.725 1 98.62 271 ARG B O 1
ATOM 5351 N N . GLU B 1 272 ? -9.805 23.25 2.672 1 98.44 272 GLU B N 1
ATOM 5352 C CA . GLU B 1 272 ? -10.539 24.5 2.686 1 98.44 272 GLU B CA 1
ATOM 5353 C C . GLU B 1 272 ? -10.188 25.328 3.922 1 98.44 272 GLU B C 1
ATOM 5355 O O . GLU B 1 272 ? -10.023 26.547 3.836 1 98.44 272 GLU B O 1
ATOM 5360 N N . ALA B 1 273 ? -10.102 24.703 5.051 1 98.75 273 ALA B N 1
ATOM 5361 C CA . ALA B 1 273 ? -9.773 25.406 6.297 1 98.75 273 ALA B CA 1
ATOM 5362 C C . ALA B 1 273 ? -8.367 26 6.246 1 98.75 273 ALA B C 1
ATOM 5364 O O . ALA B 1 273 ? -8.078 26.984 6.926 1 98.75 273 ALA B O 1
ATOM 5365 N N . LEU B 1 274 ? -7.512 25.438 5.457 1 98.69 274 LEU B N 1
ATOM 5366 C CA . LEU B 1 274 ? -6.109 25.828 5.414 1 98.69 274 LEU B CA 1
ATOM 5367 C C . LEU B 1 274 ? -5.887 26.922 4.383 1 98.69 274 LEU B C 1
ATOM 5369 O O . LEU B 1 274 ? -4.832 27.578 4.371 1 98.69 274 LEU B O 1
ATOM 5373 N N . GLU B 1 275 ? -6.852 27.219 3.562 1 98 275 GLU B N 1
ATOM 5374 C CA . GLU B 1 275 ? -6.711 28.109 2.412 1 98 275 GLU B CA 1
ATOM 5375 C C . GLU B 1 275 ? -6.16 29.469 2.828 1 98 275 GLU B C 1
ATOM 5377 O O . GLU B 1 275 ? -5.312 30.031 2.141 1 98 275 GLU B O 1
ATOM 5382 N N . PRO B 1 276 ? -6.617 30.062 3.98 1 98.12 276 PRO B N 1
ATOM 5383 C CA . PRO B 1 276 ? -6.125 31.391 4.359 1 98.12 276 PRO B CA 1
ATOM 5384 C C . PRO B 1 276 ? -4.625 31.391 4.66 1 98.12 276 PRO B C 1
ATOM 5386 O O . PRO B 1 276 ? -4.02 32.469 4.777 1 98.12 276 PRO B O 1
ATOM 5389 N N . PHE B 1 277 ? -4.031 30.281 4.766 1 98.62 277 PHE B N 1
ATOM 5390 C CA . PHE B 1 277 ? -2.646 30.203 5.215 1 98.62 277 PHE B CA 1
ATOM 5391 C C . PHE B 1 277 ? -1.731 29.766 4.074 1 98.62 277 PHE B C 1
ATOM 5393 O O . PHE B 1 277 ? -0.566 29.438 4.297 1 98.62 277 PHE B O 1
ATOM 5400 N N . ARG B 1 278 ? -2.234 29.672 2.885 1 98.12 278 ARG B N 1
ATOM 5401 C CA . ARG B 1 278 ? -1.474 29.312 1.695 1 98.12 278 ARG B CA 1
ATOM 5402 C C . ARG B 1 278 ? -0.328 30.281 1.45 1 98.12 278 ARG B C 1
ATOM 5404 O O . ARG B 1 278 ? -0.502 31.5 1.579 1 98.12 278 ARG B O 1
ATOM 5411 N N . VAL B 1 279 ? 0.868 29.781 1.151 1 98.56 279 VAL B N 1
ATOM 5412 C CA . VAL B 1 279 ? 2.055 30.578 0.846 1 98.56 279 VAL B CA 1
ATOM 5413 C C . VAL B 1 279 ? 2.85 29.906 -0.272 1 98.56 279 VAL B C 1
ATOM 5415 O O . VAL B 1 279 ? 2.6 28.75 -0.613 1 98.56 279 VAL B O 1
ATOM 5418 N N . HIS B 1 280 ? 3.738 30.703 -0.908 1 97.75 280 HIS B N 1
ATOM 5419 C CA . HIS B 1 280 ? 4.668 30.109 -1.863 1 97.75 280 HIS B CA 1
ATOM 5420 C C . HIS B 1 280 ? 5.719 29.25 -1.154 1 97.75 280 HIS B C 1
ATOM 5422 O O . HIS B 1 280 ? 6.262 29.672 -0.127 1 97.75 280 HIS B O 1
ATOM 5428 N N . GLY B 1 281 ? 5.922 28.078 -1.665 1 96.69 281 GLY B N 1
ATOM 5429 C CA . GLY B 1 281 ? 7.043 27.281 -1.192 1 96.69 281 GLY B CA 1
ATOM 5430 C C . GLY B 1 281 ? 8.383 27.766 -1.699 1 96.69 281 GLY B C 1
ATOM 5431 O O . GLY B 1 281 ? 8.469 28.828 -2.32 1 96.69 281 GLY B O 1
ATOM 5432 N N . PRO B 1 282 ? 9.414 27.031 -1.387 1 97.56 282 PRO B N 1
ATOM 5433 C CA . PRO B 1 282 ? 10.742 27.375 -1.893 1 97.56 282 PRO B CA 1
ATOM 5434 C C . PRO B 1 282 ? 10.797 27.453 -3.416 1 97.56 282 PRO B C 1
ATOM 5436 O O . PRO B 1 282 ? 10.062 26.734 -4.102 1 97.56 282 PRO B O 1
ATOM 5439 N N . THR B 1 283 ? 11.688 28.359 -3.879 1 96.75 283 THR B N 1
ATOM 5440 C CA . THR B 1 283 ? 11.914 28.406 -5.32 1 96.75 283 THR B CA 1
ATOM 5441 C C . THR B 1 283 ? 12.5 27.094 -5.824 1 96.75 283 THR B C 1
ATOM 5443 O O . THR B 1 283 ? 13.445 26.562 -5.238 1 96.75 283 THR B O 1
ATOM 5446 N N . GLN B 1 284 ? 11.922 26.594 -6.836 1 97.19 284 GLN B N 1
ATOM 5447 C CA . GLN B 1 284 ? 12.414 25.344 -7.395 1 97.19 284 GLN B CA 1
ATOM 5448 C C . GLN B 1 284 ? 13.367 25.594 -8.562 1 97.19 284 GLN B C 1
ATOM 5450 O O . GLN B 1 284 ? 12.977 26.188 -9.57 1 97.19 284 GLN B O 1
ATOM 5455 N N . ASP B 1 285 ? 14.547 25.188 -8.383 1 96.62 285 ASP B N 1
ATOM 5456 C CA . ASP B 1 285 ? 15.633 25.297 -9.352 1 96.62 285 ASP B CA 1
ATOM 5457 C C . ASP B 1 285 ? 16.359 23.969 -9.516 1 96.62 285 ASP B C 1
ATOM 5459 O O . ASP B 1 285 ? 17.016 23.5 -8.578 1 96.62 285 ASP B O 1
ATOM 5463 N N . PRO B 1 286 ? 16.344 23.312 -10.695 1 97.38 286 PRO B N 1
ATOM 5464 C CA . PRO B 1 286 ? 15.766 23.781 -11.953 1 97.38 286 PRO B CA 1
ATOM 5465 C C . PRO B 1 286 ? 14.242 23.812 -11.93 1 97.38 286 PRO B C 1
ATOM 5467 O O . PRO B 1 286 ? 13.625 23.219 -11.047 1 97.38 286 PRO B O 1
ATOM 5470 N N . VAL B 1 287 ? 13.688 24.562 -12.906 1 97.5 287 VAL B N 1
ATOM 5471 C CA . VAL B 1 287 ? 12.242 24.562 -13.062 1 97.5 287 VAL B CA 1
ATOM 5472 C C . VAL B 1 287 ? 11.75 23.141 -13.352 1 97.5 287 VAL B C 1
ATOM 5474 O O . VAL B 1 287 ? 12.297 22.453 -14.219 1 97.5 287 VAL B O 1
ATOM 5477 N N . PRO B 1 288 ? 10.781 22.688 -12.602 1 98.19 288 PRO B N 1
ATOM 5478 C CA . PRO B 1 288 ? 10.258 21.344 -12.867 1 98.19 288 PRO B CA 1
ATOM 5479 C C . PRO B 1 288 ? 9.703 21.188 -14.281 1 98.19 288 PRO B C 1
ATOM 5481 O O . PRO B 1 288 ? 9.336 22.188 -14.914 1 98.19 288 PRO B O 1
ATOM 5484 N N . LEU B 1 289 ? 9.672 19.984 -14.742 1 98.5 289 LEU B N 1
ATOM 5485 C CA . LEU B 1 289 ? 9.016 19.719 -16.016 1 98.5 289 LEU B CA 1
ATOM 5486 C C . LEU B 1 289 ? 7.559 20.156 -15.992 1 98.5 289 LEU B C 1
ATOM 5488 O O . LEU B 1 289 ? 6.953 20.25 -14.922 1 98.5 289 LEU B O 1
ATOM 5492 N N . PRO B 1 290 ? 6.926 20.375 -17.141 1 98 290 PRO B N 1
ATOM 5493 C CA . PRO B 1 290 ? 5.613 21.016 -17.219 1 98 290 PRO B CA 1
ATOM 5494 C C . PRO B 1 290 ? 4.547 20.297 -16.391 1 98 290 PRO B C 1
ATOM 5496 O O . PRO B 1 290 ? 3.734 20.938 -15.734 1 98 290 PRO B O 1
ATOM 5499 N N . TYR B 1 291 ? 4.527 19.016 -16.297 1 97.69 291 TYR B N 1
ATOM 5500 C CA . TYR B 1 291 ? 3.451 18.281 -15.633 1 97.69 291 TYR B CA 1
ATOM 5501 C C . TYR B 1 291 ? 3.51 18.484 -14.125 1 97.69 291 TYR B C 1
ATOM 5503 O O . TYR B 1 291 ? 2.539 18.219 -13.414 1 97.69 291 TYR B O 1
ATOM 5511 N N . LEU B 1 292 ? 4.641 19.031 -13.602 1 98.31 292 LEU B N 1
ATOM 5512 C CA . LEU B 1 292 ? 4.812 19.234 -12.172 1 98.31 292 LEU B CA 1
ATOM 5513 C C . LEU B 1 292 ? 4.77 20.719 -11.82 1 98.31 292 LEU B C 1
ATOM 5515 O O . LEU B 1 292 ? 4.887 21.078 -10.648 1 98.31 292 LEU B O 1
ATOM 5519 N N . GLN B 1 293 ? 4.715 21.562 -12.773 1 98 293 GLN B N 1
ATOM 5520 C CA . GLN B 1 293 ? 4.707 22.984 -12.484 1 98 293 GLN B CA 1
ATOM 5521 C C . GLN B 1 293 ? 3.367 23.422 -11.906 1 98 293 GLN B C 1
ATOM 5523 O O . GLN B 1 293 ? 2.316 22.906 -12.289 1 98 293 GLN B O 1
ATOM 5528 N N . GLN B 1 294 ? 3.389 24.234 -10.953 1 96.38 294 GLN B N 1
ATOM 5529 C CA . GLN B 1 294 ? 2.188 24.781 -10.344 1 96.38 294 GLN B CA 1
ATOM 5530 C C . GLN B 1 294 ? 2.143 26.297 -10.508 1 96.38 294 GLN B C 1
ATOM 5532 O O . GLN B 1 294 ? 3.182 26.969 -10.492 1 96.38 294 GLN B O 1
ATOM 5537 N N . GLN B 1 295 ? 0.846 26.688 -10.547 1 91.62 295 GLN B N 1
ATOM 5538 C CA . GLN B 1 295 ? 0.601 28.125 -10.625 1 91.62 295 GLN B CA 1
ATOM 5539 C C . GLN B 1 295 ? 0.237 28.703 -9.258 1 91.62 295 GLN B C 1
ATOM 5541 O O . GLN B 1 295 ? -0.465 28.062 -8.477 1 91.62 295 GLN B O 1
ATOM 5546 N N . GLY B 1 296 ? 0.824 29.75 -8.82 1 93.88 296 GLY B N 1
ATOM 5547 C CA . GLY B 1 296 ? 0.46 30.422 -7.582 1 93.88 296 GLY B CA 1
ATOM 5548 C C . GLY B 1 296 ? 1.091 29.797 -6.355 1 93.88 296 GLY B C 1
ATOM 5549 O O . GLY B 1 296 ? 1.96 28.922 -6.469 1 93.88 296 GLY B O 1
ATOM 5550 N N . PRO B 1 297 ? 0.611 30.219 -5.16 1 97.38 297 PRO B N 1
ATOM 5551 C CA . PRO B 1 297 ? 1.106 29.641 -3.912 1 97.38 297 PRO B CA 1
ATOM 5552 C C . PRO B 1 297 ? 0.718 28.172 -3.75 1 97.38 297 PRO B C 1
ATOM 5554 O O . PRO B 1 297 ? -0.43 27.797 -4.008 1 97.38 297 PRO B O 1
ATOM 5557 N N . ASN B 1 298 ? 1.637 27.312 -3.404 1 96.38 298 ASN B N 1
ATOM 5558 C CA . ASN B 1 298 ? 1.426 25.859 -3.471 1 96.38 298 ASN B CA 1
ATOM 5559 C C . ASN B 1 298 ? 1.788 25.188 -2.152 1 96.38 298 ASN B C 1
ATOM 5561 O O . ASN B 1 298 ? 2.045 23.984 -2.123 1 96.38 298 ASN B O 1
ATOM 5565 N N . ASN B 1 299 ? 1.927 25.875 -1.067 1 98.19 299 ASN B N 1
ATOM 5566 C CA . ASN B 1 299 ? 2.277 25.391 0.261 1 98.19 299 ASN B CA 1
ATOM 5567 C C . ASN B 1 299 ? 1.468 26.094 1.35 1 98.19 299 ASN B C 1
ATOM 5569 O O . ASN B 1 299 ? 0.49 26.781 1.056 1 98.19 299 ASN B O 1
ATOM 5573 N N . TYR B 1 300 ? 1.773 25.75 2.662 1 98.75 300 TYR B N 1
ATOM 5574 C CA . TYR B 1 300 ? 1.054 26.359 3.777 1 98.75 300 TYR B CA 1
ATOM 5575 C C . TYR B 1 300 ? 2.016 26.797 4.875 1 98.75 300 TYR B C 1
ATOM 5577 O O . TYR B 1 300 ? 2.982 26.094 5.18 1 98.75 300 TYR B O 1
ATOM 5585 N N . ASP B 1 301 ? 1.771 28 5.438 1 98.81 301 ASP B N 1
ATOM 5586 C CA . ASP B 1 301 ? 2.441 28.406 6.664 1 98.81 301 ASP B CA 1
ATOM 5587 C C . ASP B 1 301 ? 1.88 27.672 7.875 1 98.81 301 ASP B C 1
ATOM 5589 O O . ASP B 1 301 ? 0.942 28.141 8.523 1 98.81 301 ASP B O 1
ATOM 5593 N N . MET B 1 302 ? 2.422 26.547 8.203 1 98.88 302 MET B N 1
ATOM 5594 C CA . MET B 1 302 ? 1.989 25.609 9.234 1 98.88 302 MET B CA 1
ATOM 5595 C C . MET B 1 302 ? 3.121 25.312 10.211 1 98.88 302 MET B C 1
ATOM 5597 O O . MET B 1 302 ? 4.098 24.656 9.859 1 98.88 302 MET B O 1
ATOM 5601 N N . ALA B 1 303 ? 2.992 25.844 11.406 1 98.81 303 ALA B N 1
ATOM 5602 C CA . ALA B 1 303 ? 3.973 25.562 12.445 1 98.81 303 ALA B CA 1
ATOM 5603 C C . ALA B 1 303 ? 3.889 24.109 12.898 1 98.81 303 ALA B C 1
ATOM 5605 O O . ALA B 1 303 ? 2.795 23.547 13.023 1 98.81 303 ALA B O 1
ATOM 5606 N N . LEU B 1 304 ? 5.062 23.469 13.086 1 98.88 304 LEU B N 1
ATOM 5607 C CA . LEU B 1 304 ? 5.172 22.094 13.555 1 98.88 304 LEU B CA 1
ATOM 5608 C C . LEU B 1 304 ? 6.145 22 14.719 1 98.88 304 LEU B C 1
ATOM 5610 O O . LEU B 1 304 ? 7.184 22.656 14.734 1 98.88 304 LEU B O 1
ATOM 5614 N N . GLU B 1 305 ? 5.801 21.172 15.68 1 98.75 305 GLU B N 1
ATOM 5615 C CA . GLU B 1 305 ? 6.664 20.969 16.844 1 98.75 305 GLU B CA 1
ATOM 5616 C C . GLU B 1 305 ? 6.73 19.484 17.203 1 98.75 305 GLU B C 1
ATOM 5618 O O . GLU B 1 305 ? 5.758 18.75 17.031 1 98.75 305 GLU B O 1
ATOM 5623 N N . VAL B 1 306 ? 7.887 19.078 17.703 1 98.88 306 VAL B N 1
ATOM 5624 C CA . VAL B 1 306 ? 8.094 17.75 18.234 1 98.88 306 VAL B CA 1
ATOM 5625 C C . VAL B 1 306 ? 8.555 17.828 19.688 1 98.88 306 VAL B C 1
ATOM 5627 O O . VAL B 1 306 ? 9.523 18.531 20 1 98.88 306 VAL B O 1
ATOM 5630 N N . ASN B 1 307 ? 7.879 17.172 20.531 1 98.81 307 ASN B N 1
ATOM 5631 C CA . ASN B 1 307 ? 8.242 17.062 21.938 1 98.81 307 ASN B CA 1
ATOM 5632 C C . ASN B 1 307 ? 8.555 15.617 22.328 1 98.81 307 ASN B C 1
ATOM 5634 O O . ASN B 1 307 ? 7.949 14.688 21.812 1 98.81 307 ASN B O 1
ATOM 5638 N N . LEU B 1 308 ? 9.539 15.43 23.203 1 98.81 308 LEU B N 1
ATOM 5639 C CA . LEU B 1 308 ? 9.961 14.125 23.688 1 98.81 308 LEU B CA 1
ATOM 5640 C C . LEU B 1 308 ? 9.797 14.039 25.203 1 98.81 308 LEU B C 1
ATOM 5642 O O . LEU B 1 308 ? 10.18 14.961 25.938 1 98.81 308 LEU B O 1
ATOM 5646 N N . ARG B 1 309 ? 9.148 13.039 25.672 1 98.5 309 ARG B N 1
ATOM 5647 C CA . ARG B 1 309 ? 9.031 12.75 27.109 1 98.5 309 ARG B CA 1
ATOM 5648 C C . ARG B 1 309 ? 9.633 11.391 27.438 1 98.5 309 ARG B C 1
ATOM 5650 O O . ARG B 1 309 ? 9.18 10.359 26.922 1 98.5 309 ARG B O 1
ATOM 5657 N N . THR B 1 310 ? 10.664 11.391 28.266 1 98.12 310 THR B N 1
ATOM 5658 C CA . THR B 1 310 ? 11.227 10.141 28.766 1 98.12 310 THR B CA 1
ATOM 5659 C C . THR B 1 310 ? 10.531 9.711 30.047 1 98.12 310 THR B C 1
ATOM 5661 O O . THR B 1 310 ? 9.805 10.5 30.656 1 98.12 310 THR B O 1
ATOM 5664 N N . PRO B 1 311 ? 10.781 8.461 30.469 1 97.12 311 PRO B N 1
ATOM 5665 C CA . PRO B 1 311 ? 10.156 8.016 31.719 1 97.12 311 PRO B CA 1
ATOM 5666 C C . PRO B 1 311 ? 10.586 8.844 32.938 1 97.12 311 PRO B C 1
ATOM 5668 O O . PRO B 1 311 ? 9.844 8.953 33.906 1 97.12 311 PRO B O 1
ATOM 5671 N N . ALA B 1 312 ? 11.719 9.484 32.875 1 96.44 312 ALA B N 1
ATOM 5672 C CA . ALA B 1 312 ? 12.258 10.234 34 1 96.44 312 ALA B CA 1
ATOM 5673 C C . ALA B 1 312 ? 11.742 11.672 34.031 1 96.44 312 ALA B C 1
ATOM 5675 O O . ALA B 1 312 ? 11.875 12.383 35.031 1 96.44 312 ALA B O 1
ATOM 5676 N N . MET B 1 313 ? 11.109 12.07 32.969 1 96.56 313 MET B N 1
ATOM 5677 C CA . MET B 1 313 ? 10.711 13.469 32.812 1 96.56 313 MET B CA 1
ATOM 5678 C C . MET B 1 313 ? 9.273 13.672 33.281 1 96.56 313 MET B C 1
ATOM 5680 O O . MET B 1 313 ? 8.406 12.836 33.031 1 96.56 313 MET B O 1
ATOM 5684 N N . ASN B 1 314 ? 9.016 14.789 33.938 1 93.81 314 ASN B N 1
ATOM 5685 C CA . ASN B 1 314 ? 7.668 15.133 34.375 1 93.81 314 ASN B CA 1
ATOM 5686 C C . ASN B 1 314 ? 6.867 15.797 33.25 1 93.81 314 ASN B C 1
ATOM 5688 O O . ASN B 1 314 ? 5.637 15.805 33.281 1 93.81 314 ASN B O 1
ATOM 5692 N N . ALA B 1 315 ? 7.543 16.484 32.406 1 95.88 315 ALA B N 1
ATOM 5693 C CA . ALA B 1 315 ? 6.926 17.156 31.266 1 95.88 315 ALA B CA 1
ATOM 5694 C C . ALA B 1 315 ? 7.734 16.953 30 1 95.88 315 ALA B C 1
ATOM 5696 O O . ALA B 1 315 ? 8.961 16.797 30.047 1 95.88 315 ALA B O 1
ATOM 5697 N N . PRO B 1 316 ? 7.047 16.938 28.906 1 97.88 316 PRO B N 1
ATOM 5698 C CA . PRO B 1 316 ? 7.793 16.781 27.656 1 97.88 316 PRO B CA 1
ATOM 5699 C C . PRO B 1 316 ? 8.711 17.969 27.375 1 97.88 316 PRO B C 1
ATOM 5701 O O . PRO B 1 316 ? 8.453 19.078 27.844 1 97.88 316 PRO B O 1
ATOM 5704 N N . ALA B 1 317 ? 9.758 17.734 26.656 1 98.38 317 ALA B N 1
ATOM 5705 C CA . ALA B 1 317 ? 10.672 18.766 26.203 1 98.38 317 ALA B CA 1
ATOM 5706 C C . ALA B 1 317 ? 10.625 18.922 24.688 1 98.38 317 ALA B C 1
ATOM 5708 O O . ALA B 1 317 ? 10.633 17.922 23.953 1 98.38 317 ALA B O 1
ATOM 5709 N N . ARG B 1 318 ? 10.555 20.172 24.234 1 98.44 318 ARG B N 1
ATOM 5710 C CA . ARG B 1 318 ? 10.586 20.406 22.797 1 98.44 318 ARG B CA 1
ATOM 5711 C C . ARG B 1 318 ? 11.961 20.094 22.219 1 98.44 318 ARG B C 1
ATOM 5713 O O . ARG B 1 318 ? 12.969 20.625 22.703 1 98.44 318 ARG B O 1
ATOM 5720 N N . ILE B 1 319 ? 11.992 19.312 21.219 1 98.62 319 ILE B N 1
ATOM 5721 C CA . ILE B 1 319 ? 13.289 18.984 20.625 1 98.62 319 ILE B CA 1
ATOM 5722 C C . ILE B 1 319 ? 13.367 19.531 19.203 1 98.62 319 ILE B C 1
ATOM 5724 O O . ILE B 1 319 ? 14.445 19.562 18.609 1 98.62 319 ILE B O 1
ATOM 5728 N N . SER B 1 320 ? 12.273 19.953 18.625 1 98.75 320 SER B N 1
ATOM 5729 C CA . SER B 1 320 ? 12.258 20.531 17.281 1 98.75 320 SER B CA 1
ATOM 5730 C C . SER B 1 320 ? 11.062 21.469 17.094 1 98.75 320 SER B C 1
ATOM 5732 O O . SER B 1 320 ? 9.984 21.219 17.641 1 98.75 320 SER B O 1
ATOM 5734 N N . ALA B 1 321 ? 11.195 22.562 16.469 1 98.81 321 ALA B N 1
ATOM 5735 C CA . ALA B 1 321 ? 10.172 23.484 16 1 98.81 321 ALA B CA 1
ATOM 5736 C C . ALA B 1 321 ? 10.461 23.953 14.578 1 98.81 321 ALA B C 1
ATOM 5738 O O . ALA B 1 321 ? 11.477 24.609 14.328 1 98.81 321 ALA B O 1
ATOM 5739 N N . THR B 1 322 ? 9.641 23.562 13.664 1 98.81 322 THR B N 1
ATOM 5740 C CA . THR B 1 322 ? 9.852 23.859 12.25 1 98.81 322 THR B CA 1
ATOM 5741 C C . THR B 1 322 ? 8.555 24.297 11.586 1 98.81 322 THR B C 1
ATOM 5743 O O . THR B 1 322 ? 7.645 24.797 12.258 1 98.81 322 THR B O 1
ATOM 5746 N N . ASN B 1 323 ? 8.578 24.406 10.281 1 98.88 323 ASN B N 1
ATOM 5747 C CA . ASN B 1 323 ? 7.414 24.859 9.523 1 98.88 323 ASN B CA 1
ATOM 5748 C C . ASN B 1 323 ? 7.254 24.078 8.219 1 98.88 323 ASN B C 1
ATOM 5750 O O . ASN B 1 323 ? 8.242 23.781 7.547 1 98.88 323 ASN B O 1
ATOM 5754 N N . PHE B 1 324 ? 6.012 23.781 7.863 1 98.88 324 PHE B N 1
ATOM 5755 C CA . PHE B 1 324 ? 5.699 23 6.672 1 98.88 324 PHE B CA 1
ATOM 5756 C C . PHE B 1 324 ? 6.027 23.781 5.41 1 98.88 324 PHE B C 1
ATOM 5758 O O . PHE B 1 324 ? 6.254 23.203 4.348 1 98.88 324 PHE B O 1
ATOM 5765 N N . LYS B 1 325 ? 6.145 25.062 5.461 1 98.62 325 LYS B N 1
ATOM 5766 C CA . LYS B 1 325 ? 6.375 25.922 4.305 1 98.62 325 LYS B CA 1
ATOM 5767 C C . LYS B 1 325 ? 7.738 25.656 3.68 1 98.62 325 LYS B C 1
ATOM 5769 O O . LYS B 1 325 ? 8.008 26.078 2.557 1 98.62 325 LYS B O 1
ATOM 5774 N N . TYR B 1 326 ? 8.609 24.891 4.395 1 98.56 326 TYR B N 1
ATOM 5775 C CA . TYR B 1 326 ? 9.945 24.594 3.891 1 98.56 326 TYR B CA 1
ATOM 5776 C C . TYR B 1 326 ? 9.906 23.453 2.889 1 98.56 326 TYR B C 1
ATOM 5778 O O . TYR B 1 326 ? 10.914 23.156 2.227 1 98.56 326 TYR B O 1
ATOM 5786 N N . MET B 1 327 ? 8.789 22.781 2.684 1 98.69 327 MET B N 1
ATOM 5787 C CA . MET B 1 327 ? 8.703 21.641 1.778 1 98.69 327 MET B CA 1
ATOM 5788 C C . MET B 1 327 ? 8.992 22.062 0.341 1 98.69 327 MET B C 1
ATOM 5790 O O . MET B 1 327 ? 8.312 22.938 -0.202 1 98.69 327 MET B O 1
ATOM 5794 N N . TYR B 1 328 ? 9.977 21.453 -0.25 1 98.69 328 TYR B N 1
ATOM 5795 C CA . TYR B 1 328 ? 10.383 21.766 -1.614 1 98.69 328 TYR B CA 1
ATOM 5796 C C . TYR B 1 328 ? 9.328 21.312 -2.619 1 98.69 328 TYR B C 1
ATOM 5798 O O . TYR B 1 328 ? 8.93 22.078 -3.498 1 98.69 328 TYR B O 1
ATOM 5806 N N . TRP B 1 329 ? 8.961 20.062 -2.586 1 98.81 329 TRP B N 1
ATOM 5807 C CA . TRP B 1 329 ? 7.867 19.531 -3.398 1 98.81 329 TRP B CA 1
ATOM 5808 C C . TRP B 1 329 ? 6.539 19.641 -2.652 1 98.81 329 TRP B C 1
ATOM 5810 O O . TRP B 1 329 ? 6.422 19.172 -1.516 1 98.81 329 TRP B O 1
ATOM 5820 N N . SER B 1 330 ? 5.535 20.172 -3.25 1 98.75 330 SER B N 1
ATOM 5821 C CA . SER B 1 330 ? 4.234 20.375 -2.629 1 98.75 330 SER B CA 1
ATOM 5822 C C . SER B 1 330 ? 3.404 19.094 -2.633 1 98.75 330 SER B C 1
ATOM 5824 O O . SER B 1 330 ? 3.717 18.156 -3.361 1 98.75 330 SER B O 1
ATOM 5826 N N . SER B 1 331 ? 2.371 19.141 -1.821 1 98.75 331 SER B N 1
ATOM 5827 C CA . SER B 1 331 ? 1.443 18.016 -1.762 1 98.75 331 SER B CA 1
ATOM 5828 C C . SER B 1 331 ? 0.781 17.781 -3.113 1 98.75 331 SER B C 1
ATOM 5830 O O . SER B 1 331 ? 0.544 16.641 -3.498 1 98.75 331 SER B O 1
ATOM 5832 N N . VAL B 1 332 ? 0.499 18.828 -3.826 1 98.81 332 VAL B N 1
ATOM 5833 C CA . VAL B 1 332 ? -0.117 18.719 -5.145 1 98.81 332 VAL B CA 1
ATOM 5834 C C . VAL B 1 332 ? 0.869 18.078 -6.125 1 98.81 332 VAL B C 1
ATOM 5836 O O . VAL B 1 332 ? 0.504 17.188 -6.895 1 98.81 332 VAL B O 1
ATOM 5839 N N . GLN B 1 333 ? 2.145 18.516 -6.113 1 98.88 333 GLN B N 1
ATOM 5840 C CA . GLN B 1 333 ? 3.166 17.922 -6.969 1 98.88 333 GLN B CA 1
ATOM 5841 C C . GLN B 1 333 ? 3.344 16.438 -6.664 1 98.88 333 GLN B C 1
ATOM 5843 O O . GLN B 1 333 ? 3.51 15.625 -7.578 1 98.88 333 GLN B O 1
ATOM 5848 N N . GLN B 1 334 ? 3.326 16.125 -5.367 1 98.88 334 GLN B N 1
ATOM 5849 C CA . GLN B 1 334 ? 3.43 14.734 -4.961 1 98.88 334 GLN B CA 1
ATOM 5850 C C . GLN B 1 334 ? 2.309 13.898 -5.574 1 98.88 334 GLN B C 1
ATOM 5852 O O . GLN B 1 334 ? 2.561 12.844 -6.156 1 98.88 334 GLN B O 1
ATOM 5857 N N . LEU B 1 335 ? 1.1 14.367 -5.477 1 98.88 335 LEU B N 1
ATOM 5858 C CA . LEU B 1 335 ? -0.051 13.625 -5.98 1 98.88 335 LEU B CA 1
ATOM 5859 C C . LEU B 1 335 ? -0.02 13.547 -7.504 1 98.88 335 LEU B C 1
ATOM 5861 O O . LEU B 1 335 ? -0.302 12.492 -8.078 1 98.88 335 LEU B O 1
ATOM 5865 N N . VAL B 1 336 ? 0.349 14.641 -8.164 1 98.75 336 VAL B N 1
ATOM 5866 C CA . VAL B 1 336 ? 0.463 14.648 -9.617 1 98.75 336 VAL B CA 1
ATOM 5867 C C . VAL B 1 336 ? 1.494 13.609 -10.062 1 98.75 336 VAL B C 1
ATOM 5869 O O . VAL B 1 336 ? 1.243 12.828 -10.977 1 98.75 336 VAL B O 1
ATOM 5872 N N . HIS B 1 337 ? 2.592 13.602 -9.422 1 98.69 337 HIS B N 1
ATOM 5873 C CA . HIS B 1 337 ? 3.635 12.641 -9.75 1 98.69 337 HIS B CA 1
ATOM 5874 C C . HIS B 1 337 ? 3.18 11.211 -9.469 1 98.69 337 HIS B C 1
ATOM 5876 O O . HIS B 1 337 ? 3.443 10.305 -10.266 1 98.69 337 HIS B O 1
ATOM 5882 N N . HIS B 1 338 ? 2.52 11.039 -8.375 1 98.44 338 HIS B N 1
ATOM 5883 C CA . HIS B 1 338 ? 2.031 9.719 -7.992 1 98.44 338 HIS B CA 1
ATOM 5884 C C . HIS B 1 338 ? 1.123 9.133 -9.07 1 98.44 338 HIS B C 1
ATOM 5886 O O . HIS B 1 338 ? 1.098 7.914 -9.273 1 98.44 338 HIS B O 1
ATOM 5892 N N . ALA B 1 339 ? 0.42 9.898 -9.773 1 98.06 339 ALA B N 1
ATOM 5893 C CA . ALA B 1 339 ? -0.542 9.43 -10.766 1 98.06 339 ALA B CA 1
ATOM 5894 C C . ALA B 1 339 ? 0.029 9.539 -12.18 1 98.06 339 ALA B C 1
ATOM 5896 O O . ALA B 1 339 ? -0.675 9.297 -13.156 1 98.06 339 ALA B O 1
ATOM 5897 N N . SER B 1 340 ? 1.272 9.891 -12.312 1 97.81 340 SER B N 1
ATOM 5898 C CA . SER B 1 340 ? 1.822 10.258 -13.609 1 97.81 340 SER B CA 1
ATOM 5899 C C . SER B 1 340 ? 1.933 9.047 -14.531 1 97.81 340 SER B C 1
ATOM 5901 O O . SER B 1 340 ? 1.88 9.188 -15.75 1 97.81 340 SER B O 1
ATOM 5903 N N . SER B 1 341 ? 2.09 7.836 -13.961 1 98.12 341 SER B N 1
ATOM 5904 C CA . SER B 1 341 ? 2.193 6.625 -14.766 1 98.12 341 SER B CA 1
ATOM 5905 C C . SER B 1 341 ? 0.816 6.059 -15.094 1 98.12 341 SER B C 1
ATOM 5907 O O . SER B 1 341 ? 0.707 5.023 -15.758 1 98.12 341 SER B O 1
ATOM 5909 N N . GLY B 1 342 ? -0.184 6.625 -14.625 1 98.06 342 GLY B N 1
ATOM 5910 C CA . GLY B 1 342 ? -1.531 6.098 -14.75 1 98.06 342 GLY B CA 1
ATOM 5911 C C . GLY B 1 342 ? -1.998 5.344 -13.523 1 98.06 342 GLY B C 1
ATOM 5912 O O . GLY B 1 342 ? -3.012 4.645 -13.562 1 98.06 342 GLY B O 1
ATOM 5913 N N . CYS B 1 343 ? -1.296 5.477 -12.43 1 98.31 343 CYS B N 1
ATOM 5914 C CA . CYS B 1 343 ? -1.695 4.832 -11.18 1 98.31 343 CYS B CA 1
ATOM 5915 C C . CYS B 1 343 ? -3.062 5.328 -10.727 1 98.31 343 CYS B C 1
ATOM 5917 O O . CYS B 1 343 ? -3.279 6.535 -10.594 1 98.31 343 CYS B O 1
ATOM 5919 N N . ALA B 1 344 ? -3.922 4.398 -10.453 1 98.44 344 ALA B N 1
ATOM 5920 C CA . ALA B 1 344 ? -5.238 4.754 -9.93 1 98.44 344 ALA B CA 1
ATOM 5921 C C . ALA B 1 344 ? -5.156 5.152 -8.461 1 98.44 344 ALA B C 1
ATOM 5923 O O . ALA B 1 344 ? -4.559 4.445 -7.652 1 98.44 344 ALA B O 1
ATOM 5924 N N . MET B 1 345 ? -5.75 6.258 -8.141 1 98.56 345 MET B N 1
ATOM 5925 C CA . MET B 1 345 ? -5.84 6.703 -6.754 1 98.56 345 MET B CA 1
ATOM 5926 C C . MET B 1 345 ? -7.215 6.398 -6.172 1 98.56 345 MET B C 1
ATOM 5928 O O . MET B 1 345 ? -8.219 6.43 -6.887 1 98.56 345 MET B O 1
ATOM 5932 N N . ASN B 1 346 ? -7.219 6.148 -4.895 1 98.62 346 ASN B N 1
ATOM 5933 C CA . ASN B 1 346 ? -8.461 5.816 -4.207 1 98.62 346 ASN B CA 1
ATOM 5934 C C . ASN B 1 346 ? -8.836 6.887 -3.184 1 98.62 346 ASN B C 1
ATOM 5936 O O . ASN B 1 346 ? -7.969 7.566 -2.641 1 98.62 346 ASN B O 1
ATOM 5940 N N . VAL B 1 347 ? -10.203 6.984 -2.941 1 98.81 347 VAL B N 1
ATOM 5941 C CA . VAL B 1 347 ? -10.633 7.664 -1.725 1 98.81 347 VAL B CA 1
ATOM 5942 C C . VAL B 1 347 ? -10.039 6.969 -0.503 1 98.81 347 VAL B C 1
ATOM 5944 O O . VAL B 1 347 ? -10.195 5.754 -0.335 1 98.81 347 VAL B O 1
ATOM 5947 N N . GLY B 1 348 ? -9.32 7.738 0.298 1 98.81 348 GLY B N 1
ATOM 5948 C CA . GLY B 1 348 ? -8.742 7.156 1.496 1 98.81 348 GLY B CA 1
ATOM 5949 C C . GLY B 1 348 ? -7.25 6.891 1.367 1 98.81 348 GLY B C 1
ATOM 5950 O O . GLY B 1 348 ? -6.609 6.453 2.324 1 98.81 348 GLY B O 1
ATOM 5951 N N . ASP B 1 349 ? -6.664 7.102 0.152 1 98.88 349 ASP B N 1
ATOM 5952 C CA . ASP B 1 349 ? -5.207 7.078 0.08 1 98.88 349 ASP B CA 1
ATOM 5953 C C . ASP B 1 349 ? -4.598 8.141 0.991 1 98.88 349 ASP B C 1
ATOM 5955 O O . ASP B 1 349 ? -5.121 9.25 1.097 1 98.88 349 ASP B O 1
ATOM 5959 N N . LEU B 1 350 ? -3.535 7.746 1.659 1 98.94 350 LEU B N 1
ATOM 5960 C CA . LEU B 1 350 ? -2.766 8.617 2.541 1 98.94 350 LEU B CA 1
ATOM 5961 C C . LEU B 1 350 ? -1.348 8.805 2.012 1 98.94 350 LEU B C 1
ATOM 5963 O O . LEU B 1 350 ? -0.635 7.832 1.769 1 98.94 350 LEU B O 1
ATOM 5967 N N . LEU B 1 351 ? -0.935 10.078 1.765 1 98.94 351 LEU B N 1
ATOM 5968 C CA . LEU B 1 351 ? 0.406 10.406 1.296 1 98.94 351 LEU B CA 1
ATOM 5969 C C . LEU B 1 351 ? 1.193 11.148 2.373 1 98.94 351 LEU B C 1
ATOM 5971 O O . LEU B 1 351 ? 0.797 12.234 2.803 1 98.94 351 LEU B O 1
ATOM 5975 N N . GLY B 1 352 ? 2.25 10.539 2.832 1 98.94 352 GLY B N 1
ATOM 5976 C CA . GLY B 1 352 ? 3.168 11.258 3.701 1 98.94 352 GLY B CA 1
ATOM 5977 C C . GLY B 1 352 ? 4.059 12.234 2.953 1 98.94 352 GLY B C 1
ATOM 5978 O O . GLY B 1 352 ? 4.52 11.938 1.849 1 98.94 352 GLY B O 1
ATOM 5979 N N . SER B 1 353 ? 4.383 13.32 3.543 1 98.88 353 SER B N 1
ATOM 5980 C CA . SER B 1 353 ? 5.156 14.375 2.898 1 98.88 353 SER B CA 1
ATOM 5981 C C . SER B 1 353 ? 6.633 14.008 2.811 1 98.88 353 SER B C 1
ATOM 5983 O O . SER B 1 353 ? 7.352 14.492 1.937 1 98.88 353 SER B O 1
ATOM 5985 N N . GLY B 1 354 ? 7.008 13.117 3.619 1 98.75 354 GLY B N 1
ATOM 5986 C CA . GLY B 1 354 ? 8.414 13.031 3.965 1 98.75 354 GLY B CA 1
ATOM 5987 C C . GLY B 1 354 ? 8.812 13.945 5.109 1 98.75 354 GLY B C 1
ATOM 5988 O O . GLY B 1 354 ? 8.156 14.969 5.344 1 98.75 354 GLY B O 1
ATOM 5989 N N . THR B 1 355 ? 9.859 13.625 5.703 1 98.88 355 THR B N 1
ATOM 5990 C CA . THR B 1 355 ? 10.32 14.359 6.879 1 98.88 355 THR B CA 1
ATOM 5991 C C . THR B 1 355 ? 10.398 15.852 6.586 1 98.88 355 THR B C 1
ATOM 5993 O O . THR B 1 355 ? 10.992 16.266 5.59 1 98.88 355 THR B O 1
ATOM 5996 N N . VAL B 1 356 ? 9.789 16.641 7.449 1 98.94 356 VAL B N 1
ATOM 5997 C CA . VAL B 1 356 ? 9.812 18.094 7.32 1 98.94 356 VAL B CA 1
ATOM 5998 C C . VAL B 1 356 ? 10.969 18.656 8.133 1 98.94 356 VAL B C 1
ATOM 6000 O O . VAL B 1 356 ? 10.961 18.594 9.367 1 98.94 356 VAL B O 1
ATOM 6003 N N . SER B 1 357 ? 11.906 19.234 7.441 1 98.88 357 SER B N 1
ATOM 6004 C CA . SER B 1 357 ? 13.008 19.906 8.109 1 98.88 357 SER B CA 1
ATOM 6005 C C . SER B 1 357 ? 13.172 21.344 7.594 1 98.88 357 SER B C 1
ATOM 6007 O O . SER B 1 357 ? 12.828 21.625 6.445 1 98.88 357 SER B O 1
ATOM 6009 N N . GLY B 1 358 ? 13.555 22.266 8.484 1 98.62 358 GLY B N 1
ATOM 6010 C CA . GLY B 1 358 ? 13.953 23.609 8.125 1 98.62 358 GLY B CA 1
ATOM 6011 C C . GLY B 1 358 ? 15.453 23.812 8.094 1 98.62 358 GLY B C 1
ATOM 6012 O O . GLY B 1 358 ? 16.219 22.844 8.273 1 98.62 358 GLY B O 1
ATOM 6013 N N . PRO B 1 359 ? 15.898 24.984 7.816 1 98 359 PRO B N 1
ATOM 6014 C CA . PRO B 1 359 ? 17.328 25.234 7.598 1 98 359 PRO B CA 1
ATOM 6015 C C . PRO B 1 359 ? 18.125 25.266 8.898 1 98 359 PRO B C 1
ATOM 6017 O O . PRO B 1 359 ? 19.344 25.094 8.883 1 98 359 PRO B O 1
ATOM 6020 N N . ALA B 1 360 ? 17.5 25.5 10.07 1 98 360 ALA B N 1
ATOM 6021 C CA . ALA B 1 360 ? 18.234 25.641 11.328 1 98 360 ALA B CA 1
ATOM 6022 C C . ALA B 1 360 ? 18.266 24.312 12.086 1 98 360 ALA B C 1
ATOM 6024 O O . ALA B 1 360 ? 17.438 23.438 11.852 1 98 360 ALA B O 1
ATOM 6025 N N . LYS B 1 361 ? 19.188 24.188 13 1 96.06 361 LYS B N 1
ATOM 6026 C CA . LYS B 1 361 ? 19.438 22.953 13.734 1 96.06 361 LYS B CA 1
ATOM 6027 C C . LYS B 1 361 ? 18.219 22.578 14.586 1 96.06 361 LYS B C 1
ATOM 6029 O O . LYS B 1 361 ? 17.953 21.391 14.805 1 96.06 361 LYS B O 1
ATOM 6034 N N . ASP B 1 362 ? 17.562 23.547 15.125 1 97 362 ASP B N 1
ATOM 6035 C CA . ASP B 1 362 ? 16.406 23.266 15.984 1 97 362 ASP B CA 1
ATOM 6036 C C . ASP B 1 362 ? 15.141 23.078 15.156 1 97 362 ASP B C 1
ATOM 6038 O O . ASP B 1 362 ? 14.031 23.031 15.711 1 97 362 ASP B O 1
ATOM 6042 N N . GLN B 1 363 ? 15.266 22.969 13.758 1 98.75 363 GLN B N 1
ATOM 6043 C CA . GLN B 1 363 ? 14.141 22.812 12.844 1 98.75 363 GLN B CA 1
ATOM 6044 C C . GLN B 1 363 ? 14.211 21.484 12.102 1 98.75 363 GLN B C 1
ATOM 6046 O O . GLN B 1 363 ? 13.641 21.344 11.016 1 98.75 363 GLN B O 1
ATOM 6051 N N . LEU B 1 364 ? 14.914 20.547 12.664 1 98.81 364 LEU B N 1
ATOM 6052 C CA . LEU B 1 364 ? 15.117 19.266 11.992 1 98.81 364 LEU B CA 1
ATOM 6053 C C . LEU B 1 364 ? 14.055 18.25 12.422 1 98.81 364 LEU B C 1
ATOM 6055 O O . LEU B 1 364 ? 13.609 18.266 13.578 1 98.81 364 LEU B O 1
ATOM 6059 N N . GLY B 1 365 ? 13.664 17.406 11.484 1 98.88 365 GLY B N 1
ATOM 6060 C CA . GLY B 1 365 ? 12.438 16.656 11.641 1 98.88 365 GLY B CA 1
ATOM 6061 C C . GLY B 1 365 ? 12.664 15.203 12.031 1 98.88 365 GLY B C 1
ATOM 6062 O O . GLY B 1 365 ? 11.766 14.375 11.906 1 98.88 365 GLY B O 1
ATOM 6063 N N . SER B 1 366 ? 13.852 14.797 12.453 1 98.88 366 SER B N 1
ATOM 6064 C CA . SER B 1 366 ? 14.148 13.445 12.914 1 98.88 366 SER B CA 1
ATOM 6065 C C . SER B 1 366 ? 15.312 13.438 13.898 1 98.88 366 SER B C 1
ATOM 6067 O O . SER B 1 366 ? 16.109 14.375 13.93 1 98.88 366 SER B O 1
ATOM 6069 N N . LEU B 1 367 ? 15.398 12.391 14.734 1 98.81 367 LEU B N 1
ATOM 6070 C CA . LEU B 1 367 ? 16.562 12.25 15.609 1 98.81 367 LEU B CA 1
ATOM 6071 C C . LEU B 1 367 ? 17.812 11.961 14.789 1 98.81 367 LEU B C 1
ATOM 6073 O O . LEU B 1 367 ? 18.906 12.391 15.156 1 98.81 367 LEU B O 1
ATOM 6077 N N . LEU B 1 368 ? 17.641 11.242 13.703 1 98.69 368 LEU B N 1
ATOM 6078 C CA . LEU B 1 368 ? 18.75 11.07 12.781 1 98.69 368 LEU B CA 1
ATOM 6079 C C . LEU B 1 368 ? 19.438 12.406 12.492 1 98.69 368 LEU B C 1
ATOM 6081 O O . LEU B 1 368 ? 20.656 12.516 12.594 1 98.69 368 LEU B O 1
ATOM 6085 N N . GLU B 1 369 ? 18.656 13.398 12.156 1 98.81 369 GLU B N 1
ATOM 6086 C CA . GLU B 1 369 ? 19.188 14.719 11.828 1 98.81 369 GLU B CA 1
ATOM 6087 C C . GLU B 1 369 ? 19.609 15.469 13.094 1 98.81 369 GLU B C 1
ATOM 6089 O O . GLU B 1 369 ? 20.719 16.016 13.156 1 98.81 369 GLU B O 1
ATOM 6094 N N . LEU B 1 370 ? 18.734 15.492 14.086 1 98.75 370 LEU B N 1
ATOM 6095 C CA . LEU B 1 370 ? 18.969 16.266 15.305 1 98.75 370 LEU B CA 1
ATOM 6096 C C . LEU B 1 370 ? 20.25 15.812 16 1 98.75 370 LEU B C 1
ATOM 6098 O O . LEU B 1 370 ? 20.953 16.625 16.594 1 98.75 370 LEU B O 1
ATOM 6102 N N . SER B 1 371 ? 20.578 14.555 15.953 1 98.44 371 SER B N 1
ATOM 6103 C CA . SER B 1 371 ? 21.734 14 16.641 1 98.44 371 SER B CA 1
ATOM 6104 C C . SER B 1 371 ? 22.875 13.742 15.672 1 98.44 371 SER B C 1
ATOM 6106 O O . SER B 1 371 ? 23.922 13.227 16.062 1 98.44 371 SER B O 1
ATOM 6108 N N . TRP B 1 372 ? 22.672 14.062 14.461 1 97.94 372 TRP B N 1
ATOM 6109 C CA . TRP B 1 372 ? 23.641 13.797 13.398 1 97.94 372 TRP B CA 1
ATOM 6110 C C . TRP B 1 372 ? 24.125 12.352 13.445 1 97.94 372 TRP B C 1
ATOM 6112 O O . TRP B 1 372 ? 25.312 12.086 13.586 1 97.94 372 TRP B O 1
ATOM 6122 N N . ASN B 1 373 ? 23.094 11.508 13.305 1 97.62 373 ASN B N 1
ATOM 6123 C CA . ASN B 1 373 ? 23.281 10.062 13.297 1 97.62 373 ASN B CA 1
ATOM 6124 C C . ASN B 1 373 ? 23.922 9.57 14.586 1 97.62 373 ASN B C 1
ATOM 6126 O O . ASN B 1 373 ? 24.797 8.695 14.562 1 97.62 373 ASN B O 1
ATOM 6130 N N . GLY B 1 374 ? 23.641 10.141 15.656 1 96.81 374 GLY B N 1
ATOM 6131 C CA . GLY B 1 374 ? 24.094 9.703 16.969 1 96.81 374 GLY B CA 1
ATOM 6132 C C . GLY B 1 374 ? 25.406 10.336 17.391 1 96.81 374 GLY B C 1
ATOM 6133 O O . GLY B 1 374 ? 25.828 10.211 18.547 1 96.81 374 GLY B O 1
ATOM 6134 N N . ALA B 1 375 ? 26.062 11 16.531 1 97.12 375 ALA B N 1
ATOM 6135 C CA . ALA B 1 375 ? 27.359 11.609 16.828 1 97.12 375 ALA B CA 1
ATOM 6136 C C . ALA B 1 375 ? 27.219 12.789 17.781 1 97.12 375 ALA B C 1
ATOM 6138 O O . ALA B 1 375 ? 28.125 13.102 18.547 1 97.12 375 ALA B O 1
ATOM 6139 N N . GLU B 1 376 ? 26.094 13.484 17.75 1 97.69 376 GLU B N 1
ATOM 6140 C CA . GLU B 1 376 ? 25.75 14.625 18.594 1 97.69 376 GLU B CA 1
ATOM 6141 C C . GLU B 1 376 ? 24.406 14.406 19.281 1 97.69 376 GLU B C 1
ATOM 6143 O O . GLU B 1 376 ? 23.422 15.062 18.938 1 97.69 376 GLU B O 1
ATOM 6148 N N . PRO B 1 377 ? 24.375 13.664 20.297 1 98.06 377 PRO B N 1
ATOM 6149 C CA . PRO B 1 377 ? 23.094 13.328 20.938 1 98.06 377 PRO B CA 1
ATOM 6150 C C . PRO B 1 377 ? 22.344 14.562 21.422 1 98.06 377 PRO B C 1
ATOM 6152 O O . PRO B 1 377 ? 22.953 15.523 21.891 1 98.06 377 PRO B O 1
ATOM 6155 N N . VAL B 1 378 ? 21.047 14.523 21.328 1 98.19 378 VAL B N 1
ATOM 6156 C CA . VAL B 1 378 ? 20.172 15.586 21.812 1 98.19 378 VAL B CA 1
ATOM 6157 C C . VAL B 1 378 ? 20.188 15.625 23.344 1 98.19 378 VAL B C 1
ATOM 6159 O O . VAL B 1 378 ? 20.031 14.594 23.984 1 98.19 378 VAL B O 1
ATOM 6162 N N . GLN B 1 379 ? 20.359 16.797 23.891 1 97.25 379 GLN B N 1
ATOM 6163 C CA . GLN B 1 379 ? 20.328 16.984 25.344 1 97.25 379 GLN B CA 1
ATOM 6164 C C . GLN B 1 379 ? 18.891 17.219 25.828 1 97.25 379 GLN B C 1
ATOM 6166 O O . GLN B 1 379 ? 18.172 18.047 25.281 1 97.25 379 GLN B O 1
ATOM 6171 N N . LEU B 1 380 ? 18.531 16.5 26.812 1 97.44 380 LEU B N 1
ATOM 6172 C CA . LEU B 1 380 ? 17.203 16.625 27.406 1 97.44 380 LEU B CA 1
ATOM 6173 C C . LEU B 1 380 ? 17.297 17.141 28.844 1 97.44 380 LEU B C 1
ATOM 6175 O O . LEU B 1 380 ? 18.344 17.031 29.469 1 97.44 380 LEU B O 1
ATOM 6179 N N . PRO B 1 381 ? 16.219 17.766 29.297 1 94.44 381 PRO B N 1
ATOM 6180 C CA . PRO B 1 381 ? 16.219 18.156 30.719 1 94.44 381 PRO B CA 1
ATOM 6181 C C . PRO B 1 381 ? 16.516 17 31.656 1 94.44 381 PRO B C 1
ATOM 6183 O O . PRO B 1 381 ? 16.078 15.867 31.422 1 94.44 381 PRO B O 1
ATOM 6186 N N . GLY B 1 382 ? 17.266 17.312 32.75 1 93.5 382 GLY B N 1
ATOM 6187 C CA . GLY B 1 382 ? 17.578 16.297 33.719 1 93.5 382 GLY B CA 1
ATOM 6188 C C . GLY B 1 382 ? 18.859 15.547 33.406 1 93.5 382 GLY B C 1
ATOM 6189 O O . GLY B 1 382 ? 19.281 14.656 34.156 1 93.5 382 GLY B O 1
ATOM 6190 N N . GLY B 1 383 ? 19.453 15.812 32.25 1 94.25 383 GLY B N 1
ATOM 6191 C CA . GLY B 1 383 ? 20.766 15.273 31.953 1 94.25 383 GLY B CA 1
ATOM 6192 C C . GLY B 1 383 ? 20.734 14.086 31.016 1 94.25 383 GLY B C 1
ATOM 6193 O O . GLY B 1 383 ? 21.766 13.594 30.562 1 94.25 383 GLY B O 1
ATOM 6194 N N . GLU B 1 384 ? 19.531 13.648 30.656 1 96.38 384 GLU B N 1
ATOM 6195 C CA . GLU B 1 384 ? 19.422 12.547 29.703 1 96.38 384 GLU B CA 1
ATOM 6196 C C . GLU B 1 384 ? 19.781 13.008 28.281 1 96.38 384 GLU B C 1
ATOM 6198 O O . GLU B 1 384 ? 19.719 14.203 27.984 1 96.38 384 GLU B O 1
ATOM 6203 N N . THR B 1 385 ? 20.234 12.047 27.469 1 98 385 THR B N 1
ATOM 6204 C CA . THR B 1 385 ? 20.5 12.305 26.062 1 98 385 THR B CA 1
ATOM 6205 C C . THR B 1 385 ? 19.844 11.25 25.188 1 98 385 THR B C 1
ATOM 6207 O O . THR B 1 385 ? 19.484 10.172 25.656 1 98 385 THR B O 1
ATOM 6210 N N . ARG B 1 386 ? 19.672 11.625 23.984 1 98.38 386 ARG B N 1
ATOM 6211 C CA . ARG B 1 386 ? 19.141 10.664 23.016 1 98.38 386 ARG B CA 1
ATOM 6212 C C . ARG B 1 386 ? 19.828 10.836 21.656 1 98.38 386 ARG B C 1
ATOM 6214 O O . ARG B 1 386 ? 19.844 11.938 21.109 1 98.38 386 ARG B O 1
ATOM 6221 N N . GLY B 1 387 ? 20.5 9.805 21.188 1 98.5 387 GLY B N 1
ATOM 6222 C CA . GLY B 1 387 ? 20.797 9.688 19.766 1 98.5 387 GLY B CA 1
ATOM 6223 C C . GLY B 1 387 ? 19.641 9.164 18.953 1 98.5 387 GLY B C 1
ATOM 6224 O O . GLY B 1 387 ? 19.359 9.656 17.859 1 98.5 387 GLY B O 1
ATOM 6225 N N . PHE B 1 388 ? 18.953 8.18 19.484 1 98.75 388 PHE B N 1
ATOM 6226 C CA . PHE B 1 388 ? 17.719 7.559 19 1 98.75 388 PHE B CA 1
ATOM 6227 C C . PHE B 1 388 ? 16.797 7.223 20.156 1 98.75 388 PHE B C 1
ATOM 6229 O O . PHE B 1 388 ? 17.141 7.418 21.328 1 98.75 388 PHE B O 1
ATOM 6236 N N . LEU B 1 389 ? 15.602 6.746 19.875 1 98.88 389 LEU B N 1
ATOM 6237 C CA . LEU B 1 389 ? 14.57 6.562 20.891 1 98.88 389 LEU B CA 1
ATOM 6238 C C . LEU B 1 389 ? 14.828 5.309 21.719 1 98.88 389 LEU B C 1
ATOM 6240 O O . LEU B 1 389 ? 15.258 4.281 21.172 1 98.88 389 LEU B O 1
ATOM 6244 N N . ASP B 1 390 ? 14.586 5.402 23 1 98.62 390 ASP B N 1
ATOM 6245 C CA . ASP B 1 390 ? 14.648 4.277 23.938 1 98.62 390 ASP B CA 1
ATOM 6246 C C . ASP B 1 390 ? 13.25 3.799 24.312 1 98.62 390 ASP B C 1
ATOM 6248 O O . ASP B 1 390 ? 12.266 4.516 24.109 1 98.62 390 ASP B O 1
ATOM 6252 N N . ASP B 1 391 ? 13.172 2.562 24.797 1 98.69 391 ASP B N 1
ATOM 6253 C CA . ASP B 1 391 ? 11.906 2.066 25.328 1 98.69 391 ASP B CA 1
ATOM 6254 C C . ASP B 1 391 ? 11.367 2.99 26.422 1 98.69 391 ASP B C 1
ATOM 6256 O O . ASP B 1 391 ? 12.117 3.453 27.281 1 98.69 391 ASP B O 1
ATOM 6260 N N . GLY B 1 392 ? 10.109 3.291 26.344 1 98.62 392 GLY B N 1
ATOM 6261 C CA . GLY B 1 392 ? 9.469 4.172 27.297 1 98.62 392 GLY B CA 1
ATOM 6262 C C . GLY B 1 392 ? 9.383 5.609 26.828 1 98.62 392 GLY B C 1
ATOM 6263 O O . GLY B 1 392 ? 8.625 6.406 27.391 1 98.62 392 GLY B O 1
ATOM 6264 N N . ASP B 1 393 ? 10.203 6.023 25.844 1 98.81 393 ASP B N 1
ATOM 6265 C CA . ASP B 1 393 ? 10.117 7.367 25.281 1 98.81 393 ASP B CA 1
ATOM 6266 C C . ASP B 1 393 ? 8.75 7.602 24.625 1 98.81 393 ASP B C 1
ATOM 6268 O O . ASP B 1 393 ? 8.211 6.711 23.969 1 98.81 393 ASP B O 1
ATOM 6272 N N . SER B 1 394 ? 8.148 8.781 24.859 1 98.75 394 SER B N 1
ATOM 6273 C CA . SER B 1 394 ? 6.941 9.219 24.172 1 98.75 394 SER B CA 1
ATOM 6274 C C . SER B 1 394 ? 7.219 10.422 23.266 1 98.75 394 SER B C 1
ATOM 6276 O O . SER B 1 394 ? 7.746 11.438 23.734 1 98.75 394 SER B O 1
ATOM 6278 N N . LEU B 1 395 ? 6.93 10.25 22 1 98.62 395 LEU B N 1
ATOM 6279 C CA . LEU B 1 395 ? 7.039 11.336 21.031 1 98.62 395 LEU B CA 1
ATOM 6280 C C . LEU B 1 395 ? 5.684 11.992 20.797 1 98.62 395 LEU B C 1
ATOM 6282 O O . LEU B 1 395 ? 4.703 11.312 20.484 1 98.62 395 LEU B O 1
ATOM 6286 N N . ILE B 1 396 ? 5.613 13.312 20.891 1 98.69 396 ILE B N 1
ATOM 6287 C CA . ILE B 1 396 ? 4.391 14.086 20.703 1 98.69 396 ILE B CA 1
ATOM 6288 C C . ILE B 1 396 ? 4.605 15.141 19.609 1 98.69 396 ILE B C 1
ATOM 6290 O O . ILE B 1 396 ? 5.504 15.977 19.719 1 98.69 396 ILE B O 1
ATOM 6294 N N . MET B 1 397 ? 3.818 15.086 18.594 1 98.88 397 MET B N 1
ATOM 6295 C CA . MET B 1 397 ? 3.871 16.078 17.516 1 98.88 397 MET B CA 1
ATOM 6296 C C . MET B 1 397 ? 2.635 16.969 17.531 1 98.88 397 MET B C 1
ATOM 6298 O O . MET B 1 397 ? 1.529 16.5 17.812 1 98.88 397 MET B O 1
ATOM 6302 N N . ARG B 1 398 ? 2.809 18.234 17.281 1 98.75 398 ARG B N 1
ATOM 6303 C CA . ARG B 1 398 ? 1.738 19.219 17.156 1 98.75 398 ARG B CA 1
ATOM 6304 C C . ARG B 1 398 ? 1.922 20.078 15.898 1 98.75 398 ARG B C 1
ATOM 6306 O O . ARG B 1 398 ? 3.039 20.219 15.398 1 98.75 398 ARG B O 1
ATOM 6313 N N . GLY B 1 399 ? 0.873 20.562 15.375 1 98.75 399 GLY B N 1
ATOM 6314 C CA . GLY B 1 399 ? 0.875 21.438 14.211 1 98.75 399 GLY B CA 1
ATOM 6315 C C . GLY B 1 399 ? -0.298 22.391 14.188 1 98.75 399 GLY B C 1
ATOM 6316 O O . GLY B 1 399 ? -1.391 22.062 14.648 1 98.75 399 GLY B O 1
ATOM 6317 N N . TRP B 1 400 ? -0.039 23.656 13.734 1 98.81 400 TRP B N 1
ATOM 6318 C CA . TRP B 1 400 ? -1.118 24.641 13.625 1 98.81 400 TRP B CA 1
ATOM 6319 C C . TRP B 1 400 ? -0.738 25.766 12.664 1 98.81 400 TRP B C 1
ATOM 6321 O O . TRP B 1 400 ? 0.446 25.984 12.406 1 98.81 400 TRP B O 1
ATOM 6331 N N . CYS B 1 401 ? -1.726 26.328 12.094 1 98.75 401 CYS B N 1
ATOM 6332 C CA . CYS B 1 401 ? -1.625 27.609 11.414 1 98.75 401 CYS B CA 1
ATOM 6333 C C . CYS B 1 401 ? -2.154 28.734 12.289 1 98.75 401 CYS B C 1
ATOM 6335 O O . CYS B 1 401 ? -3.287 28.672 12.773 1 98.75 401 CYS B O 1
ATOM 6337 N N . GLN B 1 402 ? -1.368 29.797 12.477 1 97.69 402 GLN B N 1
ATOM 6338 C CA . GLN B 1 402 ? -1.75 30.875 13.367 1 97.69 402 GLN B CA 1
ATOM 6339 C C . 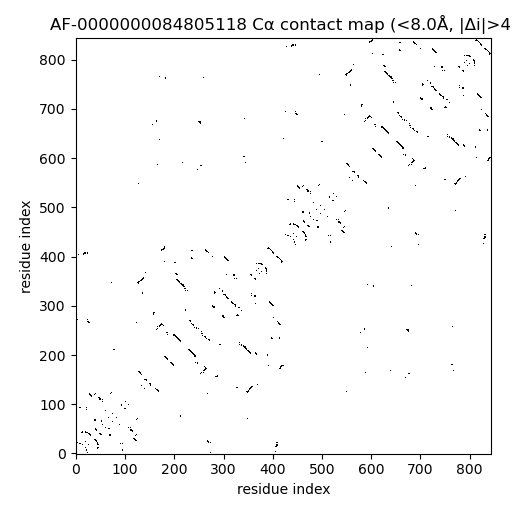GLN B 1 402 ? -2.332 32.062 12.586 1 97.69 402 GLN B C 1
ATOM 6341 O O . GLN B 1 402 ? -1.688 32.594 11.68 1 97.69 402 GLN B O 1
ATOM 6346 N N . ALA B 1 403 ? -3.543 32.375 12.836 1 95.5 403 ALA B N 1
ATOM 6347 C CA . ALA B 1 403 ? -4.18 33.594 12.328 1 95.5 403 ALA B CA 1
ATOM 6348 C C . ALA B 1 403 ? -4.254 34.656 13.398 1 95.5 403 ALA B C 1
ATOM 6350 O O . ALA B 1 403 ? -3.625 34.531 14.453 1 95.5 403 ALA B O 1
ATOM 6351 N N . ASP B 1 404 ? -4.883 35.844 13.008 1 91.5 404 ASP B N 1
ATOM 6352 C CA . ASP B 1 404 ? -5.141 36.906 14 1 91.5 404 ASP B CA 1
ATOM 6353 C C . ASP B 1 404 ? -6.348 36.531 14.867 1 91.5 404 ASP B C 1
ATOM 6355 O O . ASP B 1 404 ? -7.488 36.594 14.398 1 91.5 404 ASP B O 1
ATOM 6359 N N . GLY B 1 405 ? -6.137 36.062 16.078 1 90.56 405 GLY B N 1
ATOM 6360 C CA . GLY B 1 405 ? -7.203 35.812 17.031 1 90.56 405 GLY B CA 1
ATOM 6361 C C . GLY B 1 405 ? -7.633 34.375 17.125 1 90.56 405 GLY B C 1
ATOM 6362 O O . GLY B 1 405 ? -8.438 34 17.984 1 90.56 405 GLY B O 1
ATOM 6363 N N . TYR B 1 406 ? -7.176 33.531 16.234 1 94.75 406 TYR B N 1
ATOM 6364 C CA . TYR B 1 406 ? -7.496 32.094 16.297 1 94.75 406 TYR B CA 1
ATOM 6365 C C . TYR B 1 406 ? -6.406 31.266 15.633 1 94.75 406 TYR B C 1
ATOM 6367 O O . TYR B 1 406 ? -5.488 31.812 15.016 1 94.75 406 TYR B O 1
ATOM 6375 N N . ARG B 1 407 ? -6.375 30 15.789 1 95.75 407 ARG B N 1
ATOM 6376 C CA . ARG B 1 407 ? -5.457 29.125 15.062 1 95.75 407 ARG B CA 1
ATOM 6377 C C . ARG B 1 407 ? -6.176 27.891 14.547 1 95.75 407 ARG B C 1
ATOM 6379 O O . ARG B 1 407 ? -7.191 27.469 15.102 1 95.75 407 ARG B O 1
ATOM 6386 N N . VAL B 1 408 ? -5.809 27.438 13.43 1 98.44 408 VAL B N 1
ATOM 6387 C CA . VAL B 1 408 ? -6.242 26.188 12.844 1 98.44 408 VAL B CA 1
ATOM 6388 C C . VAL B 1 408 ? -5.238 25.078 13.18 1 98.44 408 VAL B C 1
ATOM 6390 O O . VAL B 1 408 ? -4.176 25 12.555 1 98.44 408 VAL B O 1
ATOM 6393 N N . GLY B 1 409 ? -5.637 24.297 14.234 1 98.75 409 GLY B N 1
ATOM 6394 C CA . GLY B 1 409 ? -4.711 23.297 14.727 1 98.75 409 GLY B CA 1
ATOM 6395 C C . GLY B 1 409 ? -5.094 21.891 14.32 1 98.75 409 GLY B C 1
ATOM 6396 O O . GLY B 1 409 ? -6.207 21.641 13.852 1 98.75 409 GLY B O 1
ATOM 6397 N N . PHE B 1 410 ? -4.129 20.969 14.461 1 98.75 410 PHE B N 1
ATOM 6398 C CA . PHE B 1 410 ? -4.277 19.578 14.023 1 98.75 410 PHE B CA 1
ATOM 6399 C C . PHE B 1 410 ? -4.43 18.656 15.219 1 98.75 410 PHE B C 1
ATOM 6401 O O . PHE B 1 410 ? -4.508 17.438 15.055 1 98.75 410 PHE B O 1
ATOM 6408 N N . GLY B 1 411 ? -4.531 19.156 16.422 1 98.12 411 GLY B N 1
ATOM 6409 C CA . GLY B 1 411 ? -4.375 18.297 17.578 1 98.12 411 GLY B CA 1
ATOM 6410 C C . GLY B 1 411 ? -2.961 17.766 17.75 1 98.12 411 GLY B C 1
ATOM 6411 O O . GLY B 1 411 ? -1.994 18.516 17.562 1 98.12 411 GLY B O 1
ATOM 6412 N N . GLU B 1 412 ? -2.898 16.562 18.297 1 98 412 GLU B N 1
ATOM 6413 C CA . GLU B 1 412 ? -1.587 15.969 18.547 1 98 412 GLU B CA 1
ATOM 6414 C C . GLU B 1 412 ? -1.526 14.531 18.047 1 98 412 GLU B C 1
ATOM 6416 O O . GLU B 1 412 ? -2.561 13.883 17.891 1 98 412 GLU B O 1
ATOM 6421 N N . VAL B 1 413 ? -0.41 14.039 17.688 1 98.69 413 VAL B N 1
ATOM 6422 C CA . VAL B 1 413 ? -0.137 12.617 17.516 1 98.69 413 VAL B CA 1
ATOM 6423 C C . VAL B 1 413 ? 0.96 12.18 18.484 1 98.69 413 VAL B C 1
ATOM 6425 O O . VAL B 1 413 ? 2.049 12.758 18.5 1 98.69 413 VAL B O 1
ATOM 6428 N N . GLU B 1 414 ? 0.601 11.305 19.312 1 98.69 414 GLU B N 1
ATOM 6429 C CA . GLU B 1 414 ? 1.521 10.773 20.312 1 98.69 414 GLU B CA 1
ATOM 6430 C C . GLU B 1 414 ? 1.697 9.266 20.156 1 98.69 414 GLU B C 1
ATOM 6432 O O . GLU B 1 414 ? 0.736 8.547 19.875 1 98.69 414 GLU B O 1
ATOM 6437 N N . GLY B 1 415 ? 2.922 8.789 20.297 1 98.62 415 GLY B N 1
ATOM 6438 C CA . GLY B 1 415 ? 3.238 7.375 20.391 1 98.62 415 GLY B CA 1
ATOM 6439 C C . GLY B 1 415 ? 4.328 7.074 21.406 1 98.62 415 GLY B C 1
ATOM 6440 O O . GLY B 1 415 ? 5.355 7.758 21.438 1 98.62 415 GLY B O 1
ATOM 6441 N N . THR B 1 416 ? 4.102 6.105 22.281 1 98.81 416 THR B N 1
ATOM 6442 C CA . THR B 1 416 ? 5.074 5.66 23.281 1 98.81 416 THR B CA 1
ATOM 6443 C C . THR B 1 416 ? 5.699 4.332 22.859 1 98.81 416 THR B C 1
ATOM 6445 O O . THR B 1 416 ? 4.992 3.4 22.469 1 98.81 416 THR B O 1
ATOM 6448 N N . ILE B 1 417 ? 7 4.262 22.984 1 98.75 417 ILE B N 1
ATOM 6449 C CA . ILE B 1 417 ? 7.734 3.08 22.547 1 98.75 417 ILE B CA 1
ATOM 6450 C C . ILE B 1 417 ? 7.699 2.014 23.641 1 98.75 417 ILE B C 1
ATOM 6452 O O . ILE B 1 417 ? 8.031 2.287 24.797 1 98.75 417 ILE B O 1
ATOM 6456 N N . LEU B 1 418 ? 7.309 0.844 23.281 1 98.62 418 LEU B N 1
ATOM 6457 C CA . LEU B 1 418 ? 7.395 -0.343 24.125 1 98.62 418 LEU B CA 1
ATOM 6458 C C . LEU B 1 418 ? 8.523 -1.256 23.672 1 98.62 418 LEU B C 1
ATOM 6460 O O . LEU B 1 418 ? 8.938 -1.207 22.516 1 98.62 418 LEU B O 1
ATOM 6464 N N . ALA B 1 419 ? 9.023 -2.068 24.594 1 98.06 419 ALA B N 1
ATOM 6465 C CA . ALA B 1 419 ? 10.047 -3.055 24.25 1 98.06 419 ALA B CA 1
ATOM 6466 C C . ALA B 1 419 ? 9.547 -3.994 23.156 1 98.06 419 ALA B C 1
ATOM 6468 O O . ALA B 1 419 ? 8.344 -4.203 23 1 98.06 419 ALA B O 1
ATOM 6469 N N . ALA B 1 420 ? 10.5 -4.504 22.375 1 97.25 420 ALA B N 1
ATOM 6470 C CA . ALA B 1 420 ? 10.156 -5.508 21.359 1 97.25 420 ALA B CA 1
ATOM 6471 C C . ALA B 1 420 ? 9.484 -6.719 22.016 1 97.25 420 ALA B C 1
ATOM 6473 O O . ALA B 1 420 ? 9.875 -7.148 23.094 1 97.25 420 ALA B O 1
ATOM 6474 N N . LYS B 1 421 ? 8.523 -7.266 21.328 1 93.19 421 LYS B N 1
ATOM 6475 C CA . LYS B 1 421 ? 7.898 -8.492 21.828 1 93.19 421 LYS B CA 1
ATOM 6476 C C . LYS B 1 421 ? 8.844 -9.688 21.672 1 93.19 421 LYS B C 1
ATOM 6478 O O . LYS B 1 421 ? 9.641 -9.742 20.734 1 93.19 421 LYS B O 1
ATOM 6483 N N . SER B 1 422 ? 8.906 -10.656 22.562 1 79.62 422 SER B N 1
ATOM 6484 C CA . SER B 1 422 ? 9.789 -11.82 22.547 1 79.62 422 SER B CA 1
ATOM 6485 C C . SER B 1 422 ? 9.344 -12.844 21.516 1 79.62 422 SER B C 1
ATOM 6487 O O . SER B 1 422 ? 8.156 -12.922 21.172 1 79.62 422 SER B O 1
#

Foldseek 3Di:
DAQQDPPFQFLDDADLADLADSLWFWKFWWAFPVGRQIWIFTDHHQWTFGVLLCVVVVLQPDPHCCGSDNANQSVLAVFLVSLRVRSRSSSQLGTSPRCPNVVPPPSCVVGIGGNVRIDTFQHHQAPWEKEWAFFPQQQLLVQCLPHDVVCSHDPCRLAATHMDTAASVAETEFPDAAEFDWAWFDPPVHPDIDIDGQDFKKKFWWKKWAFSYKDFFPDFDALVRLVRRTFFIWTKIQIFRPRRQVPPQPPPGDDRRRHRHMYIYRTGGGPVSQVVFFAAADDRPPQYDPRLDDDDGQWGFKKKWKWKDAPVDPDTDTQAIAGRSSGRRGPSSNSRRVCVRRDMGDRNHMYISTGFADDDLRRGGMLCSNCVQVVRWGADPPGDTDSHDDAQMKMKMWMWADDVSHININDIHMYGYHYHDD/DAQQDPPFQFLDDADLADLADSLWFFKFWWAFPVGRQIWIFTDHHQWTFGVLLCVVVVLQPDPHCCGSDNANQSVLAVFLVSLRVRSVSSSQLGTSPRCPNVVPPPSCVVGIGGNVRIDTFQHHQAPWEKEWAFFPQQQLLVQCLPHDVVCSHDPCRLAATHMDTAASVAETEFPDAAEFDWAWFDPPVHPDIDIDGQDFKKKFWWKKWAFSYKDFFPDFDALVRLVRRTFFIWTKIQIFRPRRQVPPQPPPGDDRRRHRHMYIYRTGGGPSSQVVFFAAADDRPPQYDPRLDDDDGQWGFKKKWKWKDAPVDPDTDTQAIATRSSGRRGPSSNSRRVCVRRDMGDRNHMYISTGFADDDLRRGGMLCSNCVQVVRWGADPPGDTDSHDDAQMKMKMWMWADDVSHINTNDIHMYGYHYHDD

Organism: Rhodopseudomonas palustris (strain HaA2) (NCBI:txid316058)

Sequence (844 aa):
MHPNDPRLRSFVDVKPESDFPIQNLPYGVISTASDPSPRVGVAIGDFVLDLAALQAAKLLDLPDGVFAQSSINAFMALGLAMWSTTRARISALLRHDNPELRDDAALRARALVPMSDAKLHLPLRVEGFTDFYSSKEHATNVGTMFRDKTNPLLPNWLHIPIGYNGRASTVVVSGTQIHRPRGQLKPPSAELPSFGPCKRLDFELEIGVVIGQPSAMGTTLTEQQAEEMIFGFTLLNDWSARDIQQWEYVPLGPFQAKAFATSISPWIVTREALEPFRVHGPTQDPVPLPYLQQQGPNNYDMALEVNLRTPAMNAPARISATNFKYMYWSSVQQLVHHASSGCAMNVGDLLGSGTVSGPAKDQLGSLLELSWNGAEPVQLPGGETRGFLDDGDSLIMRGWCQADGYRVGFGEVEGTILAAKSMHPNDPRLRSFVDVKPESDFPIQNLPYGVISTASDPSPRVGVAIGDFVLDLAALQAAKLLDLPDGVFAQSSINAFMALGLAMWSTTRARISALLRHDNPELRDDAALRARALVPMSDAKLHLPLRVEGFTDFYSSKEHATNVGTMFRDKTNPLLPNWLHIPIGYNGRASTVVVSGTQIHRPRGQLKPPSAELPSFGPCKRLDFELEIGVVIGQPSAMGTTLTEQQAEEMIFGFTLLNDWSARDIQQWEYVPLGPFQAKAFATSISPWIVTREALEPFRVHGPTQDPVPLPYLQQQGPNNYDMALEVNLRTPAMNAPARISATNFKYMYWSSVQQLVHHASSGCAMNVGDLLGSGTVSGPAKDQLGSLLELSWNGAEPVQLPGGETRGFLDDGDSLIMRGWCQADGYRVGFGEVEGTILAAKS